Protein AF-A0A8B6EXG2-F1 (afdb_monomer_lite)

Foldseek 3Di:
DDDDDDDFWQEEEEALALLRLLLLLQCLPPPTQYEYEHQAPDHHFQFDWDADPQFNQFTDTFAFFKDQCVALVVLNVLCVVLVFDKDFPPQAPFFDQLAWEQEPLDIDGLVCQLHPSHPFPFDPLLSDRLLVNLQCLDVVFKDLPDDPDPPLQSLQCIAGNVNHGQQQDFLVRSCVVPHDPRSLCSNQFRGLARVQRQFRRSLSVLDHPDPDSRTMMGTSVGPSVSSVSSNVSSVVSDVSYYYHRQWQWAEWDQDPVQKIKTWTFGWDADPQFIGGDPPPHTDIGIYNFYEYLAALLSVLNHHYPPQFDPCLNVCSPAFKAFWKKKWKKFKAQAPLLVPFPSDDQKYAGNDLQGIKGWSAARPVNPPIGMITLHIYTDPVSLVVVVVQQPVVDPPDDQRHFKGWRDPVNQLVSLVVSCSSRVHPSVSDDRTPTMMMGIQPGPPRNHSWMHGHRPDQLVVQLLCQQRRDPPHSYGYQYLRRASDRPSRHPSVSSVSSLSNVVVVVDHRPPPVVVVVCPDPDPDDFPEEQEALALVSLLVLLVCLPPPTRYYYDYPDPDHHVQWDWAADPPGRQDIDTPGDFWAFCVVPVVLNVLCVVLVFAKDWRPPDQDQQCWDQFPNAIDGLVCALVPPVRPPFPADPVLSHRLQQSLLCLLVVFWPLDDDPDDLVVCLQPIDGPVRHRQQPDFLVNSCVVRGDPRSVVSNQRPDPDNPCRGPGGRSVVNPSDGPDPPDDSTIMAGSNGPSVSSVSSNLSSLVSNPDPSVPVVPPPPPDRDHDDDDDDDDDDDDPDDPPQPDLQQQDARPPFFAAEDALLVLLPQDAAQAEEEAFAALWGPVSNQVSNQVVLVVVVHFAHEYEYEHHDDCNVCLDPVNQRSYEYEYQWYPYPSQLVCVVVVSYHYDADELLCPLVCQVVVVDQHAEYEAEWEDQDPQQKIFSAFAQRSSSSCLSGYPAYEYEYENLRARFAASRIGGNSSHHYYYYDHDHGDADAADDADPFLLLLLLQCQVPPDAAQEAEEEDDHRNVLSVLVSLLVHAQYHYLYAEEEDSVVSSVVSRNHQQCQFPPPRRAHEYQGYHHGSNVSVCRHPPPNYHHYYSNQSLALVRLLATPQYEYEYEAQAAELLGFTFRQAQAQRGDIHLYSLLSSLSSQCNNPVNNRHREYEDAQWDDDPNDIGGRYYNDGHHRTDRNQDSQSFAWYTTSLHIDGSPPPDSLQSLVRSLSRHDPVCSVVSQVSSCVVVVDGRDD

pLDDT: mean 85.14, std 15.52, range [23.75, 98.62]

InterPro domains:
  IPR002937 Amine oxidase [PF01593] (24-494)
  IPR003702 Acetyl-CoA hydrolase/transferase, N-terminal [PF02550] (808-981)
  IPR026888 Acetyl-CoA hydrolase/transferase, C-terminal domain [PF13336] (1072-1229)
  IPR036188 FAD/NAD(P)-binding domain superfamily [G3DSA:3.50.50.60] (5-500)
  IPR036188 FAD/NAD(P)-binding domain superfamily [G3DSA:3.50.50.60] (520-757)
  IPR036188 FAD/NAD(P)-binding domain superfamily [SSF51905] (10-486)
  IPR036188 FAD/NAD(P)-binding domain superfamily [SSF51905] (525-685)
  IPR037171 NagB/RpiA transferase-like [SSF100950] (808-1023)
  IPR037171 NagB/RpiA transferase-like [SSF100950] (990-1237)
  IPR038460 Acetyl-CoA hydrolase/transferase, C-terminal domain superfamily [G3DSA:3.40.1080.20] (1091-1238)
  IPR046433 Acetyl-CoA hydrolase/transferase [PTHR21432] (787-1238)

Structure (mmCIF, N/CA/C/O backbone):
data_AF-A0A8B6EXG2-F1
#
_entry.id   AF-A0A8B6EXG2-F1
#
loop_
_atom_site.group_PDB
_atom_site.id
_atom_site.type_symbol
_atom_site.label_atom_id
_atom_site.label_alt_id
_atom_site.label_comp_id
_atom_site.label_asym_id
_atom_site.label_entity_id
_atom_site.label_seq_id
_atom_site.pdbx_PDB_ins_code
_atom_site.Cartn_x
_atom_site.Cartn_y
_atom_site.Cartn_z
_atom_site.occupancy
_atom_site.B_iso_or_equiv
_atom_site.auth_seq_id
_atom_site.auth_comp_id
_atom_site.auth_asym_id
_atom_site.auth_atom_id
_atom_site.pdbx_PDB_model_num
ATOM 1 N N . MET A 1 1 ? -58.573 -18.791 16.787 1.00 32.94 1 MET A N 1
ATOM 2 C CA . MET A 1 1 ? -58.055 -19.972 17.520 1.00 32.94 1 MET A CA 1
ATOM 3 C C . MET A 1 1 ? -56.729 -19.610 18.177 1.00 32.94 1 MET A C 1
ATOM 5 O O . MET A 1 1 ? -55.894 -19.025 17.500 1.00 32.94 1 MET A O 1
ATOM 9 N N . PHE A 1 2 ? -56.511 -19.954 19.450 1.00 31.03 2 PHE A N 1
ATOM 10 C CA . PHE A 1 2 ? -55.203 -19.779 20.097 1.00 31.03 2 PHE A CA 1
ATOM 11 C C . PHE A 1 2 ? -54.240 -20.884 19.640 1.00 31.03 2 PHE A C 1
ATOM 13 O O . PHE A 1 2 ? -54.438 -22.055 19.965 1.00 31.03 2 PHE A O 1
ATOM 20 N N . SER A 1 3 ? -53.201 -20.538 18.877 1.00 32.88 3 SER A N 1
ATOM 21 C CA . SER A 1 3 ? -52.169 -21.509 18.504 1.00 32.88 3 SER A CA 1
ATOM 22 C C . SER A 1 3 ? -51.237 -21.772 19.694 1.00 32.88 3 SER A C 1
ATOM 24 O O . SER A 1 3 ? -50.770 -20.848 20.359 1.00 32.88 3 SER A O 1
ATOM 26 N N . LYS A 1 4 ? -50.981 -23.054 19.994 1.00 37.41 4 LYS A N 1
ATOM 27 C CA . LYS A 1 4 ? -50.095 -23.464 21.099 1.00 37.41 4 LYS A CA 1
ATOM 28 C C . LYS A 1 4 ? -48.721 -22.806 20.936 1.00 37.41 4 LYS A C 1
ATOM 30 O O . LYS A 1 4 ? -48.090 -22.962 19.888 1.00 37.41 4 LYS A O 1
ATOM 35 N N . ALA A 1 5 ? -48.248 -22.117 21.977 1.00 41.88 5 ALA A N 1
ATOM 36 C CA . ALA A 1 5 ? -46.954 -21.440 21.969 1.00 41.88 5 ALA A CA 1
ATOM 37 C C . ALA A 1 5 ? -45.828 -22.419 21.586 1.00 41.88 5 ALA A C 1
ATOM 39 O O . ALA A 1 5 ? -45.572 -23.404 22.284 1.00 41.88 5 ALA A O 1
ATOM 40 N N . LYS A 1 6 ? -45.164 -22.170 20.449 1.00 57.34 6 LYS A N 1
ATOM 41 C CA . LYS A 1 6 ? -44.094 -23.039 19.941 1.00 57.34 6 LYS A CA 1
ATOM 42 C C . LYS A 1 6 ? -42.889 -22.959 20.881 1.00 57.34 6 LYS A C 1
ATOM 44 O O . LYS A 1 6 ? -42.194 -21.949 20.920 1.00 57.34 6 LYS A O 1
ATOM 49 N N . ARG A 1 7 ? -42.657 -24.036 21.639 1.00 79.56 7 ARG A N 1
ATOM 50 C CA . ARG A 1 7 ? -41.569 -24.163 22.622 1.00 79.56 7 ARG A CA 1
ATOM 51 C C . ARG A 1 7 ? -40.211 -23.884 21.963 1.00 79.56 7 ARG A C 1
ATOM 53 O O . ARG A 1 7 ? -39.810 -24.606 21.043 1.00 79.56 7 ARG A O 1
ATOM 60 N N . CYS A 1 8 ? -39.527 -22.848 22.450 1.00 88.94 8 CYS A N 1
ATOM 61 C CA . CYS A 1 8 ? -38.200 -22.440 21.989 1.00 88.94 8 CYS A CA 1
ATOM 62 C C . CYS A 1 8 ? -37.192 -23.597 22.034 1.00 88.94 8 CYS A C 1
ATOM 64 O O . CYS A 1 8 ? -37.386 -24.584 22.747 1.00 88.94 8 CYS A O 1
ATOM 66 N N . ASP A 1 9 ? -36.130 -23.487 21.246 1.00 94.56 9 ASP A N 1
ATOM 67 C CA . ASP A 1 9 ? -34.954 -24.341 21.387 1.00 94.56 9 ASP A CA 1
ATOM 68 C C . ASP A 1 9 ? -34.236 -24.034 22.710 1.00 94.56 9 ASP A C 1
ATOM 70 O O . ASP A 1 9 ? -34.218 -22.896 23.184 1.00 94.56 9 ASP A O 1
ATOM 74 N N . ASP A 1 10 ? -33.646 -25.050 23.330 1.00 96.31 10 ASP A N 1
ATOM 75 C CA . ASP A 1 10 ? -32.711 -24.839 24.433 1.00 96.31 10 ASP A CA 1
ATOM 76 C C . ASP A 1 10 ? -31.359 -24.369 23.867 1.00 96.31 10 ASP A C 1
ATOM 78 O O . ASP A 1 10 ? -30.777 -23.418 24.386 1.00 96.31 10 ASP A O 1
ATOM 82 N N . VAL A 1 11 ? -30.924 -24.943 22.737 1.00 97.69 11 VAL A N 1
ATOM 83 C CA . VAL A 1 11 ? -29.767 -24.473 21.957 1.00 97.69 11 VAL A CA 1
ATOM 84 C C . VAL A 1 11 ? -30.120 -24.423 20.469 1.00 97.69 11 VAL A C 1
ATOM 86 O O . VAL A 1 11 ? -30.561 -25.420 19.896 1.00 97.69 11 VAL A O 1
ATOM 89 N N . ALA A 1 12 ? -29.893 -23.279 19.825 1.00 98.19 12 ALA A N 1
ATOM 90 C CA . ALA A 1 12 ? -29.899 -23.166 18.367 1.00 98.19 12 ALA A CA 1
ATOM 91 C C . ALA A 1 12 ? -28.462 -23.084 17.843 1.00 98.19 12 ALA A C 1
ATOM 93 O O . ALA A 1 12 ? -27.667 -22.291 18.342 1.00 98.19 12 ALA A O 1
ATOM 94 N N . ILE A 1 13 ? -28.138 -23.887 16.833 1.00 98.38 13 ILE A N 1
ATOM 95 C CA . ILE A 1 13 ? -26.824 -23.931 16.182 1.00 98.38 13 ILE A CA 1
ATOM 96 C C . ILE A 1 13 ? -27.006 -23.443 14.745 1.00 98.38 13 ILE A C 1
ATOM 98 O O . ILE A 1 13 ? -27.916 -23.900 14.058 1.00 98.38 13 ILE A O 1
ATOM 102 N N . ILE A 1 14 ? -26.181 -22.501 14.299 1.00 97.38 14 ILE A N 1
ATOM 103 C CA . ILE A 1 14 ? -26.324 -21.825 13.004 1.00 97.38 14 ILE A CA 1
ATOM 104 C C . ILE A 1 14 ? -25.152 -22.215 12.100 1.00 97.38 14 ILE A C 1
ATOM 106 O O . ILE A 1 14 ? -24.005 -21.941 12.444 1.00 97.38 14 ILE A O 1
ATOM 110 N N . GLY A 1 15 ? -25.454 -22.829 10.957 1.00 95.19 15 GLY A N 1
ATOM 111 C CA . GLY A 1 15 ? -24.518 -23.473 10.037 1.00 95.19 15 GLY A CA 1
ATOM 112 C C . GLY A 1 15 ? -24.372 -24.977 10.310 1.00 95.19 15 GLY A C 1
ATOM 113 O O . GLY A 1 15 ? -24.078 -25.386 11.431 1.00 95.19 15 GLY A O 1
ATOM 114 N N . ALA A 1 16 ? -24.514 -25.806 9.272 1.00 94.81 16 ALA A N 1
ATOM 115 C CA . ALA A 1 16 ? -24.235 -27.248 9.279 1.00 94.81 16 ALA A CA 1
ATOM 116 C C . ALA A 1 16 ? -22.901 -27.589 8.578 1.00 94.81 16 ALA A C 1
ATOM 118 O O . ALA A 1 16 ? -22.734 -28.653 7.976 1.00 94.81 16 ALA A O 1
ATOM 119 N N . GLY A 1 17 ? -21.925 -26.680 8.668 1.00 93.44 17 GLY A N 1
ATOM 120 C CA . GLY A 1 17 ? -20.513 -27.009 8.466 1.00 93.44 17 GLY A CA 1
ATOM 121 C C . GLY A 1 17 ? -19.959 -27.852 9.621 1.00 93.44 17 GLY A C 1
ATOM 122 O O . GLY A 1 17 ? -20.641 -28.072 10.624 1.00 93.44 17 GLY A O 1
ATOM 123 N N . ILE A 1 18 ? -18.695 -28.280 9.517 1.00 92.81 18 ILE A N 1
ATOM 124 C CA . ILE A 1 18 ? -18.104 -29.213 10.491 1.00 92.81 18 ILE A CA 1
ATOM 125 C C . ILE A 1 18 ? -18.173 -28.717 11.947 1.00 92.81 18 ILE A C 1
ATOM 127 O O . ILE A 1 18 ? -18.482 -29.510 12.829 1.00 92.81 18 ILE A O 1
ATOM 131 N N . ALA A 1 19 ? -17.984 -27.417 12.211 1.00 93.94 19 ALA A N 1
ATOM 132 C CA . ALA A 1 19 ? -18.102 -26.853 13.559 1.00 93.94 19 ALA A CA 1
ATOM 133 C C . ALA A 1 19 ? -19.532 -26.969 14.127 1.00 93.94 19 ALA A C 1
ATOM 135 O O . ALA A 1 19 ? -19.711 -27.291 15.301 1.00 93.94 19 ALA A O 1
ATOM 136 N N . GLY A 1 20 ? -20.562 -26.779 13.299 1.00 96.25 20 GLY A N 1
ATOM 137 C CA . GLY A 1 20 ? -21.964 -26.849 13.717 1.00 96.25 20 GLY A CA 1
ATOM 138 C C . GLY A 1 20 ? -22.438 -28.283 13.925 1.00 96.25 20 GLY A C 1
ATOM 139 O O . GLY A 1 20 ? -23.032 -28.601 14.956 1.00 96.25 20 GLY A O 1
ATOM 140 N N . THR A 1 21 ? -22.086 -29.189 13.009 1.00 97.50 21 THR A N 1
ATOM 141 C CA . THR A 1 21 ? -22.360 -30.625 13.168 1.00 97.50 21 THR A CA 1
ATOM 142 C C . THR A 1 21 ? -21.573 -31.226 14.335 1.00 97.50 21 THR A C 1
ATOM 144 O O . THR A 1 21 ? -22.111 -32.053 15.068 1.00 97.50 21 THR A O 1
ATOM 147 N N . TYR A 1 22 ? -20.335 -30.773 14.577 1.00 97.25 22 TYR A N 1
ATOM 148 C CA . TYR A 1 22 ? -19.552 -31.175 15.748 1.00 97.25 22 TYR A CA 1
ATOM 149 C C . TYR A 1 22 ? -20.137 -30.620 17.050 1.00 97.25 22 TYR A C 1
ATOM 151 O O . TYR A 1 22 ? -20.248 -31.367 18.016 1.00 97.25 22 TYR A O 1
ATOM 159 N N . SER A 1 23 ? -20.596 -29.364 17.068 1.00 97.38 23 SER A N 1
ATOM 160 C CA . SER A 1 23 ? -21.331 -28.777 18.202 1.00 97.38 23 SER A CA 1
ATOM 161 C C . SER A 1 23 ? -22.587 -29.582 18.533 1.00 97.38 23 SER A C 1
ATOM 163 O O . SER A 1 23 ? -22.790 -29.964 19.684 1.00 97.38 23 SER A O 1
ATOM 165 N N . GLY A 1 24 ? -23.393 -29.922 17.521 1.00 97.00 24 GLY A N 1
ATOM 166 C CA . GLY A 1 24 ? -24.556 -30.793 17.685 1.00 97.00 24 GLY A CA 1
ATOM 167 C C . GLY A 1 24 ? -24.161 -32.148 18.269 1.00 97.00 24 GLY A C 1
ATOM 168 O O . GLY A 1 24 ? -24.662 -32.540 19.320 1.00 97.00 24 GLY A O 1
ATOM 169 N N . TRP A 1 25 ? -23.193 -32.835 17.658 1.00 96.62 25 TRP A N 1
ATOM 170 C CA . TRP A 1 25 ? -22.709 -34.134 18.131 1.00 96.62 25 TRP A CA 1
ATOM 171 C C . TRP A 1 25 ? -22.103 -34.101 19.545 1.00 96.62 25 TRP A C 1
ATOM 173 O O . TRP A 1 25 ? -22.240 -35.066 20.302 1.00 96.62 25 TRP A O 1
ATOM 183 N N . ARG A 1 26 ? -21.457 -32.997 19.932 1.00 96.19 26 ARG A N 1
ATOM 184 C CA . ARG A 1 26 ? -20.935 -32.776 21.285 1.00 96.19 26 ARG A CA 1
ATOM 185 C C . ARG A 1 26 ? -22.048 -32.620 22.317 1.00 96.19 26 ARG A C 1
ATOM 187 O O . ARG A 1 26 ? -21.918 -33.174 23.405 1.00 96.19 26 ARG A O 1
ATOM 194 N N . LEU A 1 27 ? -23.117 -31.904 21.974 1.00 96.06 27 LEU A N 1
ATOM 195 C CA . LEU A 1 27 ? -24.243 -31.600 22.862 1.00 96.06 27 LEU A CA 1
ATOM 196 C C . LEU A 1 27 ? -25.360 -32.663 22.835 1.00 96.06 27 LEU A C 1
ATOM 198 O O . LEU A 1 27 ? -26.246 -32.627 23.682 1.00 96.06 27 LEU A O 1
ATOM 202 N N . ARG A 1 28 ? -25.327 -33.621 21.896 1.00 93.88 28 ARG A N 1
ATOM 203 C CA . ARG A 1 28 ? -26.428 -34.565 21.599 1.00 93.88 28 ARG A CA 1
ATOM 204 C C . ARG A 1 28 ? -26.961 -35.378 22.789 1.00 93.88 28 ARG A C 1
ATOM 206 O O . ARG A 1 28 ? -28.128 -35.753 22.768 1.00 93.88 28 ARG A O 1
ATOM 213 N N . ASN A 1 29 ? -26.118 -35.640 23.795 1.00 88.62 29 ASN A N 1
ATOM 214 C CA . ASN A 1 29 ? -26.453 -36.389 25.015 1.00 88.62 29 ASN A CA 1
ATOM 215 C C . ASN A 1 29 ? -27.137 -35.526 26.096 1.00 88.62 29 ASN A C 1
ATOM 217 O O . ASN A 1 29 ? -27.610 -36.064 27.095 1.00 88.62 29 ASN A O 1
ATOM 221 N N . LEU A 1 30 ? -27.193 -34.200 25.932 1.00 88.75 30 LEU A N 1
ATOM 222 C CA . LEU A 1 30 ? -27.937 -33.324 26.834 1.00 88.75 30 LEU A CA 1
ATOM 223 C C . LEU A 1 30 ? -29.444 -33.506 26.596 1.00 88.75 30 LEU A C 1
ATOM 225 O O . LEU A 1 30 ? -29.904 -33.549 25.457 1.00 88.75 30 LEU A O 1
ATOM 229 N N . ASN A 1 31 ? -30.246 -33.547 27.666 1.00 87.94 31 ASN A N 1
ATOM 230 C CA . ASN A 1 31 ? -31.709 -33.717 27.601 1.00 87.94 31 ASN A CA 1
ATOM 231 C C . ASN A 1 31 ? -32.442 -32.418 27.176 1.00 87.94 31 ASN A C 1
ATOM 233 O O . ASN A 1 31 ? -33.422 -31.985 27.787 1.00 87.94 31 ASN A O 1
ATOM 237 N N . GLN A 1 32 ? -31.930 -31.770 26.135 1.00 92.12 32 GLN A N 1
ATOM 238 C CA . GLN A 1 32 ? -32.291 -30.444 25.640 1.00 92.12 32 GLN A CA 1
ATOM 239 C C . GLN A 1 32 ? -32.963 -30.543 24.261 1.00 92.12 32 GLN A C 1
ATOM 241 O O . GLN A 1 32 ? -32.884 -31.565 23.582 1.00 92.12 32 GLN A O 1
ATOM 246 N N . LYS A 1 33 ? -33.667 -29.489 23.843 1.00 95.06 33 LYS A N 1
ATOM 247 C CA . LYS A 1 33 ? -34.147 -29.313 22.467 1.00 95.06 33 LYS A CA 1
ATOM 248 C C . LYS A 1 33 ? -33.096 -28.545 21.669 1.00 95.06 33 LYS A C 1
ATOM 250 O O . LYS A 1 33 ? -32.943 -27.341 21.870 1.00 95.06 33 LYS A O 1
ATOM 255 N N . ILE A 1 34 ? -32.377 -29.247 20.798 1.00 97.50 34 ILE A N 1
ATOM 256 C CA . ILE A 1 34 ? -31.254 -28.697 20.032 1.00 97.50 34 ILE A CA 1
ATOM 257 C C . ILE A 1 34 ? -31.621 -28.696 18.548 1.00 97.50 34 ILE A C 1
ATOM 259 O O . ILE A 1 34 ? -31.947 -29.745 17.993 1.00 97.50 34 ILE A O 1
ATOM 263 N N . THR A 1 35 ? -31.540 -27.537 17.894 1.00 98.12 35 THR A N 1
ATOM 264 C CA . THR A 1 35 ? -31.826 -27.416 16.455 1.00 98.12 35 THR A CA 1
ATOM 265 C C . THR A 1 35 ? -30.634 -26.820 15.711 1.00 98.12 35 THR A C 1
ATOM 267 O O . THR A 1 35 ? -30.196 -25.715 16.030 1.00 98.12 35 THR A O 1
ATOM 270 N N . ILE A 1 36 ? -30.133 -27.538 14.702 1.00 98.31 36 ILE A N 1
ATOM 271 C CA . ILE A 1 36 ? -29.169 -27.037 13.716 1.00 98.31 36 ILE A CA 1
ATOM 272 C C . ILE A 1 36 ? -29.949 -26.403 12.559 1.00 98.31 36 ILE A C 1
ATOM 274 O O . ILE A 1 36 ? -30.822 -27.045 11.973 1.00 98.31 36 ILE A O 1
ATOM 278 N N . TYR A 1 37 ? -29.617 -25.162 12.222 1.00 97.44 37 TYR A N 1
ATOM 279 C CA . TYR A 1 37 ? -30.146 -24.405 11.091 1.00 97.44 37 TYR A CA 1
ATOM 280 C C . TYR A 1 37 ? -29.061 -24.252 10.024 1.00 97.44 37 TYR A C 1
ATOM 282 O O . TYR A 1 37 ? -27.941 -23.877 10.354 1.00 97.44 37 TYR A O 1
ATOM 290 N N . GLU A 1 38 ? -29.379 -24.521 8.762 1.00 94.56 38 GLU A N 1
ATOM 291 C CA . GLU A 1 38 ? -28.442 -24.469 7.631 1.00 94.56 38 GLU A CA 1
ATOM 292 C C . GLU A 1 38 ? -28.993 -23.559 6.529 1.00 94.56 38 GLU A C 1
ATOM 294 O O . GLU A 1 38 ? -30.198 -23.536 6.293 1.00 94.56 38 GLU A O 1
ATOM 299 N N . TYR A 1 39 ? -28.117 -22.791 5.879 1.00 90.19 39 TYR A N 1
ATOM 300 C CA . TYR A 1 39 ? -28.461 -21.831 4.827 1.00 90.19 39 TYR A CA 1
ATOM 301 C C . TYR A 1 39 ? -28.957 -22.520 3.542 1.00 90.19 39 TYR A C 1
ATOM 303 O O . TYR A 1 39 ? -29.882 -22.019 2.906 1.00 90.19 39 TYR A O 1
ATOM 311 N N . SER A 1 40 ? -28.373 -23.666 3.194 1.00 88.88 40 SER A N 1
ATOM 312 C CA . SER A 1 40 ? -28.668 -24.456 1.988 1.00 88.88 40 SER A CA 1
ATOM 313 C C . SER A 1 40 ? -29.528 -25.697 2.279 1.00 88.88 40 SER A C 1
ATOM 315 O O . SER A 1 40 ? -29.970 -25.921 3.412 1.00 88.88 40 SER A O 1
ATOM 317 N N . ASP A 1 41 ? -29.759 -26.536 1.267 1.00 89.12 41 ASP A N 1
ATOM 318 C CA . ASP A 1 41 ? -30.254 -27.908 1.441 1.00 89.12 41 ASP A CA 1
ATOM 319 C C . ASP A 1 41 ? -29.164 -28.913 1.880 1.00 89.12 41 ASP A C 1
ATOM 321 O O . ASP A 1 41 ? -29.480 -30.049 2.242 1.00 89.12 41 ASP A O 1
ATOM 325 N N . ARG A 1 42 ? -27.886 -28.504 1.902 1.00 89.12 42 ARG A N 1
ATOM 326 C CA . ARG A 1 42 ? -26.738 -29.410 2.004 1.00 89.12 42 ARG A CA 1
ATOM 327 C C . ARG A 1 42 ? -25.941 -29.234 3.294 1.00 89.12 42 ARG A C 1
ATOM 329 O O . ARG A 1 42 ? -25.551 -28.146 3.705 1.00 89.12 42 ARG A O 1
ATOM 336 N N . VAL A 1 43 ? -25.585 -30.365 3.894 1.00 91.69 43 VAL A N 1
ATOM 337 C CA . VAL A 1 43 ? -24.715 -30.440 5.075 1.00 91.69 43 VAL A CA 1
ATOM 338 C C . VAL A 1 43 ? -23.253 -30.579 4.642 1.00 91.69 43 VAL A C 1
ATOM 340 O O . VAL A 1 43 ? -22.927 -31.383 3.766 1.00 91.69 43 VAL A O 1
ATOM 343 N N . GLY A 1 44 ? -22.367 -29.805 5.277 1.00 88.88 44 GLY A N 1
ATOM 344 C CA . GLY A 1 44 ? -20.915 -29.864 5.080 1.00 88.88 44 GLY A CA 1
ATOM 345 C C . GLY A 1 44 ? -20.209 -28.506 5.016 1.00 88.88 44 GLY A C 1
ATOM 346 O O . GLY A 1 44 ? -19.032 -28.410 5.376 1.00 88.88 44 GLY A O 1
ATOM 347 N N . GLY A 1 45 ? -20.903 -27.434 4.618 1.00 88.75 45 GLY A N 1
ATOM 348 C CA . GLY A 1 45 ? -20.286 -26.116 4.414 1.00 88.75 45 GLY A CA 1
ATOM 349 C C . GLY A 1 45 ? -19.135 -26.192 3.400 1.00 88.75 45 GLY A C 1
ATOM 350 O O . GLY A 1 45 ? -19.312 -26.748 2.318 1.00 88.75 45 GLY A O 1
ATOM 351 N N . ARG A 1 46 ? -17.936 -25.714 3.769 1.00 87.75 46 ARG A N 1
ATOM 352 C CA . ARG A 1 46 ? -16.714 -25.817 2.935 1.00 87.75 46 ARG A CA 1
ATOM 353 C C . ARG A 1 46 ? -16.174 -27.251 2.750 1.00 87.75 46 ARG A C 1
ATOM 355 O O . ARG A 1 46 ? -15.168 -27.429 2.078 1.00 87.75 46 ARG A O 1
ATOM 362 N N . CYS A 1 47 ? -16.796 -28.280 3.333 1.00 90.56 47 CYS A N 1
ATOM 363 C CA . CYS A 1 47 ? -16.548 -29.677 2.952 1.00 90.56 47 CYS A CA 1
ATOM 364 C C . CYS A 1 47 ? -17.568 -30.075 1.877 1.00 90.56 47 CYS A C 1
ATOM 366 O O . CYS A 1 47 ? -18.773 -30.103 2.153 1.00 90.56 47 CYS A O 1
ATOM 368 N N . TYR A 1 48 ? -17.095 -30.354 0.663 1.00 90.31 48 TYR A N 1
ATOM 369 C CA . TYR A 1 48 ? -17.918 -30.795 -0.461 1.00 90.31 48 TYR A CA 1
ATOM 370 C C . TYR A 1 48 ? -17.109 -31.764 -1.324 1.00 90.31 48 TYR A C 1
ATOM 372 O O . TYR A 1 48 ? -16.041 -31.393 -1.819 1.00 90.31 48 TYR A O 1
ATOM 380 N N . THR A 1 49 ? -17.618 -32.988 -1.450 1.00 93.00 49 THR A N 1
ATOM 381 C CA . THR A 1 49 ? -16.984 -34.086 -2.184 1.00 93.00 49 THR A CA 1
ATOM 382 C C . THR A 1 49 ? -17.881 -34.481 -3.353 1.00 93.00 49 THR A C 1
ATOM 384 O O . THR A 1 49 ? -19.087 -34.645 -3.175 1.00 93.00 49 THR A O 1
ATOM 387 N N . LEU A 1 50 ? -17.293 -34.653 -4.534 1.00 91.94 50 LEU A N 1
ATOM 388 C CA . LEU A 1 50 ? -17.947 -35.163 -5.738 1.00 91.94 50 LEU A CA 1
ATOM 389 C C . LEU A 1 50 ? -17.238 -36.425 -6.243 1.00 91.94 50 LEU A C 1
ATOM 391 O O . LEU A 1 50 ? -16.136 -36.750 -5.806 1.00 91.94 50 LEU A O 1
ATOM 395 N N . GLN A 1 51 ? -17.875 -37.126 -7.174 1.00 92.31 51 GLN A N 1
ATOM 396 C CA . GLN A 1 51 ? -17.315 -38.250 -7.924 1.00 92.31 51 GLN A CA 1
ATOM 397 C C . GLN A 1 51 ? -17.834 -38.129 -9.363 1.00 92.31 51 GLN A C 1
ATOM 399 O O . GLN A 1 51 ? -19.009 -37.803 -9.553 1.00 92.31 51 GLN A O 1
ATOM 404 N N . PHE A 1 52 ? -16.988 -38.353 -10.370 1.00 94.88 52 PHE A N 1
ATOM 405 C CA . PHE A 1 52 ? -17.443 -38.392 -11.764 1.00 94.88 52 PHE A CA 1
ATOM 406 C C . PHE A 1 52 ? -18.021 -39.783 -12.097 1.00 94.88 52 PHE A C 1
ATOM 408 O O . PHE A 1 52 ? -17.491 -40.774 -11.585 1.00 94.88 52 PHE A O 1
ATOM 415 N N . PRO A 1 53 ? -19.067 -39.900 -12.943 1.00 93.19 53 PRO A N 1
ATOM 416 C CA . PRO A 1 53 ? -19.693 -41.187 -13.283 1.00 93.19 53 PRO A CA 1
ATOM 417 C C . PRO A 1 53 ? -18.714 -42.261 -13.784 1.00 93.19 53 PRO A C 1
ATOM 419 O O . PRO A 1 53 ? -18.856 -43.443 -13.476 1.00 93.19 53 PRO A O 1
ATOM 422 N N . GLU A 1 54 ? -17.707 -41.839 -14.541 1.00 93.56 54 GLU A N 1
ATOM 423 C CA . GLU A 1 54 ? -16.665 -42.663 -15.144 1.00 93.56 54 GLU A CA 1
ATOM 424 C C . GLU A 1 54 ? -15.519 -43.016 -14.183 1.00 93.56 54 GLU A C 1
ATOM 426 O O . GLU A 1 54 ? -14.800 -43.977 -14.453 1.00 93.56 54 GLU A O 1
ATOM 431 N N . THR A 1 55 ? -15.381 -42.318 -13.047 1.00 94.50 55 THR A N 1
ATOM 432 C CA . THR A 1 55 ? -14.415 -42.612 -11.967 1.00 94.50 55 THR A CA 1
ATOM 433 C C . THR A 1 55 ? -15.102 -42.606 -10.584 1.00 94.50 55 THR A C 1
ATOM 435 O O . THR A 1 55 ? -14.778 -41.771 -9.731 1.00 94.50 55 THR A O 1
ATOM 438 N N . PRO A 1 56 ? -16.073 -43.508 -10.332 1.00 93.12 56 PRO A N 1
ATOM 439 C CA . PRO A 1 56 ? -16.957 -43.465 -9.157 1.00 93.12 56 PRO A CA 1
ATOM 440 C C . PRO A 1 56 ? -16.263 -43.841 -7.834 1.00 93.12 56 PRO A C 1
ATOM 442 O O . PRO A 1 56 ? -16.869 -43.796 -6.766 1.00 93.12 56 PRO A O 1
ATOM 445 N N . ASP A 1 57 ? -14.995 -44.238 -7.892 1.00 92.50 57 ASP A N 1
ATOM 446 C CA . ASP A 1 57 ? -14.125 -44.552 -6.761 1.00 92.50 57 ASP A CA 1
ATOM 447 C C . ASP A 1 57 ? -13.111 -43.436 -6.436 1.00 92.50 57 ASP A C 1
ATOM 449 O O . ASP A 1 57 ? -12.421 -43.527 -5.420 1.00 92.50 57 ASP A O 1
ATOM 453 N N . ILE A 1 58 ? -13.038 -42.369 -7.245 1.00 92.88 58 ILE A N 1
ATOM 454 C CA . ILE A 1 58 ? -12.152 -41.217 -7.017 1.00 92.88 58 ILE A CA 1
ATOM 455 C C . ILE A 1 58 ? -12.947 -40.051 -6.415 1.00 92.88 58 ILE A C 1
ATOM 457 O O . ILE A 1 58 ? -13.854 -39.498 -7.036 1.00 92.88 58 ILE A O 1
ATOM 461 N N . ASN A 1 59 ? -12.568 -39.647 -5.200 1.00 93.38 59 ASN A N 1
ATOM 462 C CA . ASN A 1 59 ? -13.183 -38.532 -4.477 1.00 93.38 59 ASN A CA 1
ATOM 463 C C . ASN A 1 59 ? -12.595 -37.183 -4.936 1.00 93.38 59 ASN A C 1
ATOM 465 O O . ASN A 1 59 ? -11.467 -36.828 -4.592 1.00 93.38 59 ASN A O 1
ATOM 469 N N . VAL A 1 60 ? -13.384 -36.406 -5.677 1.00 92.81 60 VAL A N 1
ATOM 470 C CA . VAL A 1 60 ? -13.081 -35.032 -6.099 1.00 92.81 60 VAL A CA 1
ATOM 471 C C . VAL A 1 60 ? -13.423 -34.066 -4.964 1.00 92.81 60 VAL A C 1
ATOM 473 O O . VAL A 1 60 ? -14.583 -33.738 -4.714 1.00 92.81 60 VAL A O 1
ATOM 476 N N . GLU A 1 61 ? -12.399 -33.609 -4.247 1.00 92.81 61 GLU A N 1
ATOM 477 C CA . GLU A 1 61 ? -12.557 -32.778 -3.051 1.00 92.81 61 GLU A CA 1
ATOM 478 C C . GLU A 1 61 ? -12.479 -31.289 -3.387 1.00 92.81 61 GLU A C 1
ATOM 480 O O . GLU A 1 61 ? -11.408 -30.684 -3.360 1.00 92.81 61 GLU A O 1
ATOM 485 N N . LEU A 1 62 ? -13.617 -30.643 -3.635 1.00 91.06 62 LEU A N 1
ATOM 486 C CA . LEU A 1 62 ? -13.653 -29.203 -3.928 1.00 91.06 62 LEU A CA 1
ATOM 487 C C . LEU A 1 62 ? -13.244 -28.334 -2.722 1.00 91.06 62 LEU A C 1
ATOM 489 O O . LEU A 1 62 ? -12.834 -27.186 -2.889 1.00 91.06 62 LEU A O 1
ATOM 493 N N . GLY A 1 63 ? -13.299 -28.891 -1.508 1.00 89.12 63 GLY A N 1
ATOM 494 C CA . GLY A 1 63 ? -12.977 -28.219 -0.247 1.00 89.12 63 GLY A CA 1
ATOM 495 C C . GLY A 1 63 ? -11.758 -28.786 0.493 1.00 89.12 63 GLY A C 1
ATOM 496 O O . GLY A 1 63 ? -10.667 -28.929 -0.066 1.00 89.12 63 GLY A O 1
ATOM 497 N N . ALA A 1 64 ? -11.934 -29.093 1.782 1.00 88.81 64 ALA A N 1
ATOM 498 C CA . ALA A 1 64 ? -10.946 -29.832 2.575 1.00 88.81 64 ALA A CA 1
ATOM 499 C C . ALA A 1 64 ? -10.722 -31.245 1.998 1.00 88.81 64 ALA A C 1
ATOM 501 O O . ALA A 1 64 ? -11.691 -31.879 1.601 1.00 88.81 64 ALA A O 1
ATOM 502 N N . LEU A 1 65 ? -9.466 -31.715 1.946 1.00 88.81 65 LEU A N 1
ATOM 503 C CA . LEU A 1 65 ? -9.094 -32.921 1.175 1.00 88.81 65 LEU A CA 1
ATOM 504 C C . LEU A 1 65 ? -8.112 -33.898 1.863 1.00 88.81 65 LEU A C 1
ATOM 506 O O . LEU A 1 65 ? -8.002 -35.047 1.445 1.00 88.81 65 LEU A O 1
ATOM 510 N N . ARG A 1 66 ? -7.370 -33.453 2.891 1.00 90.12 66 ARG A N 1
ATOM 511 C CA . ARG A 1 66 ? -6.320 -34.229 3.588 1.00 90.12 66 ARG A CA 1
ATOM 512 C C . ARG A 1 66 ? -6.062 -33.706 5.005 1.00 90.12 66 ARG A C 1
ATOM 514 O O . ARG A 1 66 ? -6.424 -32.570 5.314 1.00 90.12 66 ARG A O 1
ATOM 521 N N . PHE A 1 67 ? -5.429 -34.498 5.873 1.00 88.31 67 PHE A N 1
ATOM 522 C CA . PHE A 1 67 ? -5.012 -34.090 7.224 1.00 88.31 67 PHE A CA 1
ATOM 523 C C . PHE A 1 67 ? -3.715 -34.793 7.683 1.00 88.31 67 PHE A C 1
ATOM 525 O O . PHE A 1 67 ? -3.493 -35.951 7.346 1.00 88.31 67 PHE A O 1
ATOM 532 N N . LYS A 1 68 ? -2.875 -34.119 8.491 1.00 86.62 68 LYS A N 1
ATOM 533 C CA . LYS A 1 68 ? -1.737 -34.748 9.197 1.00 86.62 68 LYS A CA 1
ATOM 534 C C . LYS A 1 68 ? -2.219 -35.355 10.529 1.00 86.62 68 LYS A C 1
ATOM 536 O O . LYS A 1 68 ? -2.683 -34.580 11.370 1.00 86.62 68 LYS A O 1
ATOM 541 N N . PRO A 1 69 ? -2.107 -36.673 10.792 1.00 86.06 69 PRO A N 1
ATOM 542 C CA . PRO A 1 69 ? -2.636 -37.292 12.017 1.00 86.06 69 PRO A CA 1
ATOM 543 C C . PRO A 1 69 ? -1.980 -36.809 13.315 1.00 86.06 69 PRO A C 1
ATOM 545 O O . PRO A 1 69 ? -2.675 -36.674 14.324 1.00 86.06 69 PRO A O 1
ATOM 548 N N . LYS A 1 70 ? -0.666 -36.521 13.288 1.00 81.75 70 LYS A N 1
ATOM 549 C CA . LYS A 1 70 ? 0.084 -35.964 14.432 1.00 81.75 70 LYS A CA 1
ATOM 550 C C . LYS A 1 70 ? -0.440 -34.562 14.806 1.00 81.75 70 LYS A C 1
ATOM 552 O O . LYS A 1 70 ? -0.774 -34.323 15.964 1.00 81.75 70 LYS A O 1
ATOM 557 N N . SER A 1 71 ? -0.551 -33.659 13.825 1.00 77.38 71 SER A N 1
ATOM 558 C CA . SER A 1 71 ? -0.940 -32.249 14.026 1.00 77.38 71 SER A CA 1
ATOM 559 C C . SER A 1 71 ? -2.443 -32.062 14.260 1.00 77.38 71 SER A C 1
ATOM 561 O O . SER A 1 71 ? -2.853 -31.272 15.103 1.00 77.38 71 SER A O 1
ATOM 563 N N . HIS A 1 72 ? -3.290 -32.802 13.540 1.00 85.25 72 HIS A N 1
ATOM 564 C CA . HIS A 1 72 ? -4.751 -32.674 13.590 1.00 85.25 72 HIS A CA 1
ATOM 565 C C . HIS A 1 72 ? -5.385 -33.733 14.502 1.00 85.25 72 HIS A C 1
ATOM 567 O O . HIS A 1 72 ? -6.351 -34.407 14.136 1.00 85.25 72 HIS A O 1
ATOM 573 N N . LYS A 1 73 ? -4.821 -33.902 15.704 1.00 84.94 73 LYS A N 1
ATOM 574 C CA . LYS A 1 73 ? -5.193 -34.970 16.644 1.00 84.94 73 LYS A CA 1
ATOM 575 C C . LYS A 1 73 ? -6.680 -34.967 17.014 1.00 84.94 73 LYS A C 1
ATOM 577 O O . LYS A 1 73 ? -7.287 -36.032 17.067 1.00 84.94 73 LYS A O 1
ATOM 582 N N . LEU A 1 74 ? -7.288 -33.798 17.231 1.00 88.38 74 LEU A N 1
ATOM 583 C CA . LEU A 1 74 ? -8.708 -33.687 17.597 1.00 88.38 74 LEU A CA 1
ATOM 584 C C . LEU A 1 74 ? -9.635 -34.115 16.445 1.00 88.38 74 LEU A C 1
ATOM 586 O O . LEU A 1 74 ? -10.638 -34.799 16.674 1.00 88.38 74 LEU A O 1
ATOM 590 N N . LEU A 1 75 ? -9.277 -33.7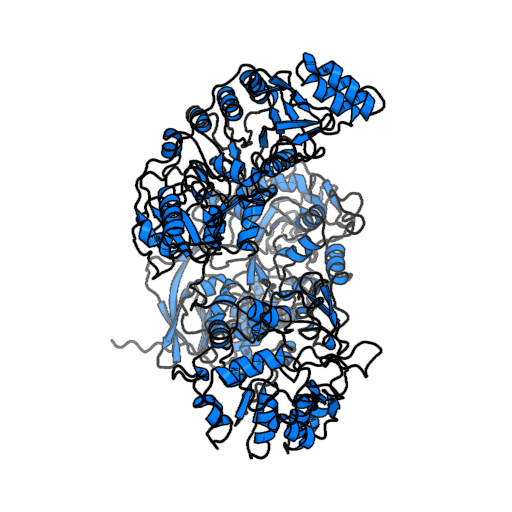61 15.207 1.00 91.19 75 LEU A N 1
ATOM 591 C CA . LEU A 1 75 ? -9.951 -34.233 13.998 1.00 91.19 75 LEU A CA 1
ATOM 592 C C . LEU A 1 75 ? -9.777 -35.746 13.817 1.00 91.19 75 LEU A C 1
ATOM 594 O O . LEU A 1 75 ? -10.769 -36.449 13.640 1.00 91.19 75 LEU A O 1
ATOM 598 N N . HIS A 1 76 ? -8.554 -36.263 13.941 1.00 92.06 76 HIS A N 1
ATOM 599 C CA . HIS A 1 76 ? -8.265 -37.692 13.812 1.00 92.06 76 HIS A CA 1
ATOM 600 C C . HIS A 1 76 ? -9.011 -38.531 14.867 1.00 92.06 76 HIS A C 1
ATOM 602 O O . HIS A 1 76 ? -9.686 -39.505 14.534 1.00 92.06 76 HIS A O 1
ATOM 608 N N . ASP A 1 77 ? -8.976 -38.118 16.136 1.00 91.94 77 ASP A N 1
ATOM 609 C CA . ASP A 1 77 ? -9.724 -38.752 17.226 1.00 91.94 77 ASP A CA 1
ATOM 610 C C . ASP A 1 77 ? -11.239 -38.705 17.000 1.00 91.94 77 ASP A C 1
ATOM 612 O O . ASP A 1 77 ? -11.954 -39.601 17.449 1.00 91.94 77 ASP A O 1
ATOM 616 N N . THR A 1 78 ? -11.740 -37.680 16.307 1.00 94.06 78 THR A N 1
ATOM 617 C CA . THR A 1 78 ? -13.153 -37.564 15.929 1.00 94.06 78 THR A CA 1
ATOM 618 C C . THR A 1 78 ? -13.502 -38.520 14.789 1.00 94.06 78 THR A C 1
ATOM 620 O O . THR A 1 78 ? -14.445 -39.291 14.935 1.00 94.06 78 THR A O 1
ATOM 623 N N . ILE A 1 79 ? -12.717 -38.549 13.707 1.00 95.12 79 ILE A N 1
ATOM 624 C CA . ILE A 1 79 ? -12.885 -39.474 12.569 1.00 95.12 79 ILE A CA 1
ATOM 625 C C . ILE A 1 79 ? -12.929 -40.931 13.063 1.00 95.12 79 ILE A C 1
ATOM 627 O O . ILE A 1 79 ? -13.878 -41.659 12.760 1.00 95.12 79 ILE A O 1
ATOM 631 N N . ARG A 1 80 ? -11.981 -41.322 13.930 1.00 94.19 80 ARG A N 1
ATOM 632 C CA . ARG A 1 80 ? -11.954 -42.657 14.555 1.00 94.19 80 ARG A CA 1
ATOM 633 C C . ARG A 1 80 ? -13.208 -42.945 15.392 1.00 94.19 80 ARG A C 1
ATOM 635 O O . ARG A 1 80 ? -13.769 -44.031 15.284 1.00 94.19 80 ARG A O 1
ATOM 642 N N . LYS A 1 81 ? -13.702 -41.976 16.176 1.00 94.06 81 LYS A N 1
ATOM 643 C CA . LYS A 1 81 ? -14.933 -42.112 16.990 1.00 94.06 81 LYS A CA 1
ATOM 644 C C . LYS A 1 81 ? -16.227 -42.174 16.169 1.00 94.06 81 LYS A C 1
ATOM 646 O O . LYS A 1 81 ? -17.238 -42.639 16.688 1.00 94.06 81 LYS A O 1
ATOM 651 N N . LEU A 1 82 ? -16.218 -41.728 14.912 1.00 95.06 82 LEU A N 1
ATOM 652 C CA . LEU A 1 82 ? -17.362 -41.859 14.000 1.00 95.06 82 LEU A CA 1
ATOM 653 C C . LEU A 1 82 ? -17.431 -43.245 13.338 1.00 95.06 82 LEU A C 1
ATOM 655 O O . LEU A 1 82 ? -18.517 -43.656 12.920 1.00 95.06 82 LEU A O 1
ATOM 659 N N . GLY A 1 83 ? -16.304 -43.967 13.287 1.00 94.50 83 GLY A N 1
ATOM 660 C CA . GLY A 1 83 ? -16.141 -45.218 12.538 1.00 94.50 83 GLY A CA 1
ATOM 661 C C . GLY A 1 83 ? -15.780 -45.009 11.062 1.00 94.50 83 GLY A C 1
ATOM 662 O O . GLY A 1 83 ? -15.961 -45.916 10.253 1.00 94.50 83 GLY A O 1
ATOM 663 N N . LEU A 1 84 ? -15.303 -43.815 10.693 1.00 96.00 84 LEU A N 1
ATOM 664 C CA . LEU A 1 84 ? -14.891 -43.501 9.325 1.00 96.00 84 LEU A CA 1
ATOM 665 C C . LEU A 1 84 ? -13.490 -44.065 9.051 1.00 96.00 84 LEU A C 1
ATOM 667 O O . LEU A 1 84 ? -12.567 -43.861 9.842 1.00 96.00 84 LEU A O 1
ATOM 671 N N . ARG A 1 85 ? -13.332 -44.771 7.924 1.00 95.19 85 ARG A N 1
ATOM 672 C CA . ARG A 1 85 ? -12.031 -45.286 7.475 1.00 95.19 85 ARG A CA 1
ATOM 673 C C . ARG A 1 85 ? -11.195 -44.169 6.856 1.00 95.19 85 ARG A C 1
ATOM 675 O O . ARG A 1 85 ? -11.728 -43.270 6.205 1.00 95.19 85 ARG A O 1
ATOM 682 N N . VAL A 1 86 ? -9.886 -44.277 7.037 1.00 94.25 86 VAL A N 1
ATOM 683 C CA . VAL A 1 86 ? -8.873 -43.375 6.485 1.00 94.25 86 VAL A CA 1
ATOM 684 C C . VAL A 1 86 ? -7.844 -44.171 5.696 1.00 94.25 86 VAL A C 1
ATOM 686 O O . VAL A 1 86 ? -7.642 -45.354 5.966 1.00 94.25 86 VAL A O 1
ATOM 689 N N . GLU A 1 87 ? -7.206 -43.515 4.736 1.00 92.25 87 GLU A N 1
ATOM 690 C CA . GLU A 1 87 ? -6.146 -44.077 3.894 1.00 92.25 87 GLU A CA 1
ATOM 691 C C . GLU A 1 87 ? -5.045 -43.038 3.658 1.00 92.25 87 GLU A C 1
ATOM 693 O O . GLU A 1 87 ? -5.266 -41.840 3.876 1.00 92.25 87 GLU A O 1
ATOM 698 N N . LYS A 1 88 ? -3.854 -43.488 3.244 1.00 89.31 88 LYS A N 1
ATOM 699 C CA . LYS A 1 88 ? -2.739 -42.592 2.920 1.00 89.31 88 LYS A CA 1
ATOM 700 C C . LYS A 1 88 ? -3.121 -41.723 1.723 1.00 89.31 88 LYS A C 1
ATOM 702 O O . LYS A 1 88 ? -3.566 -42.216 0.693 1.00 89.31 88 LYS A O 1
ATOM 707 N N . PHE A 1 89 ? -2.936 -40.416 1.866 1.00 87.06 89 PHE A N 1
ATOM 708 C CA . PHE A 1 89 ? -3.048 -39.484 0.755 1.00 87.06 89 PHE A CA 1
ATOM 709 C C . PHE A 1 89 ? -1.678 -39.409 0.075 1.00 87.06 89 PHE A C 1
ATOM 711 O O . PHE A 1 89 ? -0.812 -38.651 0.510 1.00 87.06 89 PHE A O 1
ATOM 718 N N . GLU A 1 90 ? -1.466 -40.250 -0.941 1.00 76.00 90 GLU A N 1
ATOM 719 C CA . GLU A 1 90 ? -0.148 -40.486 -1.562 1.00 76.00 90 GLU A CA 1
ATOM 720 C C . GLU A 1 90 ? 0.543 -39.198 -2.043 1.00 76.00 90 GLU A C 1
ATOM 722 O O . GLU A 1 90 ? 1.752 -39.056 -1.905 1.00 76.00 90 GLU A O 1
ATOM 727 N N . LEU A 1 91 ? -0.241 -38.209 -2.482 1.00 72.88 91 LEU A N 1
ATOM 728 C CA . LEU A 1 91 ? 0.199 -36.892 -2.965 1.00 72.88 91 LEU A CA 1
ATOM 729 C C . LEU A 1 91 ? 0.670 -35.931 -1.847 1.00 72.88 91 LEU A C 1
ATOM 731 O O . LEU A 1 91 ? 0.792 -34.723 -2.066 1.00 72.88 91 LEU A O 1
ATOM 735 N N . GLY A 1 92 ? 0.850 -36.431 -0.620 1.00 72.94 92 GLY A N 1
ATOM 736 C CA . GLY A 1 92 ? 1.477 -35.724 0.498 1.00 72.94 92 GLY A CA 1
ATOM 737 C C . GLY A 1 92 ? 0.859 -34.361 0.836 1.00 72.94 92 GLY A C 1
ATOM 738 O O . GLY A 1 92 ? -0.351 -34.145 0.710 1.00 72.94 92 GLY A O 1
ATOM 739 N N . ILE A 1 93 ? 1.698 -33.432 1.307 1.00 65.94 93 ILE A N 1
ATOM 740 C CA . ILE A 1 93 ? 1.388 -32.007 1.510 1.00 65.94 93 ILE A CA 1
ATOM 741 C C . ILE A 1 93 ? 2.572 -31.191 0.985 1.00 65.94 93 ILE A C 1
ATOM 743 O O . ILE A 1 93 ? 3.616 -31.157 1.629 1.00 65.94 93 ILE A O 1
ATOM 747 N N . GLY A 1 94 ? 2.370 -30.489 -0.132 1.00 69.62 94 GLY A N 1
ATOM 748 C CA . GLY A 1 94 ? 3.397 -29.647 -0.747 1.00 69.62 94 GLY A CA 1
ATOM 749 C C . GLY A 1 94 ? 4.324 -30.412 -1.704 1.00 69.62 94 GLY A C 1
ATOM 750 O O . GLY A 1 94 ? 4.017 -31.547 -2.067 1.00 69.62 94 GLY A O 1
ATOM 751 N N . PRO A 1 95 ? 5.414 -29.770 -2.157 1.00 74.12 95 PRO A N 1
ATOM 752 C CA . PRO A 1 95 ? 6.325 -30.335 -3.145 1.00 74.12 95 PRO A CA 1
ATOM 753 C C . PRO A 1 95 ? 7.206 -31.462 -2.592 1.00 74.12 95 PRO A C 1
ATOM 755 O O . PRO A 1 95 ? 7.766 -31.365 -1.504 1.00 74.12 95 PRO A O 1
ATOM 758 N N . SER A 1 96 ? 7.376 -32.499 -3.407 1.00 80.88 96 SER A N 1
ATOM 759 C CA . SER A 1 96 ? 8.487 -33.455 -3.356 1.00 80.88 96 SER A CA 1
ATOM 760 C C . SER A 1 96 ? 9.661 -32.957 -4.212 1.00 80.88 96 SER A C 1
ATOM 762 O O . SER A 1 96 ? 9.474 -32.086 -5.063 1.00 80.88 96 SER A O 1
ATOM 764 N N . ASN A 1 97 ? 10.855 -33.545 -4.074 1.00 83.19 97 ASN A N 1
ATOM 765 C CA . ASN A 1 97 ? 12.017 -33.206 -4.915 1.00 83.19 97 ASN A CA 1
ATOM 766 C C . ASN A 1 97 ? 11.717 -33.286 -6.423 1.00 83.19 97 ASN A C 1
ATOM 768 O O . ASN A 1 97 ? 12.168 -32.422 -7.177 1.00 83.19 97 ASN A O 1
ATOM 772 N N . ASP A 1 98 ? 10.914 -34.270 -6.840 1.00 86.75 98 ASP A N 1
ATOM 773 C CA . ASP A 1 98 ? 10.522 -34.520 -8.233 1.00 86.75 98 ASP A CA 1
ATOM 774 C C . ASP A 1 98 ? 9.326 -33.682 -8.718 1.00 86.75 98 ASP A C 1
ATOM 776 O O . ASP A 1 98 ? 8.892 -33.817 -9.864 1.00 86.75 98 ASP A O 1
ATOM 780 N N . THR A 1 99 ? 8.768 -32.802 -7.886 1.00 90.25 99 THR A N 1
ATOM 781 C CA . THR A 1 99 ? 7.685 -31.888 -8.290 1.00 90.25 99 THR A CA 1
ATOM 782 C C . THR A 1 99 ? 8.130 -30.993 -9.446 1.00 90.25 99 THR A C 1
ATOM 784 O O . THR A 1 99 ? 9.218 -30.416 -9.398 1.00 90.25 99 THR A O 1
ATOM 787 N N . ILE A 1 100 ? 7.292 -30.866 -10.481 1.00 92.50 100 ILE A N 1
ATOM 788 C CA . ILE A 1 100 ? 7.549 -29.957 -11.611 1.00 92.50 100 ILE A CA 1
ATOM 789 C C . ILE A 1 100 ? 7.402 -28.514 -11.121 1.00 92.50 100 ILE A C 1
ATOM 791 O O . ILE A 1 100 ? 6.415 -28.183 -10.467 1.00 92.50 100 ILE A O 1
ATOM 795 N N . VAL A 1 101 ? 8.332 -27.636 -11.486 1.00 93.56 101 VAL A N 1
ATOM 796 C CA . VAL A 1 101 ? 8.208 -26.189 -11.280 1.00 93.56 101 VAL A CA 1
ATOM 797 C C . VAL A 1 101 ? 8.365 -25.495 -12.631 1.00 93.56 101 VAL A C 1
ATOM 799 O O . VAL A 1 101 ? 9.474 -25.385 -13.150 1.00 93.56 101 VAL A O 1
ATOM 802 N N . ALA A 1 102 ? 7.242 -25.078 -13.218 1.00 94.19 102 ALA A N 1
ATOM 803 C CA . ALA A 1 102 ? 7.160 -24.452 -14.539 1.00 94.19 102 ALA A CA 1
ATOM 804 C C . ALA A 1 102 ? 6.959 -22.935 -14.389 1.00 94.19 102 ALA A C 1
ATOM 806 O O . ALA A 1 102 ? 5.835 -22.469 -14.192 1.00 94.19 102 ALA A O 1
ATOM 807 N N . VAL A 1 103 ? 8.050 -22.167 -14.433 1.00 93.50 103 VAL A N 1
ATOM 808 C CA . VAL A 1 103 ? 8.060 -20.717 -14.175 1.00 93.50 103 VAL A CA 1
ATOM 809 C C . VAL A 1 103 ? 8.988 -19.983 -15.140 1.00 93.50 103 VAL A C 1
ATOM 811 O O . VAL A 1 103 ? 10.074 -20.466 -15.455 1.00 93.50 103 VAL A O 1
ATOM 814 N N . ARG A 1 104 ? 8.585 -18.795 -15.604 1.00 91.88 104 ARG A N 1
ATOM 815 C CA . ARG A 1 104 ? 9.367 -17.926 -16.505 1.00 91.88 104 ARG A CA 1
ATOM 816 C C . ARG A 1 104 ? 9.868 -18.654 -17.762 1.00 91.88 104 ARG A C 1
ATOM 818 O O . ARG A 1 104 ? 11.029 -18.531 -18.146 1.00 91.88 104 ARG A O 1
ATOM 825 N N . GLY A 1 105 ? 9.008 -19.476 -18.368 1.00 90.94 105 GLY A N 1
ATOM 826 C CA . GLY A 1 105 ? 9.347 -20.286 -19.544 1.00 90.94 105 GLY A CA 1
ATOM 827 C C . GLY A 1 105 ? 10.324 -21.441 -19.276 1.00 90.94 105 GLY A C 1
ATOM 828 O O . GLY A 1 105 ? 10.742 -22.102 -20.220 1.00 90.94 105 GLY A O 1
ATOM 829 N N . THR A 1 106 ? 10.695 -21.680 -18.015 1.00 92.25 106 THR A N 1
ATOM 830 C CA . THR A 1 106 ? 11.681 -22.681 -17.591 1.00 92.25 106 THR A CA 1
ATOM 831 C C . THR A 1 106 ? 11.001 -23.779 -16.777 1.00 92.25 106 THR A C 1
ATOM 833 O O . THR A 1 106 ? 10.172 -23.494 -15.911 1.00 92.25 106 THR A O 1
ATOM 836 N N . HIS A 1 107 ? 11.398 -25.032 -16.998 1.00 93.38 107 HIS A N 1
ATOM 837 C CA . HIS A 1 107 ? 10.897 -26.185 -16.250 1.00 93.38 107 HIS A CA 1
ATOM 838 C C . HIS A 1 107 ? 12.010 -26.800 -15.415 1.00 93.38 107 HIS A C 1
ATOM 840 O O . HIS A 1 107 ? 13.060 -27.175 -15.935 1.00 93.38 107 HIS A O 1
ATOM 846 N N . LEU A 1 108 ? 11.761 -26.901 -14.115 1.00 91.94 108 LEU A N 1
ATOM 847 C CA . LEU A 1 108 ? 12.691 -27.404 -13.111 1.00 91.94 108 LEU A CA 1
ATOM 848 C C . LEU A 1 108 ? 12.061 -28.552 -12.318 1.00 91.94 108 LEU A C 1
ATOM 850 O O . LEU A 1 108 ? 10.838 -28.702 -12.292 1.00 91.94 108 LEU A O 1
ATOM 854 N N . ARG A 1 109 ? 12.889 -29.326 -11.612 1.00 91.25 109 ARG A N 1
ATOM 855 C CA . ARG A 1 109 ? 12.431 -30.106 -10.455 1.00 91.25 109 ARG A CA 1
ATOM 856 C C . ARG A 1 109 ? 12.530 -29.236 -9.198 1.00 91.25 109 ARG A C 1
ATOM 858 O O . ARG A 1 109 ? 13.360 -28.331 -9.144 1.00 91.25 109 ARG A O 1
ATOM 865 N N . HIS A 1 110 ? 11.729 -29.491 -8.166 1.00 88.62 110 HIS A N 1
ATOM 866 C CA . HIS A 1 110 ? 11.768 -28.693 -6.930 1.00 88.62 110 HIS A CA 1
ATOM 867 C C . HIS A 1 110 ? 13.162 -28.678 -6.271 1.00 88.62 110 HIS A C 1
ATOM 869 O O . HIS A 1 110 ? 13.591 -27.650 -5.755 1.00 88.62 110 HIS A O 1
ATOM 875 N N . GLN A 1 111 ? 13.915 -29.777 -6.383 1.00 88.31 111 GLN A N 1
ATOM 876 C CA . GLN A 1 111 ? 15.310 -29.867 -5.926 1.00 88.31 111 GLN A CA 1
ATOM 877 C C . GLN A 1 111 ? 16.312 -28.961 -6.678 1.00 88.31 111 GLN A C 1
ATOM 879 O O . GLN A 1 111 ? 17.424 -28.762 -6.197 1.00 88.31 111 GLN A O 1
ATOM 884 N N . ASP A 1 112 ? 15.950 -28.391 -7.835 1.00 90.12 112 ASP A N 1
ATOM 885 C CA . ASP A 1 112 ? 16.784 -27.417 -8.559 1.00 90.12 112 ASP A CA 1
ATOM 886 C C . ASP A 1 112 ? 16.636 -25.975 -8.019 1.00 90.12 112 ASP A C 1
ATOM 888 O O . ASP A 1 112 ? 17.401 -25.082 -8.412 1.00 90.12 112 ASP A O 1
ATOM 892 N N . LEU A 1 113 ? 15.646 -25.720 -7.151 1.00 90.12 113 LEU A N 1
ATOM 893 C CA . LEU A 1 113 ? 15.312 -24.379 -6.668 1.00 90.12 113 LEU A CA 1
ATOM 894 C C . LEU A 1 113 ? 16.376 -23.805 -5.719 1.00 90.12 113 LEU A C 1
ATOM 896 O O . LEU A 1 113 ? 16.879 -24.463 -4.811 1.00 90.12 113 LEU A O 1
ATOM 900 N N . GLY A 1 114 ? 16.735 -22.543 -5.956 1.00 86.25 114 GLY A N 1
ATOM 901 C CA . GLY A 1 114 ? 17.879 -21.864 -5.344 1.00 86.25 114 GLY A CA 1
ATOM 902 C C . GLY A 1 114 ? 19.203 -22.121 -6.077 1.00 86.25 114 GLY A C 1
ATOM 903 O O . GLY A 1 114 ? 20.109 -21.290 -6.006 1.00 86.25 114 GLY A O 1
ATOM 904 N N . GLY A 1 115 ? 19.309 -23.220 -6.832 1.00 86.06 115 GLY A N 1
ATOM 905 C CA . GLY A 1 115 ? 20.481 -23.562 -7.639 1.00 86.06 115 GLY A CA 1
ATOM 906 C C . GLY A 1 115 ? 20.663 -22.678 -8.880 1.00 86.06 115 GLY A C 1
ATOM 907 O O . GLY A 1 115 ? 19.842 -21.819 -9.202 1.00 86.06 115 GLY A O 1
ATOM 908 N N . PHE A 1 116 ? 21.744 -22.901 -9.635 1.00 84.69 116 PHE A N 1
ATOM 909 C CA . PHE A 1 116 ? 22.072 -22.092 -10.821 1.00 84.69 116 PHE A CA 1
ATOM 910 C C . PHE A 1 116 ? 21.033 -22.156 -11.954 1.00 84.69 116 PHE A C 1
ATOM 912 O O . PHE A 1 116 ? 20.967 -21.221 -12.745 1.00 84.69 116 PHE A O 1
ATOM 919 N N . LYS A 1 117 ? 20.191 -23.199 -12.006 1.00 85.94 117 LYS A N 1
ATOM 920 C CA . LYS A 1 117 ? 19.079 -23.313 -12.969 1.00 85.94 117 LYS A CA 1
ATOM 921 C C . LYS A 1 117 ? 17.871 -22.416 -12.639 1.00 85.94 117 LYS A C 1
ATOM 923 O O . LYS A 1 117 ? 16.974 -22.284 -13.461 1.00 85.94 117 LYS A O 1
ATOM 928 N N . THR A 1 118 ? 17.807 -21.845 -11.434 1.00 91.31 118 THR A N 1
ATOM 929 C CA . THR A 1 118 ? 16.666 -21.039 -10.969 1.00 91.31 118 THR A CA 1
ATOM 930 C C . THR A 1 118 ? 16.585 -19.720 -11.763 1.00 91.31 118 THR A C 1
ATOM 932 O O . THR A 1 118 ? 17.531 -18.935 -11.673 1.00 91.31 118 THR A O 1
ATOM 935 N N . PRO A 1 119 ? 15.493 -19.427 -12.510 1.00 93.00 119 PRO A N 1
ATOM 936 C CA . PRO A 1 119 ? 15.403 -18.300 -13.458 1.00 93.00 119 PRO A CA 1
ATOM 937 C C . PRO A 1 119 ? 15.134 -16.939 -12.778 1.00 93.00 119 PRO A C 1
ATOM 939 O O . PRO A 1 119 ? 14.342 -16.119 -13.248 1.00 93.00 119 PRO A O 1
ATOM 942 N N . TYR A 1 120 ? 15.786 -16.700 -11.640 1.00 93.12 120 TYR A N 1
ATOM 943 C CA . TYR A 1 120 ? 15.635 -15.522 -10.788 1.00 93.12 120 TYR A CA 1
ATOM 944 C C . TYR A 1 120 ? 17.015 -14.972 -10.427 1.00 93.12 120 TYR A C 1
ATOM 946 O O . TYR A 1 120 ? 17.957 -15.730 -10.176 1.00 93.12 120 TYR A O 1
ATOM 954 N N . ILE A 1 121 ? 17.144 -13.645 -10.374 1.00 89.88 121 ILE A N 1
ATOM 955 C CA . ILE A 1 121 ? 18.421 -12.982 -10.070 1.00 89.88 121 ILE A CA 1
ATOM 956 C C . ILE A 1 121 ? 18.620 -12.956 -8.547 1.00 89.88 121 ILE A C 1
ATOM 958 O O . ILE A 1 121 ? 18.426 -11.939 -7.892 1.00 89.88 121 ILE A O 1
ATOM 962 N N . LEU A 1 122 ? 18.961 -14.119 -7.987 1.00 91.25 122 LEU A N 1
ATOM 963 C CA . LEU A 1 122 ? 19.183 -14.322 -6.553 1.00 91.25 122 LEU A CA 1
ATOM 964 C C . LEU A 1 122 ? 20.629 -14.003 -6.151 1.00 91.25 122 LEU A C 1
ATOM 966 O O . LEU A 1 122 ? 21.578 -14.490 -6.786 1.00 91.25 122 LEU A O 1
ATOM 970 N N . HIS A 1 123 ? 20.796 -13.256 -5.057 1.00 89.69 123 HIS A N 1
ATOM 971 C CA . HIS A 1 123 ? 22.092 -13.060 -4.403 1.00 89.69 123 HIS A CA 1
ATOM 972 C C . HIS A 1 123 ? 22.612 -14.366 -3.768 1.00 89.69 123 HIS A C 1
ATOM 974 O O . HIS A 1 123 ? 21.865 -15.318 -3.542 1.00 89.69 123 HIS A O 1
ATOM 980 N N . SER A 1 124 ? 23.909 -14.437 -3.454 1.00 86.44 124 SER A N 1
ATOM 981 C CA . SER A 1 124 ? 24.551 -15.654 -2.919 1.00 86.44 124 SER A CA 1
ATOM 982 C C . SER A 1 124 ? 23.955 -16.146 -1.592 1.00 86.44 124 SER A C 1
ATOM 984 O O . SER A 1 124 ? 23.904 -17.349 -1.354 1.00 86.44 124 SER A O 1
ATOM 986 N N . ASN A 1 125 ? 23.449 -15.242 -0.751 1.00 85.94 125 ASN A N 1
ATOM 987 C CA . ASN A 1 125 ? 22.732 -15.564 0.485 1.00 85.94 125 ASN A CA 1
ATOM 988 C C . ASN A 1 125 ? 21.277 -16.026 0.257 1.00 85.94 125 ASN A C 1
ATOM 990 O O . ASN A 1 125 ? 20.717 -16.685 1.137 1.00 85.94 125 ASN A O 1
ATOM 994 N N . GLU A 1 126 ? 20.690 -15.710 -0.902 1.00 91.12 126 GLU A N 1
ATOM 995 C CA . GLU A 1 126 ? 19.300 -16.007 -1.291 1.00 91.12 126 GLU A CA 1
ATOM 996 C C . GLU A 1 126 ? 19.161 -17.305 -2.111 1.00 91.12 126 GLU A C 1
ATOM 998 O O . GLU A 1 126 ? 18.059 -17.829 -2.264 1.00 91.12 126 GLU A O 1
ATOM 1003 N N . ARG A 1 127 ? 20.272 -17.844 -2.630 1.00 90.44 127 ARG A N 1
ATOM 1004 C CA . ARG A 1 127 ? 20.348 -19.068 -3.454 1.00 90.44 127 ARG A CA 1
ATOM 1005 C C . ARG A 1 127 ? 20.127 -20.351 -2.646 1.00 90.44 127 ARG A C 1
ATOM 1007 O O . ARG A 1 127 ? 21.048 -21.130 -2.416 1.00 90.44 127 ARG A O 1
ATOM 1014 N N . LYS A 1 128 ? 18.890 -20.539 -2.181 1.00 88.69 128 LYS A N 1
ATOM 1015 C CA . LYS A 1 128 ? 18.423 -21.653 -1.336 1.00 88.69 128 LYS A CA 1
ATOM 1016 C C . LYS A 1 128 ? 16.997 -22.067 -1.727 1.00 88.69 128 LYS A C 1
ATOM 1018 O O . LYS A 1 128 ? 16.272 -21.224 -2.265 1.00 88.69 128 LYS A O 1
ATOM 1023 N N . PRO A 1 129 ? 16.552 -23.300 -1.422 1.00 86.88 129 PRO A N 1
ATOM 1024 C CA . PRO A 1 129 ? 15.141 -23.682 -1.503 1.00 86.88 129 PRO A CA 1
ATOM 1025 C C . PRO A 1 129 ? 14.245 -22.710 -0.720 1.00 86.88 129 PRO A C 1
ATOM 1027 O O . PRO A 1 129 ? 14.654 -22.197 0.324 1.00 86.88 129 PRO A O 1
ATOM 1030 N N . VAL A 1 130 ? 13.025 -22.457 -1.208 1.00 83.38 130 VAL A N 1
ATOM 1031 C CA . VAL A 1 130 ? 12.123 -21.415 -0.670 1.00 83.38 130 VAL A CA 1
ATOM 1032 C C . VAL A 1 130 ? 11.915 -21.524 0.841 1.00 83.38 130 VAL A C 1
ATOM 1034 O O . VAL A 1 130 ? 12.065 -20.524 1.540 1.00 83.38 130 VAL A O 1
ATOM 1037 N N . ASP A 1 131 ? 11.620 -22.713 1.365 1.00 78.62 131 ASP A N 1
ATOM 1038 C CA . ASP A 1 131 ? 11.310 -22.872 2.791 1.00 78.62 131 ASP A CA 1
ATOM 1039 C C . ASP A 1 131 ? 12.547 -22.677 3.682 1.00 78.62 131 ASP A C 1
ATOM 1041 O O . ASP A 1 131 ? 12.453 -22.078 4.756 1.00 78.62 131 ASP A O 1
ATOM 1045 N N . GLN A 1 132 ? 13.735 -23.068 3.202 1.00 82.75 132 GLN A N 1
ATOM 1046 C CA . GLN A 1 132 ? 15.001 -22.747 3.865 1.00 82.75 132 GLN A CA 1
ATOM 1047 C C . GLN A 1 132 ? 15.271 -21.236 3.839 1.00 82.75 132 GLN A C 1
ATOM 1049 O O . GLN A 1 132 ? 15.669 -20.675 4.859 1.00 82.75 132 GLN A O 1
ATOM 1054 N N . LEU A 1 133 ? 15.019 -20.560 2.711 1.00 85.88 133 LEU A N 1
ATOM 1055 C CA . LEU A 1 133 ? 15.170 -19.109 2.598 1.00 85.88 133 LEU A CA 1
ATOM 1056 C C . LEU A 1 133 ? 14.227 -18.373 3.563 1.00 85.88 133 LEU A C 1
ATOM 1058 O O . LEU A 1 133 ? 14.683 -17.504 4.304 1.00 85.88 133 LEU A O 1
ATOM 1062 N N . LYS A 1 134 ? 12.942 -18.757 3.618 1.00 83.25 134 LYS A N 1
ATOM 1063 C CA . LYS A 1 134 ? 11.955 -18.201 4.564 1.00 83.25 134 LYS A CA 1
ATOM 1064 C C . LYS A 1 134 ? 12.379 -18.412 6.024 1.00 83.25 134 LYS A C 1
ATOM 1066 O O . LYS A 1 134 ? 12.258 -17.492 6.833 1.00 83.25 134 LYS A O 1
ATOM 1071 N N . TRP A 1 135 ? 12.895 -19.595 6.356 1.00 78.62 135 TRP A N 1
ATOM 1072 C CA . TRP A 1 135 ? 13.308 -19.942 7.717 1.00 78.62 135 TRP A CA 1
ATOM 1073 C C . TRP A 1 135 ? 14.596 -19.252 8.166 1.00 78.62 135 TRP A C 1
ATOM 1075 O O . TRP A 1 135 ? 14.654 -18.727 9.277 1.00 78.62 135 TRP A O 1
ATOM 1085 N N . GLU A 1 136 ? 15.622 -19.206 7.315 1.00 82.19 136 GLU A N 1
ATOM 1086 C CA . GLU A 1 136 ? 16.859 -18.481 7.617 1.00 82.19 136 GLU A CA 1
ATOM 1087 C C . GLU A 1 136 ? 16.624 -16.973 7.726 1.00 82.19 136 GLU A C 1
ATOM 1089 O O . GLU A 1 136 ? 17.226 -16.333 8.588 1.00 82.19 136 GLU A O 1
ATOM 1094 N N . LEU A 1 137 ? 15.712 -16.411 6.922 1.00 82.19 137 LEU A N 1
ATOM 1095 C CA . LEU A 1 137 ? 15.316 -15.007 7.038 1.00 82.19 137 LEU A CA 1
ATOM 1096 C C . LEU A 1 137 ? 14.793 -14.686 8.439 1.00 82.19 137 LEU A C 1
ATOM 1098 O O . LEU A 1 137 ? 15.200 -13.694 9.036 1.00 82.19 137 LEU A O 1
ATOM 1102 N N . PHE A 1 138 ? 13.921 -15.546 8.968 1.00 79.50 138 PHE A N 1
ATOM 1103 C CA . PHE A 1 138 ? 13.404 -15.432 10.325 1.00 79.50 138 PHE A CA 1
ATOM 1104 C C . PHE A 1 138 ? 14.513 -15.654 11.366 1.00 79.50 138 PHE A C 1
ATOM 1106 O O . PHE A 1 138 ? 14.792 -14.763 12.169 1.00 79.50 138 PHE A O 1
ATOM 1113 N N . ARG A 1 139 ? 15.191 -16.809 11.325 1.00 78.31 139 ARG A N 1
ATOM 1114 C CA . ARG A 1 139 ? 16.197 -17.226 12.317 1.00 78.31 139 ARG A CA 1
ATOM 1115 C C . ARG A 1 139 ? 17.340 -16.223 12.475 1.00 78.31 139 ARG A C 1
ATOM 1117 O O . ARG A 1 139 ? 17.803 -16.018 13.592 1.00 78.31 139 ARG A O 1
ATOM 1124 N N . ASN A 1 140 ? 17.826 -15.648 11.377 1.00 82.38 140 ASN A N 1
ATOM 1125 C CA . ASN A 1 140 ? 19.022 -14.805 11.396 1.00 82.38 140 ASN A CA 1
ATOM 1126 C C . ASN A 1 140 ? 18.723 -13.343 11.770 1.00 82.38 140 ASN A C 1
ATOM 1128 O O . ASN A 1 140 ? 19.657 -12.599 12.051 1.00 82.38 140 ASN A O 1
ATOM 1132 N N . ASN A 1 141 ? 17.448 -12.933 11.780 1.00 81.94 141 ASN A N 1
ATOM 1133 C CA . ASN A 1 141 ? 17.035 -11.544 12.000 1.00 81.94 141 ASN A CA 1
ATOM 1134 C C . ASN A 1 141 ? 16.073 -11.368 13.193 1.00 81.94 141 ASN A C 1
ATOM 1136 O O . ASN A 1 141 ? 15.390 -10.347 13.255 1.00 81.94 141 ASN A O 1
ATOM 1140 N N . THR A 1 142 ? 15.984 -12.337 14.117 1.00 77.50 142 THR A N 1
ATOM 1141 C CA . THR A 1 142 ? 15.069 -12.277 15.277 1.00 77.50 142 THR A CA 1
ATOM 1142 C C . THR A 1 142 ? 15.677 -12.789 16.594 1.00 77.50 142 THR A C 1
ATOM 1144 O O . THR A 1 142 ? 16.632 -13.563 16.603 1.00 77.50 142 THR A O 1
ATOM 1147 N N . ASP A 1 143 ? 15.123 -12.357 17.733 1.00 72.12 143 ASP A N 1
ATOM 1148 C CA . ASP A 1 143 ? 15.680 -12.527 19.094 1.00 72.12 143 ASP A CA 1
ATOM 1149 C C . ASP A 1 143 ? 15.311 -13.843 19.829 1.00 72.12 143 ASP A C 1
ATOM 1151 O O . ASP A 1 143 ? 15.480 -13.956 21.050 1.00 72.12 143 ASP A O 1
ATOM 1155 N N . VAL A 1 144 ? 14.861 -14.857 19.075 1.00 62.31 144 VAL A N 1
ATOM 1156 C CA . VAL A 1 144 ? 14.227 -16.134 19.500 1.00 62.31 144 VAL A CA 1
ATOM 1157 C C . VAL A 1 144 ? 14.862 -16.832 20.717 1.00 62.31 144 VAL A C 1
ATOM 1159 O O . VAL A 1 144 ? 14.183 -17.529 21.470 1.00 62.31 144 VAL A O 1
ATOM 1162 N N . LEU A 1 145 ? 16.175 -16.682 20.904 1.00 50.38 145 LEU A N 1
ATOM 1163 C CA . LEU A 1 145 ? 16.982 -17.421 21.880 1.00 50.38 145 LEU A CA 1
ATOM 1164 C C . LEU A 1 145 ? 16.945 -16.858 23.317 1.00 50.38 145 LEU A C 1
ATOM 1166 O O . LEU A 1 145 ? 17.631 -17.398 24.182 1.00 50.38 145 LEU A O 1
ATOM 1170 N N . THR A 1 146 ? 16.202 -15.777 23.588 1.00 46.62 146 THR A N 1
ATOM 1171 C CA . THR A 1 146 ? 16.405 -14.958 24.807 1.00 46.62 146 THR A CA 1
ATOM 1172 C C . THR A 1 146 ? 15.261 -14.942 25.834 1.00 46.62 146 THR A C 1
ATOM 1174 O O . THR A 1 146 ? 15.457 -14.447 26.944 1.00 46.62 146 THR A O 1
ATOM 1177 N N . THR A 1 147 ? 14.072 -15.469 25.519 1.00 43.94 147 THR A N 1
ATOM 1178 C CA . THR A 1 147 ? 12.844 -15.214 26.302 1.00 43.94 147 THR A CA 1
ATOM 1179 C C . THR A 1 147 ? 12.355 -16.398 27.153 1.00 43.94 147 THR A C 1
ATOM 1181 O O . THR A 1 147 ? 11.937 -17.436 26.640 1.00 43.94 147 THR A O 1
ATOM 1184 N N . ASN A 1 148 ? 12.307 -16.203 28.479 1.00 42.88 148 ASN A N 1
ATOM 1185 C CA . ASN A 1 148 ? 11.672 -17.114 29.448 1.00 42.88 148 ASN A CA 1
ATOM 1186 C C . ASN A 1 148 ? 10.150 -16.868 29.528 1.00 42.88 148 ASN A C 1
ATOM 1188 O O . ASN A 1 148 ? 9.643 -16.322 30.507 1.00 42.88 148 ASN A O 1
ATOM 1192 N N . VAL A 1 149 ? 9.422 -17.247 28.477 1.00 48.75 149 VAL A N 1
ATOM 1193 C CA . VAL A 1 149 ? 7.957 -17.108 28.351 1.00 48.75 149 VAL A CA 1
ATOM 1194 C C . VAL A 1 149 ? 7.370 -18.466 27.933 1.00 48.75 149 VAL A C 1
ATOM 1196 O O . VAL A 1 149 ? 8.043 -19.170 27.181 1.00 48.75 149 VAL A O 1
ATOM 1199 N N . PRO A 1 150 ? 6.153 -18.864 28.374 1.00 50.50 150 PRO A N 1
ATOM 1200 C CA . PRO A 1 150 ? 5.496 -20.085 27.897 1.00 50.50 150 PRO A CA 1
ATOM 1201 C C . PRO A 1 150 ? 5.490 -20.187 26.366 1.00 50.50 150 PRO A C 1
ATOM 1203 O O . PRO A 1 150 ? 5.177 -19.217 25.676 1.00 50.50 150 PRO A O 1
ATOM 1206 N N . GLU A 1 151 ? 5.878 -21.352 25.843 1.00 55.66 151 GLU A N 1
ATOM 1207 C CA . GLU A 1 151 ? 6.319 -21.516 24.448 1.00 55.66 151 GLU A CA 1
ATOM 1208 C C . GLU A 1 151 ? 5.215 -21.216 23.407 1.00 55.66 151 GLU A C 1
ATOM 1210 O O . GLU A 1 151 ? 5.506 -20.815 22.282 1.00 55.66 151 GLU A O 1
ATOM 1215 N N . ASP A 1 152 ? 3.943 -21.340 23.795 1.00 55.72 152 ASP A N 1
ATOM 1216 C CA . ASP A 1 152 ? 2.762 -20.998 22.995 1.00 55.72 152 ASP A CA 1
ATOM 1217 C C . ASP A 1 152 ? 2.520 -19.481 22.867 1.00 55.72 152 ASP A C 1
ATOM 1219 O O . ASP A 1 152 ? 2.007 -19.018 21.842 1.00 55.72 152 ASP A O 1
ATOM 1223 N N . VAL A 1 153 ? 2.933 -18.702 23.873 1.00 63.12 153 VAL A N 1
ATOM 1224 C CA . VAL A 1 153 ? 2.832 -17.232 23.895 1.00 63.12 153 VAL A CA 1
ATOM 1225 C C . VAL A 1 153 ? 4.129 -16.563 23.425 1.00 63.12 153 VAL A C 1
ATOM 1227 O O . VAL A 1 153 ? 4.090 -15.523 22.770 1.00 63.12 153 VAL A O 1
ATOM 1230 N N . LYS A 1 154 ? 5.283 -17.182 23.697 1.00 66.00 154 LYS A N 1
ATOM 1231 C CA . LYS A 1 154 ? 6.638 -16.701 23.381 1.00 66.00 154 LYS A CA 1
ATOM 1232 C C . LYS A 1 154 ? 6.780 -16.166 21.955 1.00 66.00 154 LYS A C 1
ATOM 1234 O O . LYS A 1 154 ? 7.343 -15.090 21.771 1.00 66.00 154 LYS A O 1
ATOM 1239 N N . LYS A 1 155 ? 6.186 -16.851 20.966 1.00 69.06 155 LYS A N 1
ATOM 1240 C CA . LYS A 1 155 ? 6.188 -16.444 19.547 1.00 69.06 155 LYS A CA 1
ATOM 1241 C C . LYS A 1 155 ? 5.688 -15.010 19.305 1.00 69.06 155 LYS A C 1
ATOM 1243 O O . LYS A 1 155 ? 6.207 -14.336 18.422 1.00 69.06 155 LYS A O 1
ATOM 1248 N N . PHE A 1 156 ? 4.731 -14.518 20.099 1.00 73.75 156 PHE A N 1
ATOM 1249 C CA . PHE A 1 156 ? 4.190 -13.159 19.964 1.00 73.75 156 PHE A CA 1
ATOM 1250 C C . PHE A 1 156 ? 5.144 -12.071 20.482 1.00 73.75 156 PHE A C 1
ATOM 1252 O O . PHE A 1 156 ? 5.010 -10.922 20.076 1.00 73.75 156 PHE A O 1
ATOM 1259 N N . TYR A 1 157 ? 6.115 -12.410 21.334 1.00 75.19 157 TYR A N 1
ATOM 1260 C CA . TYR A 1 157 ? 7.085 -11.451 21.876 1.00 75.19 157 TYR A CA 1
ATOM 1261 C C . TYR A 1 157 ? 8.448 -11.486 21.181 1.00 75.19 157 TYR A C 1
ATOM 1263 O O . TYR A 1 157 ? 9.301 -10.671 21.520 1.00 75.19 157 TYR A O 1
ATOM 1271 N N . ILE A 1 158 ? 8.637 -12.377 20.201 1.00 79.44 158 ILE A N 1
ATOM 1272 C CA . ILE A 1 158 ? 9.819 -12.374 19.332 1.00 79.44 158 ILE A CA 1
ATOM 1273 C C . ILE A 1 158 ? 9.860 -11.055 18.556 1.00 79.44 158 ILE A C 1
ATOM 1275 O O . ILE A 1 158 ? 8.841 -10.623 18.007 1.00 79.44 158 ILE A O 1
ATOM 1279 N N . LYS A 1 159 ? 11.034 -10.434 18.488 1.00 85.38 159 LYS A N 1
ATOM 1280 C CA . LYS A 1 159 ? 11.309 -9.176 17.785 1.00 85.38 159 LYS A CA 1
ATOM 1281 C C . LYS A 1 159 ? 12.267 -9.386 16.627 1.00 85.38 159 LYS A C 1
ATOM 1283 O O . LYS A 1 159 ? 13.051 -10.331 16.636 1.00 85.38 159 LYS A O 1
ATOM 1288 N N . ASP A 1 160 ? 12.211 -8.488 15.647 1.00 84.94 160 ASP A N 1
ATOM 1289 C CA . ASP A 1 160 ? 13.267 -8.362 14.642 1.00 84.94 160 ASP A CA 1
ATOM 1290 C C . ASP A 1 160 ? 14.463 -7.527 15.137 1.00 84.94 160 ASP A C 1
ATOM 1292 O O . ASP A 1 160 ? 14.470 -7.023 16.263 1.00 84.94 160 ASP A O 1
ATOM 1296 N N . VAL A 1 161 ? 15.473 -7.352 14.278 1.00 81.31 161 VAL A N 1
ATOM 1297 C CA . VAL A 1 161 ? 16.679 -6.552 14.573 1.00 81.31 161 VAL A CA 1
ATOM 1298 C C . VAL A 1 161 ? 16.426 -5.062 14.869 1.00 81.31 161 VAL A C 1
ATOM 1300 O O . VAL A 1 161 ? 17.318 -4.422 15.420 1.00 81.31 161 VAL A O 1
ATOM 1303 N N . ASP A 1 162 ? 15.238 -4.512 14.576 1.00 78.50 162 ASP A N 1
ATOM 1304 C CA . ASP A 1 162 ? 14.870 -3.130 14.947 1.00 78.50 162 ASP A CA 1
ATOM 1305 C C . ASP A 1 162 ? 14.094 -3.094 16.280 1.00 78.50 162 ASP A C 1
ATOM 1307 O O . ASP A 1 162 ? 13.715 -2.028 16.766 1.00 78.50 162 ASP A O 1
ATOM 1311 N N . GLY A 1 163 ? 13.831 -4.259 16.884 1.00 84.06 163 GLY A N 1
ATOM 1312 C CA . GLY A 1 163 ? 13.059 -4.403 18.115 1.00 84.06 163 GLY A CA 1
ATOM 1313 C C . GLY A 1 163 ? 11.538 -4.466 17.917 1.00 84.06 163 GLY A C 1
ATOM 1314 O O . GLY A 1 163 ? 10.809 -4.373 18.915 1.00 84.06 163 GLY A O 1
ATOM 1315 N N . ILE A 1 164 ? 11.058 -4.628 16.675 1.00 85.94 164 ILE A N 1
ATOM 1316 C CA . ILE A 1 164 ? 9.630 -4.674 16.323 1.00 85.94 164 ILE A CA 1
ATOM 1317 C C . ILE A 1 164 ? 9.100 -6.102 16.488 1.00 85.94 164 ILE A C 1
ATOM 1319 O O . ILE A 1 164 ? 9.565 -7.032 15.828 1.00 85.94 164 ILE A O 1
ATOM 1323 N N . GLU A 1 165 ? 8.085 -6.279 17.335 1.00 86.56 165 GLU A N 1
ATOM 1324 C CA . GLU A 1 165 ? 7.478 -7.583 17.610 1.00 86.56 165 GLU A CA 1
ATOM 1325 C C . GLU A 1 165 ? 6.831 -8.201 16.357 1.00 86.56 165 GLU A C 1
ATOM 1327 O O . GLU A 1 165 ? 6.061 -7.554 15.642 1.00 86.56 165 GLU A O 1
ATOM 1332 N N . MET A 1 166 ? 7.079 -9.492 16.128 1.00 84.19 166 MET A N 1
ATOM 1333 C CA . MET A 1 166 ? 6.658 -10.253 14.943 1.00 84.19 166 MET A CA 1
ATOM 1334 C C . MET A 1 166 ? 5.146 -10.245 14.686 1.00 84.19 166 MET A C 1
ATOM 1336 O O . MET A 1 166 ? 4.712 -10.395 13.546 1.00 84.19 166 MET A O 1
ATOM 1340 N N . TYR A 1 167 ? 4.315 -10.066 15.714 1.00 86.94 167 TYR A N 1
ATOM 1341 C CA . TYR A 1 167 ? 2.865 -9.974 15.527 1.00 86.94 167 TYR A CA 1
ATOM 1342 C C . TYR A 1 167 ? 2.399 -8.597 15.025 1.00 86.94 167 TYR A C 1
ATOM 1344 O O . TYR A 1 167 ? 1.285 -8.498 14.524 1.00 86.94 167 TYR A O 1
ATOM 1352 N N . LYS A 1 168 ? 3.219 -7.539 15.136 1.00 90.50 168 LYS A N 1
ATOM 1353 C CA . LYS A 1 168 ? 2.877 -6.161 14.724 1.00 90.50 168 LYS A CA 1
ATOM 1354 C C . LYS A 1 168 ? 3.180 -5.862 13.252 1.00 90.50 168 LYS A C 1
ATOM 1356 O O . LYS A 1 168 ? 2.691 -4.863 12.735 1.00 90.50 168 LYS A O 1
ATOM 1361 N N . GLN A 1 169 ? 3.955 -6.712 12.577 1.00 89.88 169 GLN A N 1
ATOM 1362 C CA . GLN A 1 169 ? 4.342 -6.555 11.169 1.00 89.88 169 GLN A CA 1
ATOM 1363 C C . GLN A 1 169 ? 3.961 -7.779 10.319 1.00 89.88 169 GLN A C 1
ATOM 1365 O O . GLN A 1 169 ? 3.644 -8.837 10.860 1.00 89.88 169 GLN A O 1
ATOM 1370 N N . SER A 1 170 ? 3.946 -7.635 8.988 1.00 90.75 170 SER A N 1
ATOM 1371 C CA . SER A 1 170 ? 3.574 -8.720 8.063 1.00 90.75 170 SER A CA 1
ATOM 1372 C C . SER A 1 170 ? 4.786 -9.509 7.558 1.00 90.75 170 SER A C 1
ATOM 1374 O O . SER A 1 170 ? 5.914 -9.018 7.589 1.00 90.75 170 SER A O 1
ATOM 1376 N N . ILE A 1 171 ? 4.558 -10.707 7.018 1.00 86.62 171 ILE A N 1
ATOM 1377 C CA . ILE A 1 171 ? 5.599 -11.486 6.327 1.00 86.62 171 ILE A CA 1
ATOM 1378 C C . ILE A 1 171 ? 6.176 -10.680 5.143 1.00 86.62 171 ILE A C 1
ATOM 1380 O O . ILE A 1 171 ? 7.393 -10.573 5.000 1.00 86.62 171 ILE A O 1
ATOM 1384 N N . THR A 1 172 ? 5.320 -10.011 4.363 1.00 87.88 172 THR A N 1
ATOM 1385 C CA . THR A 1 172 ? 5.724 -9.073 3.298 1.00 87.88 172 THR A CA 1
ATOM 1386 C C . THR A 1 172 ? 6.586 -7.920 3.822 1.00 87.88 172 THR A C 1
ATOM 1388 O O . THR A 1 172 ? 7.512 -7.496 3.135 1.00 87.88 172 THR A O 1
ATOM 1391 N N . SER A 1 173 ? 6.345 -7.433 5.044 1.00 88.56 173 SER A N 1
ATOM 1392 C CA . SER A 1 173 ? 7.175 -6.394 5.672 1.00 88.56 173 SER A CA 1
ATOM 1393 C C . SER A 1 173 ? 8.613 -6.881 5.881 1.00 88.56 173 SER A C 1
ATOM 1395 O O . SER A 1 173 ? 9.547 -6.173 5.512 1.00 88.56 173 SER A O 1
ATOM 1397 N N . LEU A 1 174 ? 8.797 -8.114 6.373 1.00 86.31 174 LEU A N 1
ATOM 1398 C CA . LEU A 1 174 ? 10.126 -8.728 6.493 1.00 86.31 174 LEU A CA 1
ATOM 1399 C C . LEU A 1 174 ? 10.773 -8.964 5.124 1.00 86.31 174 LEU A C 1
ATOM 1401 O O . LEU A 1 174 ? 11.964 -8.714 4.951 1.00 86.31 174 LEU A O 1
ATOM 1405 N N . TYR A 1 175 ? 10.001 -9.409 4.132 1.00 88.62 175 TYR A N 1
ATOM 1406 C CA . TYR A 1 175 ? 10.520 -9.646 2.782 1.00 88.62 175 TYR A CA 1
ATOM 1407 C C . TYR A 1 175 ? 10.974 -8.345 2.105 1.00 88.62 175 TYR A C 1
ATOM 1409 O O . TYR A 1 175 ? 12.001 -8.338 1.435 1.00 88.62 175 TYR A O 1
ATOM 1417 N N . ASN A 1 176 ? 10.270 -7.232 2.322 1.00 87.75 176 ASN A N 1
ATOM 1418 C CA . ASN A 1 176 ? 10.680 -5.906 1.845 1.00 87.75 176 ASN A CA 1
ATOM 1419 C C . ASN A 1 176 ? 11.918 -5.357 2.569 1.00 87.75 176 ASN A C 1
ATOM 1421 O O . ASN A 1 176 ? 12.637 -4.539 2.003 1.00 87.75 176 ASN A O 1
ATOM 1425 N N . LYS A 1 177 ? 12.163 -5.794 3.808 1.00 87.69 177 LYS A N 1
ATOM 1426 C CA . LYS A 1 177 ? 13.293 -5.357 4.635 1.00 87.69 177 LYS A CA 1
ATOM 1427 C C . LYS A 1 177 ? 14.585 -6.138 4.365 1.00 87.69 177 LYS A C 1
ATOM 1429 O O . LYS A 1 177 ? 15.666 -5.571 4.486 1.00 87.69 177 LYS A O 1
ATOM 1434 N N . PHE A 1 178 ? 14.479 -7.424 4.019 1.00 87.44 178 PHE A N 1
ATOM 1435 C CA . PHE A 1 178 ? 15.618 -8.352 4.033 1.00 87.44 178 PHE A CA 1
ATOM 1436 C C . PHE A 1 178 ? 15.853 -9.157 2.738 1.00 87.44 178 PHE A C 1
ATOM 1438 O O . PHE A 1 178 ? 16.863 -9.856 2.664 1.00 87.44 178 PHE A O 1
ATOM 1445 N N . LEU A 1 179 ? 14.962 -9.101 1.738 1.00 89.94 179 LEU A N 1
ATOM 1446 C CA . LEU A 1 179 ? 15.093 -9.844 0.472 1.00 89.94 179 LEU A CA 1
ATOM 1447 C C . LEU A 1 179 ? 15.036 -8.922 -0.750 1.00 89.94 179 LEU A C 1
ATOM 1449 O O . LEU A 1 179 ? 14.281 -7.948 -0.781 1.00 89.94 179 LEU A O 1
ATOM 1453 N N . THR A 1 180 ? 15.779 -9.273 -1.800 1.00 90.00 180 THR A N 1
ATOM 1454 C CA . THR A 1 180 ? 15.694 -8.599 -3.099 1.00 90.00 180 THR A CA 1
ATOM 1455 C C . THR A 1 180 ? 14.307 -8.783 -3.733 1.00 90.00 180 THR A C 1
ATOM 1457 O O . THR A 1 180 ? 13.670 -9.825 -3.546 1.00 90.00 180 THR A O 1
ATOM 1460 N N . PRO A 1 181 ? 13.823 -7.832 -4.560 1.00 90.31 181 PRO A N 1
ATOM 1461 C CA . PRO A 1 181 ? 12.553 -7.986 -5.275 1.00 90.31 181 PRO A CA 1
ATOM 1462 C C . PRO A 1 181 ? 12.466 -9.262 -6.130 1.00 90.31 181 PRO A C 1
ATOM 1464 O O . PRO A 1 181 ? 11.380 -9.820 -6.287 1.00 90.31 181 PRO A O 1
ATOM 1467 N N . GLU A 1 182 ? 13.597 -9.761 -6.643 1.00 92.81 182 GLU A N 1
ATOM 1468 C CA . GLU A 1 182 ? 13.668 -11.031 -7.375 1.00 92.81 182 GLU A CA 1
ATOM 1469 C C . GLU A 1 182 ? 13.576 -12.253 -6.452 1.00 92.81 182 GLU A C 1
ATOM 1471 O O . GLU A 1 182 ? 12.837 -13.180 -6.781 1.00 92.81 182 GLU A O 1
ATOM 1476 N N . ALA A 1 183 ? 14.202 -12.245 -5.270 1.00 91.19 183 ALA A N 1
ATOM 1477 C CA . ALA A 1 183 ? 13.988 -13.285 -4.261 1.00 91.19 183 ALA A CA 1
ATOM 1478 C C . ALA A 1 183 ? 12.538 -13.322 -3.751 1.00 91.19 183 ALA A C 1
ATOM 1480 O O . ALA A 1 183 ? 11.983 -14.397 -3.525 1.00 91.19 183 ALA A O 1
ATOM 1481 N N . GLN A 1 184 ? 11.867 -12.171 -3.655 1.00 90.38 184 GLN A N 1
ATOM 1482 C CA . GLN A 1 184 ? 10.436 -12.145 -3.348 1.00 90.38 184 GLN A CA 1
ATOM 1483 C C . GLN A 1 184 ? 9.563 -12.725 -4.473 1.00 90.38 184 GLN A C 1
ATOM 1485 O O . GLN A 1 184 ? 8.567 -13.396 -4.200 1.00 90.38 184 GLN A O 1
ATOM 1490 N N . LYS A 1 185 ? 9.892 -12.447 -5.742 1.00 89.62 185 LYS A N 1
ATOM 1491 C CA . LYS A 1 185 ? 9.209 -13.056 -6.895 1.00 89.62 185 LYS A CA 1
ATOM 1492 C C . LYS A 1 185 ? 9.420 -14.567 -6.907 1.00 89.62 185 LYS A C 1
ATOM 1494 O O . LYS A 1 185 ? 8.436 -15.292 -6.951 1.00 89.62 185 LYS A O 1
ATOM 1499 N N . TYR A 1 186 ? 10.663 -15.025 -6.747 1.00 91.75 186 TYR A N 1
ATOM 1500 C CA . TYR A 1 186 ? 11.032 -16.436 -6.588 1.00 91.75 186 TYR A CA 1
ATOM 1501 C C . TYR A 1 186 ? 10.163 -17.134 -5.538 1.00 91.75 186 TYR A C 1
ATOM 1503 O O . TYR A 1 186 ? 9.521 -18.137 -5.848 1.00 91.75 186 TYR A O 1
ATOM 1511 N N . ILE A 1 187 ? 10.048 -16.547 -4.342 1.00 88.12 187 ILE A N 1
ATOM 1512 C CA . ILE A 1 187 ? 9.173 -17.042 -3.276 1.00 88.12 187 ILE A CA 1
ATOM 1513 C C . ILE A 1 187 ? 7.709 -17.162 -3.734 1.00 88.12 187 ILE A C 1
ATOM 1515 O O . ILE A 1 187 ? 7.121 -18.225 -3.566 1.00 88.12 187 ILE A O 1
ATOM 1519 N N . ARG A 1 188 ? 7.109 -16.111 -4.310 1.00 86.19 188 ARG A N 1
ATOM 1520 C CA . ARG A 1 188 ? 5.667 -16.079 -4.655 1.00 86.19 188 ARG A CA 1
ATOM 1521 C C . ARG A 1 188 ? 5.303 -16.897 -5.900 1.00 86.19 188 ARG A C 1
ATOM 1523 O O . ARG A 1 188 ? 4.183 -17.397 -6.024 1.00 86.19 188 ARG A O 1
ATOM 1530 N N . GLU A 1 189 ? 6.220 -17.005 -6.852 1.00 87.81 189 GLU A N 1
ATOM 1531 C CA . GLU A 1 189 ? 6.021 -17.722 -8.114 1.00 87.81 189 GLU A CA 1
ATOM 1532 C C . GLU A 1 189 ? 6.270 -19.228 -7.935 1.00 87.81 189 GLU A C 1
ATOM 1534 O O . GLU A 1 189 ? 5.491 -20.017 -8.466 1.00 87.81 189 GLU A O 1
ATOM 1539 N N . THR A 1 190 ? 7.235 -19.638 -7.097 1.00 87.94 190 THR A N 1
ATOM 1540 C CA . THR A 1 190 ? 7.536 -21.064 -6.833 1.00 87.94 190 THR A CA 1
ATOM 1541 C C . THR A 1 190 ? 6.905 -21.646 -5.555 1.00 87.94 190 THR A C 1
ATOM 1543 O O . THR A 1 190 ? 6.955 -22.859 -5.357 1.00 87.94 190 THR A O 1
ATOM 1546 N N . SER A 1 191 ? 6.237 -20.844 -4.714 1.00 78.12 191 SER A N 1
ATOM 1547 C CA . SER A 1 191 ? 5.330 -21.362 -3.674 1.00 78.12 191 SER A CA 1
ATOM 1548 C C . SER A 1 191 ? 4.035 -21.931 -4.273 1.00 78.12 191 SER A C 1
ATOM 1550 O O . SER A 1 191 ? 3.621 -21.557 -5.370 1.00 78.12 191 SER A O 1
ATOM 1552 N N . GLY A 1 192 ? 3.327 -22.786 -3.526 1.00 71.69 192 GLY A N 1
ATOM 1553 C CA . GLY A 1 192 ? 1.971 -23.218 -3.901 1.00 71.69 192 GLY A CA 1
ATOM 1554 C C . GLY A 1 192 ? 0.892 -22.140 -3.700 1.00 71.69 192 GLY A C 1
ATOM 1555 O O . GLY A 1 192 ? -0.091 -22.119 -4.435 1.00 71.69 192 GLY A O 1
ATOM 1556 N N . PHE A 1 193 ? 1.080 -21.229 -2.739 1.00 75.25 193 PHE A N 1
ATOM 1557 C CA . PHE A 1 193 ? 0.123 -20.174 -2.369 1.00 75.25 193 PHE A CA 1
ATOM 1558 C C . PHE A 1 193 ? 0.826 -18.817 -2.249 1.00 75.25 193 PHE A C 1
ATOM 1560 O O . PHE A 1 193 ? 1.965 -18.754 -1.777 1.00 75.25 193 PHE A O 1
ATOM 1567 N N . ALA A 1 194 ? 0.159 -17.745 -2.676 1.00 70.88 194 ALA A N 1
ATOM 1568 C CA . ALA A 1 194 ? 0.741 -16.414 -2.846 1.00 70.88 194 ALA A CA 1
ATOM 1569 C C . ALA A 1 194 ? 0.118 -15.312 -1.963 1.00 70.88 194 ALA A C 1
ATOM 1571 O O . ALA A 1 194 ? 0.767 -14.287 -1.770 1.00 70.88 194 ALA A O 1
ATOM 1572 N N . GLU A 1 195 ? -1.083 -15.486 -1.391 1.00 75.50 195 GLU A N 1
ATOM 1573 C CA . GLU A 1 195 ? -1.640 -14.515 -0.424 1.00 75.50 195 GLU A CA 1
ATOM 1574 C C . GLU A 1 195 ? -1.215 -14.781 1.028 1.00 75.50 195 GLU A C 1
ATOM 1576 O O . GLU A 1 195 ? -1.436 -13.933 1.887 1.00 75.50 195 GLU A O 1
ATOM 1581 N N . TYR A 1 196 ? -0.558 -15.909 1.321 1.00 78.00 196 TYR A N 1
ATOM 1582 C CA . TYR A 1 196 ? -0.058 -16.235 2.666 1.00 78.00 196 TYR A CA 1
ATOM 1583 C C . TYR A 1 196 ? 0.838 -15.135 3.259 1.00 78.00 196 TYR A C 1
ATOM 1585 O O . TYR A 1 196 ? 0.757 -14.820 4.447 1.00 78.00 196 TYR A O 1
ATOM 1593 N N . ASP A 1 197 ? 1.662 -14.509 2.416 1.00 82.81 197 ASP A N 1
ATOM 1594 C CA . ASP A 1 197 ? 2.702 -13.573 2.842 1.00 82.81 197 ASP A CA 1
ATOM 1595 C C . ASP A 1 197 ? 2.157 -12.193 3.288 1.00 82.81 197 ASP A C 1
ATOM 1597 O O . ASP A 1 197 ? 2.935 -11.325 3.686 1.00 82.81 197 ASP A O 1
ATOM 1601 N N . ILE A 1 198 ? 0.836 -11.968 3.290 1.00 85.19 198 ILE A N 1
ATOM 1602 C CA . ILE A 1 198 ? 0.210 -10.776 3.907 1.00 85.19 198 ILE A CA 1
ATOM 1603 C C . ILE A 1 198 ? -0.073 -10.957 5.409 1.00 85.19 198 ILE A C 1
ATOM 1605 O O . ILE A 1 198 ? -0.412 -9.988 6.090 1.00 85.19 198 ILE A O 1
ATOM 1609 N N . SER A 1 199 ? 0.045 -12.189 5.921 1.00 87.75 199 SER A N 1
ATOM 1610 C CA . SER A 1 199 ? -0.208 -12.530 7.326 1.00 87.75 199 SER A CA 1
ATOM 1611 C C . SER A 1 199 ? 0.815 -11.899 8.280 1.00 87.75 199 SER A C 1
ATOM 1613 O O . SER A 1 199 ? 1.896 -11.470 7.866 1.00 87.75 199 SER A O 1
ATOM 1615 N N . ALA A 1 200 ? 0.495 -11.866 9.575 1.00 87.88 200 ALA A N 1
ATOM 1616 C CA . ALA A 1 200 ? 1.411 -11.451 10.636 1.00 87.88 200 ALA A CA 1
ATOM 1617 C C . ALA A 1 200 ? 2.688 -12.317 10.659 1.00 87.88 200 ALA A C 1
ATOM 1619 O O . ALA A 1 200 ? 2.622 -13.547 10.595 1.00 87.88 200 ALA A O 1
ATOM 1620 N N . ALA A 1 201 ? 3.859 -11.688 10.794 1.00 85.75 201 ALA A N 1
ATOM 1621 C CA . ALA A 1 201 ? 5.158 -12.354 10.657 1.00 85.75 201 ALA A CA 1
ATOM 1622 C C . ALA A 1 201 ? 5.402 -13.473 11.688 1.00 85.75 201 ALA A C 1
ATOM 1624 O O . ALA A 1 201 ? 6.106 -14.441 11.400 1.00 85.75 201 ALA A O 1
ATOM 1625 N N . VAL A 1 202 ? 4.734 -13.408 12.844 1.00 79.62 202 VAL A N 1
ATOM 1626 C CA . VAL A 1 202 ? 4.699 -14.481 13.858 1.00 79.62 202 VAL A CA 1
ATOM 1627 C C . VAL A 1 202 ? 4.236 -15.842 13.303 1.00 79.62 202 VAL A C 1
ATOM 1629 O O . VAL A 1 202 ? 4.550 -16.880 13.882 1.00 79.62 202 VAL A O 1
ATOM 1632 N N . GLN A 1 203 ? 3.549 -15.883 12.155 1.00 76.81 203 GLN A N 1
ATOM 1633 C CA . GLN A 1 203 ? 3.144 -17.138 11.519 1.00 76.81 203 GLN A CA 1
ATOM 1634 C C . GLN A 1 203 ? 4.302 -17.889 10.823 1.00 76.81 203 GLN A C 1
ATOM 1636 O O . GLN A 1 203 ? 4.183 -19.091 10.587 1.00 76.81 203 GLN A O 1
ATOM 1641 N N . VAL A 1 204 ? 5.445 -17.245 10.535 1.00 70.56 204 VAL A N 1
ATOM 1642 C CA . VAL A 1 204 ? 6.640 -17.942 9.998 1.00 70.56 204 VAL A CA 1
ATOM 1643 C C . VAL A 1 204 ? 7.198 -18.939 11.021 1.00 70.56 204 VAL A C 1
ATOM 1645 O O . VAL A 1 204 ? 7.656 -20.018 10.657 1.00 70.56 204 VAL A O 1
ATOM 1648 N N . VAL A 1 205 ? 7.072 -18.619 12.313 1.00 63.47 205 VAL A N 1
ATOM 1649 C CA . VAL A 1 205 ? 7.537 -19.448 13.438 1.00 63.47 205 VAL A CA 1
ATOM 1650 C C . VAL A 1 205 ? 6.814 -20.802 13.503 1.00 63.47 205 VAL A C 1
ATOM 1652 O O . VAL A 1 205 ? 7.353 -21.766 14.038 1.00 63.47 205 VAL A O 1
ATOM 1655 N N . GLU A 1 206 ? 5.600 -20.901 12.949 1.00 61.06 206 GLU A N 1
ATOM 1656 C CA . GLU A 1 206 ? 4.787 -22.127 12.995 1.00 61.06 206 GLU A CA 1
ATOM 1657 C C . GLU A 1 206 ? 5.172 -23.172 11.935 1.00 61.06 206 GLU A C 1
ATOM 1659 O O . GLU A 1 206 ? 4.707 -24.310 12.010 1.00 61.06 206 GLU A O 1
ATOM 1664 N N . TYR A 1 207 ? 6.007 -22.800 10.958 1.00 60.06 207 TYR A N 1
ATOM 1665 C CA . TYR A 1 207 ? 6.404 -23.648 9.830 1.00 60.06 207 TYR A CA 1
ATOM 1666 C C . TYR A 1 207 ? 7.937 -23.706 9.685 1.00 60.06 207 TYR A C 1
ATOM 1668 O O . TYR A 1 207 ? 8.481 -23.224 8.690 1.00 60.06 207 TYR A O 1
ATOM 1676 N N . PRO A 1 208 ? 8.663 -24.297 10.657 1.00 60.06 208 PRO A N 1
ATOM 1677 C CA . PRO A 1 208 ? 10.057 -24.667 10.444 1.00 60.06 208 PRO A CA 1
ATOM 1678 C C . PRO A 1 208 ? 10.166 -25.706 9.308 1.00 60.06 208 PRO A C 1
ATOM 1680 O O . PRO A 1 208 ? 9.274 -26.551 9.172 1.00 60.06 208 PRO A O 1
ATOM 1683 N N . PRO A 1 209 ? 11.253 -25.697 8.514 1.00 59.25 209 PRO A N 1
ATOM 1684 C CA . PRO A 1 209 ? 11.462 -26.657 7.437 1.00 59.25 209 PRO A CA 1
ATOM 1685 C C . PRO A 1 209 ? 11.613 -28.058 8.037 1.00 59.25 209 PRO A C 1
ATOM 1687 O O . PRO A 1 209 ? 12.552 -28.339 8.784 1.00 59.25 209 PRO A O 1
ATOM 1690 N N . SER A 1 210 ? 10.641 -28.928 7.761 1.00 53.03 210 SER A N 1
ATOM 1691 C CA . SER A 1 210 ? 10.557 -30.256 8.365 1.00 53.03 210 SER A CA 1
ATOM 1692 C C . SER A 1 210 ? 11.194 -31.316 7.471 1.00 53.03 210 SER A C 1
ATOM 1694 O O . SER A 1 210 ? 10.610 -31.692 6.459 1.00 53.03 210 SER A O 1
ATOM 1696 N N . ASN A 1 211 ? 12.323 -31.878 7.904 1.00 44.97 211 ASN A N 1
ATOM 1697 C CA . ASN A 1 211 ? 12.985 -33.002 7.227 1.00 44.97 211 ASN A CA 1
ATOM 1698 C C . ASN A 1 211 ? 12.258 -34.361 7.419 1.00 44.97 211 ASN A C 1
ATOM 1700 O O . ASN A 1 211 ? 12.771 -35.388 6.988 1.00 44.97 211 ASN A O 1
ATOM 1704 N N . GLU A 1 212 ? 11.095 -34.395 8.087 1.00 48.19 212 GLU A N 1
ATOM 1705 C CA . GLU A 1 212 ? 10.239 -35.588 8.191 1.00 48.19 212 GLU A CA 1
ATOM 1706 C C . GLU A 1 212 ? 9.143 -35.578 7.115 1.00 48.19 212 GLU A C 1
ATOM 1708 O O . GLU A 1 212 ? 8.336 -34.643 7.058 1.00 48.19 212 GLU A O 1
ATOM 1713 N N . GLU A 1 213 ? 9.002 -36.686 6.379 1.00 54.59 213 GLU A N 1
ATOM 1714 C CA . GLU A 1 213 ? 7.766 -37.029 5.665 1.00 54.59 213 GLU A CA 1
ATOM 1715 C C . GLU A 1 213 ? 6.634 -37.306 6.671 1.00 54.59 213 GLU A C 1
ATOM 1717 O O . GLU A 1 213 ? 6.322 -38.438 7.044 1.00 54.59 213 GLU A O 1
ATOM 1722 N N . ALA A 1 214 ? 6.020 -36.236 7.173 1.00 62.69 214 ALA A N 1
ATOM 1723 C CA . ALA A 1 214 ? 4.914 -36.338 8.111 1.00 62.69 214 ALA A CA 1
ATOM 1724 C C . ALA A 1 214 ? 3.672 -36.921 7.418 1.00 62.69 214 ALA A C 1
ATOM 1726 O O . ALA A 1 214 ? 3.046 -36.227 6.616 1.00 62.69 214 ALA A O 1
ATOM 1727 N N . GLU A 1 215 ? 3.314 -38.158 7.787 1.00 81.38 215 GLU A N 1
ATOM 1728 C CA . GLU A 1 215 ? 2.138 -38.912 7.325 1.00 81.38 215 GLU A CA 1
ATOM 1729 C C . GLU A 1 215 ? 0.917 -38.017 7.049 1.00 81.38 215 GLU A C 1
ATOM 1731 O O . GLU A 1 215 ? 0.512 -37.190 7.876 1.00 81.38 215 GLU A O 1
ATOM 1736 N N . VAL A 1 216 ? 0.310 -38.217 5.879 1.00 87.19 216 VAL A N 1
ATOM 1737 C CA . VAL A 1 216 ? -0.865 -37.483 5.411 1.00 87.19 216 VAL A CA 1
ATOM 1738 C C . VAL A 1 216 ? -1.958 -38.483 5.072 1.00 87.19 216 VAL A C 1
ATOM 1740 O O . VAL A 1 216 ? -1.740 -39.387 4.268 1.00 87.19 216 VAL A O 1
ATOM 1743 N N . LEU A 1 217 ? -3.139 -38.308 5.661 1.00 91.44 217 LEU A N 1
ATOM 1744 C CA . LEU A 1 217 ? -4.292 -39.175 5.434 1.00 91.44 217 LEU A CA 1
ATOM 1745 C C . LEU A 1 217 ? -5.464 -38.410 4.809 1.00 91.44 217 LEU A C 1
ATOM 1747 O O . LEU A 1 217 ? -5.614 -37.197 4.991 1.00 91.44 217 LEU A O 1
ATOM 1751 N N . THR A 1 218 ? -6.336 -39.145 4.126 1.00 92.44 218 THR A N 1
ATOM 1752 C CA . THR A 1 218 ? -7.682 -38.701 3.741 1.00 92.44 218 THR A CA 1
ATOM 1753 C C . THR A 1 218 ? -8.748 -39.681 4.247 1.00 92.44 218 THR A C 1
ATOM 1755 O O . THR A 1 218 ? -8.424 -40.683 4.885 1.00 92.44 218 THR A O 1
ATOM 1758 N N . VAL A 1 219 ? -10.028 -39.370 4.038 1.00 94.38 219 VAL A N 1
ATOM 1759 C CA . VAL A 1 219 ? -11.169 -40.207 4.445 1.00 94.38 219 VAL A CA 1
ATOM 1760 C C . VAL A 1 219 ? -11.709 -40.943 3.222 1.00 94.38 219 VAL A C 1
ATOM 1762 O O . VAL A 1 219 ? -12.072 -40.306 2.239 1.00 94.38 219 VAL A O 1
ATOM 1765 N N . THR A 1 220 ? -11.853 -42.271 3.294 1.00 92.19 220 THR A N 1
ATOM 1766 C CA . THR A 1 220 ? -12.172 -43.107 2.110 1.00 92.19 220 THR A CA 1
ATOM 1767 C C . THR A 1 220 ? -13.554 -42.831 1.497 1.00 92.19 220 THR A C 1
ATOM 1769 O O . THR A 1 220 ? -13.867 -43.308 0.412 1.00 92.19 220 THR A O 1
ATOM 1772 N N . LYS A 1 221 ? -14.433 -42.128 2.224 1.00 92.00 221 LYS A N 1
ATOM 1773 C CA . LYS A 1 221 ? -15.769 -41.681 1.781 1.00 92.00 221 LYS A CA 1
ATOM 1774 C C . LYS A 1 221 ? -15.831 -40.164 1.524 1.00 92.00 221 LYS A C 1
ATOM 1776 O O . LYS A 1 221 ? -16.906 -39.572 1.591 1.00 92.00 221 LYS A O 1
ATOM 1781 N N . GLY A 1 222 ? -14.678 -39.530 1.327 1.00 93.50 222 GLY A N 1
ATOM 1782 C CA . GLY A 1 222 ? -14.549 -38.084 1.218 1.00 93.50 222 GLY A CA 1
ATOM 1783 C C . GLY A 1 222 ? -14.686 -37.335 2.544 1.00 93.50 222 GLY A C 1
ATOM 1784 O O . GLY A 1 222 ? -15.283 -37.812 3.516 1.00 93.50 222 GLY A O 1
ATOM 1785 N N . PHE A 1 223 ? -14.168 -36.115 2.587 1.00 93.69 223 PHE A N 1
ATOM 1786 C CA . PHE A 1 223 ? -14.204 -35.215 3.734 1.00 93.69 223 PHE A CA 1
ATOM 1787 C C . PHE A 1 223 ? -15.617 -34.772 4.105 1.00 93.69 223 PHE A C 1
ATOM 1789 O O . PHE A 1 223 ? -15.877 -34.516 5.283 1.00 93.69 223 PHE A O 1
ATOM 1796 N N . GLN A 1 224 ? -16.553 -34.721 3.150 1.00 94.50 224 GLN A N 1
ATOM 1797 C CA . GLN A 1 224 ? -17.953 -34.418 3.456 1.00 94.50 224 GLN A CA 1
ATOM 1798 C C . GLN A 1 224 ? -18.620 -35.501 4.327 1.00 94.50 224 GLN A C 1
ATOM 1800 O O . GLN A 1 224 ? -19.547 -35.177 5.069 1.00 94.50 224 GLN A O 1
ATOM 1805 N N . SER A 1 225 ? -18.108 -36.740 4.344 1.00 95.88 225 SER A N 1
ATOM 1806 C CA . SER A 1 225 ? -18.626 -37.789 5.239 1.00 95.88 225 SER A CA 1
ATOM 1807 C C . SER A 1 225 ? -18.452 -37.465 6.732 1.00 95.88 225 SER A C 1
ATOM 1809 O O . SER A 1 225 ? -19.220 -37.945 7.564 1.00 95.88 225 SER A O 1
ATOM 1811 N N . ILE A 1 226 ? -17.493 -36.604 7.100 1.00 96.06 226 ILE A N 1
ATOM 1812 C CA . ILE A 1 226 ? -17.261 -36.223 8.500 1.00 96.06 226 ILE A CA 1
ATOM 1813 C C . ILE A 1 226 ? -18.448 -35.411 9.070 1.00 96.06 226 ILE A C 1
ATOM 1815 O O . ILE A 1 226 ? -19.038 -35.858 10.059 1.00 96.06 226 ILE A O 1
ATOM 1819 N N . PRO A 1 227 ? -18.856 -34.255 8.497 1.00 96.25 227 PRO A N 1
ATOM 1820 C CA . PRO A 1 227 ? -20.028 -33.516 8.969 1.00 96.25 227 PRO A CA 1
ATOM 1821 C C . PRO A 1 227 ? -21.354 -34.274 8.798 1.00 96.25 227 PRO A C 1
ATOM 1823 O O . PRO A 1 227 ? -22.216 -34.139 9.668 1.00 96.25 227 PRO A O 1
ATOM 1826 N N . THR A 1 228 ? -21.537 -35.098 7.756 1.00 96.44 228 THR A N 1
ATOM 1827 C CA . THR A 1 228 ? -22.784 -35.875 7.612 1.00 96.44 228 THR A CA 1
ATOM 1828 C C . THR A 1 228 ? -22.899 -36.961 8.680 1.00 96.44 228 THR A C 1
ATOM 1830 O O . THR A 1 228 ? -23.916 -37.008 9.368 1.00 96.44 228 THR A O 1
ATOM 1833 N N . THR A 1 229 ? -21.852 -37.752 8.943 1.00 97.44 229 THR A N 1
ATOM 1834 C CA . THR A 1 229 ? -21.901 -38.754 10.021 1.00 97.44 229 THR A CA 1
ATOM 1835 C C . THR A 1 229 ? -21.962 -38.107 11.412 1.00 97.44 229 THR A C 1
ATOM 1837 O O . THR A 1 229 ? -22.627 -38.640 12.299 1.00 97.44 229 THR A O 1
ATOM 1840 N N . LEU A 1 230 ? -21.370 -36.923 11.631 1.00 97.56 230 LEU A N 1
ATOM 1841 C CA . LEU A 1 230 ? -21.597 -36.148 12.867 1.00 97.56 230 LEU A CA 1
ATOM 1842 C C . LEU A 1 230 ? -23.081 -35.789 13.055 1.00 97.56 230 LEU A C 1
ATOM 1844 O O . LEU A 1 230 ? -23.620 -35.944 14.155 1.00 97.56 230 LEU A O 1
ATOM 1848 N N . LEU A 1 231 ? -23.746 -35.346 11.985 1.00 97.50 231 LEU A N 1
ATOM 1849 C CA . LEU A 1 231 ? -25.169 -35.013 11.988 1.00 97.50 231 LEU A CA 1
ATOM 1850 C C . LEU A 1 231 ? -26.061 -36.247 12.198 1.00 97.50 231 LEU A C 1
ATOM 1852 O O . LEU A 1 231 ? -26.962 -36.197 13.032 1.00 97.50 231 LEU A O 1
ATOM 1856 N N . GLU A 1 232 ? -25.807 -37.353 11.497 1.00 96.75 232 GLU A N 1
ATOM 1857 C CA . GLU A 1 232 ? -26.528 -38.625 11.669 1.00 96.75 232 GLU A CA 1
ATOM 1858 C C . GLU A 1 232 ? -26.485 -39.084 13.132 1.00 96.75 232 GLU A C 1
ATOM 1860 O O . GLU A 1 232 ? -27.515 -39.380 13.738 1.00 96.75 232 GLU A O 1
ATOM 1865 N N . ARG A 1 233 ? -25.289 -39.076 13.737 1.00 96.12 233 ARG A N 1
ATOM 1866 C CA . ARG A 1 233 ? -25.090 -39.439 15.147 1.00 96.12 233 ARG A CA 1
ATOM 1867 C C . ARG A 1 233 ? -25.794 -38.462 16.100 1.00 96.12 233 ARG A C 1
ATOM 1869 O O . ARG A 1 233 ? -26.256 -38.892 17.149 1.00 96.12 233 ARG A O 1
ATOM 1876 N N . PHE A 1 234 ? -25.902 -37.175 15.758 1.00 96.81 234 PHE A N 1
ATOM 1877 C CA . PHE A 1 234 ? -26.674 -36.185 16.525 1.00 96.81 234 PHE A CA 1
ATOM 1878 C C . PHE A 1 234 ? -28.188 -36.432 16.452 1.00 96.81 234 PHE A C 1
ATOM 1880 O O . PHE A 1 234 ? -28.847 -36.454 17.492 1.00 96.81 234 PHE A O 1
ATOM 1887 N N . LEU A 1 235 ? -28.743 -36.641 15.255 1.00 96.50 235 LEU A N 1
ATOM 1888 C CA . LEU A 1 235 ? -30.183 -36.840 15.056 1.00 96.50 235 LEU A CA 1
ATOM 1889 C C . LEU A 1 235 ? -30.668 -38.178 15.640 1.00 96.50 235 LEU A C 1
ATOM 1891 O O . LEU A 1 235 ? -31.733 -38.226 16.254 1.00 96.50 235 LEU A O 1
ATOM 1895 N N . ASN A 1 236 ? -29.870 -39.241 15.515 1.00 95.44 236 ASN A N 1
ATOM 1896 C CA . ASN A 1 236 ? -30.235 -40.575 16.001 1.00 95.44 236 ASN A CA 1
ATOM 1897 C C . ASN A 1 236 ? -30.206 -40.710 17.536 1.00 95.44 236 ASN A C 1
ATOM 1899 O O . ASN A 1 236 ? -30.874 -41.590 18.070 1.00 95.44 236 ASN A O 1
ATOM 1903 N N . GLU A 1 237 ? -29.478 -39.851 18.262 1.00 95.44 237 GLU A N 1
ATOM 1904 C CA . GLU A 1 237 ? -29.400 -39.916 19.733 1.00 95.44 237 GLU A CA 1
ATOM 1905 C C . GLU A 1 237 ? -30.714 -39.467 20.415 1.00 95.44 237 GLU A C 1
ATOM 1907 O O . GLU A 1 237 ? -31.035 -39.929 21.508 1.00 95.44 237 GLU A O 1
ATOM 1912 N N . SER A 1 238 ? -31.501 -38.566 19.805 1.00 92.75 238 SER A N 1
ATOM 1913 C CA . SER A 1 238 ? -32.721 -38.039 20.437 1.00 92.75 238 SER A CA 1
ATOM 1914 C C . SER A 1 238 ? -33.700 -37.402 19.454 1.00 92.75 238 SER A C 1
ATOM 1916 O O . SER A 1 238 ? -33.349 -36.496 18.706 1.00 92.75 238 SER A O 1
ATOM 1918 N N . ARG A 1 239 ? -34.996 -37.730 19.582 1.00 89.69 239 ARG A N 1
ATOM 1919 C CA . ARG A 1 239 ? -36.100 -37.063 18.852 1.00 89.69 239 ARG A CA 1
ATOM 1920 C C . ARG A 1 239 ? -36.264 -35.564 19.182 1.00 89.69 239 ARG A C 1
ATOM 1922 O O . ARG A 1 239 ? -37.108 -34.897 18.586 1.00 89.69 239 ARG A O 1
ATOM 1929 N N . ARG A 1 240 ? -35.508 -35.025 20.151 1.00 92.12 240 ARG A N 1
ATOM 1930 C CA . ARG A 1 240 ? -35.433 -33.578 20.433 1.00 92.12 240 ARG A CA 1
ATOM 1931 C C . ARG A 1 240 ? -34.390 -32.849 19.581 1.00 92.12 240 ARG A C 1
ATOM 1933 O O . ARG A 1 240 ? -34.468 -31.624 19.493 1.00 92.12 240 ARG A O 1
ATOM 1940 N N . ASN A 1 241 ? -33.463 -33.585 18.971 1.00 95.38 241 ASN A N 1
ATOM 1941 C CA . ASN A 1 241 ? -32.424 -33.065 18.092 1.00 95.38 241 ASN A CA 1
ATOM 1942 C C . ASN A 1 241 ? -33.008 -32.886 16.684 1.00 95.38 241 ASN A C 1
ATOM 1944 O O . ASN A 1 241 ? -33.712 -33.764 16.184 1.00 95.38 241 ASN A O 1
ATOM 1948 N N . GLN A 1 242 ? -32.781 -31.733 16.054 1.00 96.00 242 GLN A N 1
ATOM 1949 C CA . GLN A 1 242 ? -33.389 -31.403 14.761 1.00 96.00 242 GLN A CA 1
ATOM 1950 C C . GLN A 1 242 ? -32.415 -30.730 13.795 1.00 96.00 242 GLN A C 1
ATOM 1952 O O . GLN A 1 242 ? -31.559 -29.947 14.196 1.00 96.00 242 GLN A O 1
ATOM 1957 N N . LEU A 1 243 ? -32.637 -30.968 12.502 1.00 97.00 243 LEU A N 1
ATOM 1958 C CA . LEU A 1 243 ? -32.096 -30.175 11.400 1.00 97.00 243 LEU A CA 1
ATOM 1959 C C . LEU A 1 243 ? -33.200 -29.281 10.810 1.00 97.00 243 LEU A C 1
ATOM 1961 O O . LEU A 1 243 ? -34.378 -29.666 10.784 1.00 97.00 243 LEU A O 1
ATOM 1965 N N . LYS A 1 244 ? -32.822 -28.095 10.334 1.00 96.06 244 LYS A N 1
ATOM 1966 C CA . LYS A 1 244 ? -33.645 -27.168 9.550 1.00 96.06 244 LYS A CA 1
ATOM 1967 C C . LYS A 1 244 ? -32.797 -26.584 8.419 1.00 96.06 244 LYS A C 1
ATOM 1969 O O . LYS A 1 244 ? -32.099 -25.592 8.603 1.00 96.06 244 LYS A O 1
ATOM 1974 N N . LEU A 1 245 ? -32.861 -27.252 7.272 1.00 93.81 245 LEU A N 1
ATOM 1975 C CA . LEU A 1 245 ? -32.292 -26.801 6.003 1.00 93.81 245 LEU A CA 1
ATOM 1976 C C . LEU A 1 245 ? -33.015 -25.549 5.484 1.00 93.81 245 LEU A C 1
ATOM 1978 O O . LEU A 1 245 ? -34.140 -25.259 5.906 1.00 93.81 245 LEU A O 1
ATOM 1982 N N . ASN A 1 246 ? -32.388 -24.855 4.538 1.00 91.25 246 ASN A N 1
ATOM 1983 C CA . ASN A 1 246 ? -32.915 -23.679 3.851 1.00 91.25 246 ASN A CA 1
ATOM 1984 C C . ASN A 1 246 ? -33.406 -22.551 4.799 1.00 91.25 246 ASN A C 1
ATOM 1986 O O . ASN A 1 246 ? -34.538 -22.068 4.715 1.00 91.25 246 ASN A O 1
ATOM 1990 N N . HIS A 1 247 ? -32.575 -22.186 5.780 1.00 92.25 247 HIS A N 1
ATOM 1991 C CA . HIS A 1 247 ? -32.828 -21.182 6.820 1.00 92.25 247 HIS A CA 1
ATOM 1992 C C . HIS A 1 247 ? -31.628 -20.212 6.943 1.00 92.25 247 HIS A C 1
ATOM 1994 O O . HIS A 1 247 ? -30.734 -20.394 7.772 1.00 92.25 247 HIS A O 1
ATOM 2000 N N . HIS A 1 248 ? -31.625 -19.127 6.162 1.00 91.81 248 HIS A N 1
ATOM 2001 C CA . HIS A 1 248 ? -30.610 -18.062 6.208 1.00 91.81 248 HIS A CA 1
ATOM 2002 C C . HIS A 1 248 ? -30.856 -17.126 7.404 1.00 91.81 248 HIS A C 1
ATOM 2004 O O . HIS A 1 248 ? -31.803 -16.342 7.398 1.00 91.81 248 HIS A O 1
ATOM 2010 N N . LEU A 1 249 ? -30.018 -17.170 8.447 1.00 94.56 249 LEU A N 1
ATOM 2011 C CA . LEU A 1 249 ? -30.161 -16.267 9.599 1.00 94.56 249 LEU A CA 1
ATOM 2012 C C . LEU A 1 249 ? -29.838 -14.813 9.209 1.00 94.56 249 LEU A C 1
ATOM 2014 O O . LEU A 1 249 ? -28.700 -14.502 8.872 1.00 94.56 249 LEU A O 1
ATOM 2018 N N . LYS A 1 250 ? -30.825 -13.916 9.317 1.00 93.31 250 LYS A N 1
ATOM 2019 C CA . LYS A 1 250 ? -30.668 -12.474 9.069 1.00 93.31 250 LYS A CA 1
ATOM 2020 C C . LYS A 1 250 ? -30.424 -11.663 10.333 1.00 93.31 250 LYS A C 1
ATOM 2022 O O . LYS A 1 250 ? -29.633 -10.726 10.284 1.00 93.31 250 LYS A O 1
ATOM 2027 N N . ALA A 1 251 ? -31.086 -12.000 11.444 1.00 95.00 251 ALA A N 1
ATOM 2028 C CA . ALA A 1 251 ? -30.972 -11.222 12.678 1.00 95.00 251 ALA A CA 1
ATOM 2029 C C . ALA A 1 251 ? -31.151 -12.035 13.971 1.00 95.00 251 ALA A C 1
ATOM 2031 O O . ALA A 1 251 ? -31.888 -13.025 14.006 1.00 95.00 251 ALA A O 1
ATOM 2032 N N . ILE A 1 252 ? -30.542 -11.544 15.056 1.00 95.81 252 ILE A N 1
ATOM 2033 C CA . ILE A 1 252 ? -30.728 -12.005 16.440 1.00 95.81 252 ILE A CA 1
ATOM 2034 C C . ILE A 1 252 ? -31.193 -10.827 17.309 1.00 95.81 252 ILE A C 1
ATOM 2036 O O . ILE A 1 252 ? -30.665 -9.719 17.201 1.00 95.81 252 ILE A O 1
ATOM 2040 N N . ARG A 1 253 ? -32.171 -11.054 18.199 1.00 93.62 253 ARG A N 1
ATOM 2041 C CA . ARG A 1 253 ? -32.622 -10.078 19.216 1.00 93.62 253 ARG A CA 1
ATOM 2042 C C . ARG A 1 253 ? -32.949 -10.747 20.556 1.00 93.62 253 ARG A C 1
ATOM 2044 O O . ARG A 1 253 ? -33.865 -11.569 20.621 1.00 93.62 253 ARG A O 1
ATOM 2051 N N . LYS A 1 254 ? -32.262 -10.367 21.636 1.00 93.06 254 LYS A N 1
ATOM 2052 C CA . LYS A 1 254 ? -32.584 -10.780 23.018 1.00 93.06 254 LYS A CA 1
ATOM 2053 C C . LYS A 1 254 ? -33.913 -10.150 23.461 1.00 93.06 254 LYS A C 1
ATOM 2055 O O . LYS A 1 254 ? -34.155 -8.972 23.209 1.00 93.06 254 LYS A O 1
ATOM 2060 N N . SER A 1 255 ? -34.801 -10.922 24.085 1.00 89.12 255 SER A N 1
ATOM 2061 C CA . SER A 1 255 ? -36.026 -10.405 24.709 1.00 89.12 255 SER A CA 1
ATOM 2062 C C . SER A 1 255 ? -35.750 -9.861 26.117 1.00 89.12 255 SER A C 1
ATOM 2064 O O . SER A 1 255 ? -34.753 -10.214 26.745 1.00 89.12 255 SER A O 1
ATOM 2066 N N . LYS A 1 256 ? -36.709 -9.111 26.684 1.00 86.06 256 LYS A N 1
ATOM 2067 C CA . LYS A 1 256 ? -36.715 -8.759 28.120 1.00 86.06 256 LYS A CA 1
ATOM 2068 C C . LYS A 1 256 ? -36.686 -9.982 29.059 1.00 86.06 256 LYS A C 1
ATOM 2070 O O . LYS A 1 256 ? -36.366 -9.832 30.227 1.00 86.06 256 LYS A O 1
ATOM 2075 N N . SER A 1 257 ? -37.010 -11.178 28.558 1.00 82.94 257 SER A N 1
ATOM 2076 C CA . SER A 1 257 ? -36.967 -12.451 29.294 1.00 82.94 257 SER A CA 1
ATOM 2077 C C . SER A 1 257 ? -35.700 -13.279 29.020 1.00 82.94 257 SER A C 1
ATOM 2079 O O . SER A 1 257 ? -35.699 -14.481 29.274 1.00 82.94 257 SER A O 1
ATOM 2081 N N . GLY A 1 258 ? -34.656 -12.682 28.430 1.00 85.00 258 GLY A N 1
ATOM 2082 C CA . GLY A 1 258 ? -33.381 -13.347 28.131 1.00 85.00 258 GLY A CA 1
ATOM 2083 C C . GLY A 1 258 ? -33.413 -14.358 26.975 1.00 85.00 258 GLY A C 1
ATOM 2084 O O . GLY A 1 258 ? -32.417 -15.030 26.736 1.00 85.00 258 GLY A O 1
ATOM 2085 N N . ILE A 1 259 ? -34.527 -14.475 26.244 1.00 93.00 259 ILE A N 1
ATOM 2086 C CA . ILE A 1 259 ? -34.683 -15.426 25.132 1.00 93.00 259 ILE A CA 1
ATOM 2087 C C . ILE A 1 259 ? -34.233 -14.764 23.826 1.00 93.00 259 ILE A C 1
ATOM 2089 O O . ILE A 1 259 ? -34.706 -13.680 23.475 1.00 93.00 259 ILE A O 1
ATOM 2093 N N . TYR A 1 260 ? -33.369 -15.432 23.065 1.00 95.75 260 TYR A N 1
ATOM 2094 C CA . TYR A 1 260 ? -32.895 -14.945 21.771 1.00 95.75 260 TYR A CA 1
ATOM 2095 C C . TYR A 1 260 ? -33.918 -15.275 20.686 1.00 95.75 260 TYR A C 1
ATOM 2097 O O . TYR A 1 260 ? -34.272 -16.430 20.460 1.00 95.75 260 TYR A O 1
ATOM 2105 N N . ASN A 1 261 ? -34.409 -14.241 20.013 1.00 94.69 261 ASN A N 1
ATOM 2106 C CA . ASN A 1 261 ? -35.278 -14.337 18.850 1.00 94.69 261 ASN A CA 1
ATOM 2107 C C . ASN A 1 261 ? -34.389 -14.399 17.610 1.00 94.69 261 ASN A C 1
ATOM 2109 O O . ASN A 1 261 ? -33.540 -13.526 17.433 1.00 94.69 261 ASN A O 1
ATOM 2113 N N . LEU A 1 262 ? -34.600 -15.406 16.769 1.00 96.00 262 LEU A N 1
ATOM 2114 C CA . LEU A 1 262 ? -33.833 -15.649 15.550 1.00 96.00 262 LEU A CA 1
ATOM 2115 C C . LEU A 1 262 ? -34.741 -15.396 14.348 1.00 96.00 262 LEU A C 1
ATOM 2117 O O . LEU A 1 262 ? -35.833 -15.963 14.286 1.00 96.00 262 LEU A O 1
ATOM 2121 N N . TYR A 1 263 ? -34.306 -14.558 13.414 1.00 95.00 263 TYR A N 1
ATOM 2122 C CA . TYR A 1 263 ? -35.071 -14.212 12.217 1.00 95.00 263 TYR A CA 1
ATOM 2123 C C . TYR A 1 263 ? -34.382 -14.803 10.993 1.00 95.00 263 TYR A C 1
ATOM 2125 O O . TYR A 1 263 ? -33.287 -14.373 10.628 1.00 95.00 263 TYR A O 1
ATOM 2133 N N . PHE A 1 264 ? -35.016 -15.803 10.384 1.00 94.19 264 PHE A N 1
ATOM 2134 C CA . PHE A 1 264 ? -34.496 -16.505 9.215 1.00 94.19 264 PHE A CA 1
ATOM 2135 C C . PHE A 1 264 ? -35.230 -16.070 7.949 1.00 94.19 264 PHE A C 1
ATOM 2137 O O . PHE A 1 264 ? -36.457 -16.079 7.915 1.00 94.19 264 PHE A O 1
ATOM 2144 N N . GLN A 1 265 ? -34.489 -15.742 6.900 1.00 91.81 265 GLN A N 1
ATOM 2145 C CA . GLN A 1 265 ? -35.022 -15.653 5.548 1.00 91.81 265 GLN A CA 1
ATOM 2146 C C . GLN A 1 265 ? -35.080 -17.074 4.958 1.00 91.81 265 GLN A C 1
ATOM 2148 O O . GLN A 1 265 ? -34.102 -17.817 5.111 1.00 91.81 265 GLN A O 1
ATOM 2153 N N . PRO A 1 266 ? -36.194 -17.497 4.334 1.00 91.38 266 PRO A N 1
ATOM 2154 C CA . PRO A 1 266 ? -36.239 -18.780 3.649 1.00 91.38 266 PRO A CA 1
ATOM 2155 C C . PRO A 1 266 ? -35.336 -18.758 2.412 1.00 91.38 266 PRO A C 1
ATOM 2157 O O . PRO A 1 266 ? -35.163 -17.724 1.758 1.00 91.38 266 PRO A O 1
ATOM 2160 N N . THR A 1 267 ? -34.783 -19.915 2.080 1.00 89.25 267 THR A N 1
ATOM 2161 C CA . THR A 1 267 ? -34.034 -20.153 0.843 1.00 89.25 267 THR A CA 1
ATOM 2162 C C . THR A 1 267 ? -34.646 -21.328 0.075 1.00 89.25 267 THR A C 1
ATOM 2164 O O . THR A 1 267 ? -35.479 -22.071 0.598 1.00 89.25 267 THR A O 1
ATOM 2167 N N . VAL A 1 268 ? -34.268 -21.477 -1.189 1.00 87.06 268 VAL A N 1
ATOM 2168 C CA . VAL A 1 268 ? -34.595 -22.622 -2.043 1.00 87.06 268 VAL A CA 1
ATOM 2169 C C . VAL A 1 268 ? -33.306 -23.038 -2.736 1.00 87.06 268 VAL A C 1
ATOM 2171 O O . VAL A 1 268 ? -32.574 -22.178 -3.225 1.00 87.06 268 VAL A O 1
ATOM 2174 N N . THR A 1 269 ? -33.024 -24.338 -2.775 1.00 81.75 269 THR A N 1
ATOM 2175 C CA . THR A 1 269 ? -31.864 -24.877 -3.492 1.00 81.75 269 THR A CA 1
ATOM 2176 C C . THR A 1 269 ? -32.340 -25.689 -4.693 1.00 81.75 269 THR A C 1
ATOM 2178 O O . THR A 1 269 ? -33.202 -26.554 -4.545 1.00 81.75 269 THR A O 1
ATOM 2181 N N . THR A 1 270 ? -31.786 -25.407 -5.873 1.00 76.81 270 THR A N 1
ATOM 2182 C CA . THR A 1 270 ? -32.121 -26.078 -7.141 1.00 76.81 270 THR A CA 1
ATOM 2183 C C . THR A 1 270 ? -30.826 -26.385 -7.883 1.00 76.81 270 THR A C 1
ATOM 2185 O O . THR A 1 270 ? -30.004 -25.493 -8.064 1.00 76.81 270 THR A O 1
ATOM 2188 N N . ASN A 1 271 ? -30.614 -27.635 -8.309 1.00 70.06 271 ASN A N 1
ATOM 2189 C CA . ASN A 1 271 ? -29.387 -28.078 -8.995 1.00 70.06 271 ASN A CA 1
ATOM 2190 C C . ASN A 1 271 ? -28.085 -27.679 -8.255 1.00 70.06 271 ASN A C 1
ATOM 2192 O O . ASN A 1 271 ? -27.104 -27.273 -8.872 1.00 70.06 271 ASN A O 1
ATOM 2196 N N . GLY A 1 272 ? -28.093 -27.744 -6.916 1.00 68.00 272 GLY A N 1
ATOM 2197 C CA . GLY A 1 272 ? -26.966 -27.350 -6.058 1.00 68.00 272 GLY A CA 1
ATOM 2198 C C . GLY A 1 272 ? -26.769 -25.838 -5.871 1.00 68.00 272 GLY A C 1
ATOM 2199 O O . GLY A 1 272 ? -25.853 -25.438 -5.152 1.00 68.00 272 GLY A O 1
ATOM 2200 N N . ARG A 1 273 ? -27.618 -25.000 -6.480 1.00 73.25 273 ARG A N 1
ATOM 2201 C CA . ARG A 1 273 ? -27.574 -23.534 -6.391 1.00 73.25 273 ARG A CA 1
ATOM 2202 C C . ARG A 1 273 ? -28.576 -23.013 -5.370 1.00 73.25 273 ARG A C 1
ATOM 2204 O O . ARG A 1 273 ? -29.771 -23.284 -5.499 1.00 73.25 273 ARG A O 1
ATOM 2211 N N . THR A 1 274 ? -28.108 -22.296 -4.347 1.00 82.31 274 THR A N 1
ATOM 2212 C CA . THR A 1 274 ? -28.954 -21.836 -3.225 1.00 82.31 274 THR A CA 1
ATOM 2213 C C . THR A 1 274 ? -29.368 -20.384 -3.427 1.00 82.31 274 THR A C 1
ATOM 2215 O O . THR A 1 274 ? -28.524 -19.518 -3.632 1.00 82.31 274 THR A O 1
ATOM 2218 N N . ARG A 1 275 ? -30.668 -20.091 -3.331 1.00 82.00 275 ARG A N 1
ATOM 2219 C CA . ARG A 1 275 ? -31.231 -18.750 -3.551 1.00 82.00 275 ARG A CA 1
ATOM 2220 C C . ARG A 1 275 ? -32.152 -18.327 -2.424 1.00 82.00 275 ARG A C 1
ATOM 2222 O O . ARG A 1 275 ? -32.760 -19.158 -1.758 1.00 82.00 275 ARG A O 1
ATOM 2229 N N . ILE A 1 276 ? -32.281 -17.019 -2.224 1.00 83.81 276 ILE A N 1
ATOM 2230 C CA . ILE A 1 276 ? -33.301 -16.438 -1.343 1.00 83.81 276 ILE A CA 1
ATOM 2231 C C . ILE A 1 276 ? -34.689 -16.693 -1.942 1.00 83.81 276 ILE A C 1
ATOM 2233 O O . ILE A 1 276 ? -34.901 -16.483 -3.134 1.00 83.81 276 ILE A O 1
ATOM 2237 N N . SER A 1 277 ? -35.631 -17.125 -1.104 1.00 79.50 277 SER A N 1
ATOM 2238 C CA . SER A 1 277 ? -37.031 -17.293 -1.495 1.00 79.50 277 SER A CA 1
ATOM 2239 C C . SER A 1 277 ? -37.723 -15.931 -1.648 1.00 79.50 277 SER A C 1
ATOM 2241 O O . SER A 1 277 ? -37.513 -15.015 -0.846 1.00 79.50 277 SER A O 1
ATOM 2243 N N . SER A 1 278 ? -38.544 -15.784 -2.689 1.00 64.88 278 SER A N 1
ATOM 2244 C CA . SER A 1 278 ? -39.158 -14.511 -3.102 1.00 64.88 278 SER A CA 1
ATOM 2245 C C . SER A 1 278 ? -40.359 -14.073 -2.253 1.00 64.88 278 SER A C 1
ATOM 2247 O O . SER A 1 278 ? -40.888 -12.986 -2.456 1.00 64.88 278 SER A O 1
ATOM 2249 N N . ASP A 1 279 ? -40.796 -14.897 -1.300 1.00 65.12 279 ASP A N 1
ATOM 2250 C CA . ASP A 1 279 ? -41.949 -14.661 -0.420 1.00 65.12 279 ASP A CA 1
ATOM 2251 C C . ASP A 1 279 ? -41.668 -13.678 0.735 1.00 65.12 279 ASP A C 1
ATOM 2253 O O . ASP A 1 279 ? -42.597 -13.252 1.419 1.00 65.12 279 ASP A O 1
ATOM 2257 N N . GLY A 1 280 ? -40.406 -13.281 0.947 1.00 59.69 280 GLY A N 1
ATOM 2258 C CA . GLY A 1 280 ? -39.991 -12.114 1.749 1.00 59.69 280 GLY A CA 1
ATOM 2259 C C . GLY A 1 280 ? -40.219 -12.181 3.271 1.00 59.69 280 GLY A C 1
ATOM 2260 O O . GLY A 1 280 ? -39.618 -11.409 4.020 1.00 59.69 280 GLY A O 1
ATOM 2261 N N . LEU A 1 281 ? -41.053 -13.101 3.756 1.00 76.75 281 LEU A N 1
ATOM 2262 C CA . LEU A 1 281 ? -41.458 -13.205 5.156 1.00 76.75 281 LEU A CA 1
ATOM 2263 C C . LEU A 1 281 ? -40.380 -13.875 6.024 1.00 76.75 281 LEU A C 1
ATOM 2265 O O . LEU A 1 281 ? -40.084 -15.062 5.896 1.00 76.75 281 LEU A O 1
ATOM 2269 N N . LEU A 1 282 ? -39.831 -13.124 6.986 1.00 87.94 282 LEU A N 1
ATOM 2270 C CA . LEU A 1 282 ? -38.844 -13.650 7.932 1.00 87.94 282 LEU A CA 1
ATOM 2271 C C . LEU A 1 282 ? -39.475 -14.642 8.926 1.00 87.94 282 LEU A C 1
ATOM 2273 O O . LEU A 1 282 ? -40.281 -14.286 9.790 1.00 87.94 282 LEU A O 1
ATOM 2277 N N . ILE A 1 283 ? -39.028 -15.894 8.869 1.00 91.19 283 ILE A N 1
ATOM 2278 C CA . ILE A 1 283 ? -39.403 -16.961 9.791 1.00 91.19 283 ILE A CA 1
ATOM 2279 C C . ILE A 1 283 ? -38.750 -16.709 11.155 1.00 91.19 283 ILE A C 1
ATOM 2281 O O . ILE A 1 283 ? -37.562 -16.962 11.368 1.00 91.19 283 ILE A O 1
ATOM 2285 N N . LYS A 1 284 ? -39.560 -16.279 12.123 1.00 92.88 284 LYS A N 1
ATOM 2286 C CA . LYS A 1 284 ? -39.142 -16.125 13.519 1.00 92.88 284 LYS A CA 1
ATOM 2287 C C . LYS A 1 284 ? -39.054 -17.477 14.249 1.00 92.88 284 LYS A C 1
ATOM 2289 O O . LYS A 1 284 ? -40.015 -18.249 14.268 1.00 92.88 284 LYS A O 1
ATOM 2294 N N . LYS A 1 285 ? -37.925 -17.739 14.911 1.00 94.94 285 LYS A N 1
ATOM 2295 C CA . LYS A 1 285 ? -37.721 -18.803 15.917 1.00 94.94 285 LYS A CA 1
ATOM 2296 C C . LYS A 1 285 ? -37.257 -18.182 17.245 1.00 94.94 285 LYS A C 1
ATOM 2298 O O . LYS A 1 285 ? -37.034 -16.973 17.328 1.00 94.94 285 LYS A O 1
ATOM 2303 N N . CYS A 1 286 ? -37.097 -19.000 18.284 1.00 94.50 286 CYS A N 1
ATOM 2304 C CA . CYS A 1 286 ? -36.541 -18.567 19.565 1.00 94.50 286 CYS A CA 1
ATOM 2305 C C . CYS A 1 286 ? -35.679 -19.657 20.213 1.00 94.50 286 CYS A C 1
ATOM 2307 O O . CYS A 1 286 ? -36.009 -20.839 20.107 1.00 94.50 286 CYS A O 1
ATOM 2309 N N . ALA A 1 287 ? -34.614 -19.250 20.906 1.00 96.62 287 ALA A N 1
ATOM 2310 C CA . ALA A 1 287 ? -33.655 -20.127 21.576 1.00 96.62 287 ALA A CA 1
ATOM 2311 C C . ALA A 1 287 ? -33.200 -19.556 22.934 1.00 96.62 287 ALA A C 1
ATOM 2313 O O . ALA A 1 287 ? -33.212 -18.337 23.124 1.00 96.62 287 ALA A O 1
ATOM 2314 N N . LYS A 1 288 ? -32.783 -20.416 23.875 1.00 95.62 288 LYS A N 1
ATOM 2315 C CA . LYS A 1 288 ? -32.165 -19.978 25.146 1.00 95.62 288 LYS A CA 1
ATOM 2316 C C . LYS A 1 288 ? -30.667 -19.708 25.015 1.00 95.62 288 LYS A C 1
ATOM 2318 O O . LYS A 1 288 ? -30.202 -18.721 25.564 1.00 95.62 288 LYS A O 1
ATOM 2323 N N . LYS A 1 289 ? -29.933 -20.552 24.284 1.00 96.44 289 LYS A N 1
ATOM 2324 C CA . LYS A 1 289 ? -28.532 -20.328 23.893 1.00 96.44 289 LYS A CA 1
ATOM 2325 C C . LYS A 1 289 ? -28.386 -20.383 22.371 1.00 96.44 289 LYS A C 1
ATOM 2327 O O . LYS A 1 289 ? -29.141 -21.099 21.707 1.00 96.44 289 LYS A O 1
ATOM 2332 N N . VAL A 1 290 ? -27.418 -19.655 21.819 1.00 97.62 290 VAL A N 1
ATOM 2333 C CA . VAL A 1 290 ? -27.131 -19.620 20.376 1.00 97.62 290 VAL A CA 1
ATOM 2334 C C . VAL A 1 290 ? -25.659 -19.941 20.127 1.00 97.62 290 VAL A C 1
ATOM 2336 O O . VAL A 1 290 ? -24.782 -19.343 20.742 1.00 97.62 290 VAL A O 1
ATOM 2339 N N . ILE A 1 291 ? -25.390 -20.859 19.202 1.00 97.94 291 ILE A N 1
ATOM 2340 C CA . ILE A 1 291 ? -24.051 -21.172 18.697 1.00 97.94 291 ILE A CA 1
ATOM 2341 C C . ILE A 1 291 ? -23.974 -20.728 17.236 1.00 97.94 291 ILE A C 1
ATOM 2343 O O . ILE A 1 291 ? -24.704 -21.234 16.383 1.00 97.94 291 ILE A O 1
ATOM 2347 N N . LEU A 1 292 ? -23.072 -19.799 16.938 1.00 96.31 292 LEU A N 1
ATOM 2348 C CA . LEU A 1 292 ? -22.759 -19.348 15.588 1.00 96.31 292 LEU A CA 1
ATOM 2349 C C . LEU A 1 292 ? -21.588 -20.174 15.044 1.00 96.31 292 LEU A C 1
ATOM 2351 O O . LEU A 1 292 ? -20.438 -19.956 15.414 1.00 96.31 292 LEU A O 1
ATOM 2355 N N . ALA A 1 293 ? -21.878 -21.130 14.163 1.00 95.12 293 ALA A N 1
ATOM 2356 C CA . ALA A 1 293 ? -20.900 -22.003 13.510 1.00 95.12 293 ALA A CA 1
ATOM 2357 C C . ALA A 1 293 ? -20.671 -21.597 12.038 1.00 95.12 293 ALA A C 1
ATOM 2359 O O . ALA A 1 293 ? -20.575 -22.439 11.142 1.00 95.12 293 ALA A O 1
ATOM 2360 N N . VAL A 1 294 ? -20.611 -20.283 11.796 1.00 91.00 294 VAL A N 1
ATOM 2361 C CA . VAL A 1 294 ? -20.469 -19.655 10.471 1.00 91.00 294 VAL A CA 1
ATOM 2362 C C . VAL A 1 294 ? -19.121 -18.931 10.320 1.00 91.00 294 VAL A C 1
ATOM 2364 O O . VAL A 1 294 ? -18.388 -18.725 11.290 1.00 91.00 294 VAL A O 1
ATOM 2367 N N . ASN A 1 295 ? -18.761 -18.574 9.087 1.00 87.75 295 ASN A N 1
ATOM 2368 C CA . ASN A 1 295 ? -17.531 -17.837 8.757 1.00 87.75 295 ASN A CA 1
ATOM 2369 C C . ASN A 1 295 ? -17.634 -16.327 9.061 1.00 87.75 295 ASN A C 1
ATOM 2371 O O . ASN A 1 295 ? -18.712 -15.808 9.352 1.00 87.75 295 ASN A O 1
ATOM 2375 N N . ARG A 1 296 ? -16.502 -15.623 8.940 1.00 88.44 296 ARG A N 1
ATOM 2376 C CA . ARG A 1 296 ? -16.353 -14.187 9.211 1.00 88.44 296 ARG A CA 1
ATOM 2377 C C . ARG A 1 296 ? -17.352 -13.315 8.432 1.00 88.44 296 ARG A C 1
ATOM 2379 O O . ARG A 1 296 ? -18.101 -12.566 9.054 1.00 88.44 296 ARG A O 1
ATOM 2386 N N . LEU A 1 297 ? -17.431 -13.467 7.106 1.00 87.38 297 LEU A N 1
ATOM 2387 C CA . LEU A 1 297 ? -18.339 -12.692 6.245 1.00 87.38 297 LEU A CA 1
ATOM 2388 C C . LEU A 1 297 ? -19.823 -12.864 6.633 1.00 87.38 297 LEU A C 1
ATOM 2390 O O . LEU A 1 297 ? -20.606 -11.913 6.587 1.00 87.38 297 LEU A O 1
ATOM 2394 N N . SER A 1 298 ? -20.215 -14.064 7.066 1.00 88.56 298 SER A N 1
ATOM 2395 C CA . SER A 1 298 ? -21.571 -14.340 7.556 1.00 88.56 298 SER A CA 1
ATOM 2396 C C . SER A 1 298 ? -21.893 -13.642 8.882 1.00 88.56 298 SER A C 1
ATOM 2398 O O . SER A 1 298 ? -23.040 -13.261 9.092 1.00 88.56 298 SER A O 1
ATOM 2400 N N . LEU A 1 299 ? -20.905 -13.439 9.761 1.00 89.88 299 LEU A N 1
ATOM 2401 C CA . LEU A 1 299 ? -21.057 -12.697 11.025 1.00 89.88 299 LEU A CA 1
ATOM 2402 C C . LEU A 1 299 ? -21.098 -11.181 10.810 1.00 89.88 299 LEU A C 1
ATOM 2404 O O . LEU A 1 299 ? -21.747 -10.468 11.573 1.00 89.88 299 LEU A O 1
ATOM 2408 N N . GLU A 1 300 ? -20.393 -10.704 9.783 1.00 87.88 300 GLU A N 1
ATOM 2409 C CA . GLU A 1 300 ? -20.345 -9.300 9.377 1.00 87.88 300 GLU A CA 1
ATOM 2410 C C . GLU A 1 300 ? -21.670 -8.848 8.739 1.00 87.88 300 GLU A C 1
ATOM 2412 O O . GLU A 1 300 ? -22.165 -7.766 9.045 1.00 87.88 300 GLU A O 1
ATOM 2417 N N . ARG A 1 301 ? -22.294 -9.709 7.916 1.00 88.56 301 ARG A N 1
ATOM 2418 C CA . ARG A 1 301 ? -23.630 -9.486 7.324 1.00 88.56 301 ARG A CA 1
ATOM 2419 C C . ARG A 1 301 ? -24.809 -9.847 8.256 1.00 88.56 301 ARG A C 1
ATOM 2421 O O . ARG A 1 301 ? -25.962 -9.690 7.849 1.00 88.56 301 ARG A O 1
ATOM 2428 N N . LEU A 1 302 ? -24.555 -10.344 9.471 1.00 90.94 302 LEU A N 1
ATOM 2429 C CA . LEU A 1 302 ? -25.587 -10.682 10.463 1.00 90.94 302 LEU A CA 1
ATOM 2430 C C . LEU A 1 302 ? -26.019 -9.434 11.247 1.00 90.94 302 LEU A C 1
ATOM 2432 O O . LEU A 1 302 ? -25.185 -8.671 11.729 1.00 90.94 302 LEU A O 1
ATOM 2436 N N . ASP A 1 303 ? -27.322 -9.258 11.470 1.00 92.62 303 ASP A N 1
ATOM 2437 C CA . ASP A 1 303 ? -27.833 -8.212 12.357 1.00 92.62 303 ASP A CA 1
ATOM 2438 C C . ASP A 1 303 ? -28.013 -8.733 13.798 1.00 92.62 303 ASP A C 1
ATOM 2440 O O . ASP A 1 303 ? -29.049 -9.274 14.188 1.00 92.62 303 ASP A O 1
ATOM 2444 N N . TRP A 1 304 ? -26.977 -8.552 14.614 1.00 89.75 304 TRP A N 1
ATOM 2445 C CA . TRP A 1 304 ? -26.917 -8.955 16.026 1.00 89.75 304 TRP A CA 1
ATOM 2446 C C . TRP A 1 304 ? -26.373 -7.838 16.932 1.00 89.75 304 TRP A C 1
ATOM 2448 O O . TRP A 1 304 ? -25.738 -8.091 17.956 1.00 89.75 304 TRP A O 1
ATOM 2458 N N . GLN A 1 305 ? -26.620 -6.581 16.543 1.00 74.12 305 GLN A N 1
ATOM 2459 C CA . GLN A 1 305 ? -26.169 -5.406 17.291 1.00 74.12 305 GLN A CA 1
ATOM 2460 C C . GLN A 1 305 ? -26.702 -5.419 18.735 1.00 74.12 305 GLN A C 1
ATOM 2462 O O . GLN A 1 305 ? -27.866 -5.737 18.981 1.00 74.12 305 GLN A O 1
ATOM 2467 N N . GLY A 1 306 ? -25.832 -5.076 19.689 1.00 80.38 306 GLY A N 1
ATOM 2468 C CA . GLY A 1 306 ? -26.141 -5.091 21.123 1.00 80.38 306 GLY A CA 1
ATOM 2469 C C . GLY A 1 306 ? -25.979 -6.448 21.824 1.00 80.38 306 GLY A C 1
ATOM 2470 O O . GLY A 1 306 ? -26.263 -6.521 23.013 1.00 80.38 306 GLY A O 1
ATOM 2471 N N . LEU A 1 307 ? -25.519 -7.500 21.129 1.00 86.19 307 LEU A N 1
ATOM 2472 C CA . LEU A 1 307 ? -25.229 -8.830 21.709 1.00 86.19 307 LEU A CA 1
ATOM 2473 C C . LEU A 1 307 ? -23.720 -9.148 21.787 1.00 86.19 307 LEU A C 1
ATOM 2475 O O . LEU A 1 307 ? -23.325 -10.286 22.034 1.00 86.19 307 LEU A O 1
ATOM 2479 N N . TYR A 1 308 ? -22.871 -8.149 21.537 1.00 86.12 308 TYR A N 1
ATOM 2480 C CA . TYR A 1 308 ? -21.413 -8.237 21.592 1.00 86.12 308 TYR A CA 1
ATOM 2481 C C . TYR A 1 308 ? -20.800 -6.897 22.024 1.00 86.12 308 TYR A C 1
ATOM 2483 O O . TYR A 1 308 ? -21.391 -5.835 21.815 1.00 86.12 308 TYR A O 1
ATOM 2491 N N . GLN A 1 309 ? -19.605 -6.934 22.617 1.00 84.38 309 GLN A N 1
ATOM 2492 C CA . GLN A 1 309 ? -18.873 -5.729 23.033 1.00 84.38 309 GLN A CA 1
ATOM 2493 C C . GLN A 1 309 ? -18.340 -4.945 21.815 1.00 84.38 309 GLN A C 1
ATOM 2495 O O . GLN A 1 309 ? -17.911 -5.576 20.850 1.00 84.38 309 GLN A O 1
ATOM 2500 N N . PRO A 1 310 ? -18.280 -3.596 21.829 1.00 82.31 310 PRO A N 1
ATOM 2501 C CA . PRO A 1 310 ? -17.958 -2.801 20.634 1.00 82.31 310 PRO A CA 1
ATOM 2502 C C . PRO A 1 310 ? -16.667 -3.189 19.888 1.00 82.31 310 PRO A C 1
ATOM 2504 O O . PRO A 1 310 ? -16.654 -3.168 18.659 1.00 82.31 310 PRO A O 1
ATOM 2507 N N . HIS A 1 311 ? -15.613 -3.605 20.602 1.00 82.75 311 HIS A N 1
ATOM 2508 C CA . HIS A 1 311 ? -14.341 -4.041 20.003 1.00 82.75 311 HIS A CA 1
ATOM 2509 C C . HIS A 1 311 ? -14.464 -5.323 19.156 1.00 82.75 311 HIS A C 1
ATOM 2511 O O . HIS A 1 311 ? -13.675 -5.526 18.237 1.00 82.75 311 HIS A O 1
ATOM 2517 N N . ILE A 1 312 ? -15.471 -6.173 19.401 1.00 88.00 312 ILE A N 1
ATOM 2518 C CA . ILE A 1 312 ? -15.693 -7.413 18.638 1.00 88.00 312 ILE A CA 1
ATOM 2519 C C . ILE A 1 312 ? -15.930 -7.101 17.157 1.00 88.00 312 ILE A C 1
ATOM 2521 O O . ILE A 1 312 ? -15.495 -7.857 16.291 1.00 88.00 312 ILE A O 1
ATOM 2525 N N . ARG A 1 313 ? -16.559 -5.959 16.841 1.00 86.31 313 ARG A N 1
ATOM 2526 C CA . ARG A 1 313 ? -16.738 -5.521 15.450 1.00 86.31 313 ARG A CA 1
ATOM 2527 C C . ARG A 1 313 ? -15.404 -5.232 14.761 1.00 86.31 313 ARG A C 1
ATOM 2529 O O . ARG A 1 313 ? -15.289 -5.472 13.562 1.00 86.31 313 ARG A O 1
ATOM 2536 N N . GLU A 1 314 ? -14.399 -4.763 15.498 1.00 88.12 314 GLU A N 1
ATOM 2537 C CA . GLU A 1 314 ? -13.053 -4.595 14.955 1.00 88.12 314 GLU A CA 1
ATOM 2538 C C . GLU A 1 314 ? -12.412 -5.956 14.673 1.00 88.12 314 GLU A C 1
ATOM 2540 O O . GLU A 1 314 ? -11.959 -6.192 13.558 1.00 88.12 314 GLU A O 1
ATOM 2545 N N . TYR A 1 315 ? -12.453 -6.894 15.623 1.00 90.56 315 TYR A N 1
ATOM 2546 C CA . TYR A 1 315 ? -11.904 -8.235 15.399 1.00 90.56 315 TYR A CA 1
ATOM 2547 C C . TYR A 1 315 ? -12.584 -8.950 14.215 1.00 90.56 315 TYR A C 1
ATOM 2549 O O . TYR A 1 315 ? -11.896 -9.529 13.378 1.00 90.56 315 TYR A O 1
ATOM 2557 N N . LEU A 1 316 ? -13.910 -8.823 14.074 1.00 87.50 316 LEU A N 1
ATOM 2558 C CA . LEU A 1 316 ? -14.683 -9.346 12.938 1.00 87.50 316 LEU A CA 1
ATOM 2559 C C . LEU A 1 316 ? -14.280 -8.769 11.568 1.00 87.50 316 LEU A C 1
ATOM 2561 O O . LEU A 1 316 ? -14.487 -9.435 10.555 1.00 87.50 316 LEU A O 1
ATOM 2565 N N . THR A 1 317 ? -13.741 -7.547 11.519 1.00 85.44 317 THR A N 1
ATOM 2566 C CA . THR A 1 317 ? -13.455 -6.819 10.263 1.00 85.44 317 THR A CA 1
ATOM 2567 C C . THR A 1 317 ? -11.968 -6.634 9.963 1.00 85.44 317 THR A C 1
ATOM 2569 O O . THR A 1 317 ? -11.621 -6.417 8.806 1.00 85.44 317 THR A O 1
ATOM 2572 N N . LYS A 1 318 ? -11.086 -6.729 10.968 1.00 90.19 318 LYS A N 1
ATOM 2573 C CA . LYS A 1 318 ? -9.649 -6.432 10.841 1.00 90.19 318 LYS A CA 1
ATOM 2574 C C . LYS A 1 318 ? -8.706 -7.522 11.341 1.00 90.19 318 LYS A C 1
ATOM 2576 O O . LYS A 1 318 ? -7.610 -7.620 10.804 1.00 90.19 318 LYS A O 1
ATOM 2581 N N . ALA A 1 319 ? -9.074 -8.319 12.351 1.00 90.25 319 ALA A N 1
ATOM 2582 C CA . ALA A 1 319 ? -8.104 -9.227 12.981 1.00 90.25 319 ALA A CA 1
ATOM 2583 C C . ALA A 1 319 ? -7.688 -10.395 12.076 1.00 90.25 319 ALA A C 1
ATOM 2585 O O . ALA A 1 319 ? -6.558 -10.873 12.174 1.00 90.25 319 ALA A O 1
ATOM 2586 N N . VAL A 1 320 ? -8.579 -10.834 11.181 1.00 89.19 320 VAL A N 1
ATOM 2587 C CA . VAL A 1 320 ? -8.315 -11.905 10.213 1.00 89.19 320 VAL A CA 1
ATOM 2588 C C . VAL A 1 320 ? -8.927 -11.576 8.852 1.00 89.19 320 VAL A C 1
ATOM 2590 O O . VAL A 1 320 ? -10.039 -11.050 8.783 1.00 89.19 320 VAL A O 1
ATOM 2593 N N . LYS A 1 321 ? -8.215 -11.910 7.771 1.00 88.12 321 LYS A N 1
ATOM 2594 C CA . LYS A 1 321 ? -8.683 -11.771 6.383 1.00 88.12 321 LYS A CA 1
ATOM 2595 C C . LYS A 1 321 ? -9.066 -13.144 5.827 1.00 88.12 321 LYS A C 1
ATOM 2597 O O . LYS A 1 321 ? -8.335 -14.116 6.012 1.00 88.12 321 LYS A O 1
ATOM 2602 N N . ASP A 1 322 ? -10.193 -13.218 5.119 1.00 87.31 322 ASP A N 1
ATOM 2603 C CA . ASP A 1 322 ? -10.560 -14.391 4.318 1.00 87.31 322 ASP A CA 1
ATOM 2604 C C . ASP A 1 322 ? -9.707 -14.448 3.039 1.00 87.31 322 ASP A C 1
ATOM 2606 O O . ASP A 1 322 ? -9.594 -13.454 2.318 1.00 87.31 322 ASP A O 1
ATOM 2610 N N . ILE A 1 323 ? -9.120 -15.610 2.738 1.00 87.94 323 ILE A N 1
ATOM 2611 C CA . ILE A 1 323 ? -8.388 -15.836 1.486 1.00 87.94 323 ILE A CA 1
ATOM 2612 C C . ILE A 1 323 ? -9.299 -16.552 0.494 1.00 87.94 323 ILE A C 1
ATOM 2614 O O . ILE A 1 323 ? -9.795 -17.653 0.761 1.00 87.94 323 ILE A O 1
ATOM 2618 N N . SER A 1 324 ? -9.492 -15.933 -0.669 1.00 89.94 324 SER A N 1
ATOM 2619 C CA . SER A 1 324 ? -10.173 -16.562 -1.799 1.00 89.94 324 SER A CA 1
ATOM 2620 C C . SER A 1 324 ? -9.257 -17.599 -2.447 1.00 89.94 324 SER A C 1
ATOM 2622 O O . SER A 1 324 ? -8.103 -17.301 -2.749 1.00 89.94 324 SER A O 1
ATOM 2624 N N . ALA A 1 325 ? -9.762 -18.815 -2.658 1.00 90.31 325 ALA A N 1
ATOM 2625 C CA . ALA A 1 325 ? -9.028 -19.863 -3.363 1.00 90.31 325 ALA A CA 1
ATOM 2626 C C . ALA A 1 325 ? -9.971 -20.741 -4.192 1.00 90.31 325 ALA A C 1
ATOM 2628 O O . ALA A 1 325 ? -11.138 -20.933 -3.836 1.00 90.31 325 ALA A O 1
ATOM 2629 N N . GLY A 1 326 ? -9.443 -21.282 -5.285 1.00 91.62 326 GLY A N 1
ATOM 2630 C CA . GLY A 1 326 ? -10.182 -22.057 -6.270 1.00 91.62 326 GLY A CA 1
ATOM 2631 C C . GLY A 1 326 ? -9.544 -23.410 -6.558 1.00 91.62 326 GLY A C 1
ATOM 2632 O O . GLY A 1 326 ? -8.332 -23.588 -6.407 1.00 91.62 326 GLY A O 1
ATOM 2633 N N . LYS A 1 327 ? -10.372 -24.357 -7.002 1.00 94.25 327 LYS A N 1
ATOM 2634 C CA . LYS A 1 327 ? -9.938 -25.644 -7.554 1.00 94.25 327 LYS A CA 1
ATOM 2635 C C . LYS A 1 327 ? -10.712 -25.987 -8.814 1.00 94.25 327 LYS A C 1
ATOM 2637 O O . LYS A 1 327 ? -11.900 -25.684 -8.895 1.00 94.25 327 LYS A O 1
ATOM 2642 N N . SER A 1 328 ? -10.071 -26.707 -9.724 1.00 96.50 328 SER A N 1
ATOM 2643 C CA . SER A 1 328 ? -10.739 -27.391 -10.830 1.00 96.50 328 SER A CA 1
ATOM 2644 C C . SER A 1 328 ? -10.213 -28.810 -11.000 1.00 96.50 328 SER A C 1
ATOM 2646 O O . SER A 1 328 ? -9.065 -29.103 -10.661 1.00 96.50 328 SER A O 1
ATOM 2648 N N . TYR A 1 329 ? -11.071 -29.681 -11.518 1.00 97.50 329 TYR A N 1
ATOM 2649 C CA . TYR A 1 329 ? -10.798 -31.088 -11.780 1.00 97.50 329 TYR A CA 1
ATOM 2650 C C . TYR A 1 329 ? -11.349 -31.451 -13.156 1.00 97.50 329 TYR A C 1
ATOM 2652 O O . TYR A 1 329 ? -12.501 -31.126 -13.449 1.00 97.50 329 TYR A O 1
ATOM 2660 N N . LEU A 1 330 ? -10.546 -32.142 -13.965 1.00 97.44 330 LEU A N 1
ATOM 2661 C CA . LEU A 1 330 ? -10.947 -32.711 -15.252 1.00 97.44 330 LEU A CA 1
ATOM 2662 C C . LEU A 1 330 ? -10.729 -34.230 -15.227 1.00 97.44 330 LEU A C 1
ATOM 2664 O O . LEU A 1 330 ? -9.702 -34.705 -14.732 1.00 97.44 330 LEU A O 1
ATOM 2668 N N . SER A 1 331 ? -11.686 -34.987 -15.757 1.00 97.25 331 SER A N 1
ATOM 2669 C CA . SER A 1 331 ? -11.565 -36.429 -15.986 1.00 97.25 331 SER A CA 1
ATOM 2670 C C . SER A 1 331 ? -11.223 -36.723 -17.445 1.00 97.25 331 SER A C 1
ATOM 2672 O O . SER A 1 331 ? -11.637 -36.009 -18.360 1.00 97.25 331 SER A O 1
ATOM 2674 N N . TYR A 1 332 ? -10.480 -37.799 -17.679 1.00 96.31 332 TYR A N 1
ATOM 2675 C CA . TYR A 1 332 ? -10.050 -38.221 -19.008 1.00 96.31 332 TYR A CA 1
ATOM 2676 C C . TYR A 1 332 ? -10.088 -39.748 -19.117 1.00 96.31 332 TYR A C 1
ATOM 2678 O O . TYR A 1 332 ? -9.778 -40.448 -18.154 1.00 96.31 332 TYR A O 1
ATOM 2686 N N . ASN A 1 333 ? -10.377 -40.272 -20.311 1.00 95.75 333 ASN A N 1
ATOM 2687 C CA . ASN A 1 333 ? -10.402 -41.721 -20.576 1.00 95.75 333 ASN A CA 1
ATOM 2688 C C . ASN A 1 333 ? -9.015 -42.398 -20.472 1.00 95.75 333 ASN A C 1
ATOM 2690 O O . ASN A 1 333 ? -8.915 -43.621 -20.503 1.00 95.75 333 ASN A O 1
ATOM 2694 N N . SER A 1 334 ? -7.934 -41.619 -20.361 1.00 94.12 334 SER A N 1
ATOM 2695 C CA . SER A 1 334 ? -6.579 -42.099 -20.077 1.00 94.12 334 SER A CA 1
ATOM 2696 C C . SER A 1 334 ? -5.731 -41.007 -19.396 1.00 94.12 334 SER A C 1
ATOM 2698 O O . SER A 1 334 ? -5.962 -39.815 -19.631 1.00 94.12 334 SER A O 1
ATOM 2700 N N . PRO A 1 335 ? -4.733 -41.370 -18.563 1.00 94.69 335 PRO A N 1
ATOM 2701 C CA . PRO A 1 335 ? -3.879 -40.416 -17.854 1.00 94.69 335 PRO A CA 1
ATOM 2702 C C . PRO A 1 335 ? -2.751 -39.886 -18.758 1.00 94.69 335 PRO A C 1
ATOM 2704 O O . PRO A 1 335 ? -1.570 -40.165 -18.549 1.00 94.69 335 PRO A O 1
ATOM 2707 N N . TRP A 1 336 ? -3.118 -39.139 -19.802 1.00 94.31 336 TRP A N 1
ATOM 2708 C CA . TRP A 1 336 ? -2.217 -38.672 -20.868 1.00 94.31 336 TRP A CA 1
ATOM 2709 C C . TRP A 1 336 ? -0.982 -37.905 -20.357 1.00 94.31 336 TRP A C 1
ATOM 2711 O O . TRP A 1 336 ? 0.089 -38.003 -20.953 1.00 94.31 336 TRP A O 1
ATOM 2721 N N . TRP A 1 337 ? -1.081 -37.204 -19.223 1.00 93.56 337 TRP A N 1
ATOM 2722 C CA . TRP A 1 337 ? 0.023 -36.454 -18.606 1.00 93.56 337 TRP A CA 1
ATOM 2723 C C . TRP A 1 337 ? 1.188 -37.345 -18.149 1.00 93.56 337 TRP A C 1
ATOM 2725 O O . TRP A 1 337 ? 2.322 -36.872 -18.083 1.00 93.56 337 TRP A O 1
ATOM 2735 N N . LYS A 1 338 ? 0.950 -38.646 -17.916 1.00 92.88 338 LYS A N 1
ATOM 2736 C CA . LYS A 1 338 ? 2.001 -39.635 -17.613 1.00 92.88 338 LYS A CA 1
ATOM 2737 C C . LYS A 1 338 ? 2.912 -39.931 -18.816 1.00 92.88 338 LYS A C 1
ATOM 2739 O O . LYS A 1 338 ? 3.947 -40.560 -18.639 1.00 92.88 338 LYS A O 1
ATOM 2744 N N . SER A 1 339 ? 2.560 -39.463 -20.021 1.00 91.25 339 SER A N 1
ATOM 2745 C CA . SER A 1 339 ? 3.450 -39.491 -21.196 1.00 91.25 339 SER A CA 1
ATOM 2746 C C . SER A 1 339 ? 4.448 -38.323 -21.245 1.00 91.25 339 SER A C 1
ATOM 2748 O O . SER A 1 339 ? 5.341 -38.319 -22.091 1.00 91.25 339 SER A O 1
ATOM 2750 N N . SER A 1 340 ? 4.328 -37.337 -20.346 1.00 91.25 340 SER A N 1
ATOM 2751 C CA . SER A 1 340 ? 5.287 -36.234 -20.251 1.00 91.25 340 SER A CA 1
ATOM 2752 C C . SER A 1 340 ? 6.670 -36.748 -19.826 1.00 91.25 340 SER A C 1
ATOM 2754 O O . SER A 1 340 ? 6.763 -37.436 -18.805 1.00 91.25 340 SER A O 1
ATOM 2756 N N . PRO A 1 341 ? 7.768 -36.347 -20.499 1.00 84.88 341 PRO A N 1
ATOM 2757 C CA . PRO A 1 341 ? 9.127 -36.649 -20.036 1.00 84.88 341 PRO A CA 1
ATOM 2758 C C . PRO A 1 341 ? 9.455 -35.969 -18.693 1.00 84.88 341 PRO A C 1
ATOM 2760 O O . PRO A 1 341 ? 10.430 -36.326 -18.036 1.00 84.88 341 PRO A O 1
ATOM 2763 N N . LEU A 1 342 ? 8.635 -34.999 -18.273 1.00 86.75 342 LEU A N 1
ATOM 2764 C CA . LEU A 1 342 ? 8.726 -34.312 -16.990 1.00 86.75 342 LEU A CA 1
ATOM 2765 C C . LEU A 1 342 ? 7.680 -34.790 -15.975 1.00 86.75 342 LEU A C 1
ATOM 2767 O O . LEU A 1 342 ? 7.573 -34.166 -14.924 1.00 86.75 342 LEU A O 1
ATOM 2771 N N . TYR A 1 343 ? 6.932 -35.872 -16.232 1.00 89.62 343 TYR A N 1
ATOM 2772 C CA . TYR A 1 343 ? 5.855 -36.341 -15.348 1.00 89.62 343 TYR A CA 1
ATOM 2773 C C . TYR A 1 343 ? 6.244 -36.339 -13.854 1.00 89.62 343 TYR A C 1
ATOM 2775 O O . TYR A 1 343 ? 7.384 -36.618 -13.466 1.00 89.62 343 TYR A O 1
ATOM 2783 N N . SER A 1 344 ? 5.269 -35.939 -13.041 1.00 89.00 344 SER A N 1
ATOM 2784 C CA . SER A 1 344 ? 5.254 -35.938 -11.584 1.00 89.00 344 SER A CA 1
ATOM 2785 C C . SER A 1 344 ? 3.795 -35.890 -11.135 1.00 89.00 344 SER A C 1
ATOM 2787 O O . SER A 1 344 ? 2.950 -35.332 -11.844 1.00 89.00 344 SER A O 1
ATOM 2789 N N . ASP A 1 345 ? 3.498 -36.425 -9.954 1.00 89.50 345 ASP A N 1
ATOM 2790 C CA . ASP A 1 345 ? 2.143 -36.421 -9.390 1.00 89.50 345 ASP A CA 1
ATOM 2791 C C . ASP A 1 345 ? 1.688 -35.033 -8.905 1.00 89.50 345 ASP A C 1
ATOM 2793 O O . ASP A 1 345 ? 0.510 -34.828 -8.612 1.00 89.50 345 ASP A O 1
ATOM 2797 N N . TYR A 1 346 ? 2.610 -34.067 -8.834 1.00 90.94 346 TYR A N 1
ATOM 2798 C CA . TYR A 1 346 ? 2.352 -32.683 -8.443 1.00 90.94 346 TYR A CA 1
ATOM 2799 C C . TYR A 1 346 ? 3.214 -31.705 -9.261 1.00 90.94 346 TYR A C 1
ATOM 2801 O O . TYR A 1 346 ? 4.381 -31.976 -9.567 1.00 90.94 346 TYR A O 1
ATOM 2809 N N . ALA A 1 347 ? 2.640 -30.550 -9.603 1.00 92.19 347 ALA A N 1
ATOM 2810 C CA . ALA A 1 347 ? 3.340 -29.448 -10.260 1.00 92.19 347 ALA A CA 1
ATOM 2811 C C . ALA A 1 347 ? 2.978 -28.091 -9.644 1.00 92.19 347 ALA A C 1
ATOM 2813 O O . ALA A 1 347 ? 1.864 -27.894 -9.158 1.00 92.19 347 ALA A O 1
ATOM 2814 N N . ILE A 1 348 ? 3.906 -27.138 -9.738 1.00 92.88 348 ILE A N 1
ATOM 2815 C CA . ILE A 1 348 ? 3.743 -25.719 -9.401 1.00 92.88 348 ILE A CA 1
ATOM 2816 C C . ILE A 1 348 ? 4.043 -24.881 -10.652 1.00 92.88 348 ILE A C 1
ATOM 2818 O O . ILE A 1 348 ? 4.946 -25.210 -11.423 1.00 92.88 348 ILE A O 1
ATOM 2822 N N . SER A 1 349 ? 3.315 -23.782 -10.857 1.00 92.75 349 SER A N 1
ATOM 2823 C CA . SER A 1 349 ? 3.599 -22.827 -11.937 1.00 92.75 349 SER A CA 1
ATOM 2824 C C . SER A 1 349 ? 3.272 -21.372 -11.583 1.00 92.75 349 SER A C 1
ATOM 2826 O O . SER A 1 349 ? 2.630 -21.080 -10.574 1.00 92.75 349 SER A O 1
ATOM 2828 N N . ASP A 1 350 ? 3.700 -20.451 -12.444 1.00 90.50 350 ASP A N 1
ATOM 2829 C CA . ASP A 1 350 ? 3.331 -19.028 -12.436 1.00 90.50 350 ASP A CA 1
ATOM 2830 C C . ASP A 1 350 ? 1.987 -18.733 -13.142 1.00 90.50 350 ASP A C 1
ATOM 2832 O O . ASP A 1 350 ? 1.456 -17.618 -13.049 1.00 90.50 350 ASP A O 1
ATOM 2836 N N . THR A 1 351 ? 1.407 -19.741 -13.804 1.00 91.88 351 THR A N 1
ATOM 2837 C CA . THR A 1 351 ? 0.115 -19.665 -14.505 1.00 91.88 351 THR A CA 1
ATOM 2838 C C . THR A 1 351 ? -1.081 -19.502 -13.548 1.00 91.88 351 THR A C 1
ATOM 2840 O O . THR A 1 351 ? -0.985 -19.862 -12.371 1.00 91.88 351 THR A O 1
ATOM 2843 N N . PRO A 1 352 ? -2.263 -19.073 -14.042 1.00 91.81 352 PRO A N 1
ATOM 2844 C CA . PRO A 1 352 ? -3.499 -19.039 -13.254 1.00 91.81 352 PRO A CA 1
ATOM 2845 C C . PRO A 1 352 ? -3.982 -20.394 -12.706 1.00 91.81 352 PRO A C 1
ATOM 2847 O O . PRO A 1 352 ? -4.866 -20.392 -11.853 1.00 91.81 352 PRO A O 1
ATOM 2850 N N . LEU A 1 353 ? -3.439 -21.535 -13.160 1.00 92.94 353 LEU A N 1
ATOM 2851 C CA . LEU A 1 353 ? -3.715 -22.848 -12.554 1.00 92.94 353 LEU A CA 1
ATOM 2852 C C . LEU A 1 353 ? -2.963 -23.038 -11.222 1.00 92.94 353 LEU A C 1
ATOM 2854 O O . LEU A 1 353 ? -3.480 -23.692 -10.314 1.00 92.94 353 LEU A O 1
ATOM 2858 N N . LYS A 1 354 ? -1.768 -22.435 -11.109 1.00 91.44 354 LYS A N 1
ATOM 2859 C CA . LYS A 1 354 ? -0.828 -22.400 -9.969 1.00 91.44 354 LYS A CA 1
ATOM 2860 C C . LYS A 1 354 ? -0.307 -23.748 -9.451 1.00 91.44 354 LYS A C 1
ATOM 2862 O O . LYS A 1 354 ? 0.900 -23.881 -9.263 1.00 91.44 354 LYS A O 1
ATOM 2867 N N . GLN A 1 355 ? -1.167 -24.744 -9.269 1.00 92.62 355 GLN A N 1
ATOM 2868 C CA . GLN A 1 355 ? -0.842 -26.113 -8.864 1.00 92.62 355 GLN A CA 1
ATOM 2869 C C . GLN A 1 355 ? -1.660 -27.126 -9.680 1.00 92.62 355 GLN A C 1
ATOM 2871 O O . GLN A 1 355 ? -2.850 -26.901 -9.905 1.00 92.62 355 GLN A O 1
ATOM 2876 N N . THR A 1 356 ? -1.072 -28.275 -10.017 1.00 93.38 356 THR A N 1
ATOM 2877 C CA . THR A 1 356 ? -1.804 -29.450 -10.534 1.00 93.38 356 THR A CA 1
ATOM 2878 C C . THR A 1 356 ? -1.472 -30.693 -9.712 1.00 93.38 356 THR A C 1
ATOM 2880 O O . THR A 1 356 ? -0.359 -30.804 -9.202 1.00 93.38 356 THR A O 1
ATOM 2883 N N . TYR A 1 357 ? -2.421 -31.623 -9.573 1.00 92.88 357 TYR A N 1
ATOM 2884 C CA . TYR A 1 357 ? -2.224 -32.900 -8.872 1.00 92.88 357 TYR A CA 1
ATOM 2885 C C . TYR A 1 357 ? -2.835 -34.060 -9.666 1.00 92.88 357 TYR A C 1
ATOM 2887 O O . TYR A 1 357 ? -4.002 -33.986 -10.054 1.00 92.88 357 TYR A O 1
ATOM 2895 N N . ASP A 1 358 ? -2.097 -35.152 -9.839 1.00 93.00 358 ASP A N 1
ATOM 2896 C CA . ASP A 1 358 ? -2.626 -36.414 -10.367 1.00 93.00 358 ASP A CA 1
ATOM 2897 C C . ASP A 1 358 ? -3.524 -37.082 -9.312 1.00 93.00 358 ASP A C 1
ATOM 2899 O O . ASP A 1 358 ? -3.041 -37.529 -8.279 1.00 93.00 358 ASP A O 1
ATOM 2903 N N . PHE A 1 359 ? -4.839 -37.140 -9.540 1.00 91.25 359 PHE A N 1
ATOM 2904 C CA . PHE A 1 359 ? -5.787 -37.788 -8.620 1.00 91.25 359 PHE A CA 1
ATOM 2905 C C . PHE A 1 359 ? -5.965 -39.293 -8.901 1.00 91.25 359 PHE A C 1
ATOM 2907 O O . PHE A 1 359 ? -6.765 -39.958 -8.240 1.00 91.25 359 PHE A O 1
ATOM 2914 N N . GLY A 1 360 ? -5.178 -39.844 -9.827 1.00 90.62 360 GLY A N 1
ATOM 2915 C CA . GLY A 1 360 ? -5.060 -41.266 -10.101 1.00 90.62 360 GLY A CA 1
ATOM 2916 C C . GLY A 1 360 ? -6.006 -41.796 -11.178 1.00 90.62 360 GLY A C 1
ATOM 2917 O O . GLY A 1 360 ? -6.829 -41.088 -11.763 1.00 90.62 360 GLY A O 1
ATOM 2918 N N . THR A 1 361 ? -5.861 -43.096 -11.424 1.00 94.19 361 THR A N 1
ATOM 2919 C CA . THR A 1 361 ? -6.692 -43.894 -12.332 1.00 94.19 361 THR A CA 1
ATOM 2920 C C . THR A 1 361 ? -7.720 -44.690 -11.534 1.00 94.19 361 THR A C 1
ATOM 2922 O O . THR A 1 361 ? -7.391 -45.274 -10.499 1.00 94.19 361 THR A O 1
ATOM 2925 N N . SER A 1 362 ? -8.958 -44.726 -12.024 1.00 94.38 362 SER A N 1
ATOM 2926 C CA . SER A 1 362 ? -10.056 -45.489 -11.436 1.00 94.38 362 SER A CA 1
ATOM 2927 C C . SER A 1 362 ? -9.720 -46.979 -11.412 1.00 94.38 362 SER A C 1
ATOM 2929 O O . SER A 1 362 ? -9.325 -47.565 -12.420 1.00 94.38 362 SER A O 1
ATOM 2931 N N . LYS A 1 363 ? -9.900 -47.600 -10.247 1.00 93.12 363 LYS A N 1
ATOM 2932 C CA . LYS A 1 363 ? -9.809 -49.051 -10.044 1.00 93.12 363 LYS A CA 1
ATOM 2933 C C . LYS A 1 363 ? -11.123 -49.733 -10.426 1.00 93.12 363 LYS A C 1
ATOM 2935 O O . LYS A 1 363 ? -11.111 -50.915 -10.753 1.00 93.12 363 LYS A O 1
ATOM 2940 N N . ALA A 1 364 ? -12.236 -48.996 -10.391 1.00 93.00 364 ALA A N 1
ATOM 2941 C CA . ALA A 1 364 ? -13.532 -49.450 -10.889 1.00 93.00 364 ALA A CA 1
ATOM 2942 C C . ALA A 1 364 ? -13.571 -49.504 -12.429 1.00 93.00 364 ALA A C 1
ATOM 2944 O O . ALA A 1 364 ? -13.980 -50.517 -12.989 1.00 93.00 364 ALA A O 1
ATOM 2945 N N . ASN A 1 365 ? -13.108 -48.442 -13.098 1.00 94.12 365 ASN A N 1
ATOM 2946 C CA . ASN A 1 365 ? -13.208 -48.250 -14.549 1.00 94.12 365 ASN A CA 1
ATOM 2947 C C . ASN A 1 365 ? -11.858 -47.814 -15.180 1.00 94.12 365 ASN A C 1
ATOM 2949 O O . ASN A 1 365 ? -11.755 -46.704 -15.714 1.00 94.12 365 ASN A O 1
ATOM 2953 N N . PRO A 1 366 ? -10.787 -48.625 -15.131 1.00 92.19 366 PRO A N 1
ATOM 2954 C CA . PRO A 1 366 ? -9.535 -48.281 -15.806 1.00 92.19 366 PRO A CA 1
ATOM 2955 C C . PRO A 1 366 ? -9.730 -48.224 -17.339 1.00 92.19 366 PRO A C 1
ATOM 2957 O O . PRO A 1 366 ? -10.471 -49.049 -17.876 1.00 92.19 366 PRO A O 1
ATOM 2960 N N . PRO A 1 367 ? -9.069 -47.299 -18.070 1.00 94.31 367 PRO A N 1
ATOM 2961 C CA . PRO A 1 367 ? -8.013 -46.384 -17.632 1.00 94.31 367 PRO A CA 1
ATOM 2962 C C . PRO A 1 367 ? -8.503 -44.958 -17.299 1.00 94.31 367 PRO A C 1
ATOM 2964 O O . PRO A 1 367 ? -7.687 -44.031 -17.241 1.00 94.31 367 PRO A O 1
ATOM 2967 N N . ASN A 1 368 ? -9.803 -44.763 -17.047 1.00 96.81 368 ASN A N 1
ATOM 2968 C CA . ASN A 1 368 ? -10.373 -43.451 -16.729 1.00 96.81 368 ASN A CA 1
ATOM 2969 C C . ASN A 1 368 ? -9.670 -42.845 -15.506 1.00 96.81 368 ASN A C 1
ATOM 2971 O O . ASN A 1 368 ? -9.506 -43.507 -14.481 1.00 96.81 368 ASN A O 1
ATOM 2975 N N . SER A 1 369 ? -9.218 -41.600 -15.618 1.00 96.19 369 SER A N 1
ATOM 2976 C CA . SER A 1 369 ? -8.315 -40.963 -14.655 1.00 96.19 369 SER A CA 1
ATOM 2977 C C . SER A 1 369 ? -8.696 -39.505 -14.407 1.00 96.19 369 SER A C 1
ATOM 2979 O O . SER A 1 369 ? -9.254 -38.852 -15.289 1.00 96.19 369 SER A O 1
ATOM 2981 N N . VAL A 1 370 ? -8.374 -38.980 -13.223 1.00 96.88 370 VAL A N 1
ATOM 2982 C CA . VAL A 1 370 ? -8.701 -37.600 -12.825 1.00 96.88 370 VAL A CA 1
ATOM 2983 C C . VAL A 1 370 ? -7.431 -36.790 -12.597 1.00 96.88 370 VAL A C 1
ATOM 2985 O O . VAL A 1 370 ? -6.529 -37.217 -11.882 1.00 96.88 370 VAL A O 1
ATOM 2988 N N . LEU A 1 371 ? -7.397 -35.579 -13.148 1.00 95.69 371 LEU A N 1
ATOM 2989 C CA . LEU A 1 371 ? -6.371 -34.578 -12.882 1.00 95.69 371 LEU A CA 1
ATOM 2990 C C . LEU A 1 371 ? -7.018 -33.410 -12.128 1.00 95.69 371 LEU A C 1
ATOM 2992 O O . LEU A 1 371 ? -7.980 -32.811 -12.616 1.00 95.69 371 LEU A O 1
ATOM 2996 N N . GLN A 1 372 ? -6.496 -33.047 -10.953 1.00 96.06 372 GLN A N 1
ATOM 2997 C CA . GLN A 1 372 ? -6.778 -31.731 -10.386 1.00 96.06 372 GLN A CA 1
ATOM 2998 C C . GLN A 1 372 ? -5.993 -30.711 -11.209 1.00 96.06 372 GLN A C 1
ATOM 3000 O O . GLN A 1 372 ? -4.768 -30.628 -11.114 1.00 96.06 372 GLN A O 1
ATOM 3005 N N . THR A 1 373 ? -6.702 -29.950 -12.033 1.00 95.75 373 THR A N 1
ATOM 3006 C CA . THR A 1 373 ? -6.111 -29.033 -13.008 1.00 95.75 373 THR A CA 1
ATOM 3007 C C . THR A 1 373 ? -5.806 -27.655 -12.439 1.00 95.75 373 THR A C 1
ATOM 3009 O O . THR A 1 373 ? -5.018 -26.936 -13.036 1.00 95.75 373 THR A O 1
ATOM 3012 N N . MET A 1 374 ? -6.368 -27.293 -11.283 1.00 94.31 374 MET A N 1
ATOM 3013 C CA . MET A 1 374 ? -6.041 -26.054 -10.569 1.00 94.31 374 MET A CA 1
ATOM 3014 C C . MET A 1 374 ? -6.074 -26.262 -9.055 1.00 94.31 374 MET A C 1
ATOM 3016 O O . MET A 1 374 ? -7.015 -26.858 -8.518 1.00 94.31 374 MET A O 1
ATOM 3020 N N . TYR A 1 375 ? -5.122 -25.651 -8.351 1.00 92.88 375 TYR A N 1
ATOM 3021 C CA . TYR A 1 375 ? -5.299 -25.198 -6.970 1.00 92.88 375 TYR A CA 1
ATOM 3022 C C . TYR A 1 375 ? -4.594 -23.847 -6.811 1.00 92.88 375 TYR A C 1
ATOM 3024 O O . TYR A 1 375 ? -3.370 -23.783 -6.726 1.00 92.88 375 TYR A O 1
ATOM 3032 N N . THR A 1 376 ? -5.369 -22.764 -6.787 1.00 90.94 376 THR A N 1
ATOM 3033 C CA . THR A 1 376 ? -4.833 -21.396 -6.777 1.00 90.94 376 THR A CA 1
ATOM 3034 C C . THR A 1 376 ? -5.469 -20.551 -5.677 1.00 90.94 376 THR A C 1
ATOM 3036 O O . THR A 1 376 ? -6.630 -20.759 -5.318 1.00 90.94 376 THR A O 1
ATOM 3039 N N . ASP A 1 377 ? -4.708 -19.606 -5.134 1.00 86.19 377 ASP A N 1
ATOM 3040 C CA . ASP A 1 377 ? -5.208 -18.430 -4.416 1.00 86.19 377 ASP A CA 1
ATOM 3041 C C . ASP A 1 377 ? -4.930 -17.173 -5.270 1.00 86.19 377 ASP A C 1
ATOM 3043 O O . ASP A 1 377 ? -4.918 -17.269 -6.496 1.00 86.19 377 ASP A O 1
ATOM 3047 N N . LYS A 1 378 ? -4.694 -16.007 -4.652 1.00 78.00 378 LYS A N 1
ATOM 3048 C CA . LYS A 1 378 ? -4.346 -14.730 -5.309 1.00 78.00 378 LYS A CA 1
ATOM 3049 C C . LYS A 1 378 ? -5.497 -14.107 -6.109 1.00 78.00 378 LYS A C 1
ATOM 3051 O O . LYS A 1 378 ? -5.901 -14.582 -7.167 1.00 78.00 378 LYS A O 1
ATOM 3056 N N . THR A 1 379 ? -5.962 -12.960 -5.621 1.00 73.69 379 THR A N 1
ATOM 3057 C CA . THR A 1 379 ? -7.131 -12.218 -6.118 1.00 73.69 379 THR A CA 1
ATOM 3058 C C . THR A 1 379 ? -7.189 -12.097 -7.658 1.00 73.69 379 THR A C 1
ATOM 3060 O O . THR A 1 379 ? -8.186 -12.549 -8.213 1.00 73.69 379 THR A O 1
ATOM 3063 N N . PRO A 1 380 ? -6.144 -11.638 -8.388 1.00 80.25 380 PRO A N 1
ATOM 3064 C CA . PRO A 1 380 ? -6.105 -11.681 -9.857 1.00 80.25 380 PRO A CA 1
ATOM 3065 C C . PRO A 1 380 ? -6.442 -13.027 -10.523 1.00 80.25 380 PRO A C 1
ATOM 3067 O O . PRO A 1 380 ? -7.179 -13.040 -11.505 1.00 80.25 380 PRO A O 1
ATOM 3070 N N . TYR A 1 381 ? -5.936 -14.159 -10.016 1.00 87.44 381 TYR A N 1
ATOM 3071 C CA . TYR A 1 381 ? -6.233 -15.470 -10.608 1.00 87.44 381 TYR A CA 1
ATOM 3072 C C . TYR A 1 381 ? -7.667 -15.910 -10.289 1.00 87.44 381 TYR A C 1
ATOM 3074 O O . TYR A 1 381 ? -8.341 -16.467 -11.151 1.00 87.44 381 TYR A O 1
ATOM 3082 N N . ILE A 1 382 ? -8.166 -15.627 -9.080 1.00 90.25 382 ILE A N 1
ATOM 3083 C CA . ILE A 1 382 ? -9.552 -15.953 -8.715 1.00 90.25 382 ILE A CA 1
ATOM 3084 C C . ILE A 1 382 ? -10.559 -15.097 -9.489 1.00 90.25 382 ILE A C 1
ATOM 3086 O O . ILE A 1 382 ? -11.549 -15.650 -9.957 1.00 90.25 382 ILE A O 1
ATOM 3090 N N . SER A 1 383 ? -10.307 -13.798 -9.683 1.00 88.25 383 SER A N 1
ATOM 3091 C CA . SER A 1 383 ? -11.155 -12.943 -10.529 1.00 88.25 383 SER A CA 1
ATOM 3092 C C . SER A 1 383 ? -11.191 -13.441 -11.974 1.00 88.25 383 SER A C 1
ATOM 3094 O O . SER A 1 383 ? -12.273 -13.600 -12.528 1.00 88.25 383 SER A O 1
ATOM 3096 N N . TYR A 1 384 ? -10.034 -13.799 -12.544 1.00 90.25 384 TYR A N 1
ATOM 3097 C CA . TYR A 1 384 ? -9.946 -14.377 -13.888 1.00 90.25 384 TYR A CA 1
ATOM 3098 C C . TYR A 1 384 ? -10.815 -15.637 -14.045 1.00 90.25 384 TYR A C 1
ATOM 3100 O O . TYR A 1 384 ? -11.648 -15.714 -14.946 1.00 90.25 384 TYR A O 1
ATOM 3108 N N . TRP A 1 385 ? -10.694 -16.609 -13.133 1.00 92.38 385 TRP A N 1
ATOM 3109 C CA . TRP A 1 385 ? -11.537 -17.811 -13.177 1.00 92.38 385 TRP A CA 1
ATOM 3110 C C . TRP A 1 385 ? -13.010 -17.531 -12.848 1.00 92.38 385 TRP A C 1
ATOM 3112 O O . TRP A 1 385 ? -13.882 -18.229 -13.362 1.00 92.38 385 TRP A O 1
ATOM 3122 N N . LYS A 1 386 ? -13.311 -16.511 -12.034 1.00 90.62 386 LYS A N 1
ATOM 3123 C CA . LYS A 1 386 ? -14.685 -16.079 -11.739 1.00 90.62 386 LYS A CA 1
ATOM 3124 C C . LYS A 1 386 ? -15.380 -15.549 -12.991 1.00 90.62 386 LYS A C 1
ATOM 3126 O O . LYS A 1 386 ? -16.492 -15.979 -13.272 1.00 90.62 386 LYS A O 1
ATOM 3131 N N . GLU A 1 387 ? -14.721 -14.682 -13.755 1.00 91.25 387 GLU A N 1
ATOM 3132 C CA . GLU A 1 387 ? -15.260 -14.122 -15.002 1.00 91.25 387 GLU A CA 1
ATOM 3133 C C . GLU A 1 387 ? -15.539 -15.213 -16.049 1.00 91.25 387 GLU A C 1
ATOM 3135 O O . GLU A 1 387 ? -16.557 -15.159 -16.739 1.00 91.25 387 GLU A O 1
ATOM 3140 N N . LEU A 1 388 ? -14.688 -16.245 -16.131 1.00 92.50 388 LEU A N 1
ATOM 3141 C CA . LEU A 1 388 ? -14.931 -17.417 -16.982 1.00 92.50 388 LEU A CA 1
ATOM 3142 C C . LEU A 1 388 ? -16.133 -18.248 -16.498 1.00 92.50 388 LEU A C 1
ATOM 3144 O O . LEU A 1 388 ? -16.986 -18.627 -17.302 1.00 92.50 388 LEU A O 1
ATOM 3148 N N . VAL A 1 389 ? -16.244 -18.490 -15.187 1.00 92.44 389 VAL A N 1
ATOM 3149 C CA . VAL A 1 389 ? -17.394 -19.191 -14.589 1.00 92.44 389 VAL A CA 1
ATOM 3150 C C . VAL A 1 389 ? -18.699 -18.438 -14.847 1.00 92.44 389 VAL A C 1
ATOM 3152 O O . VAL A 1 389 ? -19.661 -19.057 -15.295 1.00 92.44 389 VAL A O 1
ATOM 3155 N N . GLU A 1 390 ? -18.730 -17.123 -14.618 1.00 90.50 390 GLU A N 1
ATOM 3156 C CA . GLU A 1 390 ? -19.902 -16.262 -14.838 1.00 90.50 390 GLU A CA 1
ATOM 3157 C C . GLU A 1 390 ? -20.258 -16.087 -16.324 1.00 90.50 390 GLU A C 1
ATOM 3159 O O . GLU A 1 390 ? -21.413 -15.802 -16.633 1.00 90.50 390 GLU A O 1
ATOM 3164 N N . ARG A 1 391 ? -19.306 -16.295 -17.248 1.00 91.06 391 ARG A N 1
ATOM 3165 C CA . ARG A 1 391 ? -19.559 -16.288 -18.698 1.00 91.06 391 ARG A CA 1
ATOM 3166 C C . ARG A 1 391 ? -20.125 -17.611 -19.218 1.00 91.06 391 ARG A C 1
ATOM 3168 O O . ARG A 1 391 ? -21.062 -17.586 -20.011 1.00 91.06 391 ARG A O 1
ATOM 3175 N N . GLU A 1 392 ? -19.577 -18.756 -18.806 1.00 92.62 392 GLU A N 1
ATOM 3176 C CA . GLU A 1 392 ? -20.029 -20.066 -19.311 1.00 92.62 392 GLU A CA 1
ATOM 3177 C C . GLU A 1 392 ? -21.243 -20.642 -18.559 1.00 92.62 392 GLU A C 1
ATOM 3179 O O . GLU A 1 392 ? -21.898 -21.555 -19.059 1.00 92.62 392 GLU A O 1
ATOM 3184 N N . ASN A 1 393 ? -21.575 -20.123 -17.371 1.00 86.88 393 ASN A N 1
ATOM 3185 C CA . ASN A 1 393 ? -22.729 -20.565 -16.588 1.00 86.88 393 ASN A CA 1
ATOM 3186 C C . ASN A 1 393 ? -23.785 -19.457 -16.509 1.00 86.88 393 ASN A C 1
ATOM 3188 O O . ASN A 1 393 ? -23.554 -18.431 -15.874 1.00 86.88 393 ASN A O 1
ATOM 3192 N N . SER A 1 394 ? -24.986 -19.694 -17.051 1.00 77.88 394 SER A N 1
ATOM 3193 C CA . SER A 1 394 ? -26.118 -18.794 -16.792 1.00 77.88 394 SER A CA 1
ATOM 3194 C C . SER A 1 394 ? -26.420 -18.744 -15.293 1.00 77.88 394 SER A C 1
ATOM 3196 O O . SER A 1 394 ? -26.232 -19.739 -14.590 1.00 77.88 394 SER A O 1
ATOM 3198 N N . ASP A 1 395 ? -26.917 -17.607 -14.803 1.00 71.56 395 ASP A N 1
ATOM 3199 C CA . ASP A 1 395 ? -27.469 -17.448 -13.454 1.00 71.56 395 ASP A CA 1
ATOM 3200 C C . ASP A 1 395 ? -26.538 -17.919 -12.311 1.00 71.56 395 ASP A C 1
ATOM 3202 O O . ASP A 1 395 ? -26.955 -18.694 -11.446 1.00 71.56 395 ASP A O 1
ATOM 3206 N N . VAL A 1 396 ? -25.275 -17.490 -12.288 1.00 77.81 396 VAL A N 1
ATOM 3207 C CA . VAL A 1 396 ? -24.403 -17.674 -11.110 1.00 77.81 396 VAL A CA 1
ATOM 3208 C C . VAL A 1 396 ? -24.890 -16.779 -9.962 1.00 77.81 396 VAL A C 1
ATOM 3210 O O . VAL A 1 396 ? -25.210 -15.609 -10.169 1.00 77.81 396 VAL A O 1
ATOM 3213 N N . THR A 1 397 ? -24.982 -17.328 -8.749 1.00 71.44 397 THR A N 1
ATOM 3214 C CA . THR A 1 397 ? -25.578 -16.660 -7.582 1.00 71.44 397 THR A CA 1
ATOM 3215 C C . THR A 1 397 ? -24.762 -16.795 -6.287 1.00 71.44 397 THR A C 1
ATOM 3217 O O . THR A 1 397 ? -24.016 -17.752 -6.087 1.00 71.44 397 THR A O 1
ATOM 3220 N N . ASP A 1 398 ? -24.930 -15.808 -5.392 1.00 69.75 398 ASP A N 1
ATOM 3221 C CA . ASP A 1 398 ? -24.326 -15.691 -4.048 1.00 69.75 398 ASP A CA 1
ATOM 3222 C C . ASP A 1 398 ? -24.821 -16.856 -3.145 1.00 69.75 398 ASP A C 1
ATOM 3224 O O . ASP A 1 398 ? -25.781 -16.720 -2.381 1.00 69.75 398 ASP A O 1
ATOM 3228 N N . GLY A 1 399 ? -24.198 -18.029 -3.302 1.00 70.06 399 GLY A N 1
ATOM 3229 C CA . GLY A 1 399 ? -24.548 -19.301 -2.655 1.00 70.06 399 GLY A CA 1
ATOM 3230 C C . GLY A 1 399 ? -23.975 -20.537 -3.365 1.00 70.06 399 GLY A C 1
ATOM 3231 O O . GLY A 1 399 ? -23.853 -21.599 -2.752 1.00 70.06 399 GLY A O 1
ATOM 3232 N N . ASP A 1 400 ? -23.604 -20.397 -4.638 1.00 79.44 400 ASP A N 1
ATOM 3233 C CA . ASP A 1 400 ? -23.254 -21.508 -5.522 1.00 79.44 400 ASP A CA 1
ATOM 3234 C C . ASP A 1 400 ? -21.811 -21.999 -5.303 1.00 79.44 400 ASP A C 1
ATOM 3236 O O . ASP A 1 400 ? -20.882 -21.212 -5.118 1.00 79.44 400 ASP A O 1
ATOM 3240 N N . ILE A 1 401 ? -21.623 -23.324 -5.293 1.00 79.81 401 ILE A N 1
ATOM 3241 C CA . ILE A 1 401 ? -20.373 -23.954 -4.823 1.00 79.81 401 ILE A CA 1
ATOM 3242 C C . ILE A 1 401 ? -19.516 -24.494 -5.968 1.00 79.81 401 ILE A C 1
ATOM 3244 O O . ILE A 1 401 ? -18.288 -24.417 -5.912 1.00 79.81 401 ILE A O 1
ATOM 3248 N N . ALA A 1 402 ? -20.151 -25.102 -6.966 1.00 88.56 402 ALA A N 1
ATOM 3249 C CA . ALA A 1 402 ? -19.488 -25.859 -8.016 1.00 88.56 402 ALA A CA 1
ATOM 3250 C C . ALA A 1 402 ? -20.195 -25.649 -9.350 1.00 88.56 402 ALA A C 1
ATOM 3252 O O . ALA A 1 402 ? -21.425 -25.611 -9.408 1.00 88.56 402 ALA A O 1
ATOM 3253 N N . PHE A 1 403 ? -19.399 -25.553 -10.406 1.00 90.56 403 PHE A N 1
ATOM 3254 C CA . PHE A 1 403 ? -19.845 -25.221 -11.749 1.00 90.56 403 PHE A CA 1
ATOM 3255 C C . PHE A 1 403 ? -19.226 -26.219 -12.734 1.00 90.56 403 PHE A C 1
ATOM 3257 O O . PHE A 1 403 ? -18.052 -26.568 -12.561 1.00 90.56 403 PHE A O 1
ATOM 3264 N N . PRO A 1 404 ? -19.964 -26.699 -13.750 1.00 92.38 404 PRO A N 1
ATOM 3265 C CA . PRO A 1 404 ? -19.346 -27.393 -14.870 1.00 92.38 404 PRO A CA 1
ATOM 3266 C C . PRO A 1 404 ? -18.327 -26.475 -15.557 1.00 92.38 404 PRO A C 1
ATOM 3268 O O . PRO A 1 404 ? -18.537 -25.264 -15.671 1.00 92.38 404 PRO A O 1
ATOM 3271 N N . MET A 1 405 ? -17.225 -27.059 -16.022 1.00 94.94 405 MET A N 1
ATOM 3272 C CA . MET A 1 405 ? -16.297 -26.365 -16.914 1.00 94.94 405 MET A CA 1
ATOM 3273 C C . MET A 1 405 ? -16.822 -26.481 -18.343 1.00 94.94 405 MET A C 1
ATOM 3275 O O . MET A 1 405 ? -17.005 -27.592 -18.841 1.00 94.94 405 MET A O 1
ATOM 3279 N N . GLY A 1 406 ? -17.095 -25.343 -18.979 1.00 93.88 406 GLY A N 1
ATOM 3280 C CA . GLY A 1 406 ? -17.476 -25.297 -20.381 1.00 93.88 406 GLY A CA 1
ATOM 3281 C C . GLY A 1 406 ? -16.257 -25.383 -21.297 1.00 93.88 406 GLY A C 1
ATOM 3282 O O . GLY A 1 406 ? -15.122 -25.612 -20.863 1.00 93.88 406 GLY A O 1
ATOM 3283 N N . LYS A 1 407 ? -16.504 -25.234 -22.599 1.00 93.56 407 LYS A N 1
ATOM 3284 C CA . LYS A 1 407 ? -15.475 -25.408 -23.625 1.00 93.56 407 LYS A CA 1
ATOM 3285 C C . LYS A 1 407 ? -14.351 -24.380 -23.476 1.00 93.56 407 LYS A C 1
ATOM 3287 O O . LYS A 1 407 ? -13.190 -24.732 -23.647 1.00 93.56 407 LYS A O 1
ATOM 3292 N N . GLU A 1 408 ? -14.672 -23.128 -23.159 1.00 94.69 408 GLU A N 1
ATOM 3293 C CA . GLU A 1 408 ? -13.674 -22.066 -23.056 1.00 94.69 408 GLU A CA 1
ATOM 3294 C C . GLU A 1 408 ? -12.768 -22.273 -21.836 1.00 94.69 408 GLU A C 1
ATOM 3296 O O . GLU A 1 408 ? -11.545 -22.221 -21.976 1.00 94.69 408 GLU A O 1
ATOM 3301 N N . MET A 1 409 ? -13.331 -22.607 -20.665 1.00 96.69 409 MET A N 1
ATOM 3302 C CA . MET A 1 409 ? -12.524 -22.986 -19.502 1.00 96.69 409 MET A CA 1
ATOM 3303 C C . MET A 1 409 ? -11.643 -24.206 -19.792 1.00 96.69 409 MET A C 1
ATOM 3305 O O . MET A 1 409 ? -10.472 -24.201 -19.420 1.00 96.69 409 MET A O 1
ATOM 3309 N N . VAL A 1 410 ? -12.162 -25.227 -20.482 1.00 96.56 410 VAL A N 1
ATOM 3310 C CA . VAL A 1 410 ? -11.390 -26.423 -20.858 1.00 96.56 410 VAL A CA 1
ATOM 3311 C C . VAL A 1 410 ? -10.258 -26.101 -21.839 1.00 96.56 410 VAL A C 1
ATOM 3313 O O . VAL A 1 410 ? -9.123 -26.509 -21.594 1.00 96.56 410 VAL A O 1
ATOM 3316 N N . ASP A 1 411 ? -10.517 -25.346 -22.910 1.00 94.44 411 ASP A N 1
ATOM 3317 C CA . ASP A 1 411 ? -9.503 -24.975 -23.908 1.00 94.44 411 ASP A CA 1
ATOM 3318 C C . ASP A 1 411 ? -8.393 -24.098 -23.268 1.00 94.44 411 ASP A C 1
ATOM 3320 O O . ASP A 1 411 ? -7.202 -24.297 -23.536 1.00 94.44 411 ASP A O 1
ATOM 3324 N N . ILE A 1 412 ? -8.751 -23.190 -22.346 1.00 95.25 412 ILE A N 1
ATOM 3325 C CA . ILE A 1 412 ? -7.806 -22.386 -21.543 1.00 95.25 412 ILE A CA 1
ATOM 3326 C C . ILE A 1 412 ? -6.989 -23.268 -20.586 1.00 95.25 412 ILE A C 1
ATOM 3328 O O . ILE A 1 412 ? -5.761 -23.152 -20.534 1.00 95.25 412 ILE A O 1
ATOM 3332 N N . THR A 1 413 ? -7.635 -24.170 -19.840 1.00 96.38 413 THR A N 1
ATOM 3333 C CA . THR A 1 413 ? -6.949 -25.112 -18.945 1.00 96.38 413 THR A CA 1
ATOM 3334 C C . THR A 1 413 ? -5.975 -25.992 -19.729 1.00 96.38 413 THR A C 1
ATOM 3336 O O . THR A 1 413 ? -4.806 -26.072 -19.355 1.00 96.38 413 THR A O 1
ATOM 3339 N N . ASN A 1 414 ? -6.395 -26.576 -20.853 1.00 95.00 414 ASN A N 1
ATOM 3340 C CA . ASN A 1 414 ? -5.544 -27.414 -21.700 1.00 95.00 414 ASN A CA 1
ATOM 3341 C C . ASN A 1 414 ? -4.335 -26.638 -22.259 1.00 95.00 414 ASN A C 1
ATOM 3343 O O . ASN A 1 414 ? -3.233 -27.185 -22.301 1.00 95.00 414 ASN A O 1
ATOM 3347 N N . LYS A 1 415 ? -4.481 -25.347 -22.598 1.00 94.38 415 LYS A N 1
ATOM 3348 C CA . LYS A 1 415 ? -3.353 -24.479 -22.992 1.00 94.38 415 LYS A CA 1
ATOM 3349 C C . LYS A 1 415 ? -2.311 -24.322 -21.875 1.00 94.38 415 LYS A C 1
ATOM 3351 O O . LYS A 1 415 ? -1.114 -24.409 -22.145 1.00 94.38 415 LYS A O 1
ATOM 3356 N N . TYR A 1 416 ? -2.734 -24.111 -20.628 1.00 95.75 416 TYR A N 1
ATOM 3357 C CA . TYR A 1 416 ? -1.801 -24.019 -19.498 1.00 95.75 416 TYR A CA 1
ATOM 3358 C C . TYR A 1 416 ? -1.205 -25.381 -19.112 1.00 95.75 416 TYR A C 1
ATOM 3360 O O . TYR A 1 416 ? -0.021 -25.453 -18.792 1.00 95.75 416 TYR A O 1
ATOM 3368 N N . LEU A 1 417 ? -1.974 -26.469 -19.202 1.00 95.38 417 LEU A N 1
ATOM 3369 C CA . LEU A 1 417 ? -1.474 -27.829 -18.982 1.00 95.38 417 LEU A CA 1
ATOM 3370 C C . LEU A 1 417 ? -0.430 -28.244 -20.033 1.00 95.38 417 LEU A C 1
ATOM 3372 O O . LEU A 1 417 ? 0.573 -28.859 -19.675 1.00 95.38 417 LEU A O 1
ATOM 3376 N N . SER A 1 418 ? -0.626 -27.859 -21.299 1.00 94.38 418 SER A N 1
ATOM 3377 C CA . SER A 1 418 ? 0.345 -28.046 -22.388 1.00 94.38 418 SER A CA 1
ATOM 3378 C C . SER A 1 418 ? 1.700 -27.420 -22.050 1.00 94.38 418 SER A C 1
ATOM 3380 O O . SER A 1 418 ? 2.732 -28.081 -22.179 1.00 94.38 418 SER A O 1
ATOM 3382 N N . TYR A 1 419 ? 1.693 -26.189 -21.522 1.00 95.00 419 TYR A N 1
ATOM 3383 C CA . TYR A 1 419 ? 2.895 -25.551 -20.988 1.00 95.00 419 TYR A CA 1
ATOM 3384 C C . TYR A 1 419 ? 3.467 -26.325 -19.792 1.00 95.00 419 TYR A C 1
ATOM 3386 O O . TYR A 1 419 ? 4.625 -26.725 -19.849 1.00 95.00 419 TYR A O 1
ATOM 3394 N N . ILE A 1 420 ? 2.685 -26.579 -18.735 1.00 94.75 420 ILE A N 1
ATOM 3395 C CA . ILE A 1 420 ? 3.175 -27.190 -17.480 1.00 94.75 420 ILE A CA 1
ATOM 3396 C C . ILE A 1 420 ? 3.835 -28.558 -17.716 1.00 94.75 420 ILE A C 1
ATOM 3398 O O . ILE A 1 420 ? 4.915 -28.810 -17.185 1.00 94.75 420 ILE A O 1
ATOM 3402 N N . TYR A 1 421 ? 3.222 -29.419 -18.533 1.00 94.00 421 TYR A N 1
ATOM 3403 C CA . TYR A 1 421 ? 3.701 -30.781 -18.792 1.00 94.00 421 TYR A CA 1
ATOM 3404 C C . TYR A 1 421 ? 4.607 -30.907 -20.034 1.00 94.00 421 TYR A C 1
ATOM 3406 O O . TYR A 1 421 ? 5.008 -32.023 -20.363 1.00 94.00 421 TYR A O 1
ATOM 3414 N N . GLN A 1 422 ? 4.941 -29.808 -20.725 1.00 93.06 422 GLN A N 1
ATOM 3415 C CA . GLN A 1 422 ? 5.683 -29.803 -22.002 1.00 93.06 422 GLN A CA 1
ATOM 3416 C C . GLN A 1 422 ? 5.119 -30.786 -23.053 1.00 93.06 422 GLN A C 1
ATOM 3418 O O . GLN A 1 422 ? 5.862 -31.490 -23.737 1.00 93.06 422 GLN A O 1
ATOM 3423 N N . LEU A 1 423 ? 3.792 -30.841 -23.190 1.00 92.19 423 LEU A N 1
ATOM 3424 C CA . LEU A 1 423 ? 3.109 -31.685 -24.176 1.00 92.19 423 LEU A CA 1
ATOM 3425 C C . LEU A 1 423 ? 2.367 -30.805 -25.195 1.00 92.19 423 LEU A C 1
ATOM 3427 O O . LEU A 1 423 ? 1.662 -29.886 -24.774 1.00 92.19 423 LEU A O 1
ATOM 3431 N N . PRO A 1 424 ? 2.481 -31.049 -26.517 1.00 89.50 424 PRO A N 1
ATOM 3432 C CA . PRO A 1 424 ? 1.755 -30.282 -27.531 1.00 89.50 424 PRO A CA 1
ATOM 3433 C C . PRO A 1 424 ? 0.240 -30.246 -27.281 1.00 89.50 424 PRO A C 1
ATOM 3435 O O . PRO A 1 424 ? -0.366 -31.271 -26.978 1.00 89.50 424 PRO A O 1
ATOM 3438 N N . SER A 1 425 ? -0.408 -29.090 -27.453 1.00 85.50 425 SER A N 1
ATOM 3439 C CA . SER A 1 425 ? -1.844 -28.935 -27.152 1.00 85.50 425 SER A CA 1
ATOM 3440 C C . SER A 1 425 ? -2.751 -29.911 -27.914 1.00 85.50 425 SER A C 1
ATOM 3442 O O . SER A 1 425 ? -3.838 -30.223 -27.446 1.00 85.50 425 SER A O 1
ATOM 3444 N N . ASN A 1 426 ? -2.309 -30.414 -29.071 1.00 83.94 426 ASN A N 1
ATOM 3445 C CA . ASN A 1 426 ? -3.035 -31.387 -29.889 1.00 83.94 426 ASN A CA 1
ATOM 3446 C C . ASN A 1 426 ? -2.887 -32.853 -29.430 1.00 83.94 426 ASN A C 1
ATOM 3448 O O . ASN A 1 426 ? -3.546 -33.712 -30.011 1.00 83.94 426 ASN A O 1
ATOM 3452 N N . VAL A 1 427 ? -2.040 -33.156 -28.434 1.00 87.06 427 VAL A N 1
ATOM 3453 C CA . VAL A 1 427 ? -1.991 -34.488 -27.788 1.00 87.06 427 VAL A CA 1
ATOM 3454 C C . VAL A 1 427 ? -2.723 -34.528 -26.443 1.00 87.06 427 VAL A C 1
ATOM 3456 O O . VAL A 1 427 ? -2.833 -35.595 -25.843 1.00 87.06 427 VAL A O 1
ATOM 3459 N N . ILE A 1 428 ? -3.257 -33.392 -25.980 1.00 92.94 428 ILE A N 1
ATOM 3460 C CA . ILE A 1 428 ? -4.157 -33.339 -24.826 1.00 92.94 428 ILE A CA 1
ATOM 3461 C C . ILE A 1 428 ? -5.577 -33.661 -25.324 1.00 92.94 428 ILE A C 1
ATOM 3463 O O . ILE A 1 428 ? -6.132 -32.887 -26.108 1.00 92.94 428 ILE A O 1
ATOM 3467 N N . PRO A 1 429 ? -6.184 -34.792 -24.918 1.00 93.00 429 PRO A N 1
ATOM 3468 C CA . PRO A 1 429 ? -7.551 -35.122 -25.299 1.00 93.00 429 PRO A CA 1
ATOM 3469 C C . PRO A 1 429 ? -8.550 -34.164 -24.638 1.00 93.00 429 PRO A C 1
ATOM 3471 O O . PRO A 1 429 ? -8.287 -33.601 -23.576 1.00 93.00 429 PRO A O 1
ATOM 3474 N N . GLN A 1 430 ? -9.736 -34.021 -25.230 1.00 93.12 430 GLN A N 1
ATOM 3475 C CA . GLN A 1 430 ? -10.849 -33.355 -24.550 1.00 93.12 430 GLN A CA 1
ATOM 3476 C C . GLN A 1 430 ? -11.276 -34.183 -23.313 1.00 93.12 430 GLN A C 1
ATOM 3478 O O . GLN A 1 430 ? -11.282 -35.419 -23.383 1.00 93.12 430 GLN A O 1
ATOM 3483 N N . PRO A 1 431 ? -11.588 -33.538 -22.174 1.00 96.31 431 PRO A N 1
ATOM 3484 C CA . PRO A 1 431 ? -12.012 -34.220 -20.957 1.00 96.31 431 PRO A CA 1
ATOM 3485 C C . PRO A 1 431 ? -13.417 -34.816 -21.107 1.00 96.31 431 PRO A C 1
ATOM 3487 O O . PRO A 1 431 ? -14.200 -34.408 -21.962 1.00 96.31 431 PRO A O 1
ATOM 3490 N N . THR A 1 432 ? -13.738 -35.791 -20.259 1.00 94.56 432 THR A N 1
ATOM 3491 C CA . THR A 1 432 ? -15.052 -36.461 -20.238 1.00 94.56 432 THR A CA 1
ATOM 3492 C C . THR A 1 432 ? -16.046 -35.714 -19.348 1.00 94.56 432 THR A C 1
ATOM 3494 O O . THR A 1 432 ? -17.193 -35.517 -19.738 1.00 94.56 432 THR A O 1
ATOM 3497 N N . ASN A 1 433 ? -15.582 -35.208 -18.204 1.00 95.88 433 ASN A N 1
ATOM 3498 C CA . ASN A 1 433 ? -16.278 -34.259 -17.344 1.00 95.88 433 ASN A CA 1
ATOM 3499 C C . ASN A 1 433 ? -15.290 -33.225 -16.779 1.00 95.88 433 ASN A C 1
ATOM 3501 O O . ASN A 1 433 ? -14.075 -33.437 -16.735 1.00 95.88 433 ASN A O 1
ATOM 3505 N N . GLY A 1 434 ? -15.826 -32.099 -16.305 1.00 95.69 434 GLY A N 1
ATOM 3506 C CA . GLY A 1 434 ? -15.039 -31.049 -15.668 1.00 95.69 434 GLY A CA 1
ATOM 3507 C C . GLY A 1 434 ? -15.838 -30.246 -14.652 1.00 95.69 434 GLY A C 1
ATOM 3508 O O . GLY A 1 434 ? -16.994 -29.907 -14.898 1.00 95.69 434 GLY A O 1
ATOM 3509 N N . VAL A 1 435 ? -15.223 -29.931 -13.510 1.00 95.44 435 VAL A N 1
ATOM 3510 C CA . VAL A 1 435 ? -15.846 -29.137 -12.441 1.00 95.44 435 VAL A CA 1
ATOM 3511 C C . VAL A 1 435 ? -14.860 -28.140 -11.838 1.00 95.44 435 VAL A C 1
ATOM 3513 O O . VAL A 1 435 ? -13.701 -28.470 -11.583 1.00 95.44 435 VAL A O 1
ATOM 3516 N N . ILE A 1 436 ? -15.336 -26.924 -11.573 1.00 94.38 436 ILE A N 1
ATOM 3517 C CA . ILE A 1 436 ? -14.596 -25.830 -10.936 1.00 94.38 436 ILE A CA 1
ATOM 3518 C C . ILE A 1 436 ? -15.365 -25.299 -9.717 1.00 94.38 436 ILE A C 1
ATOM 3520 O O . ILE A 1 436 ? -16.595 -25.299 -9.684 1.00 94.38 436 ILE A O 1
ATOM 3524 N N . SER A 1 437 ? -14.639 -24.866 -8.686 1.00 92.25 437 SER A N 1
ATOM 3525 C CA . SER A 1 437 ? -15.180 -24.304 -7.443 1.00 92.25 437 SER A CA 1
ATOM 3526 C C . SER A 1 437 ? -14.310 -23.142 -6.973 1.00 92.25 437 SER A C 1
ATOM 3528 O O . SER A 1 437 ? -13.086 -23.272 -6.917 1.00 92.25 437 SER A O 1
ATOM 3530 N N . LEU A 1 438 ? -14.935 -22.006 -6.643 1.00 91.06 438 LEU A N 1
ATOM 3531 C CA . LEU A 1 438 ? -14.263 -20.747 -6.302 1.00 91.06 438 LEU A CA 1
ATOM 3532 C C . LEU A 1 438 ? -14.787 -20.219 -4.960 1.00 91.06 438 LEU A C 1
ATOM 3534 O O . LEU A 1 438 ? -15.812 -19.538 -4.903 1.00 91.06 438 LEU A O 1
ATOM 3538 N N . TRP A 1 439 ? -14.084 -20.501 -3.865 1.00 88.12 439 TRP A N 1
ATOM 3539 C CA . TRP A 1 439 ? -14.506 -20.096 -2.522 1.00 88.12 439 TRP A CA 1
ATOM 3540 C C . TRP A 1 439 ? -14.208 -18.612 -2.279 1.00 88.12 439 TRP A C 1
ATOM 3542 O O . TRP A 1 439 ? -13.152 -18.266 -1.749 1.00 88.12 439 TRP A O 1
ATOM 3552 N N . HIS A 1 440 ? -15.143 -17.749 -2.678 1.00 83.06 440 HIS A N 1
ATOM 3553 C CA . HIS A 1 440 ? -15.054 -16.288 -2.550 1.00 83.06 440 HIS A CA 1
ATOM 3554 C C . HIS A 1 440 ? -16.427 -15.639 -2.269 1.00 83.06 440 HIS A C 1
ATOM 3556 O O . HIS A 1 440 ? -16.534 -14.754 -1.424 1.00 83.06 440 HIS A O 1
ATOM 3562 N N . ALA A 1 441 ? -17.488 -16.116 -2.932 1.00 79.62 441 ALA A N 1
ATOM 3563 C CA . ALA A 1 441 ? -18.853 -15.606 -2.805 1.00 79.62 441 ALA A CA 1
ATOM 3564 C C . ALA A 1 441 ? -19.457 -15.815 -1.401 1.00 79.62 441 ALA A C 1
ATOM 3566 O O . ALA A 1 441 ? -18.998 -16.647 -0.607 1.00 79.62 441 ALA A O 1
ATOM 3567 N N . TYR A 1 442 ? -20.527 -15.080 -1.090 1.00 80.25 442 TYR A N 1
ATOM 3568 C CA . TYR A 1 442 ? -21.353 -15.358 0.086 1.00 80.25 442 TYR A CA 1
ATOM 3569 C C . TYR A 1 442 ? -22.091 -16.704 -0.107 1.00 80.25 442 TYR A C 1
ATOM 3571 O O . TYR A 1 442 ? -22.363 -17.078 -1.241 1.00 80.25 442 TYR A O 1
ATOM 3579 N N . PRO A 1 443 ? -22.416 -17.466 0.956 1.00 78.81 443 PRO A N 1
ATOM 3580 C CA . PRO A 1 443 ? -22.110 -17.219 2.361 1.00 78.81 443 PRO A CA 1
ATOM 3581 C C . PRO A 1 443 ? -20.649 -17.462 2.743 1.00 78.81 443 PRO A C 1
ATOM 3583 O O . PRO A 1 443 ? -20.284 -17.129 3.863 1.00 78.81 443 PRO A O 1
ATOM 3586 N N . TYR A 1 444 ? -19.817 -18.052 1.881 1.00 82.12 444 TYR A N 1
ATOM 3587 C CA . TYR A 1 444 ? -18.534 -18.651 2.269 1.00 82.12 444 TYR A CA 1
ATOM 3588 C C . TYR A 1 444 ? -17.392 -17.653 2.517 1.00 82.12 444 TYR A C 1
ATOM 3590 O O . TYR A 1 444 ? -16.624 -17.864 3.457 1.00 82.12 444 TYR A O 1
ATOM 3598 N N . GLY A 1 445 ? -17.275 -16.597 1.705 1.00 80.62 445 GLY A N 1
ATOM 3599 C CA . GLY A 1 445 ? -16.311 -15.490 1.841 1.00 80.62 445 GLY A CA 1
ATOM 3600 C C . GLY A 1 445 ? -14.838 -15.810 1.543 1.00 80.62 445 GLY A C 1
ATOM 3601 O O . GLY A 1 445 ? -14.085 -14.926 1.152 1.00 80.62 445 GLY A O 1
ATOM 3602 N N . GLY A 1 446 ? -14.415 -17.064 1.707 1.00 87.50 446 GLY A N 1
ATOM 3603 C CA . GLY A 1 446 ? -13.055 -17.522 1.423 1.00 87.50 446 GLY A CA 1
ATOM 3604 C C . GLY A 1 446 ? -12.900 -19.030 1.616 1.00 87.50 446 GLY A C 1
ATOM 3605 O O . GLY A 1 446 ? -13.713 -19.669 2.291 1.00 87.50 446 GLY A O 1
ATOM 3606 N N . ALA A 1 447 ? -11.833 -19.614 1.075 1.00 85.69 447 ALA A N 1
ATOM 3607 C CA . ALA A 1 447 ? -11.461 -21.011 1.317 1.00 85.69 447 ALA A CA 1
ATOM 3608 C C . ALA A 1 447 ? -10.823 -21.204 2.702 1.00 85.69 447 ALA A C 1
ATOM 3610 O O . ALA A 1 447 ? -11.131 -22.165 3.406 1.00 85.69 447 ALA A O 1
ATOM 3611 N N . TRP A 1 448 ? -9.955 -20.270 3.095 1.00 82.75 448 TRP A N 1
ATOM 3612 C CA . TRP A 1 448 ? -9.196 -20.268 4.349 1.00 82.75 448 TRP A CA 1
ATOM 3613 C C . TRP A 1 448 ? -9.030 -18.826 4.862 1.00 82.75 448 TRP A C 1
ATOM 3615 O O . TRP A 1 448 ? -9.718 -17.921 4.389 1.00 82.75 448 TRP A O 1
ATOM 3625 N N . GLN A 1 449 ? -8.203 -18.615 5.884 1.00 84.88 449 GLN A N 1
ATOM 3626 C CA . GLN A 1 449 ? -8.044 -17.334 6.578 1.00 84.88 449 GLN A CA 1
ATOM 3627 C C . GLN A 1 449 ? -6.564 -17.068 6.913 1.00 84.88 449 GLN A C 1
ATOM 3629 O O . GLN A 1 449 ? -5.803 -18.019 7.063 1.00 84.88 449 GLN A O 1
ATOM 3634 N N . VAL A 1 450 ? -6.178 -15.801 7.085 1.00 86.25 450 VAL A N 1
ATOM 3635 C CA . VAL A 1 450 ? -4.882 -15.370 7.657 1.00 86.25 450 VAL A CA 1
ATOM 3636 C C . VAL A 1 450 ? -5.103 -14.390 8.809 1.00 86.25 450 VAL A C 1
ATOM 3638 O O . VAL A 1 450 ? -6.072 -13.629 8.783 1.00 86.25 450 VAL A O 1
ATOM 3641 N N . TRP A 1 451 ? -4.209 -14.378 9.802 1.00 88.00 451 TRP A N 1
ATOM 3642 C CA . TRP A 1 451 ? -4.226 -13.375 10.872 1.00 88.00 451 TRP A CA 1
ATOM 3643 C C . TRP A 1 451 ? -3.498 -12.104 10.437 1.00 88.00 451 TRP A C 1
ATOM 3645 O O . TRP A 1 451 ? -2.350 -12.149 10.000 1.00 88.00 451 TRP A O 1
ATOM 3655 N N . MET A 1 452 ? -4.147 -10.954 10.588 1.00 92.19 452 MET A N 1
ATOM 3656 C CA . MET A 1 452 ? -3.543 -9.672 10.233 1.00 92.19 452 MET A CA 1
ATOM 3657 C C . MET A 1 452 ? -2.567 -9.193 11.323 1.00 92.19 452 MET A C 1
ATOM 3659 O O . MET A 1 452 ? -2.741 -9.532 12.500 1.00 92.19 452 MET A O 1
ATOM 3663 N N . PRO A 1 453 ? -1.551 -8.383 10.969 1.00 90.88 453 PRO A N 1
ATOM 3664 C CA . PRO A 1 453 ? -0.669 -7.762 11.950 1.00 90.88 453 PRO A CA 1
ATOM 3665 C C . PRO A 1 453 ? -1.421 -6.883 12.963 1.00 90.88 453 PRO A C 1
ATOM 3667 O O . PRO A 1 453 ? -2.442 -6.276 12.646 1.00 90.88 453 PRO A O 1
ATOM 3670 N N . GLY A 1 454 ? -0.883 -6.793 14.179 1.00 91.62 454 GLY A N 1
ATOM 3671 C CA . GLY A 1 454 ? -1.391 -5.986 15.292 1.00 91.62 454 GLY A CA 1
ATOM 3672 C C . GLY A 1 454 ? -2.157 -6.769 16.365 1.00 91.62 454 GLY A C 1
ATOM 3673 O O . GLY A 1 454 ? -2.332 -6.255 17.468 1.00 91.62 454 GLY A O 1
ATOM 3674 N N . TYR A 1 455 ? -2.564 -8.014 16.094 1.00 89.12 455 TYR A N 1
ATOM 3675 C CA . TYR A 1 455 ? -3.470 -8.778 16.962 1.00 89.12 455 TYR A CA 1
ATOM 3676 C C . TYR A 1 455 ? -2.788 -9.956 17.674 1.00 89.12 455 TYR A C 1
ATOM 3678 O O . TYR A 1 455 ? -2.080 -10.749 17.053 1.00 89.12 455 TYR A O 1
ATOM 3686 N N . ILE A 1 456 ? -3.047 -10.111 18.978 1.00 85.62 456 ILE A N 1
ATOM 3687 C CA . ILE A 1 456 ? -2.589 -11.252 19.787 1.00 85.62 456 ILE A CA 1
ATOM 3688 C C . ILE A 1 456 ? -3.674 -12.337 19.750 1.00 85.62 456 ILE A C 1
ATOM 3690 O O . ILE A 1 456 ? -4.768 -12.179 20.294 1.00 85.62 456 ILE A O 1
ATOM 3694 N N . TRP A 1 457 ? -3.394 -13.452 19.069 1.00 85.12 457 TRP A N 1
ATOM 3695 C CA . TRP A 1 457 ? -4.451 -14.356 18.591 1.00 85.12 457 TRP A CA 1
ATOM 3696 C C . TRP A 1 457 ? -5.245 -15.040 19.710 1.00 85.12 457 TRP A C 1
ATOM 3698 O O . TRP A 1 457 ? -6.437 -15.283 19.548 1.00 85.12 457 TRP A O 1
ATOM 3708 N N . HIS A 1 458 ? -4.617 -15.343 20.851 1.00 79.06 458 HIS A N 1
ATOM 3709 C CA . HIS A 1 458 ? -5.283 -16.018 21.972 1.00 79.06 458 HIS A CA 1
ATOM 3710 C C . HIS A 1 458 ? -6.203 -15.076 22.776 1.00 79.06 458 HIS A C 1
ATOM 3712 O O . HIS A 1 458 ? -7.242 -15.506 23.278 1.00 79.06 458 HIS A O 1
ATOM 3718 N N . GLU A 1 459 ? -5.878 -13.780 22.843 1.00 83.38 459 GLU A N 1
ATOM 3719 C CA . GLU A 1 459 ? -6.746 -12.750 23.432 1.00 83.38 459 GLU A CA 1
ATOM 3720 C C . GLU A 1 459 ? -7.987 -12.514 22.566 1.00 83.38 459 GLU A C 1
ATOM 3722 O O . GLU A 1 459 ? -9.105 -12.395 23.080 1.00 83.38 459 GLU A O 1
ATOM 3727 N N . VAL A 1 460 ? -7.802 -12.493 21.241 1.00 88.81 460 VAL A N 1
ATOM 3728 C CA . VAL A 1 460 ? -8.905 -12.406 20.279 1.00 88.81 460 VAL A CA 1
ATOM 3729 C C . VAL A 1 460 ? -9.746 -13.682 20.324 1.00 88.81 460 VAL A C 1
ATOM 3731 O O . VAL A 1 460 ? -10.953 -13.578 20.492 1.00 88.81 460 VAL A O 1
ATOM 3734 N N . GLU A 1 461 ? -9.154 -14.879 20.276 1.00 86.69 461 GLU A N 1
ATOM 3735 C CA . GLU A 1 461 ? -9.869 -16.164 20.382 1.00 86.69 461 GLU A CA 1
ATOM 3736 C C . GLU A 1 461 ? -10.795 -16.218 21.610 1.00 86.69 461 GLU A C 1
ATOM 3738 O O . GLU A 1 461 ? -11.975 -16.565 21.496 1.00 86.69 461 GLU A O 1
ATOM 3743 N N . LYS A 1 462 ? -10.282 -15.827 22.784 1.00 81.81 462 LYS A N 1
ATOM 3744 C CA . LYS A 1 462 ? -11.024 -15.826 24.053 1.00 81.81 462 LYS A CA 1
ATOM 3745 C C . LYS A 1 462 ? -12.228 -14.880 24.022 1.00 81.81 462 LYS A C 1
ATOM 3747 O O . LYS A 1 462 ? -13.312 -15.258 24.464 1.00 81.81 462 LYS A O 1
ATOM 3752 N N . GLN A 1 463 ? -12.056 -13.674 23.480 1.00 88.25 463 GLN A N 1
ATOM 3753 C CA . GLN A 1 463 ? -13.124 -12.672 23.376 1.00 88.25 463 GLN A CA 1
ATOM 3754 C C . GLN A 1 463 ? -14.117 -12.996 22.252 1.00 88.25 463 GLN A C 1
ATOM 3756 O O . GLN A 1 463 ? -15.318 -12.809 22.417 1.00 88.25 463 GLN A O 1
ATOM 3761 N N . MET A 1 464 ? -13.645 -13.553 21.137 1.00 89.88 464 MET A N 1
ATOM 3762 C CA . MET A 1 464 ? -14.486 -13.969 20.017 1.00 89.88 464 MET A CA 1
ATOM 3763 C C . MET A 1 464 ? -15.346 -15.185 20.365 1.00 89.88 464 MET A C 1
ATOM 3765 O O . MET A 1 464 ? -16.509 -15.204 19.982 1.00 89.88 464 MET A O 1
ATOM 3769 N N . THR A 1 465 ? -14.833 -16.156 21.133 1.00 90.31 465 THR A N 1
ATOM 3770 C CA . THR A 1 465 ? -15.600 -17.343 21.572 1.00 90.31 465 THR A CA 1
ATOM 3771 C C . THR A 1 465 ? -16.858 -16.953 22.360 1.00 90.31 465 THR A C 1
ATOM 3773 O O . THR A 1 465 ? -17.923 -17.543 22.154 1.00 90.31 465 THR A O 1
ATOM 3776 N N . LYS A 1 466 ? -16.761 -15.931 23.227 1.00 91.06 466 LYS A N 1
ATOM 3777 C CA . LYS A 1 466 ? -17.895 -15.347 23.961 1.00 91.06 466 LYS A CA 1
ATOM 3778 C C . LYS A 1 466 ? -17.919 -13.804 23.809 1.00 91.06 466 LYS A C 1
ATOM 3780 O O . LYS A 1 466 ? -17.419 -13.098 24.688 1.00 91.06 466 LYS A O 1
ATOM 3785 N N . PRO A 1 467 ? -18.535 -13.271 22.730 1.00 90.44 467 PRO A N 1
ATOM 3786 C CA . PRO A 1 467 ? -18.504 -11.843 22.363 1.00 90.44 467 PRO A CA 1
ATOM 3787 C C . PRO A 1 467 ? -19.056 -10.848 23.397 1.00 90.44 467 PRO A C 1
ATOM 3789 O O . PRO A 1 467 ? -18.680 -9.672 23.413 1.00 90.44 467 PRO A O 1
ATOM 3792 N N . SER A 1 468 ? -19.965 -11.300 24.257 1.00 88.88 468 SER A N 1
ATOM 3793 C CA . SER A 1 468 ? -20.545 -10.537 25.364 1.00 88.88 468 SER A CA 1
ATOM 3794 C C . SER A 1 468 ? -20.514 -11.396 26.621 1.00 88.88 468 SER A C 1
ATOM 3796 O O . SER A 1 468 ? -20.860 -12.576 26.576 1.00 88.88 468 SER A O 1
ATOM 3798 N N . LYS A 1 469 ? -20.113 -10.814 27.757 1.00 84.81 469 LYS A N 1
ATOM 3799 C CA . LYS A 1 469 ? -20.075 -11.515 29.053 1.00 84.81 469 LYS A CA 1
ATOM 3800 C C . LYS A 1 469 ? -21.479 -11.936 29.510 1.00 84.81 469 LYS A C 1
ATOM 3802 O O . LYS A 1 469 ? -21.629 -13.010 30.096 1.00 84.81 469 LYS A O 1
ATOM 3807 N N . ASP A 1 470 ? -22.487 -11.151 29.139 1.00 87.94 470 ASP A N 1
ATOM 3808 C CA . ASP A 1 470 ? -23.857 -11.200 29.663 1.00 87.94 470 ASP A CA 1
ATOM 3809 C C . ASP A 1 470 ? -24.850 -11.890 28.706 1.00 87.94 470 ASP A C 1
ATOM 3811 O O . ASP A 1 470 ? -26.059 -11.944 28.964 1.00 87.94 470 ASP A O 1
ATOM 3815 N N . ASP A 1 471 ? -24.351 -12.427 27.589 1.00 91.31 471 ASP A N 1
ATOM 3816 C CA . ASP A 1 471 ? -25.120 -13.171 26.594 1.00 91.31 471 ASP A CA 1
ATOM 3817 C C . ASP A 1 471 ? -24.694 -14.642 26.507 1.00 91.31 471 ASP A C 1
ATOM 3819 O O . ASP A 1 471 ? -23.537 -15.009 26.704 1.00 91.31 471 ASP A O 1
ATOM 3823 N N . ASP A 1 472 ? -25.660 -15.489 26.158 1.00 93.94 472 ASP A N 1
ATOM 3824 C CA . ASP A 1 472 ? -25.479 -16.907 25.833 1.00 93.94 472 ASP A CA 1
ATOM 3825 C C . ASP A 1 472 ? -25.413 -17.089 24.299 1.00 93.94 472 ASP A C 1
ATOM 3827 O O . ASP A 1 472 ? -26.046 -17.972 23.712 1.00 93.94 472 ASP A O 1
ATOM 3831 N N . VAL A 1 473 ? -24.658 -16.204 23.640 1.00 94.75 473 VAL A N 1
ATOM 3832 C CA . VAL A 1 473 ? -24.328 -16.273 22.211 1.00 94.75 473 VAL A CA 1
ATOM 3833 C C . VAL A 1 473 ? -22.839 -16.585 22.089 1.00 94.75 473 VAL A C 1
ATOM 3835 O O . VAL A 1 473 ? -21.999 -15.818 22.554 1.00 94.75 473 VAL A O 1
ATOM 3838 N N . PHE A 1 474 ? -22.522 -17.719 21.471 1.00 95.00 474 PHE A N 1
ATOM 3839 C CA . PHE A 1 474 ? -21.172 -18.274 21.379 1.00 95.00 474 PHE A CA 1
ATOM 3840 C C . PHE A 1 474 ? -20.742 -18.386 19.922 1.00 95.00 474 PHE A C 1
ATOM 3842 O O . PHE A 1 474 ? -21.545 -18.783 19.074 1.00 95.00 474 PHE A O 1
ATOM 3849 N N . LEU A 1 475 ? -19.479 -18.086 19.629 1.00 93.81 475 LEU A N 1
ATOM 3850 C CA . LEU A 1 475 ? -18.917 -18.234 18.290 1.00 93.81 475 LEU A CA 1
ATOM 3851 C C . LEU A 1 475 ? -18.001 -19.455 18.223 1.00 93.81 475 LEU A C 1
ATOM 3853 O O . LEU A 1 475 ? -17.073 -19.580 19.014 1.00 93.81 475 LEU A O 1
ATOM 3857 N N . VAL A 1 476 ? -18.224 -20.322 17.234 1.00 91.38 476 VAL A N 1
ATOM 3858 C CA . VAL A 1 476 ? -17.399 -21.513 16.979 1.00 91.38 476 VAL A CA 1
ATOM 3859 C C . VAL A 1 476 ? -16.914 -21.508 15.526 1.00 91.38 476 VAL A C 1
ATOM 3861 O O . VAL A 1 476 ? -17.301 -22.322 14.692 1.00 91.38 476 VAL A O 1
ATOM 3864 N N . SER A 1 477 ? -16.077 -20.521 15.203 1.00 85.62 477 SER A N 1
ATOM 3865 C CA . SER A 1 477 ? -15.535 -20.308 13.857 1.00 85.62 477 SER A CA 1
ATOM 3866 C C . SER A 1 477 ? -14.034 -20.588 13.820 1.00 85.62 477 SER A C 1
ATOM 3868 O O . SER A 1 477 ? -13.298 -20.114 14.683 1.00 85.62 477 SER A O 1
ATOM 3870 N N . ASN A 1 478 ? -13.555 -21.306 12.797 1.00 83.38 478 ASN A N 1
ATOM 3871 C CA . ASN A 1 478 ? -12.117 -21.562 12.624 1.00 83.38 478 ASN A CA 1
ATOM 3872 C C . ASN A 1 478 ? -11.319 -20.269 12.371 1.00 83.38 478 ASN A C 1
ATOM 3874 O O . ASN A 1 478 ? -10.115 -20.244 12.602 1.00 83.38 478 ASN A O 1
ATOM 3878 N N . ALA A 1 479 ? -11.993 -19.212 11.901 1.00 82.81 479 ALA A N 1
ATOM 3879 C CA . ALA A 1 479 ? -11.386 -17.931 11.564 1.00 82.81 479 ALA A CA 1
ATOM 3880 C C . ALA A 1 479 ? -10.681 -17.261 12.755 1.00 82.81 479 ALA A C 1
ATOM 3882 O O . ALA A 1 479 ? -9.708 -16.559 12.538 1.00 82.81 479 ALA A O 1
ATOM 3883 N N . PHE A 1 480 ? -11.127 -17.498 13.994 1.00 84.69 480 PHE A N 1
ATOM 3884 C CA . PHE A 1 480 ? -10.588 -16.845 15.197 1.00 84.69 480 PHE A CA 1
ATOM 3885 C C . PHE A 1 480 ? -9.834 -17.807 16.124 1.00 84.69 480 PHE A C 1
ATOM 3887 O O . PHE A 1 480 ? -9.756 -17.557 17.324 1.00 84.69 480 PHE A O 1
ATOM 3894 N N . ASN A 1 481 ? -9.303 -18.919 15.598 1.00 81.06 481 ASN A N 1
ATOM 3895 C CA . ASN A 1 481 ? -8.558 -19.882 16.410 1.00 81.06 481 ASN A CA 1
ATOM 3896 C C . ASN A 1 481 ? -7.054 -19.538 16.491 1.00 81.06 481 ASN A C 1
ATOM 3898 O O . ASN A 1 481 ? -6.420 -19.214 15.486 1.00 81.06 481 ASN A O 1
ATOM 3902 N N . SER A 1 482 ? -6.491 -19.615 17.699 1.00 73.12 482 SER A N 1
ATOM 3903 C CA . SER A 1 482 ? -5.150 -19.123 18.055 1.00 73.12 482 SER A CA 1
ATOM 3904 C C . SER A 1 482 ? -4.009 -20.135 17.873 1.00 73.12 482 SER A C 1
ATOM 3906 O O . SER A 1 482 ? -2.832 -19.771 17.975 1.00 73.12 482 SER A O 1
ATOM 3908 N N . ARG A 1 483 ? -4.340 -21.412 17.638 1.00 71.56 483 ARG A N 1
ATOM 3909 C CA . ARG A 1 483 ? -3.373 -22.520 17.572 1.00 71.56 483 ARG A CA 1
ATOM 3910 C C . ARG A 1 483 ? -2.802 -22.686 16.168 1.00 71.56 483 ARG A C 1
ATOM 3912 O O . ARG A 1 483 ? -3.455 -22.381 15.175 1.00 71.56 483 ARG A O 1
ATOM 3919 N N . SER A 1 484 ? -1.598 -23.238 16.091 1.00 56.19 484 SER A N 1
ATOM 3920 C CA . SER A 1 484 ? -0.956 -23.575 14.822 1.00 56.19 484 SER A CA 1
ATOM 3921 C C . SER A 1 484 ? -1.821 -24.554 14.017 1.00 56.19 484 SER A C 1
ATOM 3923 O O . SER A 1 484 ? -2.458 -25.442 14.585 1.00 56.19 484 SER A O 1
ATOM 3925 N N . PHE A 1 485 ? -1.857 -24.382 12.693 1.00 58.44 485 PHE A N 1
ATOM 3926 C CA . PHE A 1 485 ? -2.760 -25.092 11.764 1.00 58.44 485 PHE A CA 1
ATOM 3927 C C . PHE A 1 485 ? -4.276 -24.806 11.947 1.00 58.44 485 PHE A C 1
ATOM 3929 O O . PHE A 1 485 ? -5.107 -25.496 11.354 1.00 58.44 485 PHE A O 1
ATOM 3936 N N . SER A 1 486 ? -4.660 -23.755 12.686 1.00 55.88 486 SER A N 1
ATOM 3937 C CA . SER A 1 486 ? -6.048 -23.277 12.897 1.00 55.88 486 SER A CA 1
ATOM 3938 C C . SER A 1 486 ? -6.908 -23.138 11.632 1.00 55.88 486 SER A C 1
ATOM 3940 O O . SER A 1 486 ? -8.117 -23.372 11.667 1.00 55.88 486 SER A O 1
ATOM 3942 N N . TYR A 1 487 ? -6.293 -22.774 10.508 1.00 62.69 487 TYR A N 1
ATOM 3943 C CA . TYR A 1 487 ? -6.955 -22.557 9.215 1.00 62.69 487 TYR A CA 1
ATOM 3944 C C . TYR A 1 487 ? -7.516 -23.847 8.593 1.00 62.69 487 TYR A C 1
ATOM 3946 O O . TYR A 1 487 ? -8.371 -23.788 7.710 1.00 62.69 487 TYR A O 1
ATOM 3954 N N . TRP A 1 488 ? -7.048 -25.013 9.051 1.00 74.25 488 TRP A N 1
ATOM 3955 C CA . TRP A 1 488 ? -7.503 -26.323 8.593 1.00 74.25 488 TRP A CA 1
ATOM 3956 C C . TRP A 1 488 ? -8.738 -26.794 9.375 1.00 74.25 488 TRP A C 1
ATOM 3958 O O . TRP A 1 488 ? -9.089 -26.286 10.441 1.00 74.25 488 TRP A O 1
ATOM 3968 N N . THR A 1 489 ? -9.364 -27.861 8.880 1.00 81.44 489 THR A N 1
ATOM 3969 C CA . THR A 1 489 ? -10.540 -28.535 9.455 1.00 81.44 489 THR A CA 1
ATOM 3970 C C . THR A 1 489 ? -10.436 -28.842 10.963 1.00 81.44 489 THR A C 1
ATOM 3972 O O . THR A 1 489 ? -11.460 -28.923 11.634 1.00 81.44 489 THR A O 1
ATOM 3975 N N . ASN A 1 490 ? -9.227 -28.965 11.528 1.00 86.56 490 ASN A N 1
ATOM 3976 C CA . ASN A 1 490 ? -9.009 -29.173 12.965 1.00 86.56 490 ASN A CA 1
ATOM 3977 C C . ASN A 1 490 ? -9.348 -27.939 13.828 1.00 86.56 490 ASN A C 1
ATOM 3979 O O . ASN A 1 490 ? -9.972 -28.094 14.878 1.00 86.56 490 ASN A O 1
ATOM 3983 N N . GLY A 1 491 ? -9.006 -26.723 13.384 1.00 84.88 491 GLY A N 1
ATOM 3984 C CA . GLY A 1 491 ? -9.275 -25.490 14.140 1.00 84.88 491 GLY A CA 1
ATOM 3985 C C . GLY A 1 491 ? -10.771 -25.202 14.300 1.00 84.88 491 GLY A C 1
ATOM 3986 O O . GLY A 1 491 ? -11.199 -24.645 15.309 1.00 84.88 491 GLY A O 1
ATOM 3987 N N . ALA A 1 492 ? -11.591 -25.684 13.361 1.00 88.25 492 ALA A N 1
ATOM 3988 C CA . ALA A 1 492 ? -13.049 -25.665 13.469 1.00 88.25 492 ALA A CA 1
ATOM 3989 C C . ALA A 1 492 ? -13.571 -26.504 14.651 1.00 88.25 492 ALA A C 1
ATOM 3991 O O . ALA A 1 492 ? -14.538 -26.105 15.292 1.00 88.25 492 ALA A O 1
ATOM 3992 N N . LEU A 1 493 ? -12.936 -27.639 14.971 1.00 91.00 493 LEU A N 1
ATOM 3993 C CA . LEU A 1 493 ? -13.283 -28.440 16.151 1.00 91.00 493 LEU A CA 1
ATOM 3994 C C . LEU A 1 493 ? -12.739 -27.789 17.430 1.00 91.00 493 LEU A C 1
ATOM 3996 O O . LEU A 1 493 ? -13.446 -27.746 18.431 1.00 91.00 493 LEU A O 1
ATOM 4000 N N . GLN A 1 494 ? -11.525 -27.231 17.401 1.00 87.81 494 GLN A N 1
ATOM 4001 C CA . GLN A 1 494 ? -10.931 -26.554 18.565 1.00 87.81 494 GLN A CA 1
ATOM 4002 C C . GLN A 1 494 ? -11.729 -25.307 18.984 1.00 87.81 494 GLN A C 1
ATOM 4004 O O . GLN A 1 494 ? -11.915 -25.075 20.176 1.00 87.81 494 GLN A O 1
ATOM 4009 N N . ALA A 1 495 ? -12.287 -24.559 18.024 1.00 89.12 495 ALA A N 1
ATOM 4010 C CA . ALA A 1 495 ? -13.229 -23.471 18.295 1.00 89.12 495 ALA A CA 1
ATOM 4011 C C . ALA A 1 495 ? -14.503 -23.953 19.022 1.00 89.12 495 ALA A C 1
ATOM 4013 O O . ALA A 1 495 ? -15.021 -23.252 19.887 1.00 89.12 495 ALA A O 1
ATOM 4014 N N . VAL A 1 496 ? -14.987 -25.166 18.726 1.00 92.88 496 VAL A N 1
ATOM 4015 C CA . VAL A 1 496 ? -16.113 -25.774 19.456 1.00 92.88 496 VAL A CA 1
ATOM 4016 C C . VAL A 1 496 ? -15.699 -26.184 20.868 1.00 92.88 496 VAL A C 1
ATOM 4018 O O . VAL A 1 496 ? -16.428 -25.896 21.812 1.00 92.88 496 VAL A O 1
ATOM 4021 N N . GLU A 1 497 ? -14.534 -26.818 21.035 1.00 91.00 497 GLU A N 1
ATOM 4022 C CA . GLU A 1 497 ? -14.021 -27.250 22.347 1.00 91.00 497 GLU A CA 1
ATOM 4023 C C . GLU A 1 497 ? -13.879 -26.090 23.347 1.00 91.00 497 GLU A C 1
ATOM 4025 O O . GLU A 1 497 ? -14.209 -26.259 24.519 1.00 91.00 497 GLU A O 1
ATOM 4030 N N . LEU A 1 498 ? -13.496 -24.895 22.880 1.00 87.31 498 LEU A N 1
ATOM 4031 C CA . LEU A 1 498 ? -13.461 -23.667 23.689 1.00 87.31 498 LEU A CA 1
ATOM 4032 C C . LEU A 1 498 ? -14.842 -23.230 24.204 1.00 87.31 498 LEU A C 1
ATOM 4034 O O . LEU A 1 498 ? -14.944 -22.661 25.290 1.00 87.31 498 LEU A O 1
ATOM 4038 N N . ALA A 1 499 ? -15.912 -23.502 23.452 1.00 90.94 499 ALA A N 1
ATOM 4039 C CA . ALA A 1 499 ? -17.275 -23.159 23.847 1.00 90.94 499 ALA A CA 1
ATOM 4040 C C . ALA A 1 499 ? -17.918 -24.203 24.784 1.00 90.94 499 ALA A C 1
ATOM 4042 O O . ALA A 1 499 ? -18.826 -23.862 25.542 1.00 90.94 499 ALA A O 1
ATOM 4043 N N . MET A 1 500 ? -17.464 -25.463 24.763 1.00 93.06 500 MET A N 1
ATOM 4044 C CA . MET A 1 500 ? -18.088 -26.580 25.498 1.00 93.06 500 MET A CA 1
ATOM 4045 C C . MET A 1 500 ? -18.253 -26.382 27.019 1.00 93.06 500 MET A C 1
ATOM 4047 O O . MET A 1 500 ? -19.322 -26.751 27.526 1.00 93.06 500 MET A O 1
ATOM 4051 N N . PRO A 1 501 ? -17.316 -25.745 27.754 1.00 89.62 501 PRO A N 1
ATOM 4052 C CA . PRO A 1 501 ? -17.494 -25.469 29.181 1.00 89.62 501 PRO A CA 1
ATOM 4053 C C . PRO A 1 501 ? -18.758 -24.657 29.505 1.00 89.62 501 PRO A C 1
ATOM 4055 O O . PRO A 1 501 ? -19.427 -24.933 30.500 1.00 89.62 501 PRO A O 1
ATOM 4058 N N . TYR A 1 502 ? -19.176 -23.730 28.631 1.00 90.25 502 TYR A N 1
ATOM 4059 C CA . TYR A 1 502 ? -20.395 -22.922 28.816 1.00 90.25 502 TYR A CA 1
ATOM 4060 C C . TYR A 1 502 ? -21.715 -23.705 28.635 1.00 90.25 502 TYR A C 1
ATOM 4062 O O . TYR A 1 502 ? -22.807 -23.158 28.843 1.00 90.25 502 TYR A O 1
ATOM 4070 N N . PHE A 1 503 ? -21.616 -24.987 28.270 1.00 92.00 503 PHE A N 1
ATOM 4071 C CA . PHE A 1 503 ? -22.711 -25.957 28.183 1.00 92.00 503 PHE A CA 1
ATOM 4072 C C . PHE A 1 503 ? -22.578 -27.090 29.218 1.00 92.00 503 PHE A C 1
ATOM 4074 O O . PHE A 1 503 ? -23.346 -28.049 29.169 1.00 92.00 503 PHE A O 1
ATOM 4081 N N . GLY A 1 504 ? -21.631 -26.986 30.161 1.00 88.19 504 GLY A N 1
ATOM 4082 C CA . GLY A 1 504 ? -21.402 -27.994 31.201 1.00 88.19 504 GLY A CA 1
ATOM 4083 C C . GLY A 1 504 ? -20.675 -29.248 30.708 1.00 88.19 504 GLY A C 1
ATOM 4084 O O . GLY A 1 504 ? -20.851 -30.315 31.289 1.00 88.19 504 GLY A O 1
ATOM 4085 N N . LEU A 1 505 ? -19.888 -29.143 29.631 1.00 88.62 505 LEU A N 1
ATOM 4086 C CA . LEU A 1 505 ? -19.092 -30.246 29.091 1.00 88.62 505 LEU A CA 1
ATOM 4087 C C . LEU A 1 505 ? -17.597 -29.909 29.108 1.00 88.62 505 LEU A C 1
ATOM 4089 O O . LEU A 1 505 ? -17.195 -28.824 28.695 1.00 88.62 505 LEU A O 1
ATOM 4093 N N . GLU A 1 506 ? -16.763 -30.870 29.501 1.00 85.25 506 GLU A N 1
ATOM 4094 C CA . GLU A 1 506 ? -15.303 -30.722 29.457 1.00 85.25 506 GLU A CA 1
ATOM 4095 C C . GLU A 1 506 ? -14.768 -30.551 28.022 1.00 85.25 506 GLU A C 1
ATOM 4097 O O . GLU A 1 506 ? -15.319 -31.099 27.054 1.00 85.25 506 GLU A O 1
ATOM 4102 N N . SER A 1 507 ? -13.644 -29.837 27.897 1.00 82.69 507 SER A N 1
ATOM 4103 C CA . SER A 1 507 ? -12.842 -29.830 26.670 1.00 82.69 507 SER A CA 1
ATOM 4104 C C . SER A 1 507 ? -12.176 -31.192 26.457 1.00 82.69 507 SER A C 1
ATOM 4106 O O . SER A 1 507 ? -11.559 -31.755 27.361 1.00 82.69 507 SER A O 1
ATOM 4108 N N . ARG A 1 508 ? -12.244 -31.704 25.228 1.00 82.38 508 ARG A N 1
ATOM 4109 C CA . ARG A 1 508 ? -11.496 -32.882 24.765 1.00 82.38 508 ARG A CA 1
ATOM 4110 C C . ARG A 1 508 ? -10.104 -32.528 24.259 1.00 82.38 508 ARG A C 1
ATOM 4112 O O . ARG A 1 508 ? -9.242 -33.406 24.225 1.00 82.38 508 ARG A O 1
ATOM 4119 N N . ASP A 1 509 ? -9.868 -31.270 23.895 1.00 72.44 509 ASP A N 1
ATOM 4120 C CA . ASP A 1 509 ? -8.520 -30.765 23.664 1.00 72.44 509 ASP A CA 1
ATOM 4121 C C . ASP A 1 509 ? -7.916 -30.337 25.009 1.00 72.44 509 ASP A C 1
ATOM 4123 O O . ASP A 1 509 ? -8.251 -29.291 25.574 1.00 72.44 509 ASP A O 1
ATOM 4127 N N . LYS A 1 510 ? -7.027 -31.182 25.542 1.00 62.69 510 LYS A N 1
ATOM 4128 C CA . LYS A 1 510 ? -6.382 -30.958 26.842 1.00 62.69 510 LYS A CA 1
ATOM 4129 C C . LYS A 1 510 ? -5.420 -29.763 26.852 1.00 62.69 510 LYS A C 1
ATOM 4131 O O . LYS A 1 510 ? -5.089 -29.304 27.939 1.00 62.69 510 LYS A O 1
ATOM 4136 N N . SER A 1 511 ? -5.006 -29.230 25.694 1.00 58.91 511 SER A N 1
ATOM 4137 C CA . SER A 1 511 ? -4.176 -28.012 25.641 1.00 58.91 511 SER A CA 1
ATOM 4138 C C . SER A 1 511 ? -4.926 -26.773 26.148 1.00 58.91 511 SER A C 1
ATOM 4140 O O . SER A 1 511 ? -4.328 -25.879 26.739 1.00 58.91 511 SER A O 1
ATOM 4142 N N . ILE A 1 512 ? -6.255 -26.748 25.991 1.00 56.59 512 ILE A N 1
ATOM 4143 C CA . ILE A 1 512 ? -7.115 -25.608 26.347 1.00 56.59 512 ILE A CA 1
ATOM 4144 C C . ILE A 1 512 ? -7.121 -25.329 27.862 1.00 56.59 512 ILE A C 1
ATOM 4146 O O . ILE A 1 512 ? -7.270 -24.179 28.278 1.00 56.59 512 ILE A O 1
ATOM 4150 N N . ILE A 1 513 ? -6.902 -26.363 28.682 1.00 48.62 513 ILE A N 1
ATOM 4151 C CA . ILE A 1 513 ? -6.959 -26.296 30.152 1.00 48.62 513 ILE A CA 1
ATOM 4152 C C . ILE A 1 513 ? -5.910 -25.316 30.717 1.00 48.62 513 ILE A C 1
ATOM 4154 O O . ILE A 1 513 ? -6.155 -24.661 31.726 1.00 48.62 513 ILE A O 1
ATOM 4158 N N . ILE A 1 514 ? -4.764 -25.155 30.045 1.00 42.91 514 ILE A N 1
ATOM 4159 C CA . ILE A 1 514 ? -3.656 -24.302 30.512 1.00 42.91 514 ILE A CA 1
ATOM 4160 C C . ILE A 1 514 ? -3.988 -22.803 30.369 1.00 42.91 514 ILE A C 1
ATOM 4162 O O . ILE A 1 514 ? -3.634 -22.005 31.233 1.00 42.91 514 ILE A O 1
ATOM 4166 N N . LEU A 1 515 ? -4.744 -22.414 29.335 1.00 40.66 515 LEU A N 1
ATOM 4167 C CA . LEU A 1 515 ? -5.180 -21.024 29.111 1.00 40.66 515 LEU A CA 1
ATOM 4168 C C . LEU A 1 515 ? -6.453 -20.646 29.897 1.00 40.66 515 LEU A C 1
ATOM 4170 O O . LEU A 1 515 ? -6.894 -19.494 29.858 1.00 40.66 515 LEU A O 1
ATOM 4174 N N . THR A 1 516 ? -7.032 -21.594 30.642 1.00 39.41 516 THR A N 1
ATOM 4175 C CA . THR A 1 516 ? -8.154 -21.366 31.572 1.00 39.41 516 THR A CA 1
ATOM 4176 C C . THR A 1 516 ? -7.687 -21.126 33.016 1.00 39.41 516 THR A C 1
ATOM 4178 O O . THR A 1 516 ? -8.395 -21.448 33.969 1.00 39.41 516 THR A O 1
ATOM 4181 N N . LEU A 1 517 ? -6.509 -20.507 33.185 1.00 32.22 517 LEU A N 1
ATOM 4182 C CA . LEU A 1 517 ? -6.051 -20.004 34.483 1.00 32.22 517 LEU A CA 1
ATOM 4183 C C . LEU A 1 517 ? -7.098 -19.083 35.129 1.00 32.22 517 LEU A C 1
ATOM 4185 O O . LEU A 1 517 ? -7.783 -18.303 34.462 1.00 32.22 517 LEU A O 1
ATOM 4189 N N . GLN A 1 518 ? -7.224 -19.250 36.444 1.00 35.56 518 GLN A N 1
ATOM 4190 C CA . GLN A 1 518 ? -8.370 -18.846 37.251 1.00 35.56 518 GLN A CA 1
ATOM 4191 C C . GLN A 1 518 ? -8.710 -17.355 37.107 1.00 35.56 518 GLN A C 1
ATOM 4193 O O . GLN A 1 518 ? -7.903 -16.486 37.427 1.00 35.56 518 GLN A O 1
ATOM 4198 N N . LEU A 1 519 ? -9.960 -17.067 36.731 1.00 34.16 519 LEU A N 1
ATOM 4199 C CA . LEU A 1 519 ? -10.626 -15.867 37.229 1.00 34.16 519 LEU A CA 1
ATOM 4200 C C . LEU A 1 519 ? -10.982 -16.148 38.689 1.00 34.16 519 LEU A C 1
ATOM 4202 O O . LEU A 1 519 ? -12.001 -16.782 38.960 1.00 34.16 519 LEU A O 1
ATOM 4206 N N . ASP A 1 520 ? -10.107 -15.737 39.605 1.00 34.91 520 ASP A N 1
ATOM 4207 C CA . ASP A 1 520 ? -10.435 -15.743 41.028 1.00 34.91 520 ASP A CA 1
ATOM 4208 C C . ASP A 1 520 ? -11.618 -14.790 41.267 1.00 34.91 520 ASP A C 1
ATOM 4210 O O . ASP A 1 520 ? -11.685 -13.702 40.691 1.00 34.91 520 ASP A O 1
ATOM 4214 N N . SER A 1 521 ? -12.592 -15.228 42.062 1.00 39.97 521 SER A N 1
ATOM 4215 C CA . SER A 1 521 ? -13.851 -14.508 42.278 1.00 39.97 521 SER A CA 1
ATOM 4216 C C . SER A 1 521 ? -13.813 -13.579 43.496 1.00 39.97 521 SER A C 1
ATOM 4218 O O . SER A 1 521 ? -14.858 -13.092 43.926 1.00 39.97 521 SER A O 1
ATOM 4220 N N . SER A 1 522 ? -12.633 -13.342 44.075 1.00 45.03 522 SER A N 1
ATOM 4221 C CA . SER A 1 522 ? -12.437 -12.357 45.139 1.00 45.03 522 SER A CA 1
ATOM 4222 C C . SER A 1 522 ? -12.601 -10.929 44.609 1.00 45.03 522 SER A C 1
ATOM 4224 O O . SER A 1 522 ? -11.856 -10.504 43.727 1.00 45.03 522 SER A O 1
ATOM 4226 N N . CYS A 1 523 ? -13.530 -10.166 45.183 1.00 47.75 523 CYS A N 1
ATOM 4227 C CA . CYS A 1 523 ? -13.570 -8.717 45.007 1.00 47.75 523 CYS A CA 1
ATOM 4228 C C . CYS A 1 523 ? -12.622 -8.068 46.025 1.00 47.75 523 CYS A C 1
ATOM 4230 O O . CYS A 1 523 ? -12.770 -8.318 47.220 1.00 47.75 523 CYS A O 1
ATOM 4232 N N . ASP A 1 524 ? -11.678 -7.239 45.577 1.00 64.31 524 ASP A N 1
ATOM 4233 C CA . ASP A 1 524 ? -10.853 -6.434 46.486 1.00 64.31 524 ASP A CA 1
ATOM 4234 C C . ASP A 1 524 ? -11.696 -5.364 47.200 1.00 64.31 524 ASP A C 1
ATOM 4236 O O . ASP A 1 524 ? -12.611 -4.789 46.605 1.00 64.31 524 ASP A O 1
ATOM 4240 N N . ASP A 1 525 ? -11.339 -5.027 48.444 1.00 76.56 525 ASP A N 1
ATOM 4241 C CA . ASP A 1 525 ? -11.902 -3.861 49.140 1.00 76.56 525 ASP A CA 1
ATOM 4242 C C . ASP A 1 525 ? -11.365 -2.542 48.559 1.00 76.56 525 ASP A C 1
ATOM 4244 O O . ASP A 1 525 ? -12.053 -1.518 48.582 1.00 76.56 525 ASP A O 1
ATOM 4248 N N . ILE A 1 526 ? -10.098 -2.539 48.116 1.00 80.56 526 ILE A N 1
ATOM 4249 C CA . ILE A 1 526 ? -9.395 -1.377 47.559 1.00 80.56 526 ILE A CA 1
ATOM 4250 C C . ILE A 1 526 ? -8.449 -1.829 46.435 1.00 80.56 526 ILE A C 1
ATOM 4252 O O . ILE A 1 526 ? -7.404 -2.427 46.691 1.00 80.56 526 ILE A O 1
ATOM 4256 N N . ALA A 1 527 ? -8.762 -1.450 45.195 1.00 83.56 527 ALA A N 1
ATOM 4257 C CA . ALA A 1 527 ? -7.841 -1.557 44.064 1.00 83.56 527 ALA A CA 1
ATOM 4258 C C . ALA A 1 527 ? -7.047 -0.248 43.881 1.00 83.56 527 ALA A C 1
ATOM 4260 O O . ALA A 1 527 ? -7.628 0.831 43.750 1.00 83.56 527 ALA A O 1
ATOM 4261 N N . ILE A 1 528 ? -5.717 -0.340 43.841 1.00 85.75 528 ILE A N 1
ATOM 4262 C CA . ILE A 1 528 ? -4.797 0.774 43.571 1.00 85.75 528 ILE A CA 1
ATOM 4263 C C . ILE A 1 528 ? -4.213 0.577 42.173 1.00 85.75 528 ILE A C 1
ATOM 4265 O O . ILE A 1 528 ? -3.514 -0.402 41.929 1.00 85.75 528 ILE A O 1
ATOM 4269 N N . ILE A 1 529 ? -4.480 1.504 41.252 1.00 86.81 529 ILE A N 1
ATOM 4270 C CA . ILE A 1 529 ? -3.992 1.414 39.869 1.00 86.81 529 ILE A CA 1
ATOM 4271 C C . ILE A 1 529 ? -2.705 2.242 39.716 1.00 86.81 529 ILE A C 1
ATOM 4273 O O . ILE A 1 529 ? -2.726 3.466 39.842 1.00 86.81 529 ILE A O 1
ATOM 4277 N N . GLY A 1 530 ? -1.595 1.561 39.429 1.00 82.44 530 GLY A N 1
ATOM 4278 C CA . GLY A 1 530 ? -0.253 2.105 39.214 1.00 82.44 530 GLY A CA 1
ATOM 4279 C C . GLY A 1 530 ? 0.681 1.963 40.425 1.00 82.44 530 GLY A C 1
ATOM 4280 O O . GLY A 1 530 ? 0.481 2.597 41.460 1.00 82.44 530 GLY A O 1
ATOM 4281 N N . ALA A 1 531 ? 1.782 1.226 40.268 1.00 88.50 531 ALA A N 1
ATOM 4282 C CA . ALA A 1 531 ? 2.863 1.070 41.250 1.00 88.50 531 ALA A CA 1
ATOM 4283 C C . ALA A 1 531 ? 3.944 2.168 41.126 1.00 88.50 531 ALA A C 1
ATOM 4285 O O . ALA A 1 531 ? 5.139 1.934 41.327 1.00 88.50 531 ALA A O 1
ATOM 4286 N N . GLY A 1 532 ? 3.535 3.394 40.787 1.00 90.56 532 GLY A N 1
ATOM 4287 C CA . GLY A 1 532 ? 4.372 4.586 40.937 1.00 90.56 532 GLY A CA 1
ATOM 4288 C C . GLY A 1 532 ? 4.455 5.045 42.396 1.00 90.56 532 GLY A C 1
ATOM 4289 O O . GLY A 1 532 ? 3.645 4.625 43.218 1.00 90.56 532 GLY A O 1
ATOM 4290 N N . ILE A 1 533 ? 5.376 5.968 42.705 1.00 90.50 533 ILE A N 1
ATOM 4291 C CA . ILE A 1 533 ? 5.627 6.470 44.075 1.00 90.50 533 ILE A CA 1
ATOM 4292 C C . ILE A 1 533 ? 4.357 6.830 44.869 1.00 90.50 533 ILE A C 1
ATOM 4294 O O . ILE A 1 533 ? 4.271 6.522 46.053 1.00 90.50 533 ILE A O 1
ATOM 4298 N N . ALA A 1 534 ? 3.347 7.423 44.224 1.00 91.12 534 ALA A N 1
ATOM 4299 C CA . ALA A 1 534 ? 2.076 7.760 44.865 1.00 91.12 534 ALA A CA 1
ATOM 4300 C C . ALA A 1 534 ? 1.223 6.522 45.205 1.00 91.12 534 ALA A C 1
ATOM 4302 O O . ALA A 1 534 ? 0.639 6.474 46.283 1.00 91.12 534 ALA A O 1
ATOM 4303 N N . GLY A 1 535 ? 1.176 5.514 44.328 1.00 91.12 535 GLY A N 1
ATOM 4304 C CA . GLY A 1 535 ? 0.432 4.271 44.551 1.00 91.12 535 GLY A CA 1
ATOM 4305 C C . GLY A 1 535 ? 1.111 3.355 45.567 1.00 91.12 535 GLY A C 1
ATOM 4306 O O . GLY A 1 535 ? 0.447 2.837 46.461 1.00 91.12 535 GLY A O 1
ATOM 4307 N N . THR A 1 536 ? 2.444 3.233 45.520 1.00 92.50 536 THR A N 1
ATOM 4308 C CA . THR A 1 536 ? 3.208 2.497 46.543 1.00 92.50 536 THR A CA 1
ATOM 4309 C C . THR A 1 536 ? 3.129 3.186 47.905 1.00 92.50 536 THR A C 1
ATOM 4311 O O . THR A 1 536 ? 2.985 2.507 48.916 1.00 92.50 536 THR A O 1
ATOM 4314 N N . TYR A 1 537 ? 3.154 4.526 47.952 1.00 92.75 537 TYR A N 1
ATOM 4315 C CA . TYR A 1 537 ? 2.939 5.276 49.193 1.00 92.75 537 TYR A CA 1
ATOM 4316 C C . TYR A 1 537 ? 1.499 5.146 49.704 1.00 92.75 537 TYR A C 1
ATOM 4318 O O . TYR A 1 537 ? 1.303 4.955 50.900 1.00 92.75 537 TYR A O 1
ATOM 4326 N N . ALA A 1 538 ? 0.490 5.191 48.828 1.00 91.31 538 ALA A N 1
ATOM 4327 C CA . ALA A 1 538 ? -0.906 4.986 49.210 1.00 91.31 538 ALA A CA 1
ATOM 4328 C C . ALA A 1 538 ? -1.132 3.581 49.787 1.00 91.31 538 ALA A C 1
ATOM 4330 O O . ALA A 1 538 ? -1.688 3.463 50.874 1.00 91.31 538 ALA A O 1
ATOM 4331 N N . ALA A 1 539 ? -0.633 2.532 49.125 1.00 88.31 539 ALA A N 1
ATOM 4332 C CA . ALA A 1 539 ? -0.689 1.164 49.635 1.00 88.31 539 ALA A CA 1
ATOM 4333 C C . ALA A 1 539 ? 0.014 1.039 50.994 1.00 88.31 539 ALA A C 1
ATOM 4335 O O . ALA A 1 539 ? -0.558 0.517 51.946 1.00 88.31 539 ALA A O 1
ATOM 4336 N N . TRP A 1 540 ? 1.218 1.603 51.122 1.00 89.31 540 TRP A N 1
ATOM 4337 C CA . TRP A 1 540 ? 1.964 1.624 52.377 1.00 89.31 540 TRP A CA 1
ATOM 4338 C C . TRP A 1 540 ? 1.229 2.387 53.493 1.00 89.31 540 TRP A C 1
ATOM 4340 O O . TRP A 1 540 ? 1.153 1.899 54.616 1.00 89.31 540 TRP A O 1
ATOM 4350 N N . ARG A 1 541 ? 0.597 3.534 53.220 1.00 88.94 541 ARG A N 1
ATOM 4351 C CA . ARG A 1 541 ? -0.229 4.247 54.215 1.00 88.94 541 ARG A CA 1
ATOM 4352 C C . ARG A 1 541 ? -1.537 3.523 54.544 1.00 88.94 541 ARG A C 1
ATOM 4354 O O . ARG A 1 541 ? -2.024 3.659 55.661 1.00 88.94 541 ARG A O 1
ATOM 4361 N N . LEU A 1 542 ? -2.081 2.740 53.614 1.00 85.31 542 LEU A N 1
ATOM 4362 C CA . LEU A 1 542 ? -3.271 1.913 53.822 1.00 85.31 542 LEU A CA 1
ATOM 4363 C C . LEU A 1 542 ? -2.960 0.544 54.458 1.00 85.31 542 LEU A C 1
ATOM 4365 O O . LEU A 1 542 ? -3.894 -0.113 54.901 1.00 85.31 542 LEU A O 1
ATOM 4369 N N . ARG A 1 543 ? -1.687 0.130 54.584 1.00 81.75 543 ARG A N 1
ATOM 4370 C CA . ARG A 1 543 ? -1.270 -1.179 55.150 1.00 81.75 543 ARG A CA 1
ATOM 4371 C C . ARG A 1 543 ? -1.732 -1.426 56.595 1.00 81.75 543 ARG A C 1
ATOM 4373 O O . ARG A 1 543 ? -1.762 -2.561 57.050 1.00 81.75 543 ARG A O 1
ATOM 4380 N N . GLU A 1 544 ? -2.079 -0.356 57.307 1.00 78.12 544 GLU A N 1
ATOM 4381 C CA . GLU A 1 544 ? -2.603 -0.363 58.681 1.00 78.12 544 GLU A CA 1
ATOM 4382 C C . GLU A 1 544 ? -4.144 -0.502 58.730 1.00 78.12 544 GLU A C 1
ATOM 4384 O O . GLU A 1 544 ? -4.729 -0.560 59.809 1.00 78.12 544 GLU A O 1
ATOM 4389 N N . GLN A 1 545 ? -4.823 -0.557 57.577 1.00 75.25 545 GLN A N 1
ATOM 4390 C CA . GLN A 1 545 ? -6.266 -0.787 57.464 1.00 75.25 545 GLN A CA 1
ATOM 4391 C C . GLN A 1 545 ? -6.567 -2.282 57.295 1.00 75.25 545 GLN A C 1
ATOM 4393 O O . GLN A 1 545 ? -5.965 -2.958 56.465 1.00 75.25 545 GLN A O 1
ATOM 4398 N N . ASN A 1 546 ? -7.559 -2.794 58.027 1.00 77.44 546 ASN A N 1
ATOM 4399 C CA . ASN A 1 546 ? -8.007 -4.186 57.921 1.00 77.44 546 ASN A CA 1
ATOM 4400 C C . ASN A 1 546 ? -8.896 -4.399 56.674 1.00 77.44 546 ASN A C 1
ATOM 4402 O O . ASN A 1 546 ? -10.116 -4.510 56.797 1.00 77.44 546 ASN A O 1
ATOM 4406 N N . LYS A 1 547 ? -8.285 -4.371 55.482 1.00 77.00 547 LYS A N 1
ATOM 4407 C CA . LYS A 1 547 ? -8.937 -4.468 54.162 1.00 77.00 547 LYS A CA 1
ATOM 4408 C C . LYS A 1 547 ? -8.063 -5.203 53.141 1.00 77.00 547 LYS A C 1
ATOM 4410 O O . LYS A 1 547 ? -6.838 -5.106 53.193 1.00 77.00 547 LYS A O 1
ATOM 4415 N N . GLN A 1 548 ? -8.682 -5.872 52.169 1.00 75.00 548 GLN A N 1
ATOM 4416 C CA . GLN A 1 548 ? -7.995 -6.427 51.001 1.00 75.00 548 GLN A CA 1
ATOM 4417 C C . GLN A 1 548 ? -7.592 -5.299 50.036 1.00 75.00 548 GLN A C 1
ATOM 4419 O O . GLN A 1 548 ? -8.424 -4.736 49.325 1.00 75.00 548 GLN A O 1
ATOM 4424 N N . ILE A 1 549 ? -6.300 -4.962 50.037 1.00 80.69 549 ILE A N 1
ATOM 4425 C CA . ILE A 1 549 ? -5.701 -3.919 49.196 1.00 80.69 549 ILE A CA 1
ATOM 4426 C C . ILE A 1 549 ? -4.834 -4.583 48.125 1.00 80.69 549 ILE A C 1
ATOM 4428 O O . ILE A 1 549 ? -3.852 -5.247 48.459 1.00 80.69 549 ILE A O 1
ATOM 4432 N N . THR A 1 550 ? -5.148 -4.349 46.851 1.00 81.44 550 THR A N 1
ATOM 4433 C CA . THR A 1 550 ? -4.415 -4.917 45.708 1.00 81.44 550 THR A CA 1
ATOM 4434 C C . THR A 1 550 ? -3.884 -3.800 44.814 1.00 81.44 550 THR A C 1
ATOM 4436 O O . THR A 1 550 ? -4.611 -2.871 44.462 1.00 81.44 550 THR A O 1
ATOM 4439 N N . ILE A 1 551 ? -2.599 -3.873 44.449 1.00 81.06 551 ILE A N 1
ATOM 4440 C CA . ILE A 1 551 ? -1.959 -2.926 43.526 1.00 81.06 551 ILE A CA 1
ATOM 4441 C C . ILE A 1 551 ? -1.877 -3.566 42.141 1.00 81.06 551 ILE A C 1
ATOM 4443 O O . ILE A 1 551 ? -1.241 -4.605 41.973 1.00 81.06 551 ILE A O 1
ATOM 4447 N N . TYR A 1 552 ? -2.466 -2.908 41.149 1.00 77.75 552 TYR A N 1
ATOM 4448 C CA . TYR A 1 552 ? -2.402 -3.285 39.743 1.00 77.75 552 TYR A CA 1
ATOM 4449 C C . TYR A 1 552 ? -1.440 -2.356 39.005 1.00 77.75 552 TYR A C 1
ATOM 4451 O O . TYR A 1 552 ? -1.690 -1.158 38.901 1.00 77.75 552 TYR A O 1
ATOM 4459 N N . GLU A 1 553 ? -0.354 -2.898 38.466 1.00 78.88 553 GLU A N 1
ATOM 4460 C CA . GLU A 1 553 ? 0.587 -2.179 37.602 1.00 78.88 553 GLU A CA 1
ATOM 4461 C C . GLU A 1 553 ? 0.492 -2.738 36.177 1.00 78.88 553 GLU A C 1
ATOM 4463 O O . GLU A 1 553 ? 0.318 -3.940 35.988 1.00 78.88 553 GLU A O 1
ATOM 4468 N N . PHE A 1 554 ? 0.553 -1.857 35.176 1.00 61.47 554 PHE A N 1
ATOM 4469 C CA . PHE A 1 554 ? 0.448 -2.229 33.762 1.00 61.47 554 PHE A CA 1
ATOM 4470 C C . PHE A 1 554 ? 1.793 -2.696 33.191 1.00 61.47 554 PHE A C 1
ATOM 4472 O O . PHE A 1 554 ? 1.842 -3.560 32.318 1.00 61.47 554 PHE A O 1
ATOM 4479 N N . SER A 1 555 ? 2.890 -2.110 33.669 1.00 63.44 555 SER A N 1
ATOM 4480 C CA . SER A 1 555 ? 4.245 -2.445 33.245 1.00 63.44 555 SER A CA 1
ATOM 4481 C C . SER A 1 555 ? 4.858 -3.583 34.069 1.00 63.44 555 SER A C 1
ATOM 4483 O O . SER A 1 555 ? 4.389 -3.953 35.141 1.00 63.44 555 SER A O 1
ATOM 4485 N N . ASN A 1 556 ? 5.976 -4.126 33.596 1.00 69.81 556 ASN A N 1
ATOM 4486 C CA . ASN A 1 556 ? 6.759 -5.130 34.318 1.00 69.81 556 ASN A CA 1
ATOM 4487 C C . ASN A 1 556 ? 7.678 -4.533 35.409 1.00 69.81 556 ASN A C 1
ATOM 4489 O O . ASN A 1 556 ? 8.605 -5.211 35.855 1.00 69.81 556 ASN A O 1
ATOM 4493 N N . ARG A 1 557 ? 7.476 -3.272 35.828 1.00 78.69 557 ARG A N 1
ATOM 4494 C CA . ARG A 1 557 ? 8.359 -2.578 36.780 1.00 78.69 557 ARG A CA 1
ATOM 4495 C C . ARG A 1 557 ? 7.618 -1.673 37.763 1.00 78.69 557 ARG A C 1
ATOM 4497 O O . ARG A 1 557 ? 6.633 -1.023 37.438 1.00 78.69 557 ARG A O 1
ATOM 4504 N N . VAL A 1 558 ? 8.184 -1.553 38.958 1.00 78.88 558 VAL A N 1
ATOM 4505 C CA . VAL A 1 558 ? 7.747 -0.610 39.998 1.00 78.88 558 VAL A CA 1
ATOM 4506 C C . VAL A 1 558 ? 8.444 0.743 39.794 1.00 78.88 558 VAL A C 1
ATOM 4508 O O . VAL A 1 558 ? 9.583 0.798 39.322 1.00 78.88 558 VAL A O 1
ATOM 4511 N N . GLY A 1 559 ? 7.756 1.835 40.146 1.00 83.44 559 GLY A N 1
ATOM 4512 C CA . GLY A 1 559 ? 8.318 3.188 40.254 1.00 83.44 559 GLY A CA 1
ATOM 4513 C C . GLY A 1 559 ? 7.680 4.261 39.371 1.00 83.44 559 GLY A C 1
ATOM 4514 O O . GLY A 1 559 ? 7.728 5.450 39.705 1.00 83.44 559 GLY A O 1
ATOM 4515 N N . GLY A 1 560 ? 7.006 3.882 38.281 1.00 85.31 560 GLY A N 1
ATOM 4516 C CA . GLY A 1 560 ? 6.353 4.831 37.372 1.00 85.31 560 GLY A CA 1
ATOM 4517 C C . GLY A 1 560 ? 7.355 5.816 36.754 1.00 85.31 560 GLY A C 1
ATOM 4518 O O . GLY A 1 560 ? 8.187 5.423 35.939 1.00 85.31 560 GLY A O 1
ATOM 4519 N N . ARG A 1 561 ? 7.305 7.099 37.146 1.00 85.19 561 ARG A N 1
ATOM 4520 C CA . ARG A 1 561 ? 8.266 8.137 36.698 1.00 85.19 561 ARG A CA 1
ATOM 4521 C C . ARG A 1 561 ? 9.616 8.116 37.434 1.00 85.19 561 ARG A C 1
ATOM 4523 O O . ARG A 1 561 ? 10.493 8.909 37.109 1.00 85.19 561 ARG A O 1
ATOM 4530 N N . MET A 1 562 ? 9.797 7.239 38.420 1.00 89.00 562 MET A N 1
ATOM 4531 C CA . MET A 1 562 ? 11.119 6.887 38.946 1.00 89.00 562 MET A CA 1
ATOM 4532 C C . MET A 1 562 ? 11.655 5.688 38.155 1.00 89.00 562 MET A C 1
ATOM 4534 O O . MET A 1 562 ? 10.905 4.751 37.867 1.00 89.00 562 MET A O 1
ATOM 4538 N N . TYR A 1 563 ? 12.924 5.759 37.747 1.00 87.44 563 TYR A N 1
ATOM 4539 C CA . TYR A 1 563 ? 13.627 4.675 37.065 1.00 87.44 563 TYR A CA 1
ATOM 4540 C C . TYR A 1 563 ? 15.141 4.898 37.153 1.00 87.44 563 TYR A C 1
ATOM 4542 O O . TYR A 1 563 ? 15.671 5.830 36.544 1.00 87.44 563 TYR A O 1
ATOM 4550 N N . THR A 1 564 ? 15.805 4.033 37.917 1.00 86.38 564 THR A N 1
ATOM 4551 C CA . THR A 1 564 ? 17.262 3.986 38.068 1.00 86.38 564 THR A CA 1
ATOM 4552 C C . THR A 1 564 ? 17.803 2.804 37.276 1.00 86.38 564 THR A C 1
ATOM 4554 O O . THR A 1 564 ? 17.155 1.759 37.203 1.00 86.38 564 THR A O 1
ATOM 4557 N N . LEU A 1 565 ? 18.990 2.967 36.703 1.00 81.19 565 LEU A N 1
ATOM 4558 C CA . LEU A 1 565 ? 19.705 1.952 35.945 1.00 81.19 565 LEU A CA 1
ATOM 4559 C C . LEU A 1 565 ? 21.174 1.879 36.358 1.00 81.19 565 LEU A C 1
ATOM 4561 O O . LEU A 1 565 ? 21.770 2.884 36.739 1.00 81.19 565 LEU A O 1
ATOM 4565 N N . HIS A 1 566 ? 21.759 0.692 36.206 1.00 76.25 566 HIS A N 1
ATOM 4566 C CA . HIS A 1 566 ? 23.172 0.420 36.471 1.00 76.25 566 HIS A CA 1
ATOM 4567 C C . HIS A 1 566 ? 23.858 0.003 35.164 1.00 76.25 566 HIS A C 1
ATOM 4569 O O . HIS A 1 566 ? 23.275 -0.727 34.352 1.00 76.25 566 HIS A O 1
ATOM 4575 N N . PHE A 1 567 ? 25.089 0.461 34.931 1.00 68.31 567 PHE A N 1
ATOM 4576 C CA . PHE A 1 567 ? 25.844 0.088 33.731 1.00 68.31 567 PHE A CA 1
ATOM 4577 C C . PHE A 1 567 ? 26.578 -1.260 33.895 1.00 68.31 567 PHE A C 1
ATOM 4579 O O . PHE A 1 567 ? 26.891 -1.678 35.013 1.00 68.31 567 PHE A O 1
ATOM 4586 N N . PRO A 1 568 ? 26.896 -1.958 32.784 1.00 57.25 568 PRO A N 1
ATOM 4587 C CA . PRO A 1 568 ? 27.824 -3.086 32.798 1.00 57.25 568 PRO A CA 1
ATOM 4588 C C . PRO A 1 568 ? 29.152 -2.729 33.487 1.00 57.25 568 PRO A C 1
ATOM 4590 O O . PRO A 1 568 ? 29.809 -1.775 33.089 1.00 57.25 568 PRO A O 1
ATOM 4593 N N . GLY A 1 569 ? 29.564 -3.511 34.488 1.00 69.62 569 GLY A N 1
ATOM 4594 C CA . GLY A 1 569 ? 30.902 -3.422 35.094 1.00 69.62 569 GLY A CA 1
ATOM 4595 C C . GLY A 1 569 ? 31.143 -2.272 36.081 1.00 69.62 569 GLY A C 1
ATOM 4596 O O . GLY A 1 569 ? 32.198 -2.252 36.701 1.00 69.62 569 GLY A O 1
ATOM 4597 N N . ILE A 1 570 ? 30.185 -1.359 36.268 1.00 76.62 570 ILE A N 1
ATOM 4598 C CA . ILE A 1 570 ? 30.258 -0.232 37.220 1.00 76.62 570 ILE A CA 1
ATOM 4599 C C . ILE A 1 570 ? 28.932 -0.113 38.001 1.00 76.62 570 ILE A C 1
ATOM 4601 O O . ILE A 1 570 ? 28.148 0.808 37.760 1.00 76.62 570 ILE A O 1
ATOM 4605 N N . PRO A 1 571 ? 28.624 -1.078 38.894 1.00 61.16 571 PRO A N 1
ATOM 4606 C CA . PRO A 1 571 ? 27.318 -1.174 39.553 1.00 61.16 571 PRO A CA 1
ATOM 4607 C C . PRO A 1 571 ? 27.033 -0.011 40.513 1.00 61.16 571 PRO A C 1
ATOM 4609 O O . PRO A 1 571 ? 25.874 0.374 40.668 1.00 61.16 571 PRO A O 1
ATOM 4612 N N . ASP A 1 572 ? 28.081 0.569 41.103 1.00 69.44 572 ASP A N 1
ATOM 4613 C CA . ASP A 1 572 ? 28.012 1.632 42.116 1.00 69.44 572 ASP A CA 1
ATOM 4614 C C . ASP A 1 572 ? 27.579 2.997 41.546 1.00 69.44 572 ASP A C 1
ATOM 4616 O O . ASP A 1 572 ? 27.316 3.939 42.294 1.00 69.44 572 ASP A O 1
ATOM 4620 N N . ILE A 1 573 ? 27.490 3.122 40.214 1.00 74.75 573 ILE A N 1
ATOM 4621 C CA . ILE A 1 573 ? 27.035 4.336 39.532 1.00 74.75 573 ILE A CA 1
ATOM 4622 C C . ILE A 1 573 ? 25.565 4.179 39.127 1.00 74.75 573 ILE A C 1
ATOM 4624 O O . ILE A 1 573 ? 25.236 3.615 38.081 1.00 74.75 573 ILE A O 1
ATOM 4628 N N . ASN A 1 574 ? 24.682 4.734 39.958 1.00 80.44 574 ASN A N 1
ATOM 4629 C CA . ASN A 1 574 ? 23.260 4.893 39.655 1.00 80.44 574 ASN A CA 1
ATOM 4630 C C . ASN A 1 574 ? 23.059 5.926 38.540 1.00 80.44 574 ASN A C 1
ATOM 4632 O O . ASN A 1 574 ? 23.541 7.057 38.640 1.00 80.44 574 ASN A O 1
ATOM 4636 N N . ILE A 1 575 ? 22.290 5.576 37.511 1.00 83.44 575 ILE A N 1
ATOM 4637 C CA . ILE A 1 575 ? 21.917 6.489 36.428 1.00 83.44 575 ILE A CA 1
ATOM 4638 C C . ILE A 1 575 ? 20.400 6.625 36.392 1.00 83.44 575 ILE A C 1
ATOM 4640 O O . ILE A 1 575 ? 19.662 5.681 36.114 1.00 83.44 575 ILE A O 1
ATOM 4644 N N . GLU A 1 576 ? 19.941 7.833 36.693 1.00 86.31 576 GLU A N 1
ATOM 4645 C CA . GLU A 1 576 ? 18.529 8.156 36.850 1.00 86.31 576 GLU A CA 1
ATOM 4646 C C . GLU A 1 576 ? 17.946 8.633 35.519 1.00 86.31 576 GLU A C 1
ATOM 4648 O O . GLU A 1 576 ? 18.254 9.730 35.054 1.00 86.31 576 GLU A O 1
ATOM 4653 N N . LEU A 1 577 ? 17.073 7.820 34.918 1.00 81.31 577 LEU A N 1
ATOM 4654 C CA . LEU A 1 577 ? 16.224 8.242 33.794 1.00 81.31 577 LEU A CA 1
ATOM 4655 C C . LEU A 1 577 ? 14.892 8.853 34.271 1.00 81.31 577 LEU A C 1
ATOM 4657 O O . LEU A 1 577 ? 14.084 9.296 33.457 1.00 81.31 577 LEU A O 1
ATOM 4661 N N . GLY A 1 578 ? 14.653 8.853 35.586 1.00 84.31 578 GLY A N 1
ATOM 4662 C CA . GLY A 1 578 ? 13.501 9.465 36.244 1.00 84.31 578 GLY A CA 1
ATOM 4663 C C . GLY A 1 578 ? 13.885 10.631 37.161 1.00 84.31 578 GLY A C 1
ATOM 4664 O O . GLY A 1 578 ? 14.756 11.441 36.852 1.00 84.31 578 GLY A O 1
ATOM 4665 N N . ALA A 1 579 ? 13.228 10.727 38.320 1.00 84.38 579 ALA A N 1
ATOM 4666 C CA . ALA A 1 579 ? 13.602 11.694 39.354 1.00 84.38 579 ALA A CA 1
ATOM 4667 C C . ALA A 1 579 ? 15.028 11.421 39.874 1.00 84.38 579 ALA A C 1
ATOM 4669 O O . ALA A 1 579 ? 15.282 10.342 40.393 1.00 84.38 579 ALA A O 1
ATOM 4670 N N . MET A 1 580 ? 15.933 12.401 39.762 1.00 84.81 580 MET A N 1
ATOM 4671 C CA . MET A 1 580 ? 17.377 12.205 40.003 1.00 84.81 580 MET A CA 1
ATOM 4672 C C . MET A 1 580 ? 17.900 12.681 41.371 1.00 84.81 580 MET A C 1
ATOM 4674 O O . MET A 1 580 ? 18.974 12.271 41.809 1.00 84.81 580 MET A O 1
ATOM 4678 N N . ARG A 1 581 ? 17.174 13.601 42.017 1.00 86.31 581 ARG A N 1
ATOM 4679 C CA . ARG A 1 581 ? 17.557 14.278 43.266 1.00 86.31 581 ARG A CA 1
ATOM 4680 C C . ARG A 1 581 ? 16.338 14.882 43.956 1.00 86.31 581 ARG A C 1
ATOM 4682 O O . ARG A 1 581 ? 15.318 15.110 43.306 1.00 86.31 581 ARG A O 1
ATOM 4689 N N . TYR A 1 582 ? 16.477 15.201 45.237 1.00 85.75 582 TYR A N 1
ATOM 4690 C CA . TYR A 1 582 ? 15.493 15.940 46.029 1.00 85.75 582 TYR A CA 1
ATOM 4691 C C . TYR A 1 582 ? 16.195 16.931 46.976 1.00 85.75 582 TYR A C 1
ATOM 4693 O O . TYR A 1 582 ? 17.418 16.898 47.123 1.00 85.75 582 TYR A O 1
ATOM 4701 N N . ARG A 1 583 ? 15.450 17.837 47.615 1.00 80.44 583 ARG A N 1
ATOM 4702 C CA . ARG A 1 583 ? 15.970 18.773 48.629 1.00 80.44 583 ARG A CA 1
ATOM 4703 C C . ARG A 1 583 ? 15.306 18.495 49.985 1.00 80.44 583 ARG A C 1
ATOM 4705 O O . ARG A 1 583 ? 14.095 18.683 50.077 1.00 80.44 583 ARG A O 1
ATOM 4712 N N . PRO A 1 584 ? 16.045 18.061 51.027 1.00 80.56 584 PRO A N 1
ATOM 4713 C CA . PRO A 1 584 ? 15.464 17.697 52.323 1.00 80.56 584 PRO A CA 1
ATOM 4714 C C . PRO A 1 584 ? 14.588 18.776 52.965 1.00 80.56 584 PRO A C 1
ATOM 4716 O O . PRO A 1 584 ? 13.488 18.477 53.422 1.00 80.56 584 PRO A O 1
ATOM 4719 N N . GLU A 1 585 ? 15.060 20.022 52.955 1.00 73.50 585 GLU A N 1
ATOM 4720 C CA . GLU A 1 585 ? 14.409 21.164 53.611 1.00 73.50 585 GLU A CA 1
ATOM 4721 C C . GLU A 1 585 ? 13.113 21.586 52.899 1.00 73.50 585 GLU A C 1
ATOM 4723 O O . GLU A 1 585 ? 12.102 21.844 53.548 1.00 73.50 585 GLU A O 1
ATOM 4728 N N . GLU A 1 586 ? 13.109 21.585 51.562 1.00 69.06 586 GLU A N 1
ATOM 4729 C CA . GLU A 1 586 ? 11.939 21.947 50.744 1.00 69.06 586 GLU A CA 1
ATOM 4730 C C . GLU A 1 586 ? 10.924 20.796 50.615 1.00 69.06 586 GLU A C 1
ATOM 4732 O O . GLU A 1 586 ? 9.728 21.026 50.446 1.00 69.06 586 GLU A O 1
ATOM 4737 N N . GLN A 1 587 ? 11.381 19.541 50.675 1.00 79.56 587 GLN A N 1
ATOM 4738 C CA . GLN A 1 587 ? 10.581 18.349 50.367 1.00 79.56 587 GLN A CA 1
ATOM 4739 C C . GLN A 1 587 ? 10.450 17.419 51.579 1.00 79.56 587 GLN A C 1
ATOM 4741 O O . GLN A 1 587 ? 10.535 16.195 51.447 1.00 79.56 587 GLN A O 1
ATOM 4746 N N . LYS A 1 588 ? 10.223 18.000 52.764 1.00 81.44 588 LYS A N 1
ATOM 4747 C CA . LYS A 1 588 ? 10.248 17.299 54.056 1.00 81.44 588 LYS A CA 1
ATOM 4748 C C . LYS A 1 588 ? 9.463 15.978 54.084 1.00 81.44 588 LYS A C 1
ATOM 4750 O O . LYS A 1 588 ? 10.009 14.975 54.518 1.00 81.44 588 LYS A O 1
ATOM 4755 N N . LEU A 1 589 ? 8.240 15.921 53.545 1.00 85.50 589 LEU A N 1
ATOM 4756 C CA . LEU A 1 589 ? 7.448 14.676 53.505 1.00 85.50 589 LEU A CA 1
ATOM 4757 C C . LEU A 1 589 ? 8.167 13.527 52.768 1.00 85.50 589 LEU A C 1
ATOM 4759 O O . LEU A 1 589 ? 8.090 12.376 53.196 1.00 85.50 589 LEU A O 1
ATOM 4763 N N . LEU A 1 590 ? 8.869 13.829 51.671 1.00 87.88 590 LEU A N 1
ATOM 4764 C CA . LEU A 1 590 ? 9.665 12.846 50.937 1.00 87.88 590 LEU A CA 1
ATOM 4765 C C . LEU A 1 590 ? 10.920 12.469 51.731 1.00 87.88 590 LEU A C 1
ATOM 4767 O O . LEU A 1 590 ? 11.225 11.288 51.842 1.00 87.88 590 LEU A O 1
ATOM 4771 N N . ASN A 1 591 ? 11.607 13.451 52.320 1.00 90.94 591 ASN A N 1
ATOM 4772 C CA . ASN A 1 591 ? 12.788 13.217 53.148 1.00 90.94 591 ASN A CA 1
ATOM 4773 C C . ASN A 1 591 ? 12.494 12.304 54.346 1.00 90.94 591 ASN A C 1
ATOM 4775 O O . ASN A 1 591 ? 13.168 11.297 54.540 1.00 90.94 591 ASN A O 1
ATOM 4779 N N . ASP A 1 592 ? 11.458 12.635 55.112 1.00 90.12 592 ASP A N 1
ATOM 4780 C CA . ASP A 1 592 ? 11.055 11.904 56.311 1.00 90.12 592 ASP A CA 1
ATOM 4781 C C . ASP A 1 592 ? 10.591 10.483 55.940 1.00 90.12 592 ASP A C 1
ATOM 4783 O O . ASP A 1 592 ? 10.899 9.530 56.650 1.00 90.12 592 ASP A O 1
ATOM 4787 N N . THR A 1 593 ? 9.959 10.309 54.769 1.00 90.88 593 THR A N 1
ATOM 4788 C CA . THR A 1 593 ? 9.635 8.983 54.212 1.00 90.88 593 THR A CA 1
ATOM 4789 C C . THR A 1 593 ? 10.897 8.188 53.843 1.00 90.88 593 THR A C 1
ATOM 4791 O O . THR A 1 593 ? 10.985 7.011 54.174 1.00 90.88 593 THR A O 1
ATOM 4794 N N . ILE A 1 594 ? 11.897 8.798 53.192 1.00 90.88 594 ILE A N 1
ATOM 4795 C CA . ILE A 1 594 ? 13.172 8.136 52.839 1.00 90.88 594 ILE A CA 1
ATOM 4796 C C . ILE A 1 594 ? 13.927 7.696 54.105 1.00 90.88 594 ILE A C 1
ATOM 4798 O O . ILE A 1 594 ? 14.408 6.564 54.165 1.00 90.88 594 ILE A O 1
ATOM 4802 N N . LEU A 1 595 ? 13.971 8.556 55.130 1.00 90.38 595 LEU A N 1
ATOM 4803 C CA . LEU A 1 595 ? 14.557 8.248 56.438 1.00 90.38 595 LEU A CA 1
ATOM 4804 C C . LEU A 1 595 ? 13.804 7.118 57.155 1.00 90.38 595 LEU A C 1
ATOM 4806 O O . LEU A 1 595 ? 14.436 6.198 57.669 1.00 90.38 595 LEU A O 1
ATOM 4810 N N . GLN A 1 596 ? 12.467 7.139 57.148 1.00 89.81 596 GLN A N 1
ATOM 4811 C CA . GLN A 1 596 ? 11.639 6.092 57.757 1.00 89.81 596 GLN A CA 1
ATOM 4812 C C . GLN A 1 596 ? 11.774 4.731 57.048 1.00 89.81 596 GLN A C 1
ATOM 4814 O O . GLN A 1 596 ? 11.605 3.693 57.682 1.00 89.81 596 GLN A O 1
ATOM 4819 N N . LEU A 1 597 ? 12.120 4.724 55.757 1.00 88.25 597 LEU A N 1
ATOM 4820 C CA . LEU A 1 597 ? 12.447 3.518 54.983 1.00 88.25 597 LEU A CA 1
ATOM 4821 C C . LEU A 1 597 ? 13.906 3.053 55.161 1.00 88.25 597 LEU A C 1
ATOM 4823 O O . LEU A 1 597 ? 14.302 2.062 54.550 1.00 88.25 597 LEU A O 1
ATOM 4827 N N . GLY A 1 598 ? 14.720 3.765 55.951 1.00 88.25 598 GLY A N 1
ATOM 4828 C CA . GLY A 1 598 ? 16.128 3.434 56.193 1.00 88.25 598 GLY A CA 1
ATOM 4829 C C . GLY A 1 598 ? 17.027 3.528 54.953 1.00 88.25 598 GLY A C 1
ATOM 4830 O O . GLY A 1 598 ? 18.091 2.911 54.922 1.00 88.25 598 GLY A O 1
ATOM 4831 N N . LEU A 1 599 ? 16.606 4.255 53.913 1.00 90.81 599 LEU A N 1
ATOM 4832 C CA . LEU A 1 599 ? 17.349 4.343 52.656 1.00 90.81 599 LEU A CA 1
ATOM 4833 C C . LEU A 1 599 ? 18.560 5.288 52.796 1.00 90.81 599 LEU A C 1
ATOM 4835 O O . LEU A 1 599 ? 18.407 6.396 53.313 1.00 90.81 599 LEU A O 1
ATOM 4839 N N . PRO A 1 600 ? 19.759 4.899 52.320 1.00 89.00 600 PRO A N 1
ATOM 4840 C CA . PRO A 1 600 ? 20.965 5.711 52.462 1.00 89.00 600 PRO A CA 1
ATOM 4841 C C . PRO A 1 600 ? 20.905 6.962 51.576 1.00 89.00 600 PRO A C 1
ATOM 4843 O O . PRO A 1 600 ? 20.644 6.875 50.375 1.00 89.00 600 PRO A O 1
ATOM 4846 N N . ILE A 1 601 ? 21.188 8.126 52.163 1.00 89.38 601 ILE A N 1
ATOM 4847 C CA . ILE A 1 601 ? 21.120 9.439 51.508 1.00 89.38 601 ILE A CA 1
ATOM 4848 C C . ILE A 1 601 ? 22.536 9.994 51.320 1.00 89.38 601 ILE A C 1
ATOM 4850 O O . ILE A 1 601 ? 23.310 10.052 52.274 1.00 89.38 601 ILE A O 1
ATOM 4854 N N . ILE A 1 602 ? 22.852 10.464 50.113 1.00 88.00 602 ILE A N 1
ATOM 4855 C CA . ILE A 1 602 ? 24.133 11.099 49.760 1.00 88.00 602 ILE A CA 1
ATOM 4856 C C . ILE A 1 602 ? 23.926 12.474 49.115 1.00 88.00 602 ILE A C 1
ATOM 4858 O O . ILE A 1 602 ? 22.831 12.806 48.652 1.00 88.00 602 ILE A O 1
ATOM 4862 N N . ASP A 1 603 ? 24.984 13.283 49.082 1.00 85.00 603 ASP A N 1
ATOM 4863 C CA . ASP A 1 603 ? 25.009 14.536 48.322 1.00 85.00 603 ASP A CA 1
ATOM 4864 C C . ASP A 1 603 ? 24.917 14.252 46.820 1.00 85.00 603 ASP A C 1
ATOM 4866 O O . ASP A 1 603 ? 25.563 13.342 46.302 1.00 85.00 603 ASP A O 1
ATOM 4870 N N . PHE A 1 604 ? 24.108 15.033 46.104 1.00 80.75 604 PHE A N 1
ATOM 4871 C CA . PHE A 1 604 ? 23.966 14.880 44.662 1.00 80.75 604 PHE A CA 1
ATOM 4872 C C . PHE A 1 604 ? 25.158 15.531 43.929 1.00 80.75 604 PHE A C 1
ATOM 4874 O O . PHE A 1 604 ? 25.296 16.757 43.988 1.00 80.75 604 PHE A O 1
ATOM 4881 N N . PRO A 1 605 ? 25.996 14.769 43.197 1.00 64.00 605 PRO A N 1
ATOM 4882 C CA . PRO A 1 605 ? 27.301 15.254 42.732 1.00 64.00 605 PRO A CA 1
ATOM 4883 C C . PRO A 1 605 ? 27.234 16.285 41.593 1.00 64.00 605 PRO A C 1
ATOM 4885 O O . PRO A 1 605 ? 28.200 17.007 41.367 1.00 64.00 605 PRO A O 1
ATOM 4888 N N . LEU A 1 606 ? 26.108 16.389 40.878 1.00 63.81 606 LEU A N 1
ATOM 4889 C CA . LEU A 1 606 ? 25.935 17.300 39.736 1.00 63.81 606 LEU A CA 1
ATOM 4890 C C . LEU A 1 606 ? 25.144 18.561 40.138 1.00 63.81 606 LEU A C 1
ATOM 4892 O O . LEU A 1 606 ? 24.035 18.833 39.661 1.00 63.81 606 LEU A O 1
ATOM 4896 N N . GLY A 1 607 ? 25.712 19.316 41.080 1.00 59.06 607 GLY A N 1
ATOM 4897 C CA . GLY A 1 607 ? 25.298 20.687 41.388 1.00 59.06 607 GLY A CA 1
ATOM 4898 C C . GLY A 1 607 ? 25.872 21.705 40.394 1.00 59.06 607 GLY A C 1
ATOM 4899 O O . GLY A 1 607 ? 26.797 21.399 39.645 1.00 59.06 607 GLY A O 1
ATOM 4900 N N . ILE A 1 608 ? 25.348 22.934 40.411 1.00 59.28 608 ILE A N 1
ATOM 4901 C CA . ILE A 1 608 ? 26.057 24.074 39.813 1.00 59.28 608 ILE A CA 1
ATOM 4902 C C . ILE A 1 608 ? 27.229 24.399 40.748 1.00 59.28 608 ILE A C 1
ATOM 4904 O O . ILE A 1 608 ? 27.026 24.586 41.949 1.00 59.28 608 ILE A O 1
ATOM 4908 N N . HIS A 1 609 ? 28.445 24.424 40.210 1.00 66.38 609 HIS A N 1
ATOM 4909 C CA . HIS A 1 609 ? 29.661 24.787 40.932 1.00 66.38 609 HIS A CA 1
ATOM 4910 C C . HIS A 1 609 ? 30.222 26.088 40.361 1.00 66.38 609 HIS A C 1
ATOM 4912 O O . HIS A 1 609 ? 29.938 26.428 39.216 1.00 66.38 609 HIS A O 1
ATOM 4918 N N . LYS A 1 610 ? 31.084 26.785 41.110 1.00 67.25 610 LYS A N 1
ATOM 4919 C CA . LYS A 1 610 ? 31.781 27.973 40.589 1.00 67.25 610 LYS A CA 1
ATOM 4920 C C . LYS A 1 610 ? 32.529 27.683 39.274 1.00 67.25 610 LYS A C 1
ATOM 4922 O O . LYS A 1 610 ? 32.535 28.507 38.371 1.00 67.25 610 LYS A O 1
ATOM 4927 N N . ASP A 1 611 ? 33.054 26.461 39.136 1.00 69.44 611 ASP A N 1
ATOM 4928 C CA . ASP A 1 611 ? 33.802 25.985 37.967 1.00 69.44 611 ASP A CA 1
ATOM 4929 C C . ASP A 1 611 ? 32.913 25.450 36.825 1.00 69.44 611 ASP A C 1
ATOM 4931 O O . ASP A 1 611 ? 33.436 24.977 35.811 1.00 69.44 611 ASP A O 1
ATOM 4935 N N . THR A 1 612 ? 31.580 25.504 36.958 1.00 74.62 612 THR A N 1
ATOM 4936 C CA . THR A 1 612 ? 30.646 25.118 35.891 1.00 74.62 612 THR A CA 1
ATOM 4937 C C . THR A 1 612 ? 30.884 26.008 34.673 1.00 74.62 612 THR A C 1
ATOM 4939 O O . THR A 1 612 ? 30.649 27.214 34.702 1.00 74.62 612 THR A O 1
ATOM 4942 N N . ARG A 1 613 ? 31.385 25.409 33.588 1.00 79.75 613 ARG A N 1
ATOM 4943 C CA . ARG A 1 613 ? 31.677 26.118 32.338 1.00 79.75 613 ARG A CA 1
ATOM 4944 C C . ARG A 1 613 ? 30.401 26.344 31.539 1.00 79.75 613 ARG A C 1
ATOM 4946 O O . ARG A 1 613 ? 29.589 25.436 31.374 1.00 79.75 613 ARG A O 1
ATOM 4953 N N . ARG A 1 614 ? 30.282 27.539 30.977 1.00 75.94 614 ARG A N 1
ATOM 4954 C CA . ARG A 1 614 ? 29.212 27.970 30.083 1.00 75.94 614 ARG A CA 1
ATOM 4955 C C . ARG A 1 614 ? 29.806 28.401 28.750 1.00 75.94 614 ARG A C 1
ATOM 4957 O O . ARG A 1 614 ? 30.913 28.934 28.695 1.00 75.94 614 ARG A O 1
ATOM 4964 N N . TYR A 1 615 ? 29.046 28.178 27.686 1.00 82.31 615 TYR A N 1
ATOM 4965 C CA . TYR A 1 615 ? 29.288 28.780 26.384 1.00 82.31 615 TYR A CA 1
ATOM 4966 C C . TYR A 1 615 ? 28.002 29.464 25.943 1.00 82.31 615 TYR A C 1
ATOM 4968 O O . TYR A 1 615 ? 26.985 28.802 25.742 1.00 82.31 615 TYR A O 1
ATOM 4976 N N . VAL A 1 616 ? 28.023 30.792 25.889 1.00 78.50 616 VAL A N 1
ATOM 4977 C CA . VAL A 1 616 ? 26.839 31.621 25.641 1.00 78.50 616 VAL A CA 1
ATOM 4978 C C . VAL A 1 616 ? 27.259 32.762 24.725 1.00 78.50 616 VAL A C 1
ATOM 4980 O O . VAL A 1 616 ? 28.279 33.396 24.974 1.00 78.50 616 VAL A O 1
ATOM 4983 N N . ARG A 1 617 ? 26.500 33.003 23.646 1.00 82.75 617 ARG A N 1
ATOM 4984 C CA . ARG A 1 617 ? 26.755 34.084 22.667 1.00 82.75 617 ARG A CA 1
ATOM 4985 C C . ARG A 1 617 ? 28.224 34.178 22.200 1.00 82.75 617 ARG A C 1
ATOM 4987 O O . ARG A 1 617 ? 28.782 35.262 22.088 1.00 82.75 617 ARG A O 1
ATOM 4994 N N . GLY A 1 618 ? 28.858 33.032 21.951 1.00 78.94 618 GLY A N 1
ATOM 4995 C CA . GLY A 1 618 ? 30.242 32.961 21.470 1.00 78.94 618 GLY A CA 1
ATOM 4996 C C . GLY A 1 618 ? 31.332 33.026 22.548 1.00 78.94 618 GLY A C 1
ATOM 4997 O O . GLY A 1 618 ? 32.489 32.764 22.227 1.00 78.94 618 GLY A O 1
ATOM 4998 N N . VAL A 1 619 ? 30.998 33.312 23.813 1.00 81.88 619 VAL A N 1
ATOM 4999 C CA . VAL A 1 619 ? 31.975 33.458 24.906 1.00 81.88 619 VAL A CA 1
ATOM 5000 C C . VAL A 1 619 ? 31.985 32.229 25.817 1.00 81.88 619 VAL A C 1
ATOM 5002 O O . VAL A 1 619 ? 30.934 31.739 26.240 1.00 81.88 619 VAL A O 1
ATOM 5005 N N . HIS A 1 620 ? 33.187 31.744 26.144 1.00 83.50 620 HIS A N 1
ATOM 5006 C CA . HIS A 1 620 ? 33.419 30.767 27.209 1.00 83.50 620 HIS A CA 1
ATOM 5007 C C . HIS A 1 620 ? 33.673 31.483 28.539 1.00 83.50 620 HIS A C 1
ATOM 5009 O O . HIS A 1 620 ? 34.582 32.306 28.629 1.00 83.50 620 HIS A O 1
ATOM 5015 N N . LEU A 1 621 ? 32.916 31.125 29.574 1.00 83.56 621 LEU A N 1
ATOM 5016 C CA . LEU A 1 621 ? 33.080 31.646 30.933 1.00 83.56 621 LEU A CA 1
ATOM 5017 C C . LEU A 1 621 ? 32.652 30.613 31.986 1.00 83.56 621 LEU A C 1
ATOM 5019 O O . LEU A 1 621 ? 31.990 29.625 31.662 1.00 83.56 621 LEU A O 1
ATOM 5023 N N . ARG A 1 622 ? 33.047 30.812 33.242 1.00 81.56 622 ARG A N 1
ATOM 5024 C CA . ARG A 1 622 ? 32.591 30.019 34.398 1.00 81.56 622 ARG A CA 1
ATOM 5025 C C . ARG A 1 622 ? 31.367 30.647 35.073 1.00 81.56 622 ARG A C 1
ATOM 5027 O O . ARG A 1 622 ? 31.038 31.805 34.822 1.00 81.56 622 ARG A O 1
ATOM 5034 N N . GLU A 1 623 ? 30.714 29.898 35.962 1.00 77.31 623 GLU A N 1
ATOM 5035 C CA . GLU A 1 623 ? 29.629 30.408 36.812 1.00 77.31 623 GLU A CA 1
ATOM 5036 C C . GLU A 1 623 ? 30.076 31.624 37.635 1.00 77.31 623 GLU A C 1
ATOM 5038 O O . GLU A 1 623 ? 29.335 32.594 37.737 1.00 77.31 623 GLU A O 1
ATOM 5043 N N . ASP A 1 624 ? 31.304 31.596 38.172 1.00 78.44 624 ASP A N 1
ATOM 5044 C CA . ASP A 1 624 ? 31.864 32.688 38.981 1.00 78.44 624 ASP A CA 1
ATOM 5045 C C . ASP A 1 624 ? 32.290 33.938 38.185 1.00 78.44 624 ASP A C 1
ATOM 5047 O O . ASP A 1 624 ? 32.640 34.955 38.778 1.00 78.44 624 ASP A O 1
ATOM 5051 N N . GLU A 1 625 ? 32.204 33.899 36.853 1.00 79.44 625 GLU A N 1
ATOM 5052 C CA . GLU A 1 625 ? 32.448 35.047 35.966 1.00 79.44 625 GLU A CA 1
ATOM 5053 C C . GLU A 1 625 ? 31.136 35.686 35.471 1.00 79.44 625 GLU A C 1
ATOM 5055 O O . GLU A 1 625 ? 31.123 36.848 35.058 1.00 79.44 625 GLU A O 1
ATOM 5060 N N . LEU A 1 626 ? 30.022 34.949 35.529 1.00 78.88 626 LEU A N 1
ATOM 5061 C CA . LEU A 1 626 ? 28.728 35.335 34.968 1.00 78.88 626 LEU A CA 1
ATOM 5062 C C . LEU A 1 626 ? 28.036 36.413 35.820 1.00 78.88 626 LEU A C 1
ATOM 5064 O O . LEU A 1 626 ? 27.611 36.153 36.943 1.00 78.88 626 LEU A O 1
ATOM 5068 N N . GLY A 1 627 ? 27.905 37.626 35.277 1.00 74.81 627 GLY A N 1
ATOM 5069 C CA . GLY A 1 627 ? 27.357 38.770 36.018 1.00 74.81 627 GLY A CA 1
ATOM 5070 C C . GLY A 1 627 ? 28.308 39.351 37.067 1.00 74.81 627 GLY A C 1
ATOM 5071 O O . GLY A 1 627 ? 27.879 40.166 37.876 1.00 74.81 627 GLY A O 1
ATOM 5072 N N . MET A 1 628 ? 29.579 38.933 37.048 1.00 79.75 628 MET A N 1
ATOM 5073 C CA . MET A 1 628 ? 30.667 39.485 37.865 1.00 79.75 628 MET A CA 1
ATOM 5074 C C . MET A 1 628 ? 31.731 40.152 36.982 1.00 79.75 628 MET A C 1
ATOM 5076 O O . MET A 1 628 ? 32.184 41.255 37.276 1.00 79.75 628 MET A O 1
ATOM 5080 N N . ASP A 1 629 ? 32.084 39.530 35.852 1.00 80.44 629 ASP A N 1
ATOM 5081 C CA . ASP A 1 629 ? 32.983 40.095 34.842 1.00 80.44 629 ASP A CA 1
ATOM 5082 C C . ASP A 1 629 ? 32.166 40.671 33.671 1.00 80.44 629 ASP A C 1
ATOM 5084 O O . ASP A 1 629 ? 31.516 39.939 32.914 1.00 80.44 629 ASP A O 1
ATOM 5088 N N . ARG A 1 630 ? 32.176 42.004 33.528 1.00 80.19 630 ARG A N 1
ATOM 5089 C CA . ARG A 1 630 ? 31.391 42.731 32.511 1.00 80.19 630 ARG A CA 1
ATOM 5090 C C . ARG A 1 630 ? 32.020 42.705 31.113 1.00 80.19 630 ARG A C 1
ATOM 5092 O O . ARG A 1 630 ? 31.349 43.069 30.156 1.00 80.19 630 ARG A O 1
ATOM 5099 N N . LEU A 1 631 ? 33.271 42.256 30.980 1.00 75.81 631 LEU A N 1
ATOM 5100 C CA . LEU A 1 631 ? 33.921 42.012 29.687 1.00 75.81 631 LEU A CA 1
ATOM 5101 C C . LEU A 1 631 ? 33.664 40.579 29.193 1.00 75.81 631 LEU A C 1
ATOM 5103 O O . LEU A 1 631 ? 33.605 40.352 27.987 1.00 75.81 631 LEU A O 1
ATOM 5107 N N . LYS A 1 632 ? 33.476 39.615 30.108 1.00 77.50 632 LYS A N 1
ATOM 5108 C CA . LYS A 1 632 ? 33.140 38.217 29.770 1.00 77.50 632 LYS A CA 1
ATOM 5109 C C . LYS A 1 632 ? 31.647 37.920 29.698 1.00 77.50 632 LYS A C 1
ATOM 5111 O O . LYS A 1 632 ? 31.270 36.958 29.037 1.00 77.50 632 LYS A O 1
ATOM 5116 N N . THR A 1 633 ? 30.794 38.687 30.374 1.00 84.88 633 THR A N 1
ATOM 5117 C CA . THR A 1 633 ? 29.334 38.499 30.328 1.00 84.88 633 THR A CA 1
ATOM 5118 C C . THR A 1 633 ? 28.784 39.088 29.021 1.00 84.88 633 THR A C 1
ATOM 5120 O O . THR A 1 633 ? 28.750 40.310 28.890 1.00 84.88 633 THR A O 1
ATOM 5123 N N . PRO A 1 634 ? 28.319 38.280 28.046 1.00 85.19 634 PRO A N 1
ATOM 5124 C CA . PRO A 1 634 ? 28.037 38.750 26.685 1.00 85.19 634 PRO A CA 1
ATOM 5125 C C . PRO A 1 634 ? 26.625 39.351 26.546 1.00 85.19 634 PRO A C 1
ATOM 5127 O O . PRO A 1 634 ? 25.897 39.053 25.597 1.00 85.19 634 PRO A O 1
ATOM 5130 N N . PHE A 1 635 ? 26.211 40.161 27.521 1.00 87.06 635 PHE A N 1
ATOM 5131 C CA . PHE A 1 635 ? 24.880 40.758 27.628 1.00 87.06 635 PHE A CA 1
ATOM 5132 C C . PHE A 1 635 ? 25.005 42.241 27.974 1.00 87.06 635 PHE A C 1
ATOM 5134 O O . PHE A 1 635 ? 25.695 42.602 28.928 1.00 87.06 635 PHE A O 1
ATOM 5141 N N . ASN A 1 636 ? 24.316 43.101 27.224 1.00 87.19 636 ASN A N 1
ATOM 5142 C CA . ASN A 1 636 ? 24.341 44.553 27.418 1.00 87.19 636 ASN A CA 1
ATOM 5143 C C . ASN A 1 636 ? 23.433 44.999 28.587 1.00 87.19 636 ASN A C 1
ATOM 5145 O O . ASN A 1 636 ? 22.432 45.686 28.395 1.00 87.19 636 ASN A O 1
ATOM 5149 N N . LEU A 1 637 ? 23.757 44.540 29.797 1.00 87.94 637 LEU A N 1
ATOM 5150 C CA . LEU A 1 637 ? 22.986 44.792 31.016 1.00 87.94 637 LEU A CA 1
ATOM 5151 C C . LEU A 1 637 ? 23.214 46.207 31.556 1.00 87.94 637 LEU A C 1
ATOM 5153 O O . LEU A 1 637 ? 24.341 46.722 31.520 1.00 87.94 637 LEU A O 1
ATOM 5157 N N . SER A 1 638 ? 22.164 46.809 32.126 1.00 86.88 638 SER A N 1
ATOM 5158 C CA . SER A 1 638 ? 22.280 48.058 32.888 1.00 86.88 638 SER A CA 1
ATOM 5159 C C . SER A 1 638 ? 23.155 47.874 34.141 1.00 86.88 638 SER A C 1
ATOM 5161 O O . SER A 1 638 ? 23.451 46.751 34.550 1.00 86.88 638 SER A O 1
ATOM 5163 N N . ALA A 1 639 ? 23.562 48.970 34.788 1.00 83.94 639 ALA A N 1
ATOM 5164 C CA . ALA A 1 639 ? 24.306 48.893 36.052 1.00 83.94 639 ALA A CA 1
ATOM 5165 C C . ALA A 1 639 ? 23.484 48.275 37.205 1.00 83.94 639 ALA A C 1
ATOM 5167 O O . ALA A 1 639 ? 24.061 47.733 38.142 1.00 83.94 639 ALA A O 1
ATOM 5168 N N . GLU A 1 640 ? 22.152 48.330 37.128 1.00 83.19 640 GLU A N 1
ATOM 5169 C CA . GLU A 1 640 ? 21.237 47.744 38.116 1.00 83.19 640 GLU A CA 1
ATOM 5170 C C . GLU A 1 640 ? 20.965 46.257 37.837 1.00 83.19 640 GLU A C 1
ATOM 5172 O O . GLU A 1 640 ? 20.710 45.483 38.758 1.00 83.19 640 GLU A O 1
ATOM 5177 N N . GLU A 1 641 ? 21.053 45.850 36.567 1.00 85.38 641 GLU A N 1
ATOM 5178 C CA . GLU A 1 641 ? 20.791 44.485 36.095 1.00 85.38 641 GLU A CA 1
ATOM 5179 C C . GLU A 1 641 ? 22.050 43.609 36.032 1.00 85.38 641 GLU A C 1
ATOM 5181 O O . GLU A 1 641 ? 21.955 42.381 36.003 1.00 85.38 641 GLU A O 1
ATOM 5186 N N . PHE A 1 642 ? 23.238 44.220 36.005 1.00 87.81 642 PHE A N 1
ATOM 5187 C CA . PHE A 1 642 ? 24.516 43.518 35.978 1.00 87.81 642 PHE A CA 1
ATOM 5188 C C . PHE A 1 642 ? 24.855 42.920 37.356 1.00 87.81 642 PHE A C 1
ATOM 5190 O O . PHE A 1 642 ? 25.540 43.536 38.170 1.00 87.81 642 PHE A O 1
ATOM 5197 N N . LYS A 1 643 ? 24.335 41.716 37.617 1.00 86.25 643 LYS A N 1
ATOM 5198 C CA . LYS A 1 643 ? 24.597 40.898 38.815 1.00 86.25 643 LYS A CA 1
ATOM 5199 C C . LYS A 1 643 ? 24.329 39.408 38.539 1.00 86.25 643 LYS A C 1
ATOM 5201 O O . LYS A 1 643 ? 23.793 39.082 37.473 1.00 86.25 643 LYS A O 1
ATOM 5206 N N . PRO A 1 644 ? 24.670 38.473 39.445 1.00 82.94 644 PRO A N 1
ATOM 5207 C CA . PRO A 1 644 ? 24.368 37.052 39.279 1.00 82.94 644 PRO A CA 1
ATOM 5208 C C . PRO A 1 644 ? 22.881 36.756 39.013 1.00 82.94 644 PRO A C 1
ATOM 5210 O O . PRO A 1 644 ? 21.979 37.356 39.598 1.00 82.94 644 PRO A O 1
ATOM 5213 N N . VAL A 1 645 ? 22.624 35.778 38.141 1.00 77.62 645 VAL A N 1
ATOM 5214 C CA . VAL A 1 645 ? 21.290 35.448 37.594 1.00 77.62 645 VAL A CA 1
ATOM 5215 C C . VAL A 1 645 ? 20.223 35.201 38.671 1.00 77.62 645 VAL A C 1
ATOM 5217 O O . VAL A 1 645 ? 19.092 35.671 38.542 1.00 77.62 645 VAL A O 1
ATOM 5220 N N . ASP A 1 646 ? 20.562 34.477 39.739 1.00 72.94 646 ASP A N 1
ATOM 5221 C CA . ASP A 1 646 ? 19.611 34.141 40.808 1.00 72.94 646 ASP A CA 1
ATOM 5222 C C . ASP A 1 646 ? 19.351 35.313 41.777 1.00 72.94 646 ASP A C 1
ATOM 5224 O O . ASP A 1 646 ? 18.277 35.384 42.377 1.00 72.94 646 ASP A O 1
ATOM 5228 N N . GLU A 1 647 ? 20.281 36.268 41.880 1.00 77.94 647 GLU A N 1
ATOM 5229 C CA . GLU A 1 647 ? 20.092 37.522 42.619 1.00 77.94 647 GLU A CA 1
ATOM 5230 C C . GLU A 1 647 ? 19.167 38.467 41.841 1.00 77.94 647 GLU A C 1
ATOM 5232 O O . GLU A 1 647 ? 18.182 38.961 42.390 1.00 77.94 647 GLU A O 1
ATOM 5237 N N . LEU A 1 648 ? 19.398 38.607 40.530 1.00 80.62 648 LEU A N 1
ATOM 5238 C CA . LEU A 1 648 ? 18.535 39.361 39.617 1.00 80.62 648 LEU A CA 1
ATOM 5239 C C . LEU A 1 648 ? 17.098 38.804 39.590 1.00 80.62 648 LEU A C 1
ATOM 5241 O O . LEU A 1 648 ? 16.131 39.564 39.664 1.00 80.62 648 LEU A O 1
ATOM 5245 N N . ARG A 1 649 ? 16.939 37.470 39.566 1.00 76.81 649 ARG A N 1
ATOM 5246 C CA . ARG A 1 649 ? 15.635 36.801 39.747 1.00 76.81 649 ARG A CA 1
ATOM 5247 C C . ARG A 1 649 ? 14.974 37.163 41.076 1.00 76.81 649 ARG A C 1
ATOM 5249 O O . ARG A 1 649 ? 13.769 37.414 41.108 1.00 76.81 649 ARG A O 1
ATOM 5256 N N . TRP A 1 650 ? 15.725 37.129 42.176 1.00 74.25 650 TRP A N 1
ATOM 5257 C CA . TRP A 1 650 ? 15.176 37.399 43.502 1.00 74.25 650 TRP A CA 1
ATOM 5258 C C . TRP A 1 650 ? 14.730 38.855 43.650 1.00 74.25 650 TRP A C 1
ATOM 5260 O O . TRP A 1 650 ? 13.611 39.106 44.103 1.00 74.25 650 TRP A O 1
ATOM 5270 N N . GLU A 1 651 ? 15.552 39.810 43.214 1.00 76.69 651 GLU A N 1
ATOM 5271 C CA . GLU A 1 651 ? 15.184 41.226 43.208 1.00 76.69 651 GLU A CA 1
ATOM 5272 C C . GLU A 1 651 ? 13.966 41.500 42.329 1.00 76.69 651 GLU A C 1
ATOM 5274 O O . GLU A 1 651 ? 13.059 42.201 42.771 1.00 76.69 651 GLU A O 1
ATOM 5279 N N . MET A 1 652 ? 13.892 40.908 41.132 1.00 79.88 652 MET A N 1
ATOM 5280 C CA . MET A 1 652 ? 12.723 41.015 40.258 1.00 79.88 652 MET A CA 1
ATOM 5281 C C . MET A 1 652 ? 11.437 40.605 40.994 1.00 79.88 652 MET A C 1
ATOM 5283 O O . MET A 1 652 ? 10.461 41.355 40.976 1.00 79.88 652 MET A O 1
ATOM 5287 N N . PHE A 1 653 ? 11.422 39.464 41.693 1.00 73.19 653 PHE A N 1
ATOM 5288 C CA . PHE A 1 653 ? 10.250 39.064 42.480 1.00 73.19 653 PHE A CA 1
ATOM 5289 C C . PHE A 1 653 ? 9.998 39.992 43.680 1.00 73.19 653 PHE A C 1
ATOM 5291 O O . PHE A 1 653 ? 8.861 40.424 43.878 1.00 73.19 653 PHE A O 1
ATOM 5298 N N . ARG A 1 654 ? 11.030 40.346 44.460 1.00 72.94 654 ARG A N 1
ATOM 5299 C CA . ARG A 1 654 ? 10.900 41.214 45.646 1.00 72.94 654 ARG A CA 1
ATOM 5300 C C . ARG A 1 654 ? 10.390 42.613 45.300 1.00 72.94 654 ARG A C 1
ATOM 5302 O O . ARG A 1 654 ? 9.531 43.145 45.996 1.00 72.94 654 ARG A O 1
ATOM 5309 N N . ASN A 1 655 ? 10.911 43.220 44.239 1.00 73.81 655 ASN A N 1
ATOM 5310 C CA . ASN A 1 655 ? 10.583 44.591 43.851 1.00 73.81 655 ASN A CA 1
ATOM 5311 C C . ASN A 1 655 ? 9.147 44.720 43.317 1.00 73.81 655 ASN A C 1
ATOM 5313 O O . ASN A 1 655 ? 8.608 45.824 43.288 1.00 73.81 655 ASN A O 1
ATOM 5317 N N . ASN A 1 656 ? 8.517 43.605 42.935 1.00 70.31 656 ASN A N 1
ATOM 5318 C CA . ASN A 1 656 ? 7.205 43.585 42.293 1.00 70.31 656 ASN A CA 1
ATOM 5319 C C . ASN A 1 656 ? 6.110 42.926 43.140 1.00 70.31 656 ASN A C 1
ATOM 5321 O O . ASN A 1 656 ? 4.972 42.878 42.682 1.00 70.31 656 ASN A O 1
ATOM 5325 N N . THR A 1 657 ? 6.412 42.462 44.359 1.00 67.56 657 THR A N 1
ATOM 5326 C CA . THR A 1 657 ? 5.455 41.788 45.259 1.00 67.56 657 THR A CA 1
ATOM 5327 C C . THR A 1 657 ? 5.453 42.368 46.675 1.00 67.56 657 THR A C 1
ATOM 5329 O O . THR A 1 657 ? 6.442 42.929 47.146 1.00 67.56 657 THR A O 1
ATOM 5332 N N . ASP A 1 658 ? 4.332 42.215 47.380 1.00 63.88 658 ASP A N 1
ATOM 5333 C CA . ASP A 1 658 ? 4.054 42.911 48.651 1.00 63.88 658 ASP A CA 1
ATOM 5334 C C . ASP A 1 658 ? 4.590 42.162 49.898 1.00 63.88 658 ASP A C 1
ATOM 5336 O O . ASP A 1 658 ? 4.030 42.228 50.990 1.00 63.88 658 ASP A O 1
ATOM 5340 N N . VAL A 1 659 ? 5.667 41.385 49.739 1.00 57.91 659 VAL A N 1
ATOM 5341 C CA . VAL A 1 659 ? 6.028 40.229 50.596 1.00 57.91 659 VAL A CA 1
ATOM 5342 C C . VAL A 1 659 ? 6.465 40.558 52.041 1.00 57.91 659 VAL A C 1
ATOM 5344 O O . VAL A 1 659 ? 6.584 39.653 52.863 1.00 57.91 659 VAL A O 1
ATOM 5347 N N . LEU A 1 660 ? 6.681 41.826 52.402 1.00 51.09 660 LEU A N 1
ATOM 5348 C CA . LEU A 1 660 ? 7.412 42.206 53.625 1.00 51.09 660 LEU A CA 1
ATOM 5349 C C . LEU A 1 660 ? 6.592 42.331 54.932 1.00 51.09 660 LEU A C 1
ATOM 5351 O O . LEU A 1 660 ? 7.175 42.701 55.947 1.00 51.09 660 LEU A O 1
ATOM 5355 N N . THR A 1 661 ? 5.281 42.046 54.957 1.00 49.44 661 THR A N 1
ATOM 5356 C CA . THR A 1 661 ? 4.416 42.442 56.102 1.00 49.44 661 THR A CA 1
ATOM 5357 C C . THR A 1 661 ? 3.531 41.365 56.750 1.00 49.44 661 THR A C 1
ATOM 5359 O O . THR A 1 661 ? 2.836 41.691 57.710 1.00 49.44 661 THR A O 1
ATOM 5362 N N . THR A 1 662 ? 3.511 40.098 56.300 1.00 48.00 662 THR A N 1
ATOM 5363 C CA . THR A 1 662 ? 2.512 39.109 56.791 1.00 48.00 662 THR A CA 1
ATOM 5364 C C . THR A 1 662 ? 3.073 37.789 57.350 1.00 48.00 662 THR A C 1
ATOM 5366 O O . THR A 1 662 ? 3.654 36.956 56.653 1.00 48.00 662 THR A O 1
ATOM 5369 N N . THR A 1 663 ? 2.800 37.551 58.637 1.00 50.41 663 THR A N 1
ATOM 5370 C CA . THR A 1 663 ? 3.167 36.369 59.447 1.00 50.41 663 THR A CA 1
ATOM 5371 C C . THR A 1 663 ? 2.234 35.164 59.223 1.00 50.41 663 THR A C 1
ATOM 5373 O O . THR A 1 663 ? 1.714 34.559 60.156 1.00 50.41 663 THR A O 1
ATOM 5376 N N . VAL A 1 664 ? 2.006 34.803 57.958 1.00 50.09 664 VAL A N 1
ATOM 5377 C CA . VAL A 1 664 ? 1.050 33.757 57.531 1.00 50.09 664 VAL A CA 1
ATOM 5378 C C . VAL A 1 664 ? 1.786 32.461 57.122 1.00 50.09 664 VAL A C 1
ATOM 5380 O O . VAL A 1 664 ? 2.877 32.562 56.558 1.00 50.09 664 VAL A O 1
ATOM 5383 N N . PRO A 1 665 ? 1.246 31.242 57.351 1.00 51.88 665 PRO A N 1
ATOM 5384 C CA . PRO A 1 665 ? 1.880 29.986 56.916 1.00 51.88 665 PRO A CA 1
ATOM 5385 C C . PRO A 1 665 ? 2.111 29.900 55.397 1.00 51.88 665 PRO A C 1
ATOM 5387 O O . PRO A 1 665 ? 1.282 30.352 54.606 1.00 51.88 665 PRO A O 1
ATOM 5390 N N . ASP A 1 666 ? 3.219 29.291 54.966 1.00 54.00 666 ASP A N 1
ATOM 5391 C CA . ASP A 1 666 ? 3.742 29.450 53.594 1.00 54.00 666 ASP A CA 1
ATOM 5392 C C . ASP A 1 666 ? 2.834 28.903 52.480 1.00 54.00 666 ASP A C 1
ATOM 5394 O O . ASP A 1 666 ? 2.729 29.515 51.416 1.00 54.00 666 ASP A O 1
ATOM 5398 N N . VAL A 1 667 ? 2.091 27.823 52.745 1.00 50.31 667 VAL A N 1
ATOM 5399 C CA . VAL A 1 667 ? 1.076 27.286 51.813 1.00 50.31 667 VAL A CA 1
ATOM 5400 C C . VAL A 1 667 ? -0.040 28.308 51.549 1.00 50.31 667 VAL A C 1
ATOM 5402 O O . VAL A 1 667 ? -0.575 28.383 50.446 1.00 50.31 667 VAL A O 1
ATOM 5405 N N . ILE A 1 668 ? -0.369 29.139 52.544 1.00 51.25 668 ILE A N 1
ATOM 5406 C CA . ILE A 1 668 ? -1.388 30.189 52.432 1.00 51.25 668 ILE A CA 1
ATOM 5407 C C . ILE A 1 668 ? -0.782 31.468 51.831 1.00 51.25 668 ILE A C 1
ATOM 5409 O O . ILE A 1 668 ? -1.468 32.133 51.048 1.00 51.25 668 ILE A O 1
ATOM 5413 N N . LYS A 1 669 ? 0.503 31.782 52.093 1.00 54.56 669 LYS A N 1
ATOM 5414 C CA . LYS A 1 669 ? 1.212 32.901 51.435 1.00 54.56 669 LYS A CA 1
ATOM 5415 C C . LYS A 1 669 ? 1.104 32.814 49.907 1.00 54.56 669 LYS A C 1
ATOM 5417 O O . LYS A 1 669 ? 0.725 33.796 49.277 1.00 54.56 669 LYS A O 1
ATOM 5422 N N . GLN A 1 670 ? 1.357 31.646 49.309 1.00 54.09 670 GLN A N 1
ATOM 5423 C CA . GLN A 1 670 ? 1.345 31.465 47.844 1.00 54.09 670 GLN A CA 1
ATOM 5424 C C . GLN A 1 670 ? 0.010 31.830 47.159 1.00 54.09 670 GLN A C 1
ATOM 5426 O O . GLN A 1 670 ? 0.006 32.180 45.977 1.00 54.09 670 GLN A O 1
ATOM 5431 N N . LEU A 1 671 ? -1.111 31.781 47.887 1.00 55.22 671 LEU A N 1
ATOM 5432 C CA . LEU A 1 671 ? -2.439 32.160 47.388 1.00 55.22 671 LEU A CA 1
ATOM 5433 C C . LEU A 1 671 ? -2.774 33.648 47.599 1.00 55.22 671 LEU A C 1
ATOM 5435 O O . LEU A 1 671 ? -3.642 34.174 46.904 1.00 55.22 671 LEU A O 1
ATOM 5439 N N . HIS A 1 672 ? -2.097 34.324 48.533 1.00 58.19 672 HIS A N 1
ATOM 5440 C CA . HIS A 1 672 ? -2.436 35.683 48.975 1.00 58.19 672 HIS A CA 1
ATOM 5441 C C . HIS A 1 672 ? -1.397 36.747 48.609 1.00 58.19 672 HIS A C 1
ATOM 5443 O O . HIS A 1 672 ? -1.756 37.922 48.549 1.00 58.19 672 HIS A O 1
ATOM 5449 N N . VAL A 1 673 ? -0.142 36.374 48.322 1.00 64.31 673 VAL A N 1
ATOM 5450 C CA . VAL A 1 673 ? 0.851 37.323 47.796 1.00 64.31 673 VAL A CA 1
ATOM 5451 C C . VAL A 1 673 ? 0.355 37.868 46.460 1.00 64.31 673 VAL A C 1
ATOM 5453 O O . VAL A 1 673 ? 0.085 37.124 45.510 1.00 64.31 673 VAL A O 1
ATOM 5456 N N . LYS A 1 674 ? 0.257 39.192 46.401 1.00 67.19 674 LYS A N 1
ATOM 5457 C CA . LYS A 1 674 ? -0.040 39.953 45.198 1.00 67.19 674 LYS A CA 1
ATOM 5458 C C . LYS A 1 674 ? 1.233 40.576 44.640 1.00 67.19 674 LYS A C 1
ATOM 5460 O O . LYS A 1 674 ? 2.221 40.772 45.355 1.00 67.19 674 LYS A O 1
ATOM 5465 N N . THR A 1 675 ? 1.197 40.860 43.347 1.00 68.12 675 THR A N 1
ATOM 5466 C CA . THR A 1 675 ? 2.059 41.874 42.750 1.00 68.12 675 THR A CA 1
ATOM 5467 C C . THR A 1 675 ? 1.520 43.269 43.066 1.00 68.12 675 THR A C 1
ATOM 5469 O O . THR A 1 675 ? 0.328 43.424 43.332 1.00 68.12 675 THR A O 1
ATOM 5472 N N . ARG A 1 676 ? 2.376 44.295 42.995 1.00 67.50 676 ARG A N 1
ATOM 5473 C CA . ARG A 1 676 ? 2.039 45.689 43.365 1.00 67.50 676 ARG A CA 1
ATOM 5474 C C . ARG A 1 676 ? 0.887 46.325 42.569 1.00 67.50 676 ARG A C 1
ATOM 5476 O O . ARG A 1 676 ? 0.333 47.330 42.996 1.00 67.50 676 ARG A O 1
ATOM 5483 N N . ASP A 1 677 ? 0.500 45.734 41.439 1.00 69.75 677 ASP A N 1
ATOM 5484 C CA . ASP A 1 677 ? -0.705 46.065 40.659 1.00 69.75 677 ASP A CA 1
ATOM 5485 C C . ASP A 1 677 ? -1.994 45.389 41.196 1.00 69.75 677 ASP A C 1
ATOM 5487 O O . ASP A 1 677 ? -3.046 45.426 40.561 1.00 69.75 677 ASP A O 1
ATOM 5491 N N . GLY A 1 678 ? -1.937 44.770 42.382 1.00 68.94 678 GLY A N 1
ATOM 5492 C CA . GLY A 1 678 ? -3.079 44.216 43.115 1.00 68.94 678 GLY A CA 1
ATOM 5493 C C . GLY A 1 678 ? -3.500 42.796 42.715 1.00 68.94 678 GLY A C 1
ATOM 5494 O O . GLY A 1 678 ? -4.453 42.259 43.302 1.00 68.94 678 GLY A O 1
ATOM 5495 N N . VAL A 1 679 ? -2.807 42.172 41.756 1.00 71.19 679 VAL A N 1
ATOM 5496 C CA . VAL A 1 679 ? -3.137 40.859 41.175 1.00 71.19 679 VAL A CA 1
ATOM 5497 C C . VAL A 1 679 ? -2.425 39.722 41.919 1.00 71.19 679 VAL A C 1
ATOM 5499 O O . VAL A 1 679 ? -1.236 39.794 42.204 1.00 71.19 679 VAL A O 1
ATOM 5502 N N . ALA A 1 680 ? -3.135 38.632 42.230 1.00 70.94 680 ALA A N 1
ATOM 5503 C CA . ALA A 1 680 ? -2.562 37.495 42.960 1.00 70.94 680 ALA A CA 1
ATOM 5504 C C . ALA A 1 680 ? -1.514 36.721 42.132 1.00 70.94 680 ALA A C 1
ATOM 5506 O O . ALA A 1 680 ? -1.765 36.381 40.975 1.00 70.94 680 ALA A O 1
ATOM 5507 N N . MET A 1 681 ? -0.379 36.369 42.747 1.00 68.75 681 MET A N 1
ATOM 5508 C CA . MET A 1 681 ? 0.771 35.720 42.091 1.00 68.75 681 MET A CA 1
ATOM 5509 C C . MET A 1 681 ? 0.436 34.404 41.377 1.00 68.75 681 MET A C 1
ATOM 5511 O O . MET A 1 681 ? 1.007 34.115 40.329 1.00 68.75 681 MET A O 1
ATOM 5515 N N . TYR A 1 682 ? -0.507 33.609 41.891 1.00 66.44 682 TYR A N 1
ATOM 5516 C CA . TYR A 1 682 ? -0.916 32.358 41.235 1.00 66.44 682 TYR A CA 1
ATOM 5517 C C . TYR A 1 682 ? -1.684 32.576 39.916 1.00 66.44 682 TYR A C 1
ATOM 5519 O O . TYR A 1 682 ? -1.830 31.637 39.137 1.00 66.44 682 TYR A O 1
ATOM 5527 N N . LYS A 1 683 ? -2.161 33.803 39.648 1.00 67.31 683 LYS A N 1
ATOM 5528 C CA . LYS A 1 683 ? -2.828 34.198 38.395 1.00 67.31 683 LYS A CA 1
ATOM 5529 C C . LYS A 1 683 ? -1.878 34.810 37.356 1.00 67.31 683 LYS A C 1
ATOM 5531 O O . LYS A 1 683 ? -2.338 35.185 36.284 1.00 67.31 683 LYS A O 1
ATOM 5536 N N . GLN A 1 684 ? -0.580 34.923 37.649 1.00 67.31 684 GLN A N 1
ATOM 5537 C CA . GLN A 1 684 ? 0.434 35.392 36.699 1.00 67.31 684 GLN A CA 1
ATOM 5538 C C . GLN A 1 684 ? 1.487 34.314 36.441 1.00 67.31 684 GLN A C 1
ATOM 5540 O O . GLN A 1 684 ? 1.846 33.549 37.336 1.00 67.31 684 GLN A O 1
ATOM 5545 N N . SER A 1 685 ? 2.008 34.264 35.215 1.00 69.94 685 SER A N 1
ATOM 5546 C CA . SER A 1 685 ? 3.216 33.498 34.903 1.00 69.94 685 SER A CA 1
ATOM 5547 C C . SER A 1 685 ? 4.458 34.230 35.413 1.00 69.94 685 SER A C 1
ATOM 5549 O O . SER A 1 685 ? 4.468 35.455 35.558 1.00 69.94 685 SER A O 1
ATOM 5551 N N . ILE A 1 686 ? 5.540 33.487 35.640 1.00 69.75 686 ILE A N 1
ATOM 5552 C CA . ILE A 1 686 ? 6.858 34.065 35.957 1.00 69.75 686 ILE A CA 1
ATOM 5553 C C . ILE A 1 686 ? 7.299 35.033 34.847 1.00 69.75 686 ILE A C 1
ATOM 5555 O O . ILE A 1 686 ? 7.804 36.119 35.129 1.00 69.75 686 ILE A O 1
ATOM 5559 N N . GLN A 1 687 ? 7.034 34.677 33.589 1.00 73.19 687 GLN A N 1
ATOM 5560 C CA . GLN A 1 687 ? 7.288 35.522 32.426 1.00 73.19 687 GLN A CA 1
ATOM 5561 C C . GLN A 1 687 ? 6.517 36.860 32.450 1.00 73.19 687 GLN A C 1
ATOM 5563 O O . GLN A 1 687 ? 7.094 37.888 32.108 1.00 73.19 687 GLN A O 1
ATOM 5568 N N . SER A 1 688 ? 5.262 36.887 32.920 1.00 75.69 688 SER A N 1
ATOM 5569 C CA . SER A 1 688 ? 4.491 38.134 33.101 1.00 75.69 688 SER A CA 1
ATOM 5570 C C . SER A 1 688 ? 5.161 39.090 34.094 1.00 75.69 688 SER A C 1
ATOM 5572 O O . SER A 1 688 ? 5.126 40.302 33.897 1.00 75.69 688 SER A O 1
ATOM 5574 N N . VAL A 1 689 ? 5.807 38.560 35.139 1.00 74.06 689 VAL A N 1
ATOM 5575 C CA . VAL A 1 689 ? 6.597 39.374 36.076 1.00 74.06 689 VAL A CA 1
ATOM 5576 C C . VAL A 1 689 ? 7.899 39.831 35.409 1.00 74.06 689 VAL A C 1
ATOM 5578 O O . VAL A 1 689 ? 8.169 41.025 35.392 1.00 74.06 689 VAL A O 1
ATOM 5581 N N . LYS A 1 690 ? 8.659 38.934 34.760 1.00 75.69 690 LYS A N 1
ATOM 5582 C CA . LYS A 1 690 ? 9.884 39.297 34.012 1.00 75.69 690 LYS A CA 1
ATOM 5583 C C . LYS A 1 690 ? 9.665 40.458 33.034 1.00 75.69 690 LYS A C 1
ATOM 5585 O O . LYS A 1 690 ? 10.420 41.426 33.061 1.00 75.69 690 LYS A O 1
ATOM 5590 N N . HIS A 1 691 ? 8.626 40.376 32.200 1.00 77.50 691 HIS A N 1
ATOM 5591 C CA . HIS A 1 691 ? 8.330 41.372 31.164 1.00 77.50 691 HIS A CA 1
ATOM 5592 C C . HIS A 1 691 ? 7.974 42.763 31.723 1.00 77.50 691 HIS A C 1
ATOM 5594 O O . HIS A 1 691 ? 8.162 43.755 31.025 1.00 77.50 691 HIS A O 1
ATOM 5600 N N . LYS A 1 692 ? 7.464 42.852 32.961 1.00 76.06 692 LYS A N 1
ATOM 5601 C CA . LYS A 1 692 ? 7.124 44.122 33.631 1.00 76.06 692 LYS A CA 1
ATOM 5602 C C . LYS A 1 692 ? 8.320 44.796 34.313 1.00 76.06 692 LYS A C 1
ATOM 5604 O O . LYS A 1 692 ? 8.208 45.955 34.700 1.00 76.06 692 LYS A O 1
ATOM 5609 N N . SER A 1 693 ? 9.414 44.065 34.534 1.00 74.25 693 SER A N 1
ATOM 5610 C CA . SER A 1 693 ? 10.324 44.355 35.654 1.00 74.25 693 SER A CA 1
ATOM 5611 C C . SER A 1 693 ? 11.816 44.252 35.335 1.00 74.25 693 SER A C 1
ATOM 5613 O O . SER A 1 693 ? 12.629 44.552 36.204 1.00 74.25 693 SER A O 1
ATOM 5615 N N . LEU A 1 694 ? 12.174 43.795 34.134 1.00 83.44 694 LEU A N 1
ATOM 5616 C CA . LEU A 1 694 ? 13.546 43.641 33.649 1.00 83.44 694 LEU A CA 1
ATOM 5617 C C . LEU A 1 694 ? 13.610 44.049 32.175 1.00 83.44 694 LEU A C 1
ATOM 5619 O O . LEU A 1 694 ? 12.653 43.825 31.431 1.00 83.44 694 LEU A O 1
ATOM 5623 N N . SER A 1 695 ? 14.742 44.583 31.726 1.00 86.44 695 SER A N 1
ATOM 5624 C CA . SER A 1 695 ? 15.009 44.851 30.315 1.00 86.44 695 SER A CA 1
ATOM 5625 C C . SER A 1 695 ? 14.987 43.562 29.488 1.00 86.44 695 SER A C 1
ATOM 5627 O O . SER A 1 695 ? 15.225 42.463 29.993 1.00 86.44 695 SER A O 1
ATOM 5629 N N . ILE A 1 696 ? 14.749 43.687 28.180 1.00 83.19 696 ILE A N 1
ATOM 5630 C CA . ILE A 1 696 ? 14.802 42.558 27.232 1.00 83.19 696 ILE A CA 1
ATOM 5631 C C . ILE A 1 696 ? 16.161 41.839 27.309 1.00 83.19 696 ILE A C 1
ATOM 5633 O O . ILE A 1 696 ? 16.240 40.623 27.133 1.00 83.19 696 ILE A O 1
ATOM 5637 N N . GLU A 1 697 ? 17.233 42.566 27.628 1.00 85.69 697 GLU A N 1
ATOM 5638 C CA . GLU A 1 697 ? 18.570 41.993 27.732 1.00 85.69 697 GLU A CA 1
ATOM 5639 C C . GLU A 1 697 ? 18.827 41.298 29.078 1.00 85.69 697 GLU A C 1
ATOM 5641 O O . GLU A 1 697 ? 19.458 40.243 29.104 1.00 85.69 697 GLU A O 1
ATOM 5646 N N . ALA A 1 698 ? 18.254 41.794 30.178 1.00 84.62 698 ALA A N 1
ATOM 5647 C CA . ALA A 1 698 ? 18.206 41.077 31.453 1.00 84.62 698 ALA A CA 1
ATOM 5648 C C . ALA A 1 698 ? 17.333 39.810 31.383 1.00 84.62 698 ALA A C 1
ATOM 5650 O O . ALA A 1 698 ? 17.695 38.768 31.934 1.00 84.62 698 ALA A O 1
ATOM 5651 N N . GLN A 1 699 ? 16.224 39.853 30.639 1.00 84.50 699 GLN A N 1
ATOM 5652 C CA . GLN A 1 699 ? 15.407 38.675 30.329 1.00 84.50 699 GLN A CA 1
ATOM 5653 C C . GLN A 1 699 ? 16.216 37.648 29.517 1.00 84.50 699 GLN A C 1
ATOM 5655 O O . GLN A 1 699 ? 16.311 36.487 29.923 1.00 84.50 699 GLN A O 1
ATOM 5660 N N . ASN A 1 700 ? 16.874 38.082 28.431 1.00 84.62 700 ASN A N 1
ATOM 5661 C CA . ASN A 1 700 ? 17.802 37.261 27.645 1.00 84.62 700 ASN A CA 1
ATOM 5662 C C . ASN A 1 700 ? 18.896 36.638 28.517 1.00 84.62 700 ASN A C 1
ATOM 5664 O O . ASN A 1 700 ? 19.175 35.450 28.385 1.00 84.62 700 ASN A O 1
ATOM 5668 N N . TYR A 1 701 ? 19.514 37.427 29.393 1.00 86.00 701 TYR A N 1
ATOM 5669 C CA . TYR A 1 701 ? 20.569 36.987 30.298 1.00 86.00 701 TYR A CA 1
ATOM 5670 C C . TYR A 1 701 ? 20.088 35.871 31.225 1.00 86.00 701 TYR A C 1
ATOM 5672 O O . TYR A 1 701 ? 20.711 34.810 31.256 1.00 86.00 701 TYR A O 1
ATOM 5680 N N . ILE A 1 702 ? 18.938 36.029 31.889 1.00 79.25 702 ILE A N 1
ATOM 5681 C CA . ILE A 1 702 ? 18.345 34.963 32.711 1.00 79.25 702 ILE A CA 1
ATOM 5682 C C . ILE A 1 702 ? 18.024 33.719 31.864 1.00 79.25 702 ILE A C 1
ATOM 5684 O O . ILE A 1 702 ? 18.324 32.597 32.270 1.00 79.25 702 ILE A O 1
ATOM 5688 N N . GLU A 1 703 ? 17.425 33.873 30.683 1.00 77.06 703 GLU A N 1
ATOM 5689 C CA . GLU A 1 703 ? 16.944 32.738 29.881 1.00 77.06 703 GLU A CA 1
ATOM 5690 C C . GLU A 1 703 ? 18.026 31.971 29.121 1.00 77.06 703 GLU A C 1
ATOM 5692 O O . GLU A 1 703 ? 17.905 30.759 28.951 1.00 77.06 703 GLU A O 1
ATOM 5697 N N . GLN A 1 704 ? 19.057 32.656 28.628 1.00 81.19 704 GLN A N 1
ATOM 5698 C CA . GLN A 1 704 ? 20.144 32.059 27.842 1.00 81.19 704 GLN A CA 1
ATOM 5699 C C . GLN A 1 704 ? 21.228 31.440 28.745 1.00 81.19 704 GLN A C 1
ATOM 5701 O O . GLN A 1 704 ? 22.070 30.679 28.274 1.00 81.19 704 GLN A O 1
ATOM 5706 N N . THR A 1 705 ? 21.180 31.718 30.052 1.00 74.69 705 THR A N 1
ATOM 5707 C CA . THR A 1 705 ? 22.038 31.108 31.084 1.00 74.69 705 THR A CA 1
ATOM 5708 C C . THR A 1 705 ? 21.321 30.025 31.900 1.00 74.69 705 THR A C 1
ATOM 5710 O O . THR A 1 705 ? 21.960 29.279 32.642 1.00 74.69 705 THR A O 1
ATOM 5713 N N . SER A 1 706 ? 20.003 29.864 31.776 1.00 67.75 706 SER A N 1
ATOM 5714 C CA . SER A 1 706 ? 19.256 28.915 32.611 1.00 67.75 706 SER A CA 1
ATOM 5715 C C . SER A 1 706 ? 19.142 27.523 31.997 1.00 67.75 706 SER A C 1
ATOM 5717 O O . SER A 1 706 ? 18.685 27.355 30.871 1.00 67.75 706 SER A O 1
ATOM 5719 N N . ALA A 1 707 ? 19.481 26.498 32.785 1.00 57.56 707 ALA A N 1
ATOM 5720 C CA . ALA A 1 707 ? 19.485 25.099 32.345 1.00 57.56 707 ALA A CA 1
ATOM 5721 C C . ALA A 1 707 ? 18.088 24.519 32.021 1.00 57.56 707 ALA A C 1
ATOM 5723 O O . ALA A 1 707 ? 17.999 23.482 31.371 1.00 57.56 707 ALA A O 1
ATOM 5724 N N . PHE A 1 708 ? 17.003 25.173 32.455 1.00 53.62 708 PHE A N 1
ATOM 5725 C CA . PHE A 1 708 ? 15.619 24.747 32.212 1.00 53.62 708 PHE A CA 1
ATOM 5726 C C . PHE A 1 708 ? 14.745 25.930 31.763 1.00 53.62 708 PHE A C 1
ATOM 5728 O O . PHE A 1 708 ? 14.096 26.586 32.574 1.00 53.62 708 PHE A O 1
ATOM 5735 N N . ARG A 1 709 ? 14.698 26.189 30.448 1.00 49.50 709 ARG A N 1
ATOM 5736 C CA . ARG A 1 709 ? 13.856 27.248 29.848 1.00 49.50 709 ARG A CA 1
ATOM 5737 C C . ARG A 1 709 ? 12.344 27.027 30.016 1.00 49.50 709 ARG A C 1
ATOM 5739 O O . ARG A 1 709 ? 11.594 27.989 30.131 1.00 49.50 709 ARG A O 1
ATOM 5746 N N . ALA A 1 710 ? 11.883 25.775 30.035 1.00 40.19 710 ALA A N 1
ATOM 5747 C CA . ALA A 1 710 ? 10.450 25.450 29.988 1.00 40.19 710 ALA A CA 1
ATOM 5748 C C . ALA A 1 710 ? 9.669 25.764 31.285 1.00 40.19 710 ALA A C 1
ATOM 5750 O O . ALA A 1 710 ? 8.449 25.885 31.250 1.00 40.19 710 ALA A O 1
ATOM 5751 N N . THR A 1 711 ? 10.345 25.905 32.428 1.00 47.09 711 THR A N 1
ATOM 5752 C CA . THR A 1 711 ? 9.716 26.100 33.752 1.00 47.09 711 THR A CA 1
ATOM 5753 C C . THR A 1 711 ? 9.405 27.558 34.114 1.00 47.09 711 THR A C 1
ATOM 5755 O O . THR A 1 711 ? 8.973 27.824 35.231 1.00 47.09 711 THR A O 1
ATOM 5758 N N . GLU A 1 712 ? 9.622 28.520 33.211 1.00 51.72 712 GLU A N 1
ATOM 5759 C CA . GLU A 1 712 ? 9.361 29.950 33.475 1.00 51.72 712 GLU A CA 1
ATOM 5760 C C . GLU A 1 712 ? 8.221 30.546 32.625 1.00 51.72 712 GLU A C 1
ATOM 5762 O O . GLU A 1 712 ? 7.715 31.622 32.945 1.00 51.72 712 GLU A O 1
ATOM 5767 N N . THR A 1 713 ? 7.767 29.842 31.583 1.00 47.78 713 THR A N 1
ATOM 5768 C CA . THR A 1 713 ? 6.671 30.277 30.698 1.00 47.78 713 THR A CA 1
ATOM 5769 C C . THR A 1 713 ? 5.298 29.805 31.191 1.00 47.78 713 THR A C 1
ATOM 5771 O O . THR A 1 713 ? 4.365 30.600 31.284 1.00 47.78 713 THR A O 1
ATOM 5774 N N . VAL A 1 714 ? 5.175 28.521 31.553 1.00 41.09 714 VAL A N 1
ATOM 5775 C CA . VAL A 1 714 ? 3.900 27.864 31.925 1.00 41.09 714 VAL A CA 1
ATOM 5776 C C . VAL A 1 714 ? 3.665 27.712 33.431 1.00 41.09 714 VAL A C 1
ATOM 5778 O O . VAL A 1 714 ? 2.572 27.333 33.847 1.00 41.09 714 VAL A O 1
ATOM 5781 N N . THR A 1 715 ? 4.660 27.998 34.270 1.00 46.97 715 THR A N 1
ATOM 5782 C CA . THR A 1 715 ? 4.538 27.869 35.729 1.00 46.97 715 THR A CA 1
ATOM 5783 C C . THR A 1 715 ? 4.073 29.187 36.355 1.00 46.97 715 THR A C 1
ATOM 5785 O O . THR A 1 715 ? 4.627 30.255 36.083 1.00 46.97 715 THR A O 1
ATOM 5788 N N . SER A 1 716 ? 3.049 29.118 37.211 1.00 51.03 716 SER A N 1
ATOM 5789 C CA . SER A 1 716 ? 2.530 30.269 37.959 1.00 51.03 716 SER A CA 1
ATOM 5790 C C . SER A 1 716 ? 3.580 30.835 38.916 1.00 51.03 716 SER A C 1
ATOM 5792 O O . SER A 1 716 ? 4.273 30.072 39.594 1.00 51.03 716 SER A O 1
ATOM 5794 N N . ALA A 1 717 ? 3.652 32.161 39.036 1.00 54.75 717 ALA A N 1
ATOM 5795 C CA . ALA A 1 717 ? 4.678 32.852 39.813 1.00 54.75 717 ALA A CA 1
ATOM 5796 C C . ALA A 1 717 ? 4.671 32.479 41.308 1.00 54.75 717 ALA A C 1
ATOM 5798 O O . ALA A 1 717 ? 5.720 32.501 41.949 1.00 54.75 717 ALA A O 1
ATOM 5799 N N . SER A 1 718 ? 3.525 32.045 41.845 1.00 52.22 718 SER A N 1
ATOM 5800 C CA . SER A 1 718 ? 3.387 31.531 43.215 1.00 52.22 718 SER A CA 1
ATOM 5801 C C . SER A 1 718 ? 4.266 30.312 43.536 1.00 52.22 718 SER A C 1
ATOM 5803 O O . SER A 1 718 ? 4.691 30.177 44.680 1.00 52.22 718 SER A O 1
ATOM 5805 N N . MET A 1 719 ? 4.576 29.445 42.561 1.00 52.53 719 MET A N 1
ATOM 5806 C CA . MET A 1 719 ? 5.380 28.233 42.800 1.00 52.53 719 MET A CA 1
ATOM 5807 C C . MET A 1 719 ? 6.871 28.518 43.025 1.00 52.53 719 MET A C 1
ATOM 5809 O O . MET A 1 719 ? 7.535 27.729 43.688 1.00 52.53 719 MET A O 1
ATOM 5813 N N . ASN A 1 720 ? 7.389 29.636 42.503 1.00 54.44 720 ASN A N 1
ATOM 5814 C CA . ASN A 1 720 ? 8.808 30.010 42.582 1.00 54.44 720 ASN A CA 1
ATOM 5815 C C . ASN A 1 720 ? 9.052 31.241 43.480 1.00 54.44 720 ASN A C 1
ATOM 5817 O O . ASN A 1 720 ? 10.068 31.923 43.338 1.00 54.44 720 ASN A O 1
ATOM 5821 N N . VAL A 1 721 ? 8.145 31.526 44.425 1.00 54.00 721 VAL A N 1
ATOM 5822 C CA . VAL A 1 721 ? 8.350 32.570 45.442 1.00 54.00 721 VAL A CA 1
ATOM 5823 C C . VAL A 1 721 ? 9.499 32.164 46.365 1.00 54.00 721 VAL A C 1
ATOM 5825 O O . VAL A 1 721 ? 9.315 31.399 47.310 1.00 54.00 721 VAL A O 1
ATOM 5828 N N . MET A 1 722 ? 10.691 32.701 46.103 1.00 54.00 722 MET A N 1
ATOM 5829 C CA . MET A 1 722 ? 11.822 32.618 47.024 1.00 54.00 722 MET A CA 1
ATOM 5830 C C . MET A 1 722 ? 11.516 33.472 48.261 1.00 54.00 722 MET A C 1
ATOM 5832 O O . MET A 1 722 ? 11.634 34.696 48.234 1.00 54.00 722 MET A O 1
ATOM 5836 N N . THR A 1 723 ? 11.098 32.811 49.343 1.00 50.66 723 THR A N 1
ATOM 5837 C CA . THR A 1 723 ? 10.690 33.421 50.624 1.00 50.66 723 THR A CA 1
ATOM 5838 C C . THR A 1 723 ? 11.837 34.076 51.401 1.00 50.66 723 THR A C 1
ATOM 5840 O O . THR A 1 723 ? 11.597 34.742 52.405 1.00 50.66 723 THR A O 1
ATOM 5843 N N . SER A 1 724 ? 13.074 33.921 50.932 1.00 53.22 724 SER A N 1
ATOM 5844 C CA . SER A 1 724 ? 14.296 34.495 51.492 1.00 53.22 724 SER A CA 1
ATOM 5845 C C . SER A 1 724 ? 15.268 34.902 50.370 1.00 53.22 724 SER A C 1
ATOM 5847 O O . SER A 1 724 ? 15.153 34.388 49.250 1.00 53.22 724 SER A O 1
ATOM 5849 N N . PRO A 1 725 ? 16.217 35.826 50.628 1.00 56.19 725 PRO A N 1
ATOM 5850 C CA . PRO A 1 725 ? 17.280 36.141 49.676 1.00 56.19 725 PRO A CA 1
ATOM 5851 C C . PRO A 1 725 ? 18.133 34.906 49.352 1.00 56.19 725 PRO A C 1
ATOM 5853 O O . PRO A 1 725 ? 18.306 34.043 50.221 1.00 56.19 725 PRO A O 1
ATOM 5856 N N . PRO A 1 726 ? 18.738 34.818 48.153 1.00 57.75 726 PRO A N 1
ATOM 5857 C CA . PRO A 1 726 ? 19.811 33.866 47.903 1.00 57.75 726 PRO A CA 1
ATOM 5858 C C . PRO A 1 726 ? 21.005 34.223 48.801 1.00 57.75 726 PRO A C 1
ATOM 5860 O O . PRO A 1 726 ? 21.782 35.125 48.505 1.00 57.75 726 PRO A O 1
ATOM 5863 N N . SER A 1 727 ? 21.138 33.533 49.935 1.00 48.78 727 SER A N 1
ATOM 5864 C CA . SER A 1 727 ? 22.264 33.741 50.847 1.00 48.78 727 SER A CA 1
ATOM 5865 C C . SER A 1 727 ? 23.578 33.414 50.139 1.00 48.78 727 SER A C 1
ATOM 5867 O O . SER A 1 727 ? 23.722 32.317 49.597 1.00 48.78 727 SER A O 1
ATOM 5869 N N . THR A 1 728 ? 24.566 34.297 50.235 1.00 45.28 728 THR A N 1
ATOM 5870 C CA . THR A 1 728 ? 25.899 34.140 49.627 1.00 45.28 728 THR A CA 1
ATOM 5871 C C . THR A 1 728 ? 26.773 33.057 50.285 1.00 45.28 728 THR A C 1
ATOM 5873 O O . THR A 1 728 ? 27.942 32.917 49.938 1.00 45.28 728 THR A O 1
ATOM 5876 N N . SER A 1 729 ? 26.226 32.276 51.227 1.00 41.22 729 SER A N 1
ATOM 5877 C CA . SER A 1 729 ? 26.972 31.332 52.072 1.00 41.22 729 SER A CA 1
ATOM 5878 C C . SER A 1 729 ? 26.369 29.925 52.217 1.00 41.22 729 SER A C 1
ATOM 5880 O O . SER A 1 729 ? 27.120 29.001 52.531 1.00 41.22 729 SER A O 1
ATOM 5882 N N . SER A 1 730 ? 25.068 29.700 51.968 1.00 41.06 730 SER A N 1
ATOM 5883 C CA . SER A 1 730 ? 24.481 28.348 52.046 1.00 41.06 730 SER A CA 1
ATOM 5884 C C . SER A 1 730 ? 24.397 27.675 50.669 1.00 41.06 730 SER A C 1
ATOM 5886 O O . SER A 1 730 ? 23.627 28.057 49.786 1.00 41.06 730 SER A O 1
ATOM 5888 N N . LYS A 1 731 ? 25.207 26.626 50.470 1.00 51.34 731 LYS A N 1
ATOM 5889 C CA . LYS A 1 731 ? 25.062 25.724 49.319 1.00 51.34 731 LYS A CA 1
ATOM 5890 C C . LYS A 1 731 ? 23.684 25.056 49.410 1.00 51.34 731 LYS A C 1
ATOM 5892 O O . LYS A 1 731 ? 23.430 24.342 50.374 1.00 51.34 731 LYS A O 1
ATOM 5897 N N . ARG A 1 732 ? 22.823 25.215 48.396 1.00 57.19 732 ARG A N 1
ATOM 5898 C CA . ARG A 1 732 ? 21.542 24.482 48.277 1.00 57.19 732 ARG A CA 1
ATOM 5899 C C . ARG A 1 732 ? 21.795 22.997 47.957 1.00 57.19 732 ARG A C 1
ATOM 5901 O O . ARG A 1 732 ? 21.591 22.554 46.823 1.00 57.19 732 ARG A O 1
ATOM 5908 N N . VAL A 1 733 ? 22.296 22.238 48.937 1.00 64.81 733 VAL A N 1
ATOM 5909 C CA . VAL A 1 733 ? 22.694 20.830 48.780 1.00 64.81 733 VAL A CA 1
ATOM 5910 C C . VAL A 1 733 ? 21.469 19.974 48.468 1.00 64.81 733 VAL A C 1
ATOM 5912 O O . VAL A 1 733 ? 20.666 19.634 49.334 1.00 64.81 733 VAL A O 1
ATOM 5915 N N . SER A 1 734 ? 21.336 19.604 47.197 1.00 79.50 734 SER A N 1
ATOM 5916 C CA . SER A 1 734 ? 20.391 18.569 46.786 1.00 79.50 734 SER A CA 1
ATOM 5917 C C . SER A 1 734 ? 20.961 17.203 47.168 1.00 79.50 734 SER A C 1
ATOM 5919 O O . SER A 1 734 ? 22.160 16.967 47.020 1.00 79.50 734 SER A O 1
ATOM 5921 N N . LYS A 1 735 ? 20.106 16.305 47.644 1.00 87.31 735 LYS A N 1
ATOM 5922 C CA . LYS A 1 735 ? 20.449 14.932 48.014 1.00 87.31 735 LYS A CA 1
ATOM 5923 C C . LYS A 1 735 ? 19.921 13.941 46.977 1.00 87.31 735 LYS A C 1
ATOM 5925 O O . LYS A 1 735 ? 19.029 14.264 46.189 1.00 87.31 735 LYS A O 1
ATOM 5930 N N . THR A 1 736 ? 20.439 12.721 46.999 1.00 90.00 736 THR A N 1
ATOM 5931 C CA . THR A 1 736 ? 19.866 11.573 46.286 1.00 90.00 736 THR A CA 1
ATOM 5932 C C . THR A 1 736 ? 20.026 10.295 47.110 1.00 90.00 736 THR A C 1
ATOM 5934 O O . THR A 1 736 ? 20.736 10.288 48.117 1.00 90.00 736 THR A O 1
ATOM 5937 N N . VAL A 1 737 ? 19.338 9.224 46.719 1.00 89.75 737 VAL A N 1
ATOM 5938 C CA . VAL A 1 737 ? 19.426 7.917 47.387 1.00 89.75 737 VAL A CA 1
ATOM 5939 C C . VAL A 1 737 ? 20.614 7.138 46.816 1.00 89.75 737 VAL A C 1
ATOM 5941 O O . VAL A 1 737 ? 20.733 6.986 45.603 1.00 89.75 737 VAL A O 1
ATOM 5944 N N . ALA A 1 738 ? 21.496 6.627 47.678 1.00 86.44 738 ALA A N 1
ATOM 5945 C CA . ALA A 1 738 ? 22.740 5.966 47.265 1.00 86.44 738 ALA A CA 1
ATOM 5946 C C . ALA A 1 738 ? 22.523 4.612 46.561 1.00 86.44 738 ALA A C 1
ATOM 5948 O O . ALA A 1 738 ? 23.412 4.135 45.865 1.00 86.44 738 ALA A O 1
ATOM 5949 N N . THR A 1 739 ? 21.335 4.017 46.691 1.00 84.62 739 THR A N 1
ATOM 5950 C CA . THR A 1 739 ? 20.883 2.832 45.934 1.00 84.62 739 THR A CA 1
ATOM 5951 C C . THR A 1 739 ? 19.933 3.195 44.783 1.00 84.62 739 THR A C 1
ATOM 5953 O O . THR A 1 739 ? 19.174 2.352 44.304 1.00 84.62 739 THR A O 1
ATOM 5956 N N . GLY A 1 740 ? 19.905 4.465 44.375 1.00 88.56 740 GLY A N 1
ATOM 5957 C CA . GLY A 1 740 ? 19.009 4.970 43.343 1.00 88.56 740 GLY A CA 1
ATOM 5958 C C . GLY A 1 740 ? 17.647 5.423 43.860 1.00 88.56 740 GLY A C 1
ATOM 5959 O O . GLY A 1 740 ? 17.045 4.808 44.742 1.00 88.56 740 GLY A O 1
ATOM 5960 N N . MET A 1 741 ? 17.108 6.481 43.264 1.00 90.38 741 MET A N 1
ATOM 5961 C CA . MET A 1 741 ? 15.806 7.068 43.588 1.00 90.38 741 MET A CA 1
ATOM 5962 C C . MET A 1 741 ? 14.639 6.102 43.331 1.00 90.38 741 MET A C 1
ATOM 5964 O O . MET A 1 741 ? 13.601 6.210 43.988 1.00 90.38 741 MET A O 1
ATOM 5968 N N . ASN A 1 742 ? 14.798 5.107 42.449 1.00 91.38 742 ASN A N 1
ATOM 5969 C CA . ASN A 1 742 ? 13.802 4.046 42.280 1.00 91.38 742 ASN A CA 1
ATOM 5970 C C . ASN A 1 742 ? 13.738 3.062 43.468 1.00 91.38 742 ASN A C 1
ATOM 5972 O O . ASN A 1 742 ? 12.762 2.325 43.594 1.00 91.38 742 ASN A O 1
ATOM 5976 N N . SER A 1 743 ? 14.709 3.086 44.391 1.00 90.12 743 SER A N 1
ATOM 5977 C CA . SER A 1 743 ? 14.624 2.325 45.647 1.00 90.12 743 SER A CA 1
ATOM 5978 C C . SER A 1 743 ? 13.459 2.773 46.537 1.00 90.12 743 SER A C 1
ATOM 5980 O O . SER A 1 743 ? 12.936 1.961 47.292 1.00 90.12 743 SER A O 1
ATOM 5982 N N . ILE A 1 744 ? 13.008 4.031 46.447 1.00 91.69 744 ILE A N 1
ATOM 5983 C CA . ILE A 1 744 ? 11.949 4.587 47.309 1.00 91.69 744 ILE A CA 1
ATOM 5984 C C . ILE A 1 744 ? 10.589 3.880 47.099 1.00 91.69 744 ILE A C 1
ATOM 5986 O O . ILE A 1 744 ? 10.047 3.346 48.070 1.00 91.69 744 ILE A O 1
ATOM 5990 N N . PRO A 1 745 ? 10.020 3.804 45.874 1.00 92.69 745 PRO A N 1
ATOM 5991 C CA . PRO A 1 745 ? 8.772 3.072 45.637 1.00 92.69 745 PRO A CA 1
ATOM 5992 C C . PRO A 1 745 ? 8.917 1.561 45.870 1.00 92.69 745 PRO A C 1
ATOM 5994 O O . PRO A 1 745 ? 7.978 0.927 46.349 1.00 92.69 745 PRO A O 1
ATOM 5997 N N . ILE A 1 746 ? 10.097 0.987 45.600 1.00 88.25 746 ILE A N 1
ATOM 5998 C CA . ILE A 1 746 ? 10.390 -0.431 45.862 1.00 88.25 746 ILE A CA 1
ATOM 5999 C C . ILE A 1 746 ? 10.387 -0.723 47.373 1.00 88.25 746 ILE A C 1
ATOM 6001 O O . ILE A 1 746 ? 9.801 -1.717 47.798 1.00 88.25 746 ILE A O 1
ATOM 6005 N N . ALA A 1 747 ? 10.972 0.150 48.198 1.00 87.31 747 ALA A N 1
ATOM 6006 C CA . ALA A 1 747 ? 10.976 0.015 49.654 1.00 87.31 747 ALA A CA 1
ATOM 6007 C C . ALA A 1 747 ? 9.569 0.182 50.255 1.00 87.31 747 ALA A C 1
ATOM 6009 O O . ALA A 1 747 ? 9.165 -0.632 51.082 1.00 87.31 747 ALA A O 1
ATOM 6010 N N . LEU A 1 748 ? 8.777 1.154 49.784 1.00 90.50 748 LEU A N 1
ATOM 6011 C CA . LEU A 1 748 ? 7.368 1.308 50.186 1.00 90.50 748 LEU A CA 1
ATOM 6012 C C . LEU A 1 748 ? 6.537 0.055 49.874 1.00 90.50 748 LEU A C 1
ATOM 6014 O O . LEU A 1 748 ? 5.774 -0.414 50.720 1.00 90.50 748 LEU A O 1
ATOM 6018 N N . LEU A 1 749 ? 6.715 -0.515 48.676 1.00 85.62 749 LEU A N 1
ATOM 6019 C CA . LEU A 1 749 ? 6.059 -1.760 48.281 1.00 85.62 749 LEU A CA 1
ATOM 6020 C C . LEU A 1 749 ? 6.525 -2.947 49.137 1.00 85.62 749 LEU A C 1
ATOM 6022 O O . LEU A 1 749 ? 5.704 -3.766 49.546 1.00 85.62 749 LEU A O 1
ATOM 6026 N N . ARG A 1 750 ? 7.824 -3.032 49.444 1.00 82.88 750 ARG A N 1
ATOM 6027 C CA . ARG A 1 750 ? 8.394 -4.066 50.319 1.00 82.88 750 ARG A CA 1
ATOM 6028 C C . ARG A 1 750 ? 7.792 -4.003 51.722 1.00 82.88 750 ARG A C 1
ATOM 6030 O O . ARG A 1 750 ? 7.355 -5.033 52.221 1.00 82.88 750 ARG A O 1
ATOM 6037 N N . GLU A 1 751 ? 7.700 -2.821 52.322 1.00 82.50 751 GLU A N 1
ATOM 6038 C CA . GLU A 1 751 ? 7.112 -2.626 53.654 1.00 82.50 751 GLU A CA 1
ATOM 6039 C C . GLU A 1 751 ? 5.603 -2.925 53.691 1.00 82.50 751 GLU A C 1
ATOM 6041 O O . GLU A 1 751 ? 5.107 -3.540 54.638 1.00 82.50 751 GLU A O 1
ATOM 6046 N N . PHE A 1 752 ? 4.866 -2.564 52.636 1.00 81.38 752 PHE A N 1
ATOM 6047 C CA . PHE A 1 752 ? 3.471 -2.980 52.450 1.00 81.38 752 PHE A CA 1
ATOM 6048 C C . PHE A 1 752 ? 3.341 -4.514 52.399 1.00 81.38 752 PHE A C 1
ATOM 6050 O O . PHE A 1 752 ? 2.549 -5.102 53.136 1.00 81.38 752 PHE A O 1
ATOM 6057 N N . LEU A 1 753 ? 4.172 -5.188 51.597 1.00 73.62 753 LEU A N 1
ATOM 6058 C CA . LEU A 1 753 ? 4.149 -6.648 51.481 1.00 73.62 753 LEU A CA 1
ATOM 6059 C C . LEU A 1 753 ? 4.566 -7.347 52.786 1.00 73.62 753 LEU A C 1
ATOM 6061 O O . LEU A 1 753 ? 3.925 -8.325 53.169 1.00 73.62 753 LEU A O 1
ATOM 6065 N N . LEU A 1 754 ? 5.580 -6.845 53.497 1.00 70.12 754 LEU A N 1
ATOM 6066 C CA . LEU A 1 754 ? 6.061 -7.414 54.765 1.00 70.12 754 LEU A CA 1
ATOM 6067 C C . LEU A 1 754 ? 5.032 -7.321 55.901 1.00 70.12 754 LEU A C 1
ATOM 6069 O O . LEU A 1 754 ? 4.971 -8.223 56.736 1.00 70.12 754 LEU A O 1
ATOM 6073 N N . THR A 1 755 ? 4.213 -6.266 55.921 1.00 63.34 755 THR A N 1
ATOM 6074 C CA . THR A 1 755 ? 3.168 -6.061 56.942 1.00 63.34 755 THR A CA 1
ATOM 6075 C C . THR A 1 755 ? 1.833 -6.732 56.596 1.00 63.34 755 THR A C 1
ATOM 6077 O O . THR A 1 755 ? 1.079 -7.079 57.505 1.00 63.34 755 THR A O 1
ATOM 6080 N N . SER A 1 756 ? 1.550 -6.992 55.312 1.00 57.22 756 SER A N 1
ATOM 6081 C CA . SER A 1 756 ? 0.321 -7.666 54.856 1.00 57.22 756 SER A CA 1
ATOM 6082 C C . SER A 1 756 ? 0.243 -9.149 55.291 1.00 57.22 756 SER A C 1
ATOM 6084 O O . SER A 1 756 ? 0.779 -10.072 54.664 1.00 57.22 756 SER A O 1
ATOM 6086 N N . SER A 1 757 ? -0.457 -9.401 56.399 1.00 52.19 757 SER A N 1
ATOM 6087 C CA . SER A 1 757 ? -0.411 -10.643 57.184 1.00 52.19 757 SER A CA 1
ATOM 6088 C C . SER A 1 757 ? -1.203 -11.836 56.614 1.00 52.19 757 SER A C 1
ATOM 6090 O O . SER A 1 757 ? -1.918 -12.526 57.340 1.00 52.19 757 SER A O 1
ATOM 6092 N N . ARG A 1 758 ? -1.017 -12.161 55.322 1.00 46.66 758 ARG A N 1
ATOM 6093 C CA . ARG A 1 758 ? -1.338 -13.505 54.781 1.00 46.66 758 ARG A CA 1
ATOM 6094 C C . ARG A 1 758 ? -0.581 -13.928 53.516 1.00 46.66 758 ARG A C 1
ATOM 6096 O O . ARG A 1 758 ? -0.320 -15.119 53.377 1.00 46.66 758 ARG A O 1
ATOM 6103 N N . CYS A 1 759 ? -0.194 -13.008 52.624 1.00 45.84 759 CYS A N 1
ATOM 6104 C CA . CYS A 1 759 ? 0.369 -13.375 51.308 1.00 45.84 759 CYS A CA 1
ATOM 6105 C C . CYS A 1 759 ? 1.820 -12.913 51.045 1.00 45.84 759 CYS A C 1
ATOM 6107 O O . CYS A 1 759 ? 2.512 -13.517 50.220 1.00 45.84 759 CYS A O 1
ATOM 6109 N N . GLY A 1 760 ? 2.325 -11.897 51.760 1.00 44.03 760 GLY A N 1
ATOM 6110 C CA . GLY A 1 760 ? 3.575 -11.196 51.416 1.00 44.03 760 GLY A CA 1
ATOM 6111 C C . GLY A 1 760 ? 4.837 -12.057 51.238 1.00 44.03 760 GLY A C 1
ATOM 6112 O O . GLY A 1 760 ? 5.718 -11.707 50.454 1.00 44.03 760 GLY A O 1
ATOM 6113 N N . ARG A 1 761 ? 4.921 -13.224 51.895 1.00 39.06 761 ARG A N 1
ATOM 6114 C CA . ARG A 1 761 ? 6.103 -14.106 51.829 1.00 39.06 761 ARG A CA 1
ATOM 6115 C C . ARG A 1 761 ? 6.298 -14.823 50.484 1.00 39.06 761 ARG A C 1
ATOM 6117 O O . ARG A 1 761 ? 7.408 -15.277 50.233 1.00 39.06 761 ARG A O 1
ATOM 6124 N N . LYS A 1 762 ? 5.274 -14.939 49.622 1.00 42.06 762 LYS A N 1
ATOM 6125 C CA . LYS A 1 762 ? 5.419 -15.607 48.308 1.00 42.06 762 LYS A CA 1
ATOM 6126 C C . LYS A 1 762 ? 5.967 -14.691 47.210 1.00 42.06 762 LYS A C 1
ATOM 6128 O O . LYS A 1 762 ? 6.802 -15.136 46.434 1.00 42.06 762 LYS A O 1
ATOM 6133 N N . CYS A 1 763 ? 5.549 -13.427 47.151 1.00 44.97 763 CYS A N 1
ATOM 6134 C CA . CYS A 1 763 ? 5.957 -12.516 46.070 1.00 44.97 763 CYS A CA 1
ATOM 6135 C C . CYS A 1 763 ? 7.419 -12.045 46.185 1.00 44.97 763 CYS A C 1
ATOM 6137 O O . CYS A 1 763 ? 8.031 -11.654 45.192 1.00 44.97 763 CYS A O 1
ATOM 6139 N N . MET A 1 764 ? 7.997 -12.094 47.390 1.00 38.47 764 MET A N 1
ATOM 6140 C CA . MET A 1 764 ? 9.320 -11.527 47.675 1.00 38.47 764 MET A CA 1
ATOM 6141 C C . MET A 1 764 ? 10.495 -12.314 47.056 1.00 38.47 764 MET A C 1
ATOM 6143 O O . MET A 1 764 ? 11.599 -11.784 46.976 1.00 38.47 764 MET A O 1
ATOM 6147 N N . SER A 1 765 ? 10.279 -13.552 46.592 1.00 39.88 765 SER A N 1
ATOM 6148 C CA . SER A 1 765 ? 11.329 -14.396 45.998 1.00 39.88 765 SER A CA 1
ATOM 6149 C C . SER A 1 765 ? 11.634 -14.096 44.525 1.00 39.88 765 SER A C 1
ATOM 6151 O O . SER A 1 765 ? 12.716 -14.439 44.063 1.00 39.88 765 SER A O 1
ATOM 6153 N N . HIS A 1 766 ? 10.716 -13.462 43.785 1.00 41.78 766 HIS A N 1
ATOM 6154 C CA . HIS A 1 766 ? 10.859 -13.268 42.333 1.00 41.78 766 HIS A CA 1
ATOM 6155 C C . HIS A 1 766 ? 11.414 -11.886 41.936 1.00 41.78 766 HIS A C 1
ATOM 6157 O O . HIS A 1 766 ? 11.990 -11.739 40.864 1.00 41.78 766 HIS A O 1
ATOM 6163 N N . PHE A 1 767 ? 11.271 -10.873 42.799 1.00 38.22 767 PHE A N 1
ATOM 6164 C CA . PHE A 1 767 ? 11.578 -9.471 42.466 1.00 38.22 767 PHE A CA 1
ATOM 6165 C C . PHE A 1 767 ? 12.989 -8.983 42.845 1.00 38.22 767 PHE A C 1
ATOM 6167 O O . PHE A 1 767 ? 13.373 -7.892 42.435 1.00 38.22 767 PHE A O 1
ATOM 6174 N N . LEU A 1 768 ? 13.763 -9.745 43.627 1.00 36.97 768 LEU A N 1
ATOM 6175 C CA . LEU A 1 768 ? 15.018 -9.269 44.244 1.00 36.97 768 LEU A CA 1
ATOM 6176 C C . LEU A 1 768 ? 16.312 -9.861 43.646 1.00 36.97 768 LEU A C 1
ATOM 6178 O O . LEU A 1 768 ? 17.376 -9.675 44.229 1.00 36.97 768 LEU A O 1
ATOM 6182 N N . GLN A 1 769 ? 16.253 -10.583 42.517 1.00 31.94 769 GLN A N 1
ATOM 6183 C CA . GLN A 1 769 ? 17.394 -11.378 42.016 1.00 31.94 769 GLN A CA 1
ATOM 6184 C C . GLN A 1 769 ? 17.899 -11.061 40.592 1.00 31.94 769 GLN A C 1
ATOM 6186 O O . GLN A 1 769 ? 18.742 -11.802 40.092 1.00 31.94 769 GLN A O 1
ATOM 6191 N N . GLN A 1 770 ? 17.460 -9.981 39.927 1.00 30.03 770 GLN A N 1
ATOM 6192 C CA . GLN A 1 770 ? 17.994 -9.613 38.598 1.00 30.03 770 GLN A CA 1
ATOM 6193 C C . GLN A 1 770 ? 18.367 -8.121 38.469 1.00 30.03 770 GLN A C 1
ATOM 6195 O O . GLN A 1 770 ? 17.484 -7.266 38.553 1.00 30.03 770 GLN A O 1
ATOM 6200 N N . PRO A 1 771 ? 19.652 -7.783 38.220 1.00 27.95 771 PRO A N 1
ATOM 6201 C CA . PRO A 1 771 ? 20.087 -6.414 37.944 1.00 27.95 771 PRO A CA 1
ATOM 6202 C C . PRO A 1 771 ? 19.863 -6.056 36.464 1.00 27.95 771 PRO A C 1
ATOM 6204 O O . PRO A 1 771 ? 20.603 -6.495 35.581 1.00 27.95 771 PRO A O 1
ATOM 6207 N N . LEU A 1 772 ? 18.841 -5.244 36.184 1.00 28.97 772 LEU A N 1
ATOM 6208 C CA . LEU A 1 772 ? 18.474 -4.842 34.822 1.00 28.97 772 LEU A CA 1
ATOM 6209 C C . LEU A 1 772 ? 19.234 -3.597 34.332 1.00 28.97 772 LEU A C 1
ATOM 6211 O O . LEU A 1 772 ? 19.429 -2.620 35.056 1.00 28.97 772 LEU A O 1
ATOM 6215 N N . ARG A 1 773 ? 19.635 -3.643 33.057 1.00 23.75 773 ARG A N 1
ATOM 6216 C CA . ARG A 1 773 ? 20.320 -2.573 32.314 1.00 23.75 773 ARG A CA 1
ATOM 6217 C C . ARG A 1 773 ? 19.337 -1.914 31.324 1.00 23.75 773 ARG A C 1
ATOM 6219 O O . ARG A 1 773 ? 18.455 -2.594 30.818 1.00 23.75 773 ARG A O 1
ATOM 6226 N N . PHE A 1 774 ? 19.536 -0.616 31.065 1.00 24.45 774 PHE A N 1
ATOM 6227 C CA . PHE A 1 774 ? 19.157 0.225 29.897 1.00 24.45 774 PHE A CA 1
ATOM 6228 C C . PHE A 1 774 ? 18.417 -0.440 28.703 1.00 24.45 774 PHE A C 1
ATOM 6230 O O . PHE A 1 774 ? 18.827 -1.509 28.271 1.00 24.45 774 PHE A O 1
ATOM 6237 N N . GLN A 1 775 ? 17.405 0.158 28.035 1.00 24.25 775 GLN A N 1
ATOM 6238 C CA . GLN A 1 775 ? 17.047 1.587 27.769 1.00 24.25 775 GLN A CA 1
ATOM 6239 C C . GLN A 1 775 ? 15.518 1.713 27.375 1.00 24.25 775 GLN A C 1
ATOM 6241 O O . GLN A 1 775 ? 14.838 0.698 27.454 1.00 24.25 775 GLN A O 1
ATOM 6246 N N . ILE A 1 776 ? 14.834 2.817 26.970 1.00 26.98 776 ILE A N 1
ATOM 6247 C CA . ILE A 1 776 ? 15.176 4.242 26.696 1.00 26.98 776 ILE A CA 1
ATOM 6248 C C . ILE A 1 776 ? 14.138 5.317 27.179 1.00 26.98 776 ILE A C 1
ATOM 6250 O O . ILE A 1 776 ? 14.287 5.794 28.300 1.00 26.98 776 ILE A O 1
ATOM 6254 N N . LYS A 1 777 ? 13.166 5.777 26.358 1.00 24.05 777 LYS A N 1
ATOM 6255 C CA . LYS A 1 777 ? 12.290 6.980 26.526 1.00 24.05 777 LYS A CA 1
ATOM 6256 C C . LYS A 1 777 ? 10.867 6.760 25.956 1.00 24.05 777 LYS A C 1
ATOM 6258 O O . LYS A 1 777 ? 10.742 6.001 25.003 1.00 24.05 777 LYS A O 1
ATOM 6263 N N . ASN A 1 778 ? 9.884 7.552 26.418 1.00 25.77 778 ASN A N 1
ATOM 6264 C CA . ASN A 1 778 ? 8.600 7.838 25.737 1.00 25.77 778 ASN A CA 1
ATOM 6265 C C . ASN A 1 778 ? 8.406 9.366 25.544 1.00 25.77 778 ASN A C 1
ATOM 6267 O O . ASN A 1 778 ? 8.651 10.102 26.495 1.00 25.77 778 ASN A O 1
ATOM 6271 N N . ASP A 1 779 ? 7.946 9.779 24.352 1.00 41.06 779 ASP A N 1
ATOM 6272 C CA . ASP A 1 779 ? 6.801 10.661 23.980 1.00 41.06 779 ASP A CA 1
ATOM 6273 C C . ASP A 1 779 ? 6.363 11.923 24.789 1.00 41.06 779 ASP A C 1
ATOM 6275 O O . ASP A 1 779 ? 6.897 12.249 25.843 1.00 41.06 779 ASP A O 1
ATOM 6279 N N . VAL A 1 780 ? 5.273 12.560 24.289 1.00 27.64 780 VAL A N 1
ATOM 6280 C CA . VAL A 1 780 ? 4.359 13.559 24.928 1.00 27.64 780 VAL A CA 1
ATOM 6281 C C . VAL A 1 780 ? 4.821 15.040 24.803 1.00 27.64 780 VAL A C 1
ATOM 6283 O O . VAL A 1 780 ? 5.956 15.350 25.136 1.00 27.64 780 VAL A O 1
ATOM 6286 N N . MET A 1 781 ? 4.032 16.043 24.346 1.00 24.81 781 MET A N 1
ATOM 6287 C CA . MET A 1 781 ? 2.599 16.155 23.955 1.00 24.81 781 MET A CA 1
ATOM 6288 C C . MET A 1 781 ? 2.325 17.367 23.022 1.00 24.81 781 MET A C 1
ATOM 6290 O O . MET A 1 781 ? 3.020 18.367 23.164 1.00 24.81 781 MET A O 1
ATOM 6294 N N . ILE A 1 782 ? 1.260 17.322 22.194 1.00 25.08 782 ILE A N 1
ATOM 6295 C CA . ILE A 1 782 ? 0.453 18.430 21.584 1.00 25.08 782 ILE A CA 1
ATOM 6296 C C . ILE A 1 782 ? -0.571 17.753 20.624 1.00 25.08 782 ILE A C 1
ATOM 6298 O O . ILE A 1 782 ? -0.207 16.753 20.018 1.00 25.08 782 ILE A O 1
ATOM 6302 N N . LEU A 1 783 ? -1.850 18.129 20.432 1.00 25.94 783 LEU A N 1
ATOM 6303 C CA . LEU A 1 783 ? -2.721 19.205 20.953 1.00 25.94 783 LEU A CA 1
ATOM 6304 C C . LEU A 1 783 ? -4.177 18.683 21.163 1.00 25.94 783 LEU A C 1
ATOM 6306 O O . LEU A 1 783 ? -4.448 17.494 21.014 1.00 25.94 783 LEU A O 1
ATOM 6310 N N . LEU A 1 784 ? -5.123 19.564 21.515 1.00 31.44 784 LEU A N 1
ATOM 6311 C CA . LEU A 1 784 ? -6.511 19.243 21.891 1.00 31.44 784 LEU A CA 1
ATOM 6312 C C . LEU A 1 784 ? -7.542 19.463 20.765 1.00 31.44 784 LEU A C 1
ATOM 6314 O O . LEU A 1 784 ? -7.708 20.580 20.293 1.00 31.44 784 LEU A O 1
ATOM 6318 N N . THR A 1 785 ? -8.347 18.440 20.465 1.00 30.75 785 THR A N 1
ATOM 6319 C CA . THR A 1 785 ? -9.788 18.527 20.112 1.00 30.75 785 THR A CA 1
ATOM 6320 C C . THR A 1 785 ? -10.428 17.152 20.352 1.00 30.75 785 THR A C 1
ATOM 6322 O O . THR A 1 785 ? -9.752 16.127 20.257 1.00 30.75 785 THR A O 1
ATOM 6325 N N . LYS A 1 786 ? -11.724 17.083 20.698 1.00 33.84 786 LYS A N 1
ATOM 6326 C CA . LYS A 1 786 ? -12.405 15.812 21.040 1.00 33.84 786 LYS A CA 1
ATOM 6327 C C . LYS A 1 786 ? -12.782 14.981 19.802 1.00 33.84 786 LYS A C 1
ATOM 6329 O O . LYS A 1 786 ? -13.956 14.788 19.501 1.00 33.84 786 LYS A O 1
ATOM 6334 N N . ARG A 1 787 ? -11.773 14.438 19.118 1.00 30.62 787 ARG A N 1
ATOM 6335 C CA . ARG A 1 787 ? -11.940 13.393 18.098 1.00 30.62 787 ARG A CA 1
ATOM 6336 C C . ARG A 1 787 ? -12.348 12.077 18.773 1.00 30.62 787 ARG A C 1
ATOM 6338 O O . ARG A 1 787 ? -11.584 11.522 19.560 1.00 30.62 787 ARG A O 1
ATOM 6345 N N . THR A 1 788 ? -13.544 11.568 18.481 1.00 34.44 788 THR 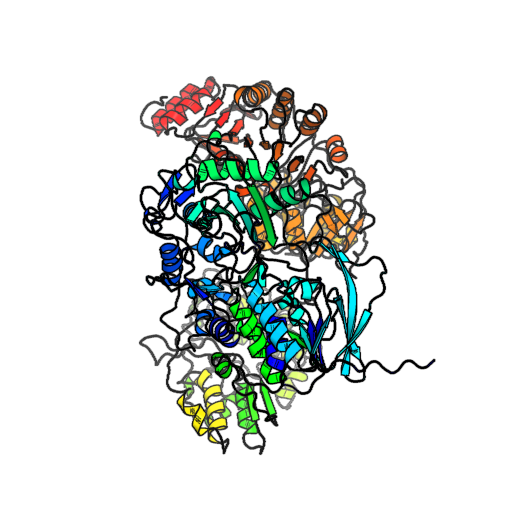A N 1
ATOM 6346 C CA . THR A 1 788 ? -13.904 10.175 18.801 1.00 34.44 788 THR A CA 1
ATOM 6347 C C . THR A 1 788 ? -13.322 9.233 17.742 1.00 34.44 788 THR A C 1
ATOM 6349 O O . THR A 1 788 ? -13.002 9.655 16.632 1.00 34.44 788 THR A O 1
ATOM 6352 N N . PHE A 1 789 ? -13.205 7.942 18.069 1.00 43.03 789 PHE A N 1
ATOM 6353 C CA . PHE A 1 789 ? -12.529 6.915 17.253 1.00 43.03 789 PHE A CA 1
ATOM 6354 C C . PHE A 1 789 ? -13.062 6.753 15.810 1.00 43.03 789 PHE A C 1
ATOM 6356 O O . PHE A 1 789 ? -12.402 6.133 14.986 1.00 43.03 789 PHE A O 1
ATOM 6363 N N . TYR A 1 790 ? -14.228 7.327 15.491 1.00 45.25 790 TYR A N 1
ATOM 6364 C CA . TYR A 1 790 ? -14.874 7.253 14.173 1.00 45.25 790 TYR A CA 1
ATOM 6365 C C . TYR A 1 790 ? -15.040 8.617 13.468 1.00 45.25 790 TYR A C 1
ATOM 6367 O O . TYR A 1 790 ? -15.636 8.661 12.401 1.00 45.25 790 TYR A O 1
ATOM 6375 N N . LEU A 1 791 ? -14.530 9.722 14.035 1.00 43.00 791 LEU A N 1
ATOM 6376 C CA . LEU A 1 791 ? -14.687 11.089 13.493 1.00 43.00 791 LEU A CA 1
ATOM 6377 C C . LEU A 1 791 ? -13.349 11.788 13.177 1.00 43.00 791 LEU A C 1
ATOM 6379 O O . LEU A 1 791 ? -13.295 13.010 13.090 1.00 43.00 791 LEU A O 1
ATOM 6383 N N . TYR A 1 792 ? -12.247 11.040 13.049 1.00 58.06 792 TYR A N 1
ATOM 6384 C CA . TYR A 1 792 ? -10.907 11.618 12.852 1.00 58.06 792 TYR A CA 1
ATOM 6385 C C . TYR A 1 792 ? -10.364 11.532 11.418 1.00 58.06 792 TYR A C 1
ATOM 6387 O O . TYR A 1 792 ? -9.213 11.913 11.211 1.00 58.06 792 TYR A O 1
ATOM 6395 N N . SER A 1 793 ? -11.146 11.006 10.465 1.00 67.00 793 SER A N 1
ATOM 6396 C CA . SER A 1 793 ? -10.669 10.661 9.119 1.00 67.00 793 SER A CA 1
ATOM 6397 C C . SER A 1 793 ? -9.986 11.851 8.427 1.00 67.00 793 SER A C 1
ATOM 6399 O O . SER A 1 793 ? -10.667 12.838 8.154 1.00 67.00 793 SER A O 1
ATOM 6401 N N . PRO A 1 794 ? -8.678 11.771 8.111 1.00 72.75 794 PRO A N 1
ATOM 6402 C CA . PRO A 1 794 ? -7.982 12.793 7.331 1.00 72.75 794 PRO A CA 1
ATOM 6403 C C . PRO A 1 794 ? -8.214 12.627 5.821 1.00 72.75 794 PRO A C 1
ATOM 6405 O O . PRO A 1 794 ? -7.657 13.382 5.037 1.00 72.75 794 PRO A O 1
ATOM 6408 N N . GLU A 1 795 ? -8.980 11.613 5.400 1.00 91.38 795 GLU A N 1
ATOM 6409 C CA . GLU A 1 795 ? -9.297 11.352 3.996 1.00 91.38 795 GLU A CA 1
ATOM 6410 C C . GLU A 1 795 ? -10.326 12.379 3.481 1.00 91.38 795 GLU A C 1
ATOM 6412 O O . GLU A 1 795 ? -11.486 12.297 3.905 1.00 91.38 795 GLU A O 1
ATOM 6417 N N . PRO A 1 796 ? -9.960 13.307 2.567 1.00 90.06 796 PRO A N 1
ATOM 6418 C CA . PRO A 1 796 ? -10.847 14.393 2.135 1.00 90.06 796 PRO A CA 1
ATOM 6419 C C . PRO A 1 796 ? -12.116 13.903 1.421 1.00 90.06 796 PRO A C 1
ATOM 6421 O O . PRO A 1 796 ? -13.128 14.602 1.402 1.00 90.06 796 PRO A O 1
ATOM 6424 N N . PHE A 1 797 ? -12.094 12.683 0.873 1.00 91.50 797 PHE A N 1
ATOM 6425 C CA . PHE A 1 797 ? -13.249 12.045 0.240 1.00 91.50 797 PHE A CA 1
ATOM 6426 C C . PHE A 1 797 ? -14.301 11.526 1.247 1.00 91.50 797 PHE A C 1
ATOM 6428 O O . PHE A 1 797 ? -15.413 11.170 0.862 1.00 91.50 797 PHE A O 1
ATOM 6435 N N . HIS A 1 798 ? -13.986 11.445 2.545 1.00 90.31 798 HIS A N 1
ATOM 6436 C CA . HIS A 1 798 ? -14.917 10.932 3.556 1.00 90.31 798 HIS A CA 1
ATOM 6437 C C . HIS A 1 798 ? -15.753 12.062 4.192 1.00 90.31 798 HIS A C 1
ATOM 6439 O O . HIS A 1 798 ? -15.172 12.889 4.895 1.00 90.31 798 HIS A O 1
ATOM 6445 N N . PRO A 1 799 ? -17.090 12.107 4.032 1.00 90.25 799 PRO A N 1
ATOM 6446 C CA . PRO A 1 799 ? -17.916 13.170 4.608 1.00 90.25 799 PRO A CA 1
ATOM 6447 C C . PRO A 1 799 ? -17.930 13.128 6.146 1.00 90.25 799 PRO A C 1
ATOM 6449 O O . PRO A 1 799 ? -18.261 12.111 6.756 1.00 90.25 799 PRO A O 1
ATOM 6452 N N . ILE A 1 800 ? -17.618 14.256 6.788 1.00 86.94 800 ILE A N 1
ATOM 6453 C CA . ILE A 1 800 ? -17.637 14.407 8.249 1.00 86.94 800 ILE A CA 1
ATOM 6454 C C . ILE A 1 800 ? -19.048 14.813 8.685 1.00 86.94 800 ILE A C 1
ATOM 6456 O O . ILE A 1 800 ? -19.407 15.990 8.682 1.00 86.94 800 ILE A O 1
ATOM 6460 N N . HIS A 1 801 ? -19.857 13.832 9.087 1.00 80.06 801 HIS A N 1
ATOM 6461 C CA . HIS A 1 801 ? -21.219 14.078 9.568 1.00 80.06 801 HIS A CA 1
ATOM 6462 C C . HIS A 1 801 ? -21.258 15.100 10.718 1.00 80.06 801 HIS A C 1
ATOM 6464 O O . HIS A 1 801 ? -20.700 14.867 11.791 1.00 80.06 801 HIS A O 1
ATOM 6470 N N . GLY A 1 802 ? -21.977 16.207 10.506 1.00 80.56 802 GLY A N 1
ATOM 6471 C CA . GLY A 1 802 ? -22.178 17.256 11.509 1.00 80.56 802 GLY A CA 1
ATOM 6472 C C . GLY A 1 802 ? -21.114 18.359 11.537 1.00 80.56 802 GLY A C 1
ATOM 6473 O O . GLY A 1 802 ? -21.190 19.211 12.422 1.00 80.56 802 GLY A O 1
ATOM 6474 N N . LYS A 1 803 ? -20.159 18.383 10.594 1.00 86.56 803 LYS A N 1
ATOM 6475 C CA . LYS A 1 803 ? -19.355 19.579 10.291 1.00 86.56 803 LYS A CA 1
ATOM 6476 C C . LYS A 1 803 ? -19.780 20.140 8.933 1.00 86.56 803 LYS A C 1
ATOM 6478 O O . LYS A 1 803 ? -19.707 19.439 7.933 1.00 86.56 803 LYS A O 1
ATOM 6483 N N . GLU A 1 804 ? -20.149 21.414 8.918 1.00 89.12 804 GLU A N 1
ATOM 6484 C CA . GLU A 1 804 ? -20.330 22.229 7.712 1.00 89.12 804 GLU A CA 1
ATOM 6485 C C . GLU A 1 804 ? -19.328 23.396 7.761 1.00 89.12 804 GLU A C 1
ATOM 6487 O O . GLU A 1 804 ? -18.994 23.846 8.866 1.00 89.12 804 GLU A O 1
ATOM 6492 N N . PRO A 1 805 ? -18.833 23.896 6.617 1.00 92.94 805 PRO A N 1
ATOM 6493 C CA . PRO A 1 805 ? -17.921 25.034 6.593 1.00 92.94 805 PRO A CA 1
ATOM 6494 C C . PRO A 1 805 ? -18.628 26.353 6.935 1.00 92.94 805 PRO A C 1
ATOM 6496 O O . PRO A 1 805 ? -19.796 26.565 6.600 1.00 92.94 805 PRO A O 1
ATOM 6499 N N . VAL A 1 806 ? -17.898 27.285 7.551 1.00 95.75 806 VAL A N 1
ATOM 6500 C CA . VAL A 1 806 ? -18.403 28.638 7.833 1.00 95.75 806 VAL A CA 1
ATOM 6501 C C . VAL A 1 806 ? -18.146 29.547 6.633 1.00 95.75 806 VAL A C 1
ATOM 6503 O O . VAL A 1 806 ? -17.003 29.718 6.219 1.00 95.75 806 VAL A O 1
ATOM 6506 N N . TRP A 1 807 ? -19.188 30.169 6.087 1.00 97.50 807 TRP A N 1
ATOM 6507 C CA . TRP A 1 807 ? -19.049 31.123 4.982 1.00 97.50 807 TRP A CA 1
ATOM 6508 C C . TRP A 1 807 ? -18.625 32.510 5.484 1.00 97.50 807 TRP A C 1
ATOM 6510 O O . TRP A 1 807 ? -19.153 32.994 6.487 1.00 97.50 807 TRP A O 1
ATOM 6520 N N . LYS A 1 808 ? -17.664 33.136 4.796 1.00 97.44 808 LYS A N 1
ATOM 6521 C CA . LYS A 1 808 ? -17.047 34.427 5.152 1.00 97.44 808 LYS A CA 1
ATOM 6522 C C . LYS A 1 808 ? -16.622 35.222 3.911 1.00 97.44 808 LYS A C 1
ATOM 6524 O O . LYS A 1 808 ? -16.523 34.668 2.818 1.00 97.44 808 LYS A O 1
ATOM 6529 N N . SER A 1 809 ? -16.287 36.501 4.093 1.00 97.44 809 SER A N 1
ATOM 6530 C CA . SER A 1 809 ? -15.450 37.234 3.128 1.00 97.44 809 SER A CA 1
ATOM 6531 C C . SER A 1 809 ? -13.990 36.746 3.145 1.00 97.44 809 SER A C 1
ATOM 6533 O O . SER A 1 809 ? -13.535 36.133 4.115 1.00 97.44 809 SER A O 1
ATOM 6535 N N . ALA A 1 810 ? -13.223 37.053 2.093 1.00 96.06 810 ALA A N 1
ATOM 6536 C CA . ALA A 1 810 ? -11.792 36.733 2.028 1.00 96.06 810 ALA A CA 1
ATOM 6537 C C . ALA A 1 810 ? -11.005 37.402 3.171 1.00 96.06 810 ALA A C 1
ATOM 6539 O O . ALA A 1 810 ? -10.142 36.783 3.792 1.00 96.06 810 ALA A O 1
ATOM 6540 N N . GLU A 1 811 ? -11.357 38.647 3.489 1.00 96.88 811 GLU A N 1
ATOM 6541 C CA . GLU A 1 811 ? -10.768 39.470 4.546 1.00 96.88 811 GLU A CA 1
ATOM 6542 C C . GLU A 1 811 ? -11.027 38.900 5.949 1.00 96.88 811 GLU A C 1
ATOM 6544 O O . GLU A 1 811 ? -10.166 39.009 6.817 1.00 96.88 811 GLU A O 1
ATOM 6549 N N . GLU A 1 812 ? -12.188 38.277 6.176 1.00 96.94 812 GLU A N 1
ATOM 6550 C CA . GLU A 1 812 ? -12.552 37.617 7.440 1.00 96.94 812 GLU A CA 1
ATOM 6551 C C . GLU A 1 812 ? -12.037 36.176 7.545 1.00 96.94 812 GLU A C 1
ATOM 6553 O O . GLU A 1 812 ? -11.952 35.623 8.648 1.00 96.94 812 GLU A O 1
ATOM 6558 N N . ALA A 1 813 ? -11.755 35.527 6.415 1.00 96.81 813 ALA A N 1
ATOM 6559 C CA . ALA A 1 813 ? -11.251 34.161 6.374 1.00 96.81 813 ALA A CA 1
ATOM 6560 C C . ALA A 1 813 ? -9.789 34.097 6.830 1.00 96.81 813 ALA A C 1
ATOM 6562 O O . ALA A 1 813 ? -9.444 33.302 7.704 1.00 96.81 813 ALA A O 1
ATOM 6563 N N . VAL A 1 814 ? -8.947 34.986 6.295 1.00 97.00 814 VAL A N 1
ATOM 6564 C CA . VAL A 1 814 ? -7.498 35.008 6.558 1.00 97.00 814 VAL A CA 1
ATOM 6565 C C . VAL A 1 814 ? -7.124 35.430 7.983 1.00 97.00 814 VAL A C 1
ATOM 6567 O O . VAL A 1 814 ? -5.978 35.243 8.384 1.00 97.00 814 VAL A O 1
ATOM 6570 N N . THR A 1 815 ? -8.067 35.938 8.790 1.00 96.75 815 THR A N 1
ATOM 6571 C CA . THR A 1 815 ? -7.777 36.436 10.152 1.00 96.75 815 THR A CA 1
ATOM 6572 C C . THR A 1 815 ? -7.392 35.353 11.163 1.00 96.75 815 THR A C 1
ATOM 6574 O O . THR A 1 815 ? -7.115 35.672 12.316 1.00 96.75 815 THR A O 1
ATOM 6577 N N . VAL A 1 816 ? -7.429 34.081 10.762 1.00 96.19 816 VAL A N 1
ATOM 6578 C CA . VAL A 1 816 ? -6.932 32.935 11.539 1.00 96.19 816 VAL A CA 1
ATOM 6579 C C . VAL A 1 816 ? -5.404 32.783 11.454 1.00 96.19 816 VAL A C 1
ATOM 6581 O O . VAL A 1 816 ? -4.815 32.092 12.283 1.00 96.19 816 VAL A O 1
ATOM 6584 N N . VAL A 1 817 ? -4.756 33.420 10.469 1.00 97.19 817 VAL A N 1
ATOM 6585 C CA . VAL A 1 817 ? -3.304 33.331 10.273 1.00 97.19 817 VAL A CA 1
ATOM 6586 C C . VAL A 1 817 ? -2.574 34.219 11.280 1.00 97.19 817 VAL A C 1
ATOM 6588 O O . VAL A 1 817 ? -2.777 35.432 11.333 1.00 97.19 817 VAL A O 1
ATOM 6591 N N . GLU A 1 818 ? -1.668 33.618 12.047 1.00 97.12 818 GLU A N 1
ATOM 6592 C CA . GLU A 1 818 ? -0.819 34.309 13.021 1.00 97.12 818 GLU A CA 1
ATOM 6593 C C . GLU A 1 818 ? 0.641 34.402 12.547 1.00 97.12 818 GLU A C 1
ATOM 6595 O O . GLU A 1 818 ? 1.090 33.702 11.639 1.00 97.12 818 GLU A O 1
ATOM 6600 N N . SER A 1 819 ? 1.425 35.255 13.210 1.00 97.38 819 SER A N 1
ATOM 6601 C CA . SER A 1 819 ? 2.871 35.352 12.970 1.00 97.38 819 SER A CA 1
ATOM 6602 C C . SER A 1 819 ? 3.581 34.017 13.228 1.00 97.38 819 SER A C 1
ATOM 6604 O O . SER A 1 819 ? 3.300 33.353 14.224 1.00 97.38 819 SER A O 1
ATOM 6606 N N . LYS A 1 820 ? 4.573 33.678 12.393 1.00 96.38 820 LYS A N 1
ATOM 6607 C CA . LYS A 1 820 ? 5.375 32.435 12.456 1.00 96.38 820 LYS A CA 1
ATOM 6608 C C . LYS A 1 820 ? 4.619 31.125 12.184 1.00 96.38 820 LYS A C 1
ATOM 6610 O O . LYS A 1 820 ? 5.187 30.057 12.404 1.00 96.38 820 LYS A O 1
ATOM 6615 N N . GLN A 1 821 ? 3.377 31.189 11.704 1.00 97.56 821 GLN A N 1
ATOM 6616 C CA . GLN A 1 821 ? 2.667 30.018 11.187 1.00 97.56 821 GLN A CA 1
ATOM 6617 C C . GLN A 1 821 ? 3.158 29.621 9.784 1.00 97.56 821 GLN A C 1
ATOM 6619 O O . GLN A 1 821 ? 3.719 30.438 9.046 1.00 97.56 821 GLN A O 1
ATOM 6624 N N . ARG A 1 822 ? 2.902 28.364 9.409 1.00 98.12 822 ARG A N 1
ATOM 6625 C CA . ARG A 1 822 ? 3.094 27.813 8.062 1.00 98.12 822 ARG A CA 1
ATOM 6626 C C . ARG A 1 822 ? 1.787 27.814 7.285 1.00 98.12 822 ARG A C 1
ATOM 6628 O O . ARG A 1 822 ? 0.860 27.078 7.631 1.00 98.12 822 ARG A O 1
ATOM 6635 N N . VAL A 1 823 ? 1.738 28.604 6.217 1.00 97.88 823 VAL A N 1
ATOM 6636 C CA . VAL A 1 823 ? 0.587 28.695 5.313 1.00 97.88 823 VAL A CA 1
ATOM 6637 C C . VAL A 1 823 ? 0.922 27.968 4.017 1.00 97.88 823 VAL A C 1
ATOM 6639 O O . VAL A 1 823 ? 1.844 28.366 3.312 1.00 97.88 823 VAL A O 1
ATOM 6642 N N . TYR A 1 824 ? 0.181 26.910 3.695 1.00 98.00 824 TYR A N 1
ATOM 6643 C CA . TYR A 1 824 ? 0.242 26.280 2.379 1.00 98.00 824 TYR A CA 1
ATOM 6644 C C . TYR A 1 824 ? -0.631 27.036 1.375 1.00 98.00 824 TYR A C 1
ATOM 6646 O O . TYR A 1 824 ? -1.753 27.427 1.702 1.00 98.00 824 TYR A O 1
ATOM 6654 N N . VAL A 1 825 ? -0.135 27.191 0.148 1.00 95.75 825 VAL A N 1
ATOM 6655 C CA . VAL A 1 825 ? -0.859 27.798 -0.975 1.00 95.75 825 VAL A CA 1
ATOM 6656 C C . VAL A 1 825 ? -0.870 26.825 -2.155 1.00 95.75 825 VAL A C 1
ATOM 6658 O O . VAL A 1 825 ? 0.187 26.370 -2.594 1.00 95.75 825 VAL A O 1
ATOM 6661 N N . GLN A 1 826 ? -2.065 26.517 -2.667 1.00 94.75 826 GLN A N 1
ATOM 6662 C CA . GLN A 1 826 ? -2.259 25.667 -3.847 1.00 94.75 826 GLN A CA 1
ATOM 6663 C C . GLN A 1 826 ? -1.573 26.246 -5.099 1.00 94.75 826 GLN A C 1
ATOM 6665 O O . GLN A 1 826 ? -1.537 27.463 -5.294 1.00 94.75 826 GLN A O 1
ATOM 6670 N N . GLY A 1 827 ? -1.021 25.370 -5.942 1.00 89.50 827 GLY A N 1
ATOM 6671 C CA . GLY A 1 827 ? -0.292 25.737 -7.162 1.00 89.50 827 GLY A CA 1
ATOM 6672 C C . GLY A 1 827 ? -1.159 25.926 -8.416 1.00 89.50 827 GLY A C 1
ATOM 6673 O O . GLY A 1 827 ? -2.388 25.819 -8.390 1.00 89.50 827 GLY A O 1
ATOM 6674 N N . GLY A 1 828 ? -0.477 26.178 -9.536 1.00 88.50 828 GLY A N 1
ATOM 6675 C CA . GLY A 1 828 ? -1.059 26.260 -10.876 1.00 88.50 828 GLY A CA 1
ATOM 6676 C C . GLY A 1 828 ? -2.109 27.363 -11.035 1.00 88.50 828 GLY A C 1
ATOM 6677 O O . GLY A 1 828 ? -2.103 28.366 -10.325 1.00 88.50 828 GLY A O 1
ATOM 6678 N N . ALA A 1 829 ? -3.058 27.157 -11.951 1.00 89.81 829 ALA A N 1
ATOM 6679 C CA . ALA A 1 829 ? -4.217 28.041 -12.118 1.00 89.81 829 ALA A CA 1
ATOM 6680 C C . ALA A 1 829 ? -5.246 27.938 -10.968 1.00 89.81 829 ALA A C 1
ATOM 6682 O O . ALA A 1 829 ? -6.269 28.616 -11.004 1.00 89.81 829 ALA A O 1
ATOM 6683 N N . ALA A 1 830 ? -4.987 27.108 -9.950 1.00 93.25 830 ALA A N 1
ATOM 6684 C CA . ALA A 1 830 ? -5.799 27.010 -8.740 1.00 93.25 830 ALA A CA 1
ATOM 6685 C C . ALA A 1 830 ? -5.215 27.787 -7.544 1.00 93.25 830 ALA A C 1
ATOM 6687 O O . ALA A 1 830 ? -5.783 27.729 -6.452 1.00 93.25 830 ALA A O 1
ATOM 6688 N N . SER A 1 831 ? -4.132 28.552 -7.724 1.00 92.00 831 SER A N 1
ATOM 6689 C CA . SER A 1 831 ? -3.650 29.496 -6.709 1.00 92.00 831 SER A CA 1
ATOM 6690 C C . SER A 1 831 ? -4.744 30.525 -6.354 1.00 92.00 831 SER A C 1
ATOM 6692 O O . SER A 1 831 ? -5.180 31.271 -7.232 1.00 92.00 831 SER A O 1
ATOM 6694 N N . PRO A 1 832 ? -5.221 30.595 -5.091 1.00 92.81 832 PRO A N 1
ATOM 6695 C CA . PRO A 1 832 ? -6.384 31.405 -4.721 1.00 92.81 832 PRO A CA 1
ATOM 6696 C C . PRO A 1 832 ? -6.016 32.891 -4.572 1.00 92.81 832 PRO A C 1
ATOM 6698 O O . PRO A 1 832 ? -5.876 33.400 -3.457 1.00 92.81 832 PRO A O 1
ATOM 6701 N N . LEU A 1 833 ? -5.844 33.591 -5.699 1.00 89.94 833 LEU A N 1
ATOM 6702 C CA . LEU A 1 833 ? -5.297 34.957 -5.776 1.00 89.94 833 LEU A CA 1
ATOM 6703 C C . LEU A 1 833 ? -5.982 35.944 -4.817 1.00 89.94 833 LEU A C 1
ATOM 6705 O O . LEU A 1 833 ? -5.304 36.673 -4.092 1.00 89.94 833 LEU A O 1
ATOM 6709 N N . LYS A 1 834 ? -7.316 35.910 -4.719 1.00 92.38 834 LYS A N 1
ATOM 6710 C CA . LYS A 1 834 ? -8.074 36.754 -3.785 1.00 92.38 834 LYS A CA 1
ATOM 6711 C C . LYS A 1 834 ? -7.752 36.471 -2.309 1.00 92.38 834 LYS A C 1
ATOM 6713 O O . LYS A 1 834 ? -7.573 37.418 -1.545 1.00 92.38 834 LYS A O 1
ATOM 6718 N N . LEU A 1 835 ? -7.611 35.204 -1.896 1.00 94.69 835 LEU A N 1
ATOM 6719 C CA . LEU A 1 835 ? -7.172 34.863 -0.530 1.00 94.69 835 LEU A CA 1
ATOM 6720 C C . LEU A 1 835 ? -5.715 35.272 -0.285 1.00 94.69 835 LEU A C 1
ATOM 6722 O O . LEU A 1 835 ? -5.392 35.754 0.798 1.00 94.69 835 LEU A O 1
ATOM 6726 N N . ILE A 1 836 ? -4.849 35.105 -1.288 1.00 93.31 836 ILE A N 1
ATOM 6727 C CA . ILE A 1 836 ? -3.436 35.498 -1.233 1.00 93.31 836 ILE A CA 1
ATOM 6728 C C . ILE A 1 836 ? -3.309 37.015 -1.012 1.00 93.31 836 ILE A C 1
ATOM 6730 O O . ILE A 1 836 ? -2.589 37.440 -0.108 1.00 93.31 836 ILE A O 1
ATOM 6734 N N . GLN A 1 837 ? -4.050 37.826 -1.772 1.00 92.88 837 GLN A N 1
ATOM 6735 C CA . GLN A 1 837 ? -4.066 39.284 -1.631 1.00 92.88 837 GLN A CA 1
ATOM 6736 C C . GLN A 1 837 ? -4.647 39.721 -0.277 1.00 92.88 837 GLN A C 1
ATOM 6738 O O . GLN A 1 837 ? -4.017 40.503 0.437 1.00 92.88 837 GLN A O 1
ATOM 6743 N N . SER A 1 838 ? -5.803 39.178 0.130 1.00 95.31 838 SER A N 1
ATOM 6744 C CA . SER A 1 838 ? -6.411 39.514 1.425 1.00 95.31 838 SER A CA 1
ATOM 6745 C C . SER A 1 838 ? -5.513 39.104 2.606 1.00 95.31 838 SER A C 1
ATOM 6747 O O . SER A 1 838 ? -5.426 39.853 3.579 1.00 95.31 838 SER A O 1
ATOM 6749 N N . LEU A 1 839 ? -4.780 37.982 2.521 1.00 95.94 839 LEU A N 1
ATOM 6750 C CA . LEU A 1 839 ? -3.761 37.601 3.511 1.00 95.94 839 LEU A CA 1
ATOM 6751 C C . LEU A 1 839 ? -2.592 38.594 3.524 1.00 95.94 839 LEU A C 1
ATOM 6753 O O . LEU A 1 839 ? -2.140 38.992 4.599 1.00 95.94 839 LEU A O 1
ATOM 6757 N N . ALA A 1 840 ? -2.110 39.015 2.354 1.00 93.94 840 ALA A N 1
ATOM 6758 C CA . ALA A 1 840 ? -0.995 39.947 2.246 1.00 93.94 840 ALA A CA 1
ATOM 6759 C C . ALA A 1 840 ? -1.318 41.302 2.908 1.00 93.94 840 ALA A C 1
ATOM 6761 O O . ALA A 1 840 ? -0.543 41.806 3.729 1.00 93.94 840 ALA A O 1
ATOM 6762 N N . ASP A 1 841 ? -2.507 41.845 2.639 1.00 94.44 841 ASP A N 1
ATOM 6763 C CA . ASP A 1 841 ? -2.974 43.103 3.229 1.00 94.44 841 ASP A CA 1
ATOM 6764 C C . ASP A 1 841 ? -3.314 42.962 4.722 1.00 94.44 841 ASP A C 1
ATOM 6766 O O . ASP A 1 841 ? -2.999 43.855 5.516 1.00 94.44 841 ASP A O 1
ATOM 6770 N N . PHE A 1 842 ? -3.874 41.820 5.145 1.00 96.06 842 PHE A N 1
ATOM 6771 C CA . PHE A 1 842 ? -4.050 41.485 6.563 1.00 96.06 842 PHE A CA 1
ATOM 6772 C C . PHE A 1 842 ? -2.700 41.437 7.302 1.00 96.06 842 PHE A C 1
ATOM 6774 O O . PHE A 1 842 ? -2.593 41.955 8.419 1.00 96.06 842 PHE A O 1
ATOM 6781 N N . GLY A 1 843 ? -1.658 40.900 6.658 1.00 94.81 843 GLY A N 1
ATOM 6782 C CA . GLY A 1 843 ? -0.288 40.837 7.167 1.00 94.81 843 GLY A CA 1
ATOM 6783 C C . GLY A 1 843 ? 0.340 42.211 7.411 1.00 94.81 843 GLY A C 1
ATOM 6784 O O . GLY A 1 843 ? 0.918 42.429 8.478 1.00 94.81 843 GLY A O 1
ATOM 6785 N N . ILE A 1 844 ? 0.169 43.164 6.484 1.00 94.19 844 ILE A N 1
ATOM 6786 C CA . ILE A 1 844 ? 0.576 44.567 6.695 1.00 94.19 844 ILE A CA 1
ATOM 6787 C C . ILE A 1 844 ? -0.252 45.199 7.819 1.00 94.19 844 ILE A C 1
ATOM 6789 O O . ILE A 1 844 ? 0.314 45.692 8.796 1.00 94.19 844 ILE A O 1
ATOM 6793 N N . LYS A 1 845 ? -1.586 45.161 7.705 1.00 95.81 845 LYS A N 1
ATOM 6794 C CA . LYS A 1 845 ? -2.522 45.860 8.603 1.00 95.81 845 LYS A CA 1
ATOM 6795 C C . LYS A 1 845 ? -2.350 45.467 10.072 1.00 95.81 845 LYS A C 1
ATOM 6797 O O . LYS A 1 845 ? -2.436 46.327 10.945 1.00 95.81 845 LYS A O 1
ATOM 6802 N N . ASN A 1 846 ? -2.086 44.189 10.338 1.00 95.31 846 ASN A N 1
ATOM 6803 C CA . ASN A 1 846 ? -1.915 43.641 11.688 1.00 95.31 846 ASN A CA 1
ATOM 6804 C C . ASN A 1 846 ? -0.440 43.410 12.058 1.00 95.31 846 ASN A C 1
ATOM 6806 O O . ASN A 1 846 ? -0.151 42.818 13.093 1.00 95.31 846 ASN A O 1
ATOM 6810 N N . GLN A 1 847 ? 0.491 43.890 11.225 1.00 93.69 847 GLN A N 1
ATOM 6811 C CA . GLN A 1 847 ? 1.938 43.841 11.451 1.00 93.69 847 GLN A CA 1
ATOM 6812 C C . GLN A 1 847 ? 2.476 42.426 11.741 1.00 93.69 847 GLN A C 1
ATOM 6814 O O . GLN A 1 847 ? 3.384 42.252 12.556 1.00 93.69 847 GLN A O 1
ATOM 6819 N N . LEU A 1 848 ? 1.941 41.413 11.050 1.00 96.81 848 LEU A N 1
ATOM 6820 C CA . LEU A 1 848 ? 2.372 40.022 11.207 1.00 96.81 848 LEU A CA 1
ATOM 6821 C C . LEU A 1 848 ? 3.833 39.843 10.772 1.00 96.81 848 LEU A C 1
ATOM 6823 O O . LEU A 1 848 ? 4.351 40.630 9.976 1.00 96.81 848 LEU A O 1
ATOM 6827 N N . ARG A 1 849 ? 4.521 38.830 11.310 1.00 96.44 849 ARG A N 1
ATOM 6828 C CA . ARG A 1 849 ? 5.948 38.587 11.046 1.00 96.44 849 ARG A CA 1
ATOM 6829 C C . ARG A 1 849 ? 6.283 37.111 10.845 1.00 96.44 849 ARG A C 1
ATOM 6831 O O . ARG A 1 849 ? 5.799 36.251 11.581 1.00 96.44 849 ARG A O 1
ATOM 6838 N N . GLY A 1 850 ? 7.191 36.848 9.909 1.00 95.81 850 GLY A N 1
ATOM 6839 C CA . GLY A 1 850 ? 7.817 35.544 9.682 1.00 95.81 850 GLY A CA 1
ATOM 6840 C C . GLY A 1 850 ? 6.860 34.409 9.315 1.00 95.81 850 GLY A C 1
ATOM 6841 O O . GLY A 1 850 ? 7.129 33.277 9.699 1.00 95.81 850 GLY A O 1
ATOM 6842 N N . ILE A 1 851 ? 5.746 34.693 8.635 1.00 97.81 851 ILE A N 1
ATOM 6843 C CA . ILE A 1 851 ? 4.842 33.659 8.110 1.00 97.81 851 ILE A CA 1
ATOM 6844 C C . ILE A 1 851 ? 5.567 32.905 6.991 1.00 97.81 851 ILE A C 1
ATOM 6846 O O . ILE A 1 851 ? 5.997 33.514 6.011 1.00 97.81 851 ILE A O 1
ATOM 6850 N N . GLU A 1 852 ? 5.708 31.590 7.132 1.00 97.81 852 GLU A N 1
ATOM 6851 C CA . GLU A 1 852 ? 6.380 30.740 6.147 1.00 97.81 852 GLU A CA 1
ATOM 6852 C C . GLU A 1 852 ? 5.345 30.263 5.116 1.00 97.81 852 GLU A C 1
ATOM 6854 O O . GLU A 1 852 ? 4.413 29.528 5.454 1.00 97.81 852 GLU A O 1
ATOM 6859 N N . VAL A 1 853 ? 5.472 30.719 3.868 1.00 96.50 853 VAL A N 1
ATOM 6860 C CA . VAL A 1 853 ? 4.516 30.427 2.789 1.00 96.50 853 VAL A CA 1
ATOM 6861 C C . VAL A 1 853 ? 5.031 29.246 1.975 1.00 96.50 853 VAL A C 1
ATOM 6863 O O . VAL A 1 853 ? 5.957 29.389 1.176 1.00 96.50 853 VAL A O 1
ATOM 6866 N N . ILE A 1 854 ? 4.435 28.078 2.206 1.00 96.12 854 ILE A N 1
ATOM 6867 C CA . ILE A 1 854 ? 4.802 26.797 1.599 1.00 96.12 854 ILE A CA 1
ATOM 6868 C C . ILE A 1 854 ? 4.049 26.619 0.282 1.00 96.12 854 ILE A C 1
ATOM 6870 O O . ILE A 1 854 ? 2.817 26.610 0.278 1.00 96.12 854 ILE A O 1
ATOM 6874 N N . HIS A 1 855 ? 4.758 26.411 -0.827 1.00 92.88 855 HIS A N 1
ATOM 6875 C CA . HIS A 1 855 ? 4.106 26.120 -2.105 1.00 92.88 855 HIS A CA 1
ATOM 6876 C C . HIS A 1 855 ? 4.979 25.325 -3.087 1.00 92.88 855 HIS A C 1
ATOM 6878 O O . HIS A 1 855 ? 6.210 25.327 -3.020 1.00 92.88 855 HIS A O 1
ATOM 6884 N N . ALA A 1 856 ? 4.311 24.646 -4.020 1.00 85.88 856 ALA A N 1
ATOM 6885 C CA . ALA A 1 856 ? 4.914 24.013 -5.194 1.00 85.88 856 ALA A CA 1
ATOM 6886 C C . ALA A 1 856 ? 4.836 25.010 -6.393 1.00 85.88 856 ALA A C 1
ATOM 6888 O O . ALA A 1 856 ? 5.057 26.199 -6.125 1.00 85.88 856 ALA A O 1
ATOM 6889 N N . PRO A 1 857 ? 4.576 24.646 -7.673 1.00 79.25 857 PRO A N 1
ATOM 6890 C CA . PRO A 1 857 ? 4.617 25.622 -8.765 1.00 79.25 857 PRO A CA 1
ATOM 6891 C C . PRO A 1 857 ? 3.431 26.597 -8.702 1.00 79.25 857 PRO A C 1
ATOM 6893 O O . PRO A 1 857 ? 2.351 26.329 -9.224 1.00 79.25 857 PRO A O 1
ATOM 6896 N N . THR A 1 858 ? 3.627 27.757 -8.079 1.00 70.56 858 THR A N 1
ATOM 6897 C CA . THR A 1 858 ? 2.685 28.880 -8.150 1.00 70.56 858 THR A CA 1
ATOM 6898 C C . THR A 1 858 ? 2.925 29.688 -9.414 1.00 70.56 858 THR A C 1
ATOM 6900 O O . THR A 1 858 ? 4.066 29.921 -9.827 1.00 70.56 858 THR A O 1
ATOM 6903 N N . GLN A 1 859 ? 1.847 30.143 -10.034 1.00 65.06 859 GLN A N 1
ATOM 6904 C CA . GLN A 1 859 ? 1.906 31.150 -11.082 1.00 65.06 859 GLN A CA 1
ATOM 6905 C C . GLN A 1 859 ? 1.041 32.346 -10.679 1.00 65.06 859 GLN A C 1
ATOM 6907 O O . GLN A 1 859 ? 0.184 32.236 -9.808 1.00 65.06 859 GLN A O 1
ATOM 6912 N N . LEU A 1 860 ? 1.261 33.454 -11.386 1.00 60.59 860 LEU A N 1
ATOM 6913 C CA . LEU A 1 860 ? 0.481 34.691 -11.341 1.00 60.59 860 LEU A CA 1
ATOM 6914 C C . LEU A 1 860 ? 0.578 35.476 -10.035 1.00 60.59 860 LEU A C 1
ATOM 6916 O O . LEU A 1 860 ? -0.283 35.423 -9.165 1.00 60.59 860 LEU A O 1
ATOM 6920 N N . ASP A 1 861 ? 1.611 36.310 -10.009 1.00 70.75 861 ASP A N 1
ATOM 6921 C CA . ASP A 1 861 ? 1.759 37.441 -9.106 1.00 70.75 861 ASP A CA 1
ATOM 6922 C C . ASP A 1 861 ? 1.701 37.045 -7.626 1.00 70.75 861 ASP A C 1
ATOM 6924 O O . ASP A 1 861 ? 0.812 37.432 -6.868 1.00 70.75 861 ASP A O 1
ATOM 6928 N N . CYS A 1 862 ? 2.691 36.254 -7.204 1.00 81.69 862 CYS A N 1
ATOM 6929 C CA . CYS A 1 862 ? 2.875 35.835 -5.813 1.00 81.69 862 CYS A CA 1
ATOM 6930 C C . CYS A 1 862 ? 3.235 37.024 -4.896 1.00 81.69 862 CYS A C 1
ATOM 6932 O O . CYS A 1 862 ? 4.370 37.126 -4.422 1.00 81.69 862 CYS A O 1
ATOM 6934 N N . VAL A 1 863 ? 2.279 37.924 -4.632 1.00 88.75 863 VAL A N 1
ATOM 6935 C CA . VAL A 1 863 ? 2.487 39.227 -3.970 1.00 88.75 863 VAL A CA 1
ATOM 6936 C C . VAL A 1 863 ? 3.196 39.130 -2.621 1.00 88.75 863 VAL A C 1
ATOM 6938 O O . VAL A 1 863 ? 3.994 40.006 -2.312 1.00 88.75 863 VAL A O 1
ATOM 6941 N N . PHE A 1 864 ? 3.029 38.041 -1.859 1.00 88.94 864 PHE A N 1
ATOM 6942 C CA . PHE A 1 864 ? 3.776 37.790 -0.613 1.00 88.94 864 PHE A CA 1
ATOM 6943 C C . PHE A 1 864 ? 5.309 37.746 -0.791 1.00 88.94 864 PHE A C 1
ATOM 6945 O O . PHE A 1 864 ? 6.038 37.820 0.194 1.00 88.94 864 PHE A O 1
ATOM 6952 N N . SER A 1 865 ? 5.803 37.634 -2.029 1.00 91.44 865 SER A N 1
ATOM 6953 C CA . SER A 1 865 ? 7.230 37.679 -2.380 1.00 91.44 865 SER A CA 1
ATOM 6954 C C . SER A 1 865 ? 7.732 39.084 -2.747 1.00 91.44 865 SER A C 1
ATOM 6956 O O . SER A 1 865 ? 8.940 39.263 -2.928 1.00 91.44 865 SER A O 1
ATOM 6958 N N . ASP A 1 866 ? 6.859 40.096 -2.835 1.00 91.81 866 ASP A N 1
ATOM 6959 C CA . ASP A 1 866 ? 7.275 41.489 -3.040 1.00 91.81 866 ASP A CA 1
ATOM 6960 C C . ASP A 1 866 ? 8.077 42.011 -1.842 1.00 91.81 866 ASP A C 1
ATOM 6962 O O . ASP A 1 866 ? 7.742 41.760 -0.684 1.00 91.81 866 ASP A O 1
ATOM 6966 N N . GLN A 1 867 ? 9.097 42.829 -2.114 1.00 90.69 867 GLN A N 1
ATOM 6967 C CA . GLN A 1 867 ? 9.974 43.402 -1.084 1.00 90.69 867 GLN A CA 1
ATOM 6968 C C . GLN A 1 867 ? 9.209 44.192 -0.001 1.00 90.69 867 GLN A C 1
ATOM 6970 O O . GLN A 1 867 ? 9.610 44.204 1.158 1.00 90.69 867 GLN A O 1
ATOM 6975 N N . LYS A 1 868 ? 8.052 44.784 -0.337 1.00 91.25 868 LYS A N 1
ATOM 6976 C CA . LYS A 1 868 ? 7.182 45.501 0.618 1.00 91.25 868 LYS A CA 1
ATOM 6977 C C . LYS A 1 868 ? 6.588 44.616 1.731 1.00 91.25 868 LYS A C 1
ATOM 6979 O O . LYS A 1 868 ? 6.090 45.160 2.713 1.00 91.25 868 LYS A O 1
ATOM 6984 N N . TYR A 1 869 ? 6.635 43.286 1.594 1.00 92.50 869 TYR A N 1
ATOM 6985 C CA . TYR A 1 869 ? 6.227 42.330 2.632 1.00 92.50 869 TYR A CA 1
ATOM 6986 C C . TYR A 1 869 ? 7.410 41.580 3.274 1.00 92.50 869 TYR A C 1
ATOM 6988 O O . TYR A 1 869 ? 7.202 40.597 3.991 1.00 92.50 869 TYR A O 1
ATOM 6996 N N . GLU A 1 870 ? 8.652 42.018 3.045 1.00 92.44 870 GLU A N 1
ATOM 6997 C CA . GLU A 1 870 ? 9.831 41.413 3.667 1.00 92.44 870 GLU A CA 1
ATOM 6998 C C . GLU A 1 870 ? 9.712 41.413 5.203 1.00 92.44 870 GLU A C 1
ATOM 7000 O O . GLU A 1 870 ? 9.291 42.387 5.830 1.00 92.44 870 GLU A O 1
ATOM 7005 N N . GLY A 1 871 ? 10.012 40.270 5.824 1.00 90.25 871 GLY A N 1
ATOM 7006 C CA . GLY A 1 871 ? 9.832 40.059 7.262 1.00 90.25 871 GLY A CA 1
ATOM 7007 C C . GLY A 1 871 ? 8.380 39.821 7.707 1.00 90.25 871 GLY A C 1
ATOM 7008 O O . GLY A 1 871 ? 8.186 39.342 8.825 1.00 90.25 871 GLY A O 1
ATOM 7009 N N . ILE A 1 872 ? 7.372 40.079 6.862 1.00 96.56 872 ILE A N 1
ATOM 7010 C CA . ILE A 1 872 ? 5.974 39.653 7.069 1.00 96.56 872 ILE A CA 1
ATOM 7011 C C . ILE A 1 872 ? 5.823 38.203 6.615 1.00 96.56 872 ILE A C 1
ATOM 7013 O O . ILE A 1 872 ? 5.497 37.338 7.431 1.00 96.56 872 ILE A O 1
ATOM 7017 N N . PHE A 1 873 ? 6.143 37.943 5.347 1.00 96.38 873 PHE A N 1
ATOM 7018 C CA . PHE A 1 873 ? 6.165 36.610 4.750 1.00 96.38 873 PHE A CA 1
ATOM 7019 C C . PHE A 1 873 ? 7.592 36.202 4.380 1.00 96.38 873 PHE A C 1
ATOM 7021 O O . PHE A 1 873 ? 8.454 37.040 4.108 1.00 96.38 873 PHE A O 1
ATOM 7028 N N . ARG A 1 874 ? 7.819 34.891 4.336 1.00 96.12 874 ARG A N 1
ATOM 7029 C CA . ARG A 1 874 ? 8.973 34.254 3.706 1.00 96.12 874 ARG A CA 1
ATOM 7030 C C . ARG A 1 874 ? 8.452 33.117 2.836 1.00 96.12 874 ARG A C 1
ATOM 7032 O O . ARG A 1 874 ? 7.911 32.145 3.358 1.00 96.12 874 ARG A O 1
ATOM 7039 N N . THR A 1 875 ? 8.565 33.264 1.517 1.00 93.94 875 THR A N 1
ATOM 7040 C CA . THR A 1 875 ? 8.293 32.162 0.580 1.00 93.94 875 THR A CA 1
ATOM 7041 C C . THR A 1 875 ? 9.293 31.036 0.825 1.00 93.94 875 THR A C 1
ATOM 7043 O O . THR A 1 875 ? 10.484 31.305 0.985 1.00 93.94 875 THR A O 1
ATOM 7046 N N . ASN A 1 876 ? 8.810 29.798 0.880 1.00 95.06 876 ASN A N 1
ATOM 7047 C CA . ASN A 1 876 ? 9.631 28.597 0.907 1.00 95.06 876 ASN A CA 1
ATOM 7048 C C . ASN A 1 876 ? 9.078 27.621 -0.140 1.00 95.06 876 ASN A C 1
ATOM 7050 O O . ASN A 1 876 ? 8.029 26.998 0.056 1.00 95.06 876 ASN A O 1
ATOM 7054 N N . SER A 1 877 ? 9.745 27.566 -1.292 1.00 94.31 877 SER A N 1
ATOM 7055 C CA . SER A 1 877 ? 9.209 26.933 -2.497 1.00 94.31 877 SER A CA 1
ATOM 7056 C C . SER A 1 877 ? 9.851 25.577 -2.787 1.00 94.31 877 SER A C 1
ATOM 7058 O O . SER A 1 877 ? 11.071 25.430 -2.735 1.00 94.31 877 SER A O 1
ATOM 7060 N N . PHE A 1 878 ? 9.034 24.599 -3.178 1.00 94.81 878 PHE A N 1
ATOM 7061 C CA . PHE A 1 878 ? 9.511 23.335 -3.753 1.00 94.81 878 PHE A CA 1
ATOM 7062 C C . PHE A 1 878 ? 9.730 23.415 -5.277 1.00 94.81 878 PHE A C 1
ATOM 7064 O O . PHE A 1 878 ? 10.395 22.553 -5.851 1.00 94.81 878 PHE A O 1
ATOM 7071 N N . TYR A 1 879 ? 9.161 24.425 -5.951 1.00 92.94 879 TYR A N 1
ATOM 7072 C CA . TYR A 1 879 ? 9.322 24.642 -7.391 1.00 92.94 879 TYR A CA 1
ATOM 7073 C C . TYR A 1 879 ? 9.028 26.100 -7.780 1.00 92.94 879 TYR A C 1
ATOM 7075 O O . TYR A 1 879 ? 7.901 26.578 -7.648 1.00 92.94 879 TYR A O 1
ATOM 7083 N N . ILE A 1 880 ? 10.026 26.805 -8.316 1.00 91.44 880 ILE A N 1
ATOM 7084 C CA . ILE A 1 880 ? 9.939 28.233 -8.643 1.00 91.44 880 ILE A CA 1
ATOM 7085 C C . ILE A 1 880 ? 9.430 28.452 -10.078 1.00 91.44 880 ILE A C 1
ATOM 7087 O O . ILE A 1 880 ? 10.204 28.477 -11.034 1.00 91.44 880 ILE A O 1
ATOM 7091 N N . SER A 1 881 ? 8.132 28.693 -10.248 1.00 85.00 881 SER A N 1
ATOM 7092 C CA . SER A 1 881 ? 7.570 29.158 -11.530 1.00 85.00 881 SER A CA 1
ATOM 7093 C C . SER A 1 881 ? 7.421 30.685 -11.619 1.00 85.00 881 SER A C 1
ATOM 7095 O O . SER A 1 881 ? 7.652 31.254 -12.688 1.00 85.00 881 SER A O 1
ATOM 7097 N N . ASP A 1 882 ? 7.108 31.366 -10.513 1.00 87.94 882 ASP A N 1
ATOM 7098 C CA . ASP A 1 882 ? 6.877 32.817 -10.476 1.00 87.94 882 ASP A CA 1
ATOM 7099 C C . ASP A 1 882 ? 8.196 33.645 -10.445 1.00 87.94 882 ASP A C 1
ATOM 7101 O O . ASP A 1 882 ? 9.092 33.360 -9.637 1.00 87.94 882 ASP A O 1
ATOM 7105 N N . PRO A 1 883 ? 8.352 34.695 -11.285 1.00 89.00 883 PRO A N 1
ATOM 7106 C CA . PRO A 1 883 ? 9.522 35.580 -11.268 1.00 89.00 883 PRO A CA 1
ATOM 7107 C C . PRO A 1 883 ? 9.781 36.311 -9.940 1.00 89.00 883 PRO A C 1
ATOM 7109 O O . PRO A 1 883 ? 10.947 36.497 -9.593 1.00 89.00 883 PRO A O 1
ATOM 7112 N N . LYS A 1 884 ? 8.744 36.700 -9.185 1.00 90.81 884 LYS A N 1
ATOM 7113 C CA . LYS A 1 884 ? 8.872 37.356 -7.872 1.00 90.81 884 LYS A CA 1
ATOM 7114 C C . LYS A 1 884 ? 9.418 36.397 -6.821 1.00 90.81 884 LYS A C 1
ATOM 7116 O O . LYS A 1 884 ? 10.278 36.788 -6.035 1.00 90.81 884 LYS A O 1
ATOM 7121 N N . VAL A 1 885 ? 8.981 35.134 -6.841 1.00 92.88 885 VAL A N 1
ATOM 7122 C CA . VAL A 1 885 ? 9.539 34.072 -5.981 1.00 92.88 885 VAL A CA 1
ATOM 7123 C C . VAL A 1 885 ? 11.012 33.847 -6.327 1.00 92.88 885 VAL A C 1
ATOM 7125 O O . VAL A 1 885 ? 11.858 33.841 -5.435 1.00 92.88 885 VAL A O 1
ATOM 7128 N N . ARG A 1 886 ? 11.348 33.754 -7.624 1.00 93.12 886 ARG A N 1
ATOM 7129 C CA . ARG A 1 886 ? 12.739 33.629 -8.095 1.00 93.12 886 ARG A CA 1
ATOM 7130 C C . ARG A 1 886 ? 13.617 34.775 -7.590 1.00 93.12 886 ARG A C 1
ATOM 7132 O O . ARG A 1 886 ? 14.682 34.527 -7.032 1.00 93.12 886 ARG A O 1
ATOM 7139 N N . GLN A 1 887 ? 13.151 36.013 -7.748 1.00 93.50 887 GLN A N 1
ATOM 7140 C CA . GLN A 1 887 ? 13.848 37.205 -7.269 1.00 93.50 887 GLN A CA 1
ATOM 7141 C C . GLN A 1 887 ? 14.008 37.192 -5.741 1.00 93.50 887 GLN A C 1
ATOM 7143 O O . GLN A 1 887 ? 15.107 37.425 -5.248 1.00 93.50 887 GLN A O 1
ATOM 7148 N N . ALA A 1 888 ? 12.959 36.850 -4.986 1.00 94.19 888 ALA A N 1
ATOM 7149 C CA . ALA A 1 888 ? 13.024 36.764 -3.529 1.00 94.19 888 ALA A CA 1
ATOM 7150 C C . ALA A 1 888 ? 14.047 35.721 -3.043 1.00 94.19 888 ALA A C 1
ATOM 7152 O O . ALA A 1 888 ? 14.769 35.989 -2.085 1.00 94.19 888 ALA A O 1
ATOM 7153 N N . VAL A 1 889 ? 14.159 34.566 -3.708 1.00 95.06 889 VAL A N 1
ATOM 7154 C CA . VAL A 1 889 ? 15.188 33.555 -3.401 1.00 95.06 889 VAL A CA 1
ATOM 7155 C C . VAL A 1 889 ? 16.594 34.063 -3.752 1.00 95.06 889 VAL A C 1
ATOM 7157 O O . VAL A 1 889 ? 17.517 33.887 -2.961 1.00 95.06 889 VAL A O 1
ATOM 7160 N N . HIS A 1 890 ? 16.778 34.749 -4.888 1.00 94.94 890 HIS A N 1
ATOM 7161 C CA . HIS A 1 890 ? 18.085 35.319 -5.280 1.00 94.94 890 HIS A CA 1
ATOM 7162 C C . HIS A 1 890 ? 18.547 36.454 -4.359 1.00 94.94 890 HIS A C 1
ATOM 7164 O O . HIS A 1 890 ? 19.742 36.607 -4.126 1.00 94.94 890 HIS A O 1
ATOM 7170 N N . GLU A 1 891 ? 17.607 37.215 -3.803 1.00 95.31 891 GLU A N 1
ATOM 7171 C CA . GLU A 1 891 ? 17.848 38.278 -2.820 1.00 95.31 891 GLU A CA 1
ATOM 7172 C C . GLU A 1 891 ? 17.921 37.749 -1.370 1.00 95.31 891 GLU A C 1
ATOM 7174 O O . GLU A 1 891 ? 18.069 38.530 -0.434 1.00 95.31 891 GLU A O 1
ATOM 7179 N N . GLY A 1 892 ? 17.795 36.432 -1.150 1.00 93.75 892 GLY A N 1
ATOM 7180 C CA . GLY A 1 892 ? 17.820 35.797 0.177 1.00 93.75 892 GLY A CA 1
ATOM 7181 C C . GLY A 1 892 ? 16.567 36.026 1.037 1.00 93.75 892 GLY A C 1
ATOM 7182 O O . GLY A 1 892 ? 16.478 35.516 2.159 1.00 93.75 892 GLY A O 1
ATOM 7183 N N . ARG A 1 893 ? 15.571 36.753 0.517 1.00 94.88 893 ARG A N 1
ATOM 7184 C CA . ARG A 1 893 ? 14.272 37.038 1.154 1.00 94.88 893 ARG A CA 1
ATOM 7185 C C . ARG A 1 893 ? 13.342 35.818 1.183 1.00 94.88 893 ARG A C 1
ATOM 7187 O O . ARG A 1 893 ? 12.464 35.759 2.041 1.00 94.88 893 ARG A O 1
ATOM 7194 N N . GLY A 1 894 ? 13.562 34.846 0.297 1.00 94.56 894 GLY A N 1
ATOM 7195 C CA . GLY A 1 894 ? 12.875 33.552 0.233 1.00 94.56 894 GLY A CA 1
ATOM 7196 C C . GLY A 1 894 ? 13.822 32.350 0.314 1.00 94.56 894 GLY A C 1
ATOM 7197 O O . GLY A 1 894 ? 15.037 32.506 0.210 1.00 94.56 894 GLY A O 1
ATOM 7198 N N . ASP A 1 895 ? 13.244 31.159 0.469 1.00 95.94 895 ASP A N 1
ATOM 7199 C CA . ASP A 1 895 ? 13.915 29.854 0.496 1.00 95.94 895 ASP A CA 1
ATOM 7200 C C . ASP A 1 895 ? 13.462 28.949 -0.667 1.00 95.94 895 ASP A C 1
ATOM 7202 O O . ASP A 1 895 ? 12.369 29.097 -1.222 1.00 95.94 895 ASP A O 1
ATOM 7206 N N . PHE A 1 896 ? 14.303 27.967 -0.999 1.00 95.50 896 PHE A N 1
ATOM 7207 C CA . PHE A 1 896 ? 14.006 26.891 -1.944 1.00 95.50 896 PHE A CA 1
ATOM 7208 C C . PHE A 1 896 ? 14.412 25.536 -1.351 1.00 95.50 896 PHE A C 1
ATOM 7210 O O . PHE A 1 896 ? 15.517 25.395 -0.820 1.00 95.50 896 PHE A O 1
ATOM 7217 N N . VAL A 1 897 ? 13.540 24.534 -1.469 1.00 96.12 897 VAL A N 1
ATOM 7218 C CA . VAL A 1 897 ? 13.768 23.167 -0.979 1.00 96.12 897 VAL A CA 1
ATOM 7219 C C . VAL A 1 897 ? 13.942 22.214 -2.169 1.00 96.12 897 VAL A C 1
ATOM 7221 O O . VAL A 1 897 ? 12.962 21.925 -2.857 1.00 96.12 897 VAL A O 1
ATOM 7224 N N . PRO A 1 898 ? 15.158 21.685 -2.417 1.00 93.69 898 PRO A N 1
ATOM 7225 C CA . PRO A 1 898 ? 15.391 20.705 -3.473 1.00 93.69 898 PRO A CA 1
ATOM 7226 C C . PRO A 1 898 ? 14.821 19.336 -3.075 1.00 93.69 898 PRO A C 1
ATOM 7228 O O . PRO A 1 898 ? 15.323 18.682 -2.161 1.00 93.69 898 PRO A O 1
ATOM 7231 N N . ILE A 1 899 ? 13.766 18.906 -3.768 1.00 95.38 899 ILE A N 1
ATOM 7232 C CA . ILE A 1 899 ? 13.073 17.628 -3.560 1.00 95.38 899 ILE A CA 1
ATOM 7233 C C . ILE A 1 899 ? 12.375 17.189 -4.861 1.00 95.38 899 ILE A C 1
ATOM 7235 O O . ILE A 1 899 ? 11.992 18.036 -5.671 1.00 95.38 899 ILE A O 1
ATOM 7239 N N . PHE A 1 900 ? 12.205 15.881 -5.077 1.00 95.31 900 PHE A N 1
ATOM 7240 C CA . PHE A 1 900 ? 11.401 15.360 -6.190 1.00 95.31 900 PHE A CA 1
ATOM 7241 C C . PHE A 1 900 ? 9.905 15.589 -5.945 1.00 95.31 900 PHE A C 1
ATOM 7243 O O . PHE A 1 900 ? 9.433 15.477 -4.810 1.00 95.31 900 PHE A O 1
ATOM 7250 N N . LEU A 1 901 ? 9.132 15.864 -7.001 1.00 93.25 901 LEU A N 1
ATOM 7251 C CA . LEU A 1 901 ? 7.692 16.113 -6.860 1.00 93.25 901 LEU A CA 1
ATOM 7252 C C . LEU A 1 901 ? 6.952 14.894 -6.272 1.00 93.25 901 LEU A C 1
ATOM 7254 O O . LEU A 1 901 ? 6.043 15.072 -5.461 1.00 93.25 901 LEU A O 1
ATOM 7258 N N . SER A 1 902 ? 7.389 13.669 -6.590 1.00 95.38 902 SER A N 1
ATOM 7259 C CA . SER A 1 902 ? 6.885 12.424 -5.988 1.00 95.38 902 SER A CA 1
ATOM 7260 C C . SER A 1 902 ? 7.034 12.350 -4.456 1.00 95.38 902 SER A C 1
ATOM 7262 O O . SER A 1 902 ? 6.242 11.672 -3.793 1.00 95.38 902 SER A O 1
ATOM 7264 N N . GLU A 1 903 ? 8.008 13.060 -3.873 1.00 96.12 903 GLU A N 1
ATOM 7265 C CA . GLU A 1 903 ? 8.345 13.002 -2.446 1.00 96.12 903 GLU A CA 1
ATOM 7266 C C . GLU A 1 903 ? 7.750 14.143 -1.604 1.00 96.12 903 GLU A C 1
ATOM 7268 O O . GLU A 1 903 ? 7.634 13.982 -0.387 1.00 96.12 903 GLU A O 1
ATOM 7273 N N . ILE A 1 904 ? 7.305 15.260 -2.199 1.00 96.00 904 ILE A N 1
ATOM 7274 C CA . ILE A 1 904 ? 6.699 16.387 -1.452 1.00 96.00 904 ILE A CA 1
ATOM 7275 C C . ILE A 1 904 ? 5.551 15.932 -0.524 1.00 96.00 904 ILE A C 1
ATOM 7277 O O . ILE A 1 904 ? 5.551 16.334 0.644 1.00 96.00 904 ILE A O 1
ATOM 7281 N N . PRO A 1 905 ? 4.628 15.033 -0.933 1.00 96.25 905 PRO A N 1
ATOM 7282 C CA . PRO A 1 905 ? 3.584 14.524 -0.041 1.00 96.25 905 PRO A CA 1
ATOM 7283 C C . PRO A 1 905 ? 4.098 13.816 1.220 1.00 96.25 905 PRO A C 1
ATOM 7285 O O . PRO A 1 905 ? 3.383 13.739 2.222 1.00 96.25 905 PRO A O 1
ATOM 7288 N N . LEU A 1 906 ? 5.336 13.308 1.213 1.00 95.00 906 LEU A N 1
ATOM 7289 C CA . LEU A 1 906 ? 5.964 12.710 2.392 1.00 95.00 906 LEU A CA 1
ATOM 7290 C C . LEU A 1 906 ? 6.351 13.766 3.433 1.00 95.00 906 LEU A C 1
ATOM 7292 O O . LEU A 1 906 ? 6.348 13.447 4.620 1.00 95.00 906 LEU A O 1
ATOM 7296 N N . LEU A 1 907 ? 6.642 15.010 3.033 1.00 95.50 907 LEU A N 1
ATOM 7297 C CA . LEU A 1 907 ? 6.959 16.095 3.970 1.00 95.50 907 LEU A CA 1
ATOM 7298 C C . LEU A 1 907 ? 5.766 16.416 4.875 1.00 95.50 907 LEU A C 1
ATOM 7300 O O . LEU A 1 907 ? 5.936 16.558 6.089 1.00 95.50 907 LEU A O 1
ATOM 7304 N N . PHE A 1 908 ? 4.565 16.478 4.295 1.00 94.12 908 PHE A N 1
ATOM 7305 C CA . PHE A 1 908 ? 3.325 16.731 5.027 1.00 94.12 908 PHE A CA 1
ATOM 7306 C C . PHE A 1 908 ? 2.878 15.482 5.799 1.00 94.12 908 PHE A C 1
ATOM 7308 O O . PHE A 1 908 ? 2.748 15.534 7.020 1.00 94.12 908 PHE A O 1
ATOM 7315 N N . ARG A 1 909 ? 2.750 14.323 5.130 1.00 91.69 909 ARG A N 1
ATOM 7316 C CA . ARG A 1 909 ? 2.253 13.072 5.745 1.00 91.69 909 ARG A CA 1
ATOM 7317 C C . ARG A 1 909 ? 3.164 12.488 6.836 1.00 91.69 909 ARG A C 1
ATOM 7319 O O . ARG A 1 909 ? 2.713 11.640 7.601 1.00 91.69 909 ARG A O 1
ATOM 7326 N N . ARG A 1 910 ? 4.438 12.899 6.913 1.00 87.88 910 ARG A N 1
ATOM 7327 C CA . ARG A 1 910 ? 5.372 12.534 8.002 1.00 87.88 910 ARG A CA 1
ATOM 7328 C C . ARG A 1 910 ? 5.547 13.638 9.057 1.00 87.88 910 ARG A C 1
ATOM 7330 O O . ARG A 1 910 ? 6.357 13.464 9.962 1.00 87.88 910 ARG A O 1
ATOM 7337 N N . GLY A 1 911 ? 4.839 14.767 8.949 1.00 83.75 911 GLY A N 1
ATOM 7338 C CA . GLY A 1 911 ? 4.945 15.881 9.901 1.00 83.75 911 GLY A CA 1
ATOM 7339 C C . GLY A 1 911 ? 6.301 16.602 9.898 1.00 83.75 911 GLY A C 1
ATOM 7340 O O . GLY A 1 911 ? 6.660 17.235 10.890 1.00 83.75 911 GLY A O 1
ATOM 7341 N N . LEU A 1 912 ? 7.069 16.517 8.804 1.00 90.56 912 LEU A N 1
ATOM 7342 C CA . LEU A 1 912 ? 8.314 17.280 8.625 1.00 90.56 912 LEU A CA 1
ATOM 7343 C C . LEU A 1 912 ? 7.985 18.753 8.329 1.00 90.56 912 LEU A C 1
ATOM 7345 O O . LEU A 1 912 ? 8.558 19.673 8.914 1.00 90.56 912 LEU A O 1
ATOM 7349 N N . PHE A 1 913 ? 6.985 18.962 7.474 1.00 90.25 913 PHE A N 1
ATOM 7350 C CA . PHE A 1 913 ? 6.356 20.250 7.209 1.00 90.25 913 PHE A CA 1
ATOM 7351 C C . PHE A 1 913 ? 4.941 20.230 7.793 1.00 90.25 913 PHE A C 1
ATOM 7353 O O . PHE A 1 913 ? 3.965 19.967 7.100 1.00 90.25 913 PHE A O 1
ATOM 7360 N N . ASN A 1 914 ? 4.834 20.478 9.101 1.00 90.38 914 ASN A N 1
ATOM 7361 C CA . ASN A 1 914 ? 3.539 20.707 9.745 1.00 90.38 914 ASN A CA 1
ATOM 7362 C C . ASN A 1 914 ? 2.933 22.011 9.211 1.00 90.38 914 ASN A C 1
ATOM 7364 O O . ASN A 1 914 ? 3.587 23.051 9.288 1.00 90.38 914 ASN A O 1
ATOM 7368 N N . LEU A 1 915 ? 1.708 21.946 8.690 1.00 95.50 915 LEU A N 1
ATOM 7369 C CA . LEU A 1 915 ? 0.989 23.082 8.111 1.00 95.50 915 LEU A CA 1
ATOM 7370 C C . LEU A 1 915 ? -0.046 23.607 9.111 1.00 95.50 915 LEU A C 1
ATOM 7372 O O . LEU A 1 915 ? -0.802 22.827 9.694 1.00 95.50 915 LEU A O 1
ATOM 7376 N N . ASP A 1 916 ? -0.093 24.921 9.316 1.00 97.75 916 ASP A N 1
ATOM 7377 C CA . ASP A 1 916 ? -1.083 25.551 10.191 1.00 97.75 916 ASP A CA 1
ATOM 7378 C C . ASP A 1 916 ? -2.370 25.854 9.424 1.00 97.75 916 ASP A C 1
ATOM 7380 O O . ASP A 1 916 ? -3.449 25.445 9.849 1.00 97.75 916 ASP A O 1
ATOM 7384 N N . VAL A 1 917 ? -2.248 26.488 8.256 1.00 97.94 917 VAL A N 1
ATOM 7385 C CA . VAL A 1 917 ? -3.378 26.854 7.392 1.00 97.94 917 VAL A CA 1
ATOM 7386 C C . VAL A 1 917 ? -3.099 26.407 5.958 1.00 97.94 917 VAL A C 1
ATOM 7388 O O . VAL A 1 917 ? -1.975 26.546 5.481 1.00 97.94 917 VAL A O 1
ATOM 7391 N N . ALA A 1 918 ? -4.108 25.896 5.254 1.00 98.00 918 ALA A N 1
ATOM 7392 C CA . ALA A 1 918 ? -4.067 25.683 3.807 1.00 98.00 918 ALA A CA 1
ATOM 7393 C C . ALA A 1 918 ? -5.063 26.613 3.099 1.00 98.00 918 ALA A C 1
ATOM 7395 O O . ALA A 1 918 ? -6.239 26.652 3.463 1.00 98.00 918 ALA A O 1
ATOM 7396 N N . LEU A 1 919 ? -4.585 27.337 2.083 1.00 97.69 919 LEU A N 1
ATOM 7397 C CA . LEU A 1 919 ? -5.396 28.127 1.158 1.00 97.69 919 LEU A CA 1
ATOM 7398 C C . LEU A 1 919 ? -5.552 27.341 -0.149 1.00 97.69 919 LEU A C 1
ATOM 7400 O O . LEU A 1 919 ? -4.560 27.082 -0.837 1.00 97.69 919 LEU A O 1
ATOM 7404 N N . ILE A 1 920 ? -6.789 26.974 -0.480 1.00 97.38 920 ILE A N 1
ATOM 7405 C CA . ILE A 1 920 ? -7.134 26.196 -1.678 1.00 97.38 920 ILE A CA 1
ATOM 7406 C C . ILE A 1 920 ? -8.270 26.869 -2.455 1.00 97.38 920 ILE A C 1
ATOM 7408 O O . ILE A 1 920 ? -9.123 27.531 -1.866 1.00 97.38 920 ILE A O 1
ATOM 7412 N N . SER A 1 921 ? -8.299 26.674 -3.768 1.00 96.00 921 SER A N 1
ATOM 7413 C CA . SER A 1 921 ? -9.445 26.959 -4.633 1.00 96.00 921 SER A CA 1
ATOM 7414 C C . SER A 1 921 ? -10.271 25.691 -4.839 1.00 96.00 921 SER A C 1
ATOM 7416 O O . SER A 1 921 ? -9.732 24.585 -4.852 1.00 96.00 921 SER A O 1
ATOM 7418 N N . LEU A 1 922 ? -11.583 25.846 -5.004 1.00 98.06 922 LEU A N 1
ATOM 7419 C CA . LEU A 1 922 ? -12.533 24.744 -5.122 1.00 98.06 922 LEU A CA 1
ATOM 7420 C C . LEU A 1 922 ? -13.584 25.018 -6.199 1.00 98.06 922 LEU A C 1
ATOM 7422 O O . LEU A 1 922 ? -14.051 26.149 -6.346 1.00 98.06 922 LEU A O 1
ATOM 7426 N N . SER A 1 923 ? -14.021 23.961 -6.888 1.00 98.25 923 SER A N 1
ATOM 7427 C CA . SER A 1 923 ? -15.300 23.983 -7.609 1.00 98.25 923 SER A CA 1
ATOM 7428 C C . SER A 1 923 ? -16.464 24.197 -6.624 1.00 98.25 923 SER A C 1
ATOM 7430 O O . SER A 1 923 ? -16.329 23.883 -5.433 1.00 98.25 923 SER A O 1
ATOM 7432 N N . PRO A 1 924 ? -17.649 24.633 -7.086 1.00 97.31 924 PRO A N 1
ATOM 7433 C CA . PRO A 1 924 ? -18.864 24.572 -6.279 1.00 97.31 924 PRO A CA 1
ATOM 7434 C C . PRO A 1 924 ? -19.108 23.153 -5.729 1.00 97.31 924 PRO A C 1
ATOM 7436 O O . PRO A 1 924 ? -18.778 22.174 -6.411 1.00 97.31 924 PRO A O 1
ATOM 7439 N N . PRO A 1 925 ? -19.659 23.016 -4.507 1.00 96.56 925 PRO A N 1
ATOM 7440 C CA . PRO A 1 925 ? -20.051 21.720 -3.971 1.00 96.56 925 PRO A CA 1
ATOM 7441 C C . PRO A 1 925 ? -21.242 21.162 -4.754 1.00 96.56 925 PRO A C 1
ATOM 7443 O O . PRO A 1 925 ? -22.225 21.862 -5.002 1.00 96.56 925 PRO A O 1
ATOM 7446 N N . ASP A 1 926 ? -21.172 19.887 -5.121 1.00 95.38 926 ASP A N 1
ATOM 7447 C CA . ASP A 1 926 ? -22.273 19.201 -5.787 1.00 95.38 926 ASP A CA 1
ATOM 7448 C C . ASP A 1 926 ? -23.449 18.881 -4.836 1.00 95.38 926 ASP A C 1
ATOM 7450 O O . ASP A 1 926 ? -23.424 19.141 -3.631 1.00 95.38 926 ASP A O 1
ATOM 7454 N N . LYS A 1 927 ? -24.496 18.242 -5.376 1.00 95.94 927 LYS A N 1
ATOM 7455 C CA . LYS A 1 927 ? -25.693 17.792 -4.632 1.00 95.94 927 LYS A CA 1
ATOM 7456 C C . LYS A 1 927 ? -25.421 16.792 -3.488 1.00 95.94 927 LYS A C 1
ATOM 7458 O O . LYS A 1 927 ? -26.357 16.388 -2.799 1.00 95.94 927 LYS A O 1
ATOM 7463 N N . HIS A 1 928 ? -24.181 16.333 -3.337 1.00 95.62 928 HIS A N 1
ATOM 7464 C CA . HIS A 1 928 ? -23.702 15.425 -2.300 1.00 95.62 928 HIS A CA 1
ATOM 7465 C C . HIS A 1 928 ? -22.619 16.068 -1.414 1.00 95.62 928 HIS A C 1
ATOM 7467 O O . HIS A 1 928 ? -22.038 15.365 -0.594 1.00 95.62 928 HIS A O 1
ATOM 7473 N N . GLY A 1 929 ? -22.367 17.376 -1.557 1.00 95.75 929 GLY A N 1
ATOM 7474 C CA . GLY A 1 929 ? -21.391 18.132 -0.773 1.00 95.75 929 GLY A CA 1
ATOM 7475 C C . GLY A 1 929 ? -19.951 18.046 -1.284 1.00 95.75 929 GLY A C 1
ATOM 7476 O O . GLY A 1 929 ? -19.048 18.520 -0.598 1.00 95.75 929 GLY A O 1
ATOM 7477 N N . PHE A 1 930 ? -19.694 17.461 -2.458 1.00 97.81 930 PHE A N 1
ATOM 7478 C CA . PHE A 1 930 ? -18.334 17.303 -2.982 1.00 97.81 930 PHE A CA 1
ATOM 7479 C C . PHE A 1 930 ? -17.914 18.453 -3.900 1.00 97.81 930 PHE A C 1
ATOM 7481 O O . PHE A 1 930 ? -18.536 18.701 -4.933 1.00 97.81 930 PHE A O 1
ATOM 7488 N N . CYS A 1 931 ? -16.810 19.100 -3.537 1.00 98.12 931 CYS A N 1
ATOM 7489 C CA . CYS A 1 931 ? -16.021 19.981 -4.391 1.00 98.12 931 CYS A CA 1
ATOM 7490 C C . CYS A 1 931 ? -14.880 19.187 -5.059 1.00 98.12 931 CYS A C 1
ATOM 7492 O O . CYS A 1 931 ? -14.517 18.094 -4.612 1.00 98.12 931 CYS A O 1
ATOM 7494 N N . SER A 1 932 ? -14.243 19.777 -6.069 1.00 98.19 932 SER A N 1
ATOM 7495 C CA . SER A 1 932 ? -12.907 19.383 -6.531 1.00 98.19 932 SER A CA 1
ATOM 7496 C C . SER A 1 932 ? -11.882 20.484 -6.253 1.00 98.19 932 SER A C 1
ATOM 7498 O O . SER A 1 932 ? -12.209 21.666 -6.347 1.00 98.19 932 SER A O 1
ATOM 7500 N N . LEU A 1 933 ? -10.632 20.089 -5.987 1.00 97.81 933 LEU A N 1
ATOM 7501 C CA . LEU A 1 933 ? -9.431 20.940 -6.037 1.00 97.81 933 LEU A CA 1
ATOM 7502 C C . LEU A 1 933 ? -9.150 21.502 -7.446 1.00 97.81 933 LEU A C 1
ATOM 7504 O O . LEU A 1 933 ? -8.286 22.365 -7.604 1.00 97.81 933 LEU A O 1
ATOM 7508 N N . GLY A 1 934 ? -9.861 21.022 -8.468 1.00 96.50 934 GLY A N 1
ATOM 7509 C CA . GLY A 1 934 ? -9.852 21.594 -9.806 1.00 96.50 934 GLY A CA 1
ATOM 7510 C C . GLY A 1 934 ? -8.562 21.322 -10.564 1.00 96.50 934 GLY A C 1
ATOM 7511 O O . GLY A 1 934 ? -8.146 20.171 -10.682 1.00 96.50 934 GLY A O 1
ATOM 7512 N N . THR A 1 935 ? -7.939 22.358 -11.124 1.00 95.38 935 THR A N 1
ATOM 7513 C CA . THR A 1 935 ? -6.825 22.216 -12.079 1.00 95.38 935 THR A CA 1
ATOM 7514 C C . THR A 1 935 ? -5.510 21.712 -11.471 1.00 95.38 935 THR A C 1
ATOM 7516 O O . THR A 1 935 ? -4.626 21.309 -12.226 1.00 95.38 935 THR A O 1
ATOM 7519 N N . ASN A 1 936 ? -5.355 21.693 -10.139 1.00 95.06 936 ASN A N 1
ATOM 7520 C CA . ASN A 1 936 ? -4.076 21.399 -9.480 1.00 95.06 936 ASN A CA 1
ATOM 7521 C C . ASN A 1 936 ? -4.237 20.527 -8.216 1.00 95.06 936 ASN A C 1
ATOM 7523 O O . ASN A 1 936 ? -4.584 21.046 -7.156 1.00 95.06 936 ASN A O 1
ATOM 7527 N N . VAL A 1 937 ? -3.976 19.215 -8.312 1.00 96.56 937 VAL A N 1
ATOM 7528 C CA . VAL A 1 937 ? -4.165 18.242 -7.209 1.00 96.56 937 VAL A CA 1
ATOM 7529 C C . VAL A 1 937 ? -2.850 17.891 -6.505 1.00 96.56 937 VAL A C 1
ATOM 7531 O O . VAL A 1 937 ? -2.821 17.828 -5.273 1.00 96.56 937 VAL A O 1
ATOM 7534 N N . ASP A 1 938 ? -1.795 17.673 -7.301 1.00 93.56 938 ASP A N 1
ATOM 7535 C CA . ASP A 1 938 ? -0.372 17.566 -6.937 1.00 93.56 938 ASP A CA 1
ATOM 7536 C C . ASP A 1 938 ? -0.059 17.100 -5.495 1.00 93.56 938 ASP A C 1
ATOM 7538 O O . ASP A 1 938 ? -0.409 15.983 -5.107 1.00 93.56 938 ASP A O 1
ATOM 7542 N N . CYS A 1 939 ? 0.636 17.918 -4.701 1.00 95.19 939 CYS A N 1
ATOM 7543 C CA . CYS A 1 939 ? 0.772 17.748 -3.263 1.00 95.19 939 CYS A CA 1
ATOM 7544 C C . CYS A 1 939 ? -0.356 18.447 -2.482 1.00 95.19 939 CYS A C 1
ATOM 7546 O O . CYS A 1 939 ? -0.460 18.228 -1.274 1.00 95.19 939 CYS A O 1
ATOM 7548 N N . THR A 1 940 ? -1.223 19.229 -3.137 1.00 97.00 940 THR A N 1
ATOM 7549 C CA . THR A 1 940 ? -2.369 19.941 -2.543 1.00 97.00 940 THR A CA 1
ATOM 7550 C C . THR A 1 940 ? -3.255 18.988 -1.746 1.00 97.00 940 THR A C 1
ATOM 7552 O O . THR A 1 940 ? -3.577 19.267 -0.590 1.00 97.00 940 THR A O 1
ATOM 7555 N N . ARG A 1 941 ? -3.571 17.806 -2.293 1.00 95.44 941 ARG A N 1
ATOM 7556 C CA . ARG A 1 941 ? -4.311 16.762 -1.561 1.00 95.44 941 ARG A CA 1
ATOM 7557 C C . ARG A 1 941 ? -3.628 16.395 -0.242 1.00 95.44 941 ARG A C 1
ATOM 7559 O O . ARG A 1 941 ? -4.275 16.325 0.801 1.00 95.44 941 ARG A O 1
ATOM 7566 N N . SER A 1 942 ? -2.316 16.180 -0.269 1.00 95.75 942 SER A N 1
ATOM 7567 C CA . SER A 1 942 ? -1.538 15.865 0.932 1.00 95.75 942 SER A CA 1
ATOM 7568 C C . SER A 1 942 ? -1.367 17.049 1.894 1.00 95.75 942 SER A C 1
ATOM 7570 O O . SER A 1 942 ? -1.203 16.821 3.092 1.00 95.75 942 SER A O 1
ATOM 7572 N N . ALA A 1 943 ? -1.468 18.295 1.420 1.00 95.94 943 ALA A N 1
ATOM 7573 C CA . ALA A 1 943 ? -1.526 19.476 2.277 1.00 95.94 943 ALA A CA 1
ATOM 7574 C C . ALA A 1 943 ? -2.868 19.537 3.027 1.00 95.94 943 ALA A C 1
ATOM 7576 O O . ALA A 1 943 ? -2.880 19.630 4.253 1.00 95.94 943 ALA A O 1
ATOM 7577 N N . VAL A 1 944 ? -3.988 19.362 2.315 1.00 95.38 944 VAL A N 1
ATOM 7578 C CA . VAL A 1 944 ? -5.345 19.260 2.889 1.00 95.38 944 VAL A CA 1
ATOM 7579 C C . VAL A 1 944 ? -5.437 18.139 3.933 1.00 95.38 944 VAL A C 1
ATOM 7581 O O . VAL A 1 944 ? -5.987 18.352 5.007 1.00 95.38 944 VAL A O 1
ATOM 7584 N N . GLN A 1 945 ? -4.834 16.972 3.673 1.00 94.62 945 GLN A N 1
ATOM 7585 C CA . GLN A 1 945 ? -4.785 15.845 4.620 1.00 94.62 945 GLN A CA 1
ATOM 7586 C C . GLN A 1 945 ? -4.086 16.162 5.963 1.00 94.62 945 GLN A C 1
ATOM 7588 O O . GLN A 1 945 ? -4.280 15.417 6.926 1.00 94.62 945 GLN A O 1
ATOM 7593 N N . ASN A 1 946 ? -3.238 17.200 6.036 1.00 94.75 946 ASN A N 1
ATOM 7594 C CA . ASN A 1 946 ? -2.332 17.444 7.172 1.00 94.75 946 ASN A CA 1
ATOM 7595 C C . ASN A 1 946 ? -2.367 18.879 7.743 1.00 94.75 946 ASN A C 1
ATOM 7597 O O . ASN A 1 946 ? -1.739 19.128 8.774 1.00 94.75 946 ASN A O 1
ATOM 7601 N N . ALA A 1 947 ? -3.079 19.819 7.116 1.00 95.75 947 ALA A N 1
ATOM 7602 C CA . ALA A 1 947 ? -3.271 21.168 7.645 1.00 95.75 947 ALA A CA 1
ATOM 7603 C C . ALA A 1 947 ? -4.180 21.175 8.887 1.00 95.75 947 ALA A C 1
ATOM 7605 O O . ALA A 1 947 ? -5.111 20.376 9.004 1.00 95.75 947 ALA A O 1
ATOM 7606 N N . LYS A 1 948 ? -3.925 22.095 9.826 1.00 94.50 948 LYS A N 1
ATOM 7607 C CA . LYS A 1 948 ? -4.768 22.264 11.028 1.00 94.50 948 LYS A CA 1
ATOM 7608 C C . LYS A 1 948 ? -6.059 23.037 10.743 1.00 94.50 948 LYS A C 1
ATOM 7610 O O . LYS A 1 948 ? -7.010 22.891 11.507 1.00 94.50 948 LYS A O 1
ATOM 7615 N N . TYR A 1 949 ? -6.064 23.854 9.690 1.00 96.44 949 TYR A N 1
ATOM 7616 C CA . TYR A 1 949 ? -7.186 24.685 9.260 1.00 96.44 949 TYR A CA 1
ATOM 7617 C C . TYR A 1 949 ? -7.208 24.804 7.731 1.00 96.44 949 TYR A C 1
ATOM 7619 O O . TYR A 1 949 ? -6.159 25.003 7.114 1.00 96.44 949 TYR A O 1
ATOM 7627 N N . ILE A 1 950 ? -8.384 24.703 7.112 1.00 97.94 950 ILE A N 1
ATOM 7628 C CA . ILE A 1 950 ? -8.544 24.753 5.650 1.00 97.94 950 ILE A CA 1
ATOM 7629 C C . ILE A 1 950 ? -9.482 25.902 5.267 1.00 97.94 950 ILE A C 1
ATOM 7631 O O . ILE A 1 950 ? -10.635 25.946 5.705 1.00 97.94 950 ILE A O 1
ATOM 7635 N N . ILE A 1 951 ? -8.998 26.803 4.407 1.00 98.50 951 ILE A N 1
ATOM 7636 C CA . ILE A 1 951 ? -9.782 27.884 3.800 1.00 98.50 951 ILE A CA 1
ATOM 7637 C C . ILE A 1 951 ? -9.970 27.570 2.313 1.00 98.50 951 ILE A C 1
ATOM 7639 O O . ILE A 1 951 ? -9.000 27.548 1.554 1.00 98.50 951 ILE A O 1
ATOM 7643 N N . GLY A 1 952 ? -11.218 27.324 1.914 1.00 97.94 952 GLY A N 1
ATOM 7644 C CA . GLY A 1 952 ? -11.609 27.034 0.537 1.00 97.94 952 GLY A CA 1
ATOM 7645 C C . GLY A 1 952 ? -12.205 28.253 -0.163 1.00 97.94 952 GLY A C 1
ATOM 7646 O O . GLY A 1 952 ? -13.189 28.824 0.304 1.00 97.94 952 GLY A O 1
ATOM 7647 N N . MET A 1 953 ? -11.633 28.639 -1.299 1.00 97.56 953 MET A N 1
ATOM 7648 C CA . MET A 1 953 ? -12.181 29.654 -2.194 1.00 97.56 953 MET A CA 1
ATOM 7649 C C . MET A 1 953 ? -13.030 28.976 -3.274 1.00 97.56 953 MET A C 1
ATOM 7651 O O . MET A 1 953 ? -12.488 28.395 -4.212 1.00 97.56 953 MET A O 1
ATOM 7655 N N . VAL A 1 954 ? -14.353 29.031 -3.141 1.00 98.19 954 VAL A N 1
ATOM 7656 C CA . VAL A 1 954 ? -15.288 28.482 -4.128 1.00 98.19 954 VAL A CA 1
ATOM 7657 C C . VAL A 1 954 ? -15.377 29.427 -5.321 1.00 98.19 954 VAL A C 1
ATOM 7659 O O . VAL A 1 954 ? -15.695 30.606 -5.162 1.00 98.19 954 VAL A O 1
ATOM 7662 N N . ASN A 1 955 ? -15.109 28.894 -6.510 1.00 96.69 955 ASN A N 1
ATOM 7663 C CA . ASN A 1 955 ? -15.127 29.622 -7.771 1.00 96.69 955 ASN A CA 1
ATOM 7664 C C . ASN A 1 955 ? -15.907 28.812 -8.814 1.00 96.69 955 ASN A C 1
ATOM 7666 O O . ASN A 1 955 ? -15.515 27.697 -9.148 1.00 96.69 955 ASN A O 1
ATOM 7670 N N . GLU A 1 956 ? -16.988 29.375 -9.355 1.00 96.19 956 GLU A N 1
ATOM 7671 C CA . GLU A 1 956 ? -17.798 28.740 -10.410 1.00 96.19 956 GLU A CA 1
ATOM 7672 C C . GLU A 1 956 ? -17.026 28.462 -11.712 1.00 96.19 956 GLU A C 1
ATOM 7674 O O . GLU A 1 956 ? -17.430 27.591 -12.474 1.00 96.19 956 GLU A O 1
ATOM 7679 N N . ASN A 1 957 ? -15.892 29.132 -11.950 1.00 95.38 957 ASN A N 1
ATOM 7680 C CA . ASN A 1 957 ? -15.012 28.860 -13.092 1.00 95.38 957 ASN A CA 1
ATOM 7681 C C . ASN A 1 957 ? -14.012 27.712 -12.834 1.00 95.38 957 ASN A C 1
ATOM 7683 O O . ASN A 1 957 ? -13.237 27.379 -13.728 1.00 95.38 957 ASN A O 1
ATOM 7687 N N . MET A 1 958 ? -13.968 27.133 -11.625 1.00 97.38 958 MET A N 1
ATOM 7688 C CA . MET A 1 958 ? -13.044 26.045 -11.289 1.00 97.38 958 MET A CA 1
ATOM 7689 C C . MET A 1 958 ? -13.633 24.682 -11.698 1.00 97.38 958 MET A C 1
ATOM 7691 O O . MET A 1 958 ? -14.609 24.253 -11.076 1.00 97.38 958 MET A O 1
ATOM 7695 N N . PRO A 1 959 ? -13.054 23.972 -12.692 1.00 97.50 959 PRO A N 1
ATOM 7696 C CA . PRO A 1 959 ? -13.644 22.752 -13.236 1.00 97.50 959 PRO A CA 1
ATOM 7697 C C . PRO A 1 959 ? -13.691 21.621 -12.207 1.00 97.50 959 PRO A C 1
ATOM 7699 O O . PRO A 1 959 ? -12.751 21.404 -11.437 1.00 97.50 959 PRO A O 1
ATOM 7702 N N . ARG A 1 960 ? -14.771 20.841 -12.228 1.00 97.62 960 ARG A N 1
ATOM 7703 C CA . ARG A 1 960 ? -15.001 19.671 -11.376 1.00 97.62 960 ARG A CA 1
ATOM 7704 C C . ARG A 1 960 ? -14.224 18.456 -11.896 1.00 97.62 960 ARG A C 1
ATOM 7706 O O . ARG A 1 960 ? -14.788 17.489 -12.400 1.00 97.62 960 ARG A O 1
ATOM 7713 N N . THR A 1 961 ? -12.902 18.508 -11.765 1.00 97.06 961 THR A N 1
ATOM 7714 C CA . THR A 1 961 ? -11.995 17.433 -12.193 1.00 97.06 961 THR A CA 1
ATOM 7715 C C . THR A 1 961 ? -12.163 16.167 -11.351 1.00 97.06 961 THR A C 1
ATOM 7717 O O . THR A 1 961 ? -12.256 16.229 -10.123 1.00 97.06 961 THR A O 1
ATOM 7720 N N . PHE A 1 962 ? -12.160 15.000 -12.002 1.00 95.88 962 PHE A N 1
ATOM 7721 C CA . PHE A 1 962 ? -12.134 13.696 -11.331 1.00 95.88 962 PHE A CA 1
ATOM 7722 C C . PHE A 1 962 ? -10.717 13.281 -10.916 1.00 95.88 962 PHE A C 1
ATOM 7724 O O . PHE A 1 962 ? -9.725 13.833 -11.385 1.00 95.88 962 PHE A O 1
ATOM 7731 N N . GLY A 1 963 ? -10.630 12.241 -10.084 1.00 95.00 963 GLY A N 1
ATOM 7732 C CA . GLY A 1 963 ? -9.383 11.682 -9.565 1.00 95.00 963 GLY A CA 1
ATOM 7733 C C . GLY A 1 963 ? -9.280 11.896 -8.059 1.00 95.00 963 GLY A C 1
ATOM 7734 O O . GLY A 1 963 ? -10.293 11.884 -7.358 1.00 95.00 963 GLY A O 1
ATOM 7735 N N . ASP A 1 964 ? -8.067 12.117 -7.563 1.00 95.56 964 ASP A N 1
ATOM 7736 C CA . ASP A 1 964 ? -7.818 12.319 -6.133 1.00 95.56 964 ASP A CA 1
ATOM 7737 C C . ASP A 1 964 ? -8.101 13.768 -5.677 1.00 95.56 964 ASP A C 1
ATOM 7739 O O . ASP A 1 964 ? -7.998 14.078 -4.488 1.00 95.56 964 ASP A O 1
ATOM 7743 N N . GLY A 1 965 ? -8.476 14.659 -6.604 1.00 93.75 965 GLY A N 1
ATOM 7744 C CA . GLY A 1 965 ? -8.843 16.053 -6.331 1.00 93.75 965 GLY A CA 1
ATOM 7745 C C . GLY A 1 965 ? -10.171 16.256 -5.591 1.00 93.75 965 GLY A C 1
ATOM 7746 O O . GLY A 1 965 ? -10.440 17.362 -5.131 1.00 93.75 965 GLY A O 1
ATOM 7747 N N . ILE A 1 966 ? -10.998 15.216 -5.456 1.00 97.00 966 ILE A N 1
ATOM 7748 C CA . ILE A 1 966 ? -12.334 15.313 -4.851 1.00 97.00 966 ILE A CA 1
ATOM 7749 C C . ILE A 1 966 ? -12.262 15.425 -3.315 1.00 97.00 966 ILE A C 1
ATOM 7751 O O . ILE A 1 966 ? -11.613 14.618 -2.643 1.00 97.00 966 ILE A O 1
ATOM 7755 N N . ILE A 1 967 ? -12.987 16.402 -2.762 1.00 96.81 967 ILE A N 1
ATOM 7756 C CA . ILE A 1 967 ? -13.044 16.751 -1.335 1.00 96.81 967 ILE A CA 1
ATOM 7757 C C . ILE A 1 967 ? -14.487 17.070 -0.916 1.00 96.81 967 ILE A C 1
ATOM 7759 O O . ILE A 1 967 ? -15.175 17.851 -1.567 1.00 96.81 967 ILE A O 1
ATOM 7763 N N . HIS A 1 968 ? -14.954 16.501 0.197 1.00 97.00 968 HIS A N 1
ATOM 7764 C CA . HIS A 1 968 ? -16.255 16.860 0.771 1.00 97.00 968 HIS A CA 1
ATOM 7765 C C . HIS A 1 968 ? -16.167 18.174 1.569 1.00 97.00 968 HIS A C 1
ATOM 7767 O O . HIS A 1 968 ? -15.255 18.348 2.383 1.00 97.00 968 HIS A O 1
ATOM 7773 N N . SER A 1 969 ? -17.139 19.072 1.384 1.00 96.62 969 SER A N 1
ATOM 7774 C CA . SER A 1 969 ? -17.210 20.425 1.968 1.00 96.62 969 SER A CA 1
ATOM 7775 C C . SER A 1 969 ? -16.946 20.459 3.475 1.00 96.62 969 SER A C 1
ATOM 7777 O O . SER A 1 969 ? -16.258 21.352 3.962 1.00 96.62 969 SER A O 1
ATOM 7779 N N . SER A 1 970 ? -17.416 19.441 4.202 1.00 94.38 970 SER A N 1
ATOM 7780 C CA . SER A 1 970 ? -17.221 19.255 5.646 1.00 94.38 970 SER A CA 1
ATOM 7781 C C . SER A 1 970 ? -15.760 19.228 6.111 1.00 94.38 970 SER A C 1
ATOM 7783 O O . SER A 1 970 ? -15.509 19.326 7.308 1.00 94.38 970 SER A O 1
ATOM 7785 N N . HIS A 1 971 ? -14.784 19.000 5.227 1.00 94.19 971 HIS A N 1
ATOM 7786 C CA . HIS A 1 971 ? -13.363 19.092 5.594 1.00 94.19 971 HIS A CA 1
ATOM 7787 C C . HIS A 1 971 ? -12.909 20.539 5.739 1.00 94.19 971 HIS A C 1
ATOM 7789 O O . HIS A 1 971 ? -12.143 20.845 6.649 1.00 94.19 971 HIS A O 1
ATOM 7795 N N . VAL A 1 972 ? -13.438 21.434 4.908 1.00 96.50 972 VAL A N 1
ATOM 7796 C CA . VAL A 1 972 ? -13.125 22.864 4.923 1.00 96.50 972 VAL A CA 1
ATOM 7797 C C . VAL A 1 972 ? -13.648 23.502 6.216 1.00 96.50 972 VAL A C 1
ATOM 7799 O O . VAL A 1 972 ? -14.717 23.144 6.709 1.00 96.50 972 VAL A O 1
ATOM 7802 N N . ASP A 1 973 ? -12.884 24.417 6.811 1.00 96.31 973 ASP A N 1
ATOM 7803 C CA . ASP A 1 973 ? -13.298 25.155 8.012 1.00 96.31 973 ASP A CA 1
ATOM 7804 C C . ASP A 1 973 ? -13.986 26.475 7.645 1.00 96.31 973 ASP A C 1
ATOM 7806 O O . ASP A 1 973 ? -15.003 26.834 8.246 1.00 96.31 973 ASP A O 1
ATOM 7810 N N . VAL A 1 974 ? -13.469 27.168 6.623 1.00 97.88 974 VAL A N 1
ATOM 7811 C CA . VAL A 1 974 ? -14.045 28.406 6.078 1.00 97.88 974 VAL A CA 1
ATOM 7812 C C . VAL A 1 974 ? -14.175 28.336 4.561 1.00 97.88 974 VAL A C 1
ATOM 7814 O O . VAL A 1 974 ? -13.191 28.071 3.874 1.00 97.88 974 VAL A O 1
ATOM 7817 N N . MET A 1 975 ? -15.365 28.643 4.045 1.00 98.00 975 MET A N 1
ATOM 7818 C CA . MET A 1 975 ? -15.612 28.850 2.615 1.00 98.00 975 MET A CA 1
ATOM 7819 C C . MET A 1 975 ? -15.716 30.345 2.289 1.00 98.00 975 MET A C 1
ATOM 7821 O O . MET A 1 975 ? -16.287 31.125 3.055 1.00 98.00 975 MET A O 1
ATOM 7825 N N . VAL A 1 976 ? -15.192 30.735 1.130 1.00 98.00 976 VAL A N 1
ATOM 7826 C CA . VAL A 1 976 ? -15.258 32.093 0.574 1.00 98.00 976 VAL A CA 1
ATOM 7827 C C . VAL A 1 976 ? -15.699 31.991 -0.882 1.00 98.00 976 VAL A C 1
ATOM 7829 O O . VAL A 1 976 ? -15.062 31.277 -1.649 1.00 98.00 976 VAL A O 1
ATOM 7832 N N . GLN A 1 977 ? -16.756 32.699 -1.287 1.00 97.12 977 GLN A N 1
ATOM 7833 C CA . GLN A 1 977 ? -17.173 32.742 -2.694 1.00 97.12 977 GLN A CA 1
ATOM 7834 C C . GLN A 1 977 ? -16.345 33.781 -3.463 1.00 97.12 977 GLN A C 1
ATOM 7836 O O . GLN A 1 977 ? -16.260 34.931 -3.033 1.00 97.12 977 GLN A O 1
ATOM 7841 N N . ASN A 1 978 ? -15.767 33.398 -4.603 1.00 94.94 978 ASN A N 1
ATOM 7842 C CA . ASN A 1 978 ? -15.018 34.298 -5.480 1.00 94.94 978 ASN A CA 1
ATOM 7843 C C . ASN A 1 978 ? -14.970 33.763 -6.926 1.00 94.94 978 ASN A C 1
ATOM 7845 O O . ASN A 1 978 ? -14.120 32.942 -7.268 1.00 94.94 978 ASN A O 1
ATOM 7849 N N . ASN A 1 979 ? -15.875 34.246 -7.783 1.00 91.88 979 ASN A N 1
ATOM 7850 C CA . ASN A 1 979 ? -16.052 33.767 -9.162 1.00 91.88 979 ASN A CA 1
ATOM 7851 C C . ASN A 1 979 ? -15.141 34.487 -10.181 1.00 91.88 979 ASN A C 1
ATOM 7853 O O . ASN A 1 979 ? -15.603 34.937 -11.230 1.00 91.88 979 ASN A O 1
ATOM 7857 N N . GLU A 1 980 ? -13.854 34.638 -9.869 1.00 86.88 980 GLU A N 1
ATOM 7858 C CA . GLU A 1 980 ? -12.866 35.198 -10.805 1.00 86.88 980 GLU A CA 1
ATOM 7859 C C . GLU A 1 980 ? -12.542 34.196 -11.930 1.00 86.88 980 GLU A C 1
ATOM 7861 O O . GLU A 1 980 ? -12.574 32.981 -11.722 1.00 86.88 980 GLU A O 1
ATOM 7866 N N . LEU A 1 981 ? -12.225 34.681 -13.136 1.00 89.94 981 LEU A N 1
ATOM 7867 C CA . LEU A 1 981 ? -11.803 33.805 -14.236 1.00 89.94 981 LEU A CA 1
ATOM 7868 C C . LEU A 1 981 ? -10.513 33.063 -13.865 1.00 89.94 981 LEU A C 1
ATOM 7870 O O . LEU A 1 981 ? -9.610 33.651 -13.264 1.00 89.94 981 LEU A O 1
ATOM 7874 N N . LEU A 1 982 ? -10.410 31.786 -14.246 1.00 90.56 982 LEU A N 1
ATOM 7875 C CA . LEU A 1 982 ? -9.166 31.052 -14.037 1.00 90.56 982 LEU A CA 1
ATOM 7876 C C . LEU A 1 982 ? -8.034 31.649 -14.880 1.00 90.56 982 LEU A C 1
ATOM 7878 O O . LEU A 1 982 ? -8.240 31.942 -16.059 1.00 90.56 982 LEU A O 1
ATOM 7882 N N . PRO A 1 983 ? -6.825 31.770 -14.315 1.00 87.88 983 PRO A N 1
ATOM 7883 C CA . PRO A 1 983 ? -5.665 32.219 -15.059 1.00 87.88 983 PRO A CA 1
ATOM 7884 C C . PRO A 1 983 ? -5.314 31.356 -16.274 1.00 87.88 983 PRO A C 1
ATOM 7886 O O . PRO A 1 983 ? -5.148 30.140 -16.166 1.00 87.88 983 PRO A O 1
ATOM 7889 N N . GLU A 1 984 ? -5.127 31.999 -17.425 1.00 87.81 984 GLU A N 1
ATOM 7890 C CA . GLU A 1 984 ? -4.791 31.328 -18.681 1.00 87.81 984 GLU A CA 1
ATOM 7891 C C . GLU A 1 984 ? -3.292 31.405 -19.007 1.00 87.81 984 GLU A C 1
ATOM 7893 O O . GLU A 1 984 ? -2.668 32.465 -18.926 1.00 87.81 984 GLU A O 1
ATOM 7898 N N . PHE A 1 985 ? -2.722 30.282 -19.445 1.00 81.94 985 PHE A N 1
ATOM 7899 C CA . PHE A 1 985 ? -1.366 30.189 -19.980 1.00 81.94 985 PHE A CA 1
ATOM 7900 C C . PHE A 1 985 ? -1.421 29.969 -21.494 1.00 81.94 985 PHE A C 1
ATOM 7902 O O . PHE A 1 985 ? -1.691 28.866 -21.967 1.00 81.94 985 PHE A O 1
ATOM 7909 N N . THR A 1 986 ? -1.144 31.018 -22.270 1.00 72.00 986 THR A N 1
ATOM 7910 C CA . THR A 1 986 ? -1.022 30.919 -23.731 1.00 72.00 986 THR A CA 1
ATOM 7911 C C . THR A 1 986 ? 0.408 30.553 -24.142 1.00 72.00 986 THR A C 1
ATOM 7913 O O . THR A 1 986 ? 1.391 31.004 -23.552 1.00 72.00 986 THR A O 1
ATOM 7916 N N . GLY A 1 987 ? 0.534 29.687 -25.152 1.00 63.03 987 GLY A N 1
ATOM 7917 C CA . GLY A 1 987 ? 1.818 29.113 -25.562 1.00 63.03 987 GLY A CA 1
ATOM 7918 C C . GLY A 1 987 ? 2.829 30.142 -26.087 1.00 63.03 987 GLY A C 1
ATOM 7919 O O . GLY A 1 987 ? 2.486 31.075 -26.814 1.00 63.03 987 GLY A O 1
ATOM 7920 N N . MET A 1 988 ? 4.108 29.939 -25.762 1.00 67.81 988 MET A N 1
ATOM 7921 C CA . MET A 1 988 ? 5.208 30.736 -26.319 1.00 67.81 988 MET A CA 1
ATOM 7922 C C . MET A 1 988 ? 5.378 30.474 -27.822 1.00 67.81 988 MET A C 1
ATOM 7924 O O . MET A 1 988 ? 5.190 29.348 -28.283 1.00 67.81 988 MET A O 1
ATOM 7928 N N . LYS A 1 989 ? 5.810 31.498 -28.576 1.00 74.12 989 LYS A N 1
ATOM 7929 C CA . LYS A 1 989 ? 6.129 31.362 -30.007 1.00 74.12 989 LYS A CA 1
ATOM 7930 C C . LYS A 1 989 ? 7.129 30.226 -30.242 1.00 74.12 989 LYS A C 1
ATOM 7932 O O . LYS A 1 989 ? 8.156 30.144 -29.568 1.00 74.12 989 LYS A O 1
ATOM 7937 N N . LEU A 1 990 ? 6.826 29.387 -31.227 1.00 81.56 990 LEU A N 1
ATOM 7938 C CA . LEU A 1 990 ? 7.713 28.326 -31.690 1.00 81.56 990 LEU A CA 1
ATOM 7939 C C . LEU A 1 990 ? 8.854 28.924 -32.525 1.00 81.56 990 LEU A C 1
ATOM 7941 O O . LEU A 1 990 ? 8.679 29.945 -33.194 1.00 81.56 990 LEU A O 1
ATOM 7945 N N . THR A 1 991 ? 10.024 28.292 -32.472 1.00 89.00 991 THR A N 1
ATOM 7946 C CA . THR A 1 991 ? 11.206 28.658 -33.266 1.00 89.00 991 THR A CA 1
ATOM 7947 C C . THR A 1 991 ? 11.576 27.501 -34.205 1.00 89.00 991 THR A C 1
ATOM 7949 O O . THR A 1 991 ? 11.133 26.371 -33.963 1.00 89.00 991 THR A O 1
ATOM 7952 N N . PRO A 1 992 ? 12.363 27.726 -35.276 1.00 92.06 992 PRO A N 1
ATOM 7953 C CA . PRO A 1 992 ? 12.751 26.660 -36.205 1.00 92.06 992 PRO A CA 1
ATOM 7954 C C . PRO A 1 992 ? 13.452 25.482 -35.514 1.00 92.06 992 PRO A C 1
ATOM 7956 O O . PRO A 1 992 ? 13.175 24.327 -35.828 1.00 92.06 992 PRO A O 1
ATOM 7959 N N . GLU A 1 993 ? 14.290 25.769 -34.517 1.00 94.19 993 GLU A N 1
ATOM 7960 C CA . GLU A 1 993 ? 15.019 24.772 -33.728 1.00 94.19 993 GLU A CA 1
ATOM 7961 C C . GLU A 1 993 ? 14.045 23.902 -32.922 1.00 94.19 993 GLU A C 1
ATOM 7963 O O . GLU A 1 993 ? 14.159 22.680 -32.904 1.00 94.19 993 GLU A O 1
ATOM 7968 N N . ILE A 1 994 ? 13.038 24.523 -32.298 1.00 94.12 994 ILE A N 1
ATOM 7969 C CA . ILE A 1 994 ? 12.006 23.818 -31.527 1.00 94.12 994 ILE A CA 1
ATOM 7970 C C . ILE A 1 994 ? 11.124 22.958 -32.440 1.00 94.12 994 ILE A C 1
ATOM 7972 O O . ILE A 1 994 ? 10.771 21.845 -32.056 1.00 94.12 994 ILE A O 1
ATOM 7976 N N . HIS A 1 995 ? 10.802 23.431 -33.647 1.00 94.69 995 HIS A N 1
ATOM 7977 C CA . HIS A 1 995 ? 10.067 22.634 -34.630 1.00 94.69 995 HIS A CA 1
ATOM 7978 C C . HIS A 1 995 ? 10.841 21.390 -35.084 1.00 94.69 995 HIS A C 1
ATOM 7980 O O . HIS A 1 995 ? 10.224 20.334 -35.216 1.00 94.69 995 HIS A O 1
ATOM 7986 N N . GLU A 1 996 ? 12.157 21.487 -35.297 1.00 97.31 996 GLU A N 1
ATOM 7987 C CA . GLU A 1 996 ? 12.973 20.333 -35.696 1.00 97.31 996 GLU A CA 1
ATOM 7988 C C . GLU A 1 996 ? 13.209 19.362 -34.531 1.00 97.31 996 GLU A C 1
ATOM 7990 O O . GLU A 1 996 ? 13.073 18.157 -34.716 1.00 97.31 996 GLU A O 1
ATOM 7995 N N . ILE A 1 997 ? 13.441 19.853 -33.306 1.00 97.81 997 ILE A N 1
ATOM 7996 C CA . ILE A 1 997 ? 13.500 19.002 -32.101 1.00 97.81 997 ILE A CA 1
ATOM 7997 C C . ILE A 1 997 ? 12.179 18.247 -31.907 1.00 97.81 997 ILE A C 1
ATOM 7999 O O . ILE A 1 997 ? 12.183 17.047 -31.636 1.00 97.81 997 ILE A O 1
ATOM 8003 N N . ALA A 1 998 ? 11.042 18.929 -32.062 1.00 96.31 998 ALA A N 1
ATOM 8004 C CA . ALA A 1 998 ? 9.731 18.303 -31.960 1.00 96.31 998 ALA A CA 1
ATOM 8005 C C . ALA A 1 998 ? 9.494 17.253 -33.053 1.00 96.31 998 ALA A C 1
ATOM 8007 O O . ALA A 1 998 ? 8.952 16.188 -32.763 1.00 96.31 998 ALA A O 1
ATOM 8008 N N . ARG A 1 999 ? 9.933 17.536 -34.288 1.00 97.19 999 ARG A N 1
ATOM 8009 C CA . ARG A 1 999 ? 9.882 16.591 -35.408 1.00 97.19 999 ARG A CA 1
ATOM 8010 C C . ARG A 1 999 ? 10.725 15.345 -35.114 1.00 97.19 999 ARG A C 1
ATOM 8012 O O . ARG A 1 999 ? 10.193 14.247 -35.169 1.00 97.19 999 ARG A O 1
ATOM 8019 N N . LEU A 1 1000 ? 11.988 15.514 -34.719 1.00 98.31 1000 LEU A N 1
ATOM 8020 C CA . LEU A 1 1000 ? 12.894 14.425 -34.328 1.00 98.31 1000 LEU A CA 1
ATOM 8021 C C . LEU A 1 1000 ? 12.298 13.541 -33.218 1.00 98.31 1000 LEU A C 1
ATOM 8023 O O . LEU A 1 1000 ? 12.384 12.320 -33.272 1.00 98.31 1000 LEU A O 1
ATOM 8027 N N . ILE A 1 1001 ? 11.665 14.134 -32.203 1.00 98.19 1001 ILE A N 1
ATOM 8028 C CA . ILE A 1 1001 ? 11.056 13.356 -31.114 1.00 98.19 1001 ILE A CA 1
ATOM 8029 C C . ILE A 1 1001 ? 9.813 12.590 -31.595 1.00 98.19 1001 ILE A C 1
ATOM 8031 O O . ILE A 1 1001 ? 9.636 11.429 -31.229 1.00 98.19 1001 ILE A O 1
ATOM 8035 N N . ALA A 1 1002 ? 8.954 13.206 -32.407 1.00 96.81 1002 ALA A N 1
ATOM 8036 C CA . ALA A 1 1002 ? 7.727 12.571 -32.884 1.00 96.81 1002 ALA A CA 1
ATOM 8037 C C . ALA A 1 1002 ? 7.978 11.487 -33.947 1.00 96.81 1002 ALA A C 1
ATOM 8039 O O . ALA A 1 1002 ? 7.405 10.403 -33.845 1.00 96.81 1002 ALA A O 1
ATOM 8040 N N . ASP A 1 1003 ? 8.830 11.768 -34.935 1.00 96.44 1003 ASP A N 1
ATOM 8041 C CA . ASP A 1 1003 ? 9.087 10.891 -36.082 1.00 96.44 1003 ASP A CA 1
ATOM 8042 C C . ASP A 1 1003 ? 10.006 9.712 -35.710 1.00 96.44 1003 ASP A C 1
ATOM 8044 O O . ASP A 1 1003 ? 9.757 8.580 -36.122 1.00 96.44 1003 ASP A O 1
ATOM 8048 N N . ASP A 1 1004 ? 11.071 9.972 -34.937 1.00 96.94 1004 ASP A N 1
ATOM 8049 C CA . ASP A 1 1004 ? 12.172 9.021 -34.727 1.00 96.94 1004 ASP A CA 1
ATOM 8050 C C . ASP A 1 1004 ? 12.164 8.342 -33.334 1.00 96.94 1004 ASP A C 1
ATOM 8052 O O . ASP A 1 1004 ? 12.900 7.373 -33.125 1.00 96.94 1004 ASP A O 1
ATOM 8056 N N . LEU A 1 1005 ? 11.364 8.822 -32.362 1.00 97.50 1005 LEU A N 1
ATOM 8057 C CA . LEU A 1 1005 ? 11.368 8.320 -30.969 1.00 97.50 1005 LEU A CA 1
ATOM 8058 C C . LEU A 1 1005 ? 10.001 7.913 -30.386 1.00 97.50 1005 LEU A C 1
ATOM 8060 O O . LEU A 1 1005 ? 9.978 7.089 -29.468 1.00 97.50 1005 LEU A O 1
ATOM 8064 N N . VAL A 1 1006 ? 8.873 8.448 -30.867 1.00 98.00 1006 VAL A N 1
ATOM 8065 C CA . VAL A 1 1006 ? 7.529 8.072 -30.382 1.00 98.00 1006 VAL A CA 1
ATOM 8066 C C . VAL A 1 1006 ? 6.898 7.011 -31.286 1.00 98.00 1006 VAL A C 1
ATOM 8068 O O . VAL A 1 1006 ? 6.898 7.134 -32.507 1.00 98.00 1006 VAL A O 1
ATOM 8071 N N . GLN A 1 1007 ? 6.316 5.972 -30.679 1.00 96.12 1007 GLN A N 1
ATOM 8072 C CA . GLN A 1 1007 ? 5.636 4.878 -31.384 1.00 96.12 1007 GLN A CA 1
ATOM 8073 C C . GLN A 1 1007 ? 4.122 4.873 -31.130 1.00 96.12 1007 GLN A C 1
ATOM 8075 O O . GLN A 1 1007 ? 3.650 5.349 -30.097 1.00 96.12 1007 GLN A O 1
ATOM 8080 N N . ASP A 1 1008 ? 3.362 4.240 -32.028 1.00 97.69 1008 ASP A N 1
ATOM 8081 C CA . ASP A 1 1008 ? 1.962 3.880 -31.769 1.00 97.69 1008 ASP A CA 1
ATOM 8082 C C . ASP A 1 1008 ? 1.838 3.085 -30.454 1.00 97.69 1008 ASP A C 1
ATOM 8084 O O . ASP A 1 1008 ? 2.643 2.195 -30.146 1.00 97.69 1008 ASP A O 1
ATOM 8088 N N . GLY A 1 1009 ? 0.815 3.421 -29.667 1.00 96.88 1009 GLY A N 1
ATOM 8089 C CA . GLY A 1 1009 ? 0.578 2.853 -28.341 1.00 96.88 1009 GLY A CA 1
ATOM 8090 C C . GLY A 1 1009 ? 1.445 3.410 -27.205 1.00 96.88 1009 GLY A C 1
ATOM 8091 O O . GLY A 1 1009 ? 1.322 2.908 -26.088 1.00 96.88 1009 GLY A O 1
ATOM 8092 N N . ALA A 1 1010 ? 2.310 4.402 -27.455 1.00 98.25 1010 ALA A N 1
ATOM 8093 C CA . ALA A 1 1010 ? 3.175 4.992 -26.432 1.00 98.25 1010 ALA A CA 1
ATOM 8094 C C . ALA A 1 1010 ? 2.413 5.755 -25.339 1.00 98.25 1010 ALA A C 1
ATOM 8096 O O . ALA A 1 1010 ? 1.412 6.429 -25.599 1.00 98.25 1010 ALA A O 1
ATOM 8097 N N . THR A 1 1011 ? 2.925 5.684 -24.108 1.00 98.62 1011 THR A N 1
ATOM 8098 C CA . THR A 1 1011 ? 2.413 6.466 -22.976 1.00 98.62 1011 THR A CA 1
ATOM 8099 C C . THR A 1 1011 ? 3.284 7.701 -22.786 1.00 98.62 1011 THR A C 1
ATOM 8101 O O . THR A 1 1011 ? 4.405 7.613 -22.290 1.00 98.62 1011 THR A O 1
ATOM 8104 N N . ILE A 1 1012 ? 2.780 8.861 -23.194 1.00 98.00 1012 ILE A N 1
ATOM 8105 C CA . ILE A 1 1012 ? 3.538 10.110 -23.222 1.00 98.00 1012 ILE A CA 1
ATOM 8106 C C . ILE A 1 1012 ? 3.485 10.809 -21.857 1.00 98.00 1012 ILE A C 1
ATOM 8108 O O . ILE A 1 1012 ? 2.409 11.007 -21.281 1.00 98.00 1012 ILE A O 1
ATOM 8112 N N . GLN A 1 1013 ? 4.654 11.248 -21.389 1.00 97.38 1013 GLN A N 1
ATOM 8113 C CA . GLN A 1 1013 ? 4.810 12.335 -20.424 1.00 97.38 1013 GLN A CA 1
ATOM 8114 C C . GLN A 1 1013 ? 5.543 13.494 -21.094 1.00 97.38 1013 GLN A C 1
ATOM 8116 O O . GLN A 1 1013 ? 6.526 13.296 -21.806 1.00 97.38 1013 GLN A O 1
ATOM 8121 N N . THR A 1 1014 ? 5.107 14.719 -20.809 1.00 89.94 1014 THR A N 1
ATOM 8122 C CA . THR A 1 1014 ? 5.885 15.921 -21.113 1.00 89.94 1014 THR A CA 1
ATOM 8123 C C . THR A 1 1014 ? 5.576 17.039 -20.106 1.00 89.94 1014 THR A C 1
ATOM 8125 O O . THR A 1 1014 ? 4.978 16.776 -19.061 1.00 89.94 1014 THR A O 1
ATOM 8128 N N . GLY A 1 1015 ? 6.054 18.257 -20.362 1.00 82.06 1015 GLY A N 1
ATOM 8129 C CA . GLY A 1 1015 ? 5.799 19.448 -19.548 1.00 82.06 1015 GLY A CA 1
ATOM 8130 C C . GLY A 1 1015 ? 4.898 20.470 -20.253 1.00 82.06 1015 GLY A C 1
ATOM 8131 O O . GLY A 1 1015 ? 4.141 20.133 -21.159 1.00 82.06 1015 GLY A O 1
ATOM 8132 N N . ILE A 1 1016 ? 5.035 21.743 -19.876 1.00 78.12 1016 ILE A N 1
ATOM 8133 C CA . ILE A 1 1016 ? 4.457 22.899 -20.582 1.00 78.12 1016 ILE A CA 1
ATOM 8134 C C . ILE A 1 1016 ? 5.528 23.683 -21.346 1.00 78.12 1016 ILE A C 1
ATOM 8136 O O . ILE A 1 1016 ? 6.709 23.667 -20.996 1.00 78.12 1016 ILE A O 1
ATOM 8140 N N . GLY A 1 1017 ? 5.097 24.430 -22.362 1.00 78.50 1017 GLY A N 1
ATOM 8141 C CA . GLY A 1 1017 ? 5.931 25.375 -23.105 1.00 78.50 1017 GLY A CA 1
ATOM 8142 C C . GLY A 1 1017 ? 5.940 25.106 -24.606 1.00 78.50 1017 GLY A C 1
ATOM 8143 O O . GLY A 1 1017 ? 5.192 24.277 -25.117 1.00 78.50 1017 GLY A O 1
ATOM 8144 N N . SER A 1 1018 ? 6.809 25.817 -25.322 1.00 84.12 1018 SER A N 1
ATOM 8145 C CA . SER A 1 1018 ? 6.897 25.746 -26.783 1.00 84.12 1018 SER A CA 1
ATOM 8146 C C . SER A 1 1018 ? 7.291 24.357 -27.300 1.00 84.12 1018 SER A C 1
ATOM 8148 O O . SER A 1 1018 ? 6.680 23.888 -28.255 1.00 84.12 1018 SER A O 1
ATOM 8150 N N . LEU A 1 1019 ? 8.249 23.660 -26.671 1.00 88.75 1019 LEU A N 1
ATOM 8151 C CA . LEU A 1 1019 ? 8.634 22.317 -27.129 1.00 88.75 1019 LEU A CA 1
ATOM 8152 C C . LEU A 1 1019 ? 7.547 21.246 -26.890 1.00 88.75 1019 LEU A C 1
ATOM 8154 O O . LEU A 1 1019 ? 7.213 20.566 -27.857 1.00 88.75 1019 LEU A O 1
ATOM 8158 N N . PRO A 1 1020 ? 6.955 21.091 -25.687 1.00 87.00 1020 PRO A N 1
ATOM 8159 C CA . PRO A 1 1020 ? 5.853 20.146 -25.478 1.00 87.00 1020 PRO A CA 1
ATOM 8160 C C . PRO A 1 1020 ? 4.678 20.340 -26.444 1.00 87.00 1020 PRO A C 1
ATOM 8162 O O . PRO A 1 1020 ? 4.192 19.369 -27.020 1.00 87.00 1020 PRO A O 1
ATOM 8165 N N . ASN A 1 1021 ? 4.274 21.591 -26.694 1.00 83.62 1021 ASN A N 1
ATOM 8166 C CA . ASN A 1 1021 ? 3.198 21.889 -27.641 1.00 83.62 1021 ASN A CA 1
ATOM 8167 C C . ASN A 1 1021 ? 3.593 21.508 -29.079 1.00 83.62 1021 ASN A C 1
ATOM 8169 O O . ASN A 1 1021 ? 2.842 20.801 -29.745 1.00 83.62 1021 ASN A O 1
ATOM 8173 N N . ALA A 1 1022 ? 4.801 21.878 -29.522 1.00 90.31 1022 ALA A N 1
ATOM 8174 C CA . ALA A 1 1022 ? 5.299 21.511 -30.848 1.00 90.31 1022 ALA A CA 1
ATOM 8175 C C . ALA A 1 1022 ? 5.427 19.988 -31.043 1.00 90.31 1022 ALA A C 1
ATOM 8177 O O . ALA A 1 1022 ? 5.239 19.503 -32.157 1.00 90.31 1022 ALA A O 1
ATOM 8178 N N . VAL A 1 1023 ? 5.732 19.222 -29.985 1.00 93.19 1023 VAL A N 1
ATOM 8179 C CA . VAL A 1 1023 ? 5.697 17.750 -30.027 1.00 93.19 1023 VAL A CA 1
ATOM 8180 C C . VAL A 1 1023 ? 4.265 17.263 -30.242 1.00 93.19 1023 VAL A C 1
ATOM 8182 O O . VAL A 1 1023 ? 4.037 16.468 -31.152 1.00 93.19 1023 VAL A O 1
ATOM 8185 N N . PHE A 1 1024 ? 3.289 17.751 -29.466 1.00 91.00 1024 PHE A N 1
ATOM 8186 C CA . PHE A 1 1024 ? 1.890 17.346 -29.638 1.00 91.00 1024 PHE A CA 1
ATOM 8187 C C . PHE A 1 1024 ? 1.356 17.650 -31.050 1.00 91.00 1024 PHE A C 1
ATOM 8189 O O . PHE A 1 1024 ? 0.689 16.792 -31.626 1.00 91.00 1024 PHE A O 1
ATOM 8196 N N . ASP A 1 1025 ? 1.722 18.781 -31.664 1.00 89.12 1025 ASP A N 1
ATOM 8197 C CA . ASP A 1 1025 ? 1.367 19.086 -33.063 1.00 89.12 1025 ASP A CA 1
ATOM 8198 C C . ASP A 1 1025 ? 1.792 17.962 -34.034 1.00 89.12 1025 ASP A C 1
ATOM 8200 O O . ASP A 1 1025 ? 1.043 17.580 -34.943 1.00 89.12 1025 ASP A O 1
ATOM 8204 N N . LYS A 1 1026 ? 2.995 17.406 -33.827 1.00 94.38 1026 LYS A N 1
ATOM 8205 C CA . LYS A 1 1026 ? 3.594 16.355 -34.666 1.00 94.38 1026 LYS A CA 1
ATOM 8206 C C . LYS A 1 1026 ? 3.043 14.955 -34.392 1.00 94.38 1026 LYS A C 1
ATOM 8208 O O . LYS A 1 1026 ? 2.995 14.148 -35.314 1.00 94.38 1026 LYS A O 1
ATOM 8213 N N . LEU A 1 1027 ? 2.542 14.682 -33.186 1.00 95.75 1027 LEU A N 1
ATOM 8214 C CA . LEU A 1 1027 ? 1.954 13.383 -32.820 1.00 95.75 1027 LEU A CA 1
ATOM 8215 C C . LEU A 1 1027 ? 0.562 13.116 -33.428 1.00 95.75 1027 LEU A C 1
ATOM 8217 O O . LEU A 1 1027 ? -0.058 12.092 -33.150 1.00 95.75 1027 LEU A O 1
ATOM 8221 N N . SER A 1 1028 ? 0.053 14.011 -34.279 1.00 92.38 1028 SER A N 1
ATOM 8222 C CA . SER A 1 1028 ? -1.300 13.924 -34.850 1.00 92.38 1028 SER A CA 1
ATOM 8223 C C . SER A 1 1028 ? -1.506 12.846 -35.928 1.00 92.38 1028 SER A C 1
ATOM 8225 O O . SER A 1 1028 ? -2.624 12.690 -36.422 1.00 92.38 1028 SER A O 1
ATOM 8227 N N . HIS A 1 1029 ? -0.467 12.071 -36.258 1.00 92.88 1029 HIS A N 1
ATOM 8228 C CA . HIS A 1 1029 ? -0.546 10.890 -37.130 1.00 92.88 1029 HIS A CA 1
ATOM 8229 C C . HIS A 1 1029 ? -0.399 9.548 -36.385 1.00 92.88 1029 HIS A C 1
ATOM 8231 O O . HIS A 1 1029 ? -0.725 8.502 -36.955 1.00 92.88 1029 HIS A O 1
ATOM 8237 N N . HIS A 1 1030 ? 0.051 9.575 -35.126 1.00 97.25 1030 HIS A N 1
ATOM 8238 C CA . HIS A 1 1030 ? 0.186 8.406 -34.251 1.00 97.25 1030 HIS A CA 1
ATOM 8239 C C . HIS A 1 1030 ? -1.174 7.930 -33.722 1.00 97.25 1030 HIS A C 1
ATOM 8241 O O . HIS A 1 1030 ? -2.174 8.649 -33.765 1.00 97.25 1030 HIS A O 1
ATOM 8247 N N . LYS A 1 1031 ? -1.223 6.696 -33.215 1.00 96.06 1031 LYS A N 1
ATOM 8248 C CA . LYS A 1 1031 ? -2.459 6.016 -32.798 1.00 96.06 1031 LYS A CA 1
ATOM 8249 C C . LYS A 1 1031 ? -2.340 5.386 -31.420 1.00 96.06 1031 LYS A C 1
ATOM 8251 O O . LYS A 1 1031 ? -1.291 4.874 -31.028 1.00 96.06 1031 LYS A O 1
ATOM 8256 N N . ASN A 1 1032 ? -3.476 5.329 -30.727 1.00 97.00 1032 ASN A N 1
ATOM 8257 C CA . ASN A 1 1032 ? -3.642 4.686 -29.422 1.00 97.00 1032 ASN A CA 1
ATOM 8258 C C . ASN A 1 1032 ? -2.672 5.172 -28.334 1.00 97.00 1032 ASN A C 1
ATOM 8260 O O . ASN A 1 1032 ? -2.369 4.432 -27.396 1.00 97.00 1032 ASN A O 1
ATOM 8264 N N . LEU A 1 1033 ? -2.205 6.418 -28.445 1.00 98.56 1033 LEU A N 1
ATOM 8265 C CA . LEU A 1 1033 ? -1.364 7.043 -27.437 1.00 98.56 1033 LEU A CA 1
ATOM 8266 C C . LEU A 1 1033 ? -2.106 7.131 -26.097 1.00 98.56 1033 LEU A C 1
ATOM 8268 O O . LEU A 1 1033 ? -3.331 7.303 -26.036 1.00 98.56 1033 LEU A O 1
ATOM 8272 N N . GLY A 1 1034 ? -1.347 7.029 -25.013 1.00 98.38 1034 GLY A N 1
ATOM 8273 C CA . GLY A 1 1034 ? -1.804 7.297 -23.657 1.00 98.38 1034 GLY A CA 1
ATOM 8274 C C . GLY A 1 1034 ? -1.113 8.519 -23.063 1.00 98.38 1034 GLY A C 1
ATOM 8275 O O . GLY A 1 1034 ? 0.003 8.847 -23.445 1.00 98.38 1034 GLY A O 1
ATOM 8276 N N . ILE A 1 1035 ? -1.750 9.160 -22.085 1.00 98.44 1035 ILE A N 1
ATOM 8277 C CA . ILE A 1 1035 ? -1.154 10.219 -21.266 1.00 98.44 1035 ILE A CA 1
ATOM 8278 C C . ILE A 1 1035 ? -1.084 9.746 -19.815 1.00 98.44 1035 ILE A C 1
ATOM 8280 O O . ILE A 1 1035 ? -2.108 9.488 -19.173 1.00 98.44 1035 ILE A O 1
ATOM 8284 N N . HIS A 1 1036 ? 0.131 9.645 -19.285 1.00 98.56 1036 HIS A N 1
ATOM 8285 C CA . HIS A 1 1036 ? 0.402 9.521 -17.851 1.00 98.56 1036 HIS A CA 1
ATOM 8286 C C . HIS A 1 1036 ? 1.566 10.459 -17.559 1.00 98.56 1036 HIS A C 1
ATOM 8288 O O . HIS A 1 1036 ? 2.709 10.138 -17.866 1.00 98.56 1036 HIS A O 1
ATOM 8294 N N . THR A 1 1037 ? 1.258 11.638 -17.032 1.00 97.00 1037 THR A N 1
ATOM 8295 C CA . THR A 1 1037 ? 2.169 12.787 -16.992 1.00 97.00 1037 THR A CA 1
ATOM 8296 C C . THR A 1 1037 ? 2.162 13.459 -15.615 1.00 97.00 1037 THR A C 1
ATOM 8298 O O . THR A 1 1037 ? 1.380 13.104 -14.735 1.00 97.00 1037 THR A O 1
ATOM 8301 N N . GLU A 1 1038 ? 3.048 14.430 -15.421 1.00 94.12 1038 GLU A N 1
ATOM 8302 C CA . GLU A 1 1038 ? 2.996 15.375 -14.300 1.00 94.12 1038 GLU A CA 1
ATOM 8303 C C . GLU A 1 1038 ? 1.953 16.472 -14.563 1.00 94.12 1038 GLU A C 1
ATOM 8305 O O . GLU A 1 1038 ? 1.123 16.788 -13.711 1.00 94.12 1038 GLU A O 1
ATOM 8310 N N . MET A 1 1039 ? 1.996 17.022 -15.776 1.00 92.12 1039 MET A N 1
ATOM 8311 C CA . MET A 1 1039 ? 1.186 18.140 -16.252 1.00 92.12 1039 MET A CA 1
ATOM 8312 C C . MET A 1 1039 ? 0.859 17.980 -17.742 1.00 92.12 1039 MET A C 1
ATOM 8314 O O . MET A 1 1039 ? 1.580 17.293 -18.472 1.00 92.12 1039 MET A O 1
ATOM 8318 N N . PHE A 1 1040 ? -0.204 18.637 -18.208 1.00 92.25 1040 PHE A N 1
ATOM 8319 C CA . PHE A 1 1040 ? -0.475 18.830 -19.635 1.00 92.25 1040 PHE A CA 1
ATOM 8320 C C . PHE A 1 1040 ? -1.167 20.171 -19.922 1.00 92.25 1040 PHE A C 1
ATOM 8322 O O . PHE A 1 1040 ? -1.574 20.887 -19.003 1.00 92.25 1040 PHE A O 1
ATOM 8329 N N . SER A 1 1041 ? -1.259 20.493 -21.215 1.00 89.44 1041 SER A N 1
ATOM 8330 C CA . SER A 1 1041 ? -1.794 21.739 -21.771 1.00 89.44 1041 SER A CA 1
ATOM 8331 C C . SER A 1 1041 ? -2.674 21.459 -23.001 1.00 89.44 1041 SER A C 1
ATOM 8333 O O . SER A 1 1041 ? -2.850 20.299 -23.384 1.00 89.44 1041 SER A O 1
ATOM 8335 N N . ASP A 1 1042 ? -3.210 22.505 -23.636 1.00 89.56 1042 ASP A N 1
ATOM 8336 C CA . ASP A 1 1042 ? -4.239 22.445 -24.689 1.00 89.56 1042 ASP A CA 1
ATOM 8337 C C . ASP A 1 1042 ? -3.938 21.481 -25.855 1.00 89.56 1042 ASP A C 1
ATOM 8339 O O . ASP A 1 1042 ? -4.861 20.871 -26.387 1.00 89.56 1042 ASP A O 1
ATOM 8343 N N . GLY A 1 1043 ? -2.666 21.284 -26.227 1.00 86.75 1043 GLY A N 1
ATOM 8344 C CA . GLY A 1 1043 ? -2.267 20.415 -27.350 1.00 86.75 1043 GLY A CA 1
ATOM 8345 C C . GLY A 1 1043 ? -2.656 18.934 -27.203 1.00 86.75 1043 GLY A C 1
ATOM 8346 O O . GLY A 1 1043 ? -2.730 18.213 -28.195 1.00 86.75 1043 GLY A O 1
ATOM 8347 N N . VAL A 1 1044 ? -2.972 18.472 -25.986 1.00 92.44 1044 VAL A N 1
ATOM 8348 C CA . VAL A 1 1044 ? -3.560 17.136 -25.771 1.00 92.44 1044 VAL A CA 1
ATOM 8349 C C . VAL A 1 1044 ? -4.972 17.041 -26.357 1.00 92.44 1044 VAL A C 1
ATOM 8351 O O . VAL A 1 1044 ? -5.347 15.988 -26.866 1.00 92.44 1044 VAL A O 1
ATOM 8354 N N . ILE A 1 1045 ? -5.751 18.126 -26.322 1.00 94.06 1045 ILE A N 1
ATOM 8355 C CA . ILE A 1 1045 ? -7.165 18.137 -26.723 1.00 94.06 1045 ILE A CA 1
ATOM 8356 C C . ILE A 1 1045 ? -7.288 17.841 -28.222 1.00 94.06 1045 ILE A C 1
ATOM 8358 O O . ILE A 1 1045 ? -8.031 16.942 -28.609 1.00 94.06 1045 ILE A O 1
ATOM 8362 N N . ASP A 1 1046 ? -6.475 18.495 -29.058 1.00 91.81 1046 ASP A N 1
ATOM 8363 C CA . ASP A 1 1046 ? -6.466 18.280 -30.513 1.00 91.81 1046 ASP A CA 1
ATOM 8364 C C . ASP A 1 1046 ? -6.085 16.841 -30.903 1.00 91.81 1046 ASP A C 1
ATOM 8366 O O . ASP A 1 1046 ? -6.477 16.358 -31.964 1.00 91.81 1046 ASP A O 1
ATOM 8370 N N . LEU A 1 1047 ? -5.317 16.140 -30.064 1.00 95.44 1047 LEU A N 1
ATOM 8371 C CA . LEU A 1 1047 ? -4.948 14.737 -30.267 1.00 95.44 1047 LEU A CA 1
ATOM 8372 C C . LEU A 1 1047 ? -6.017 13.757 -29.765 1.00 95.44 1047 LEU A C 1
ATOM 8374 O O . LEU A 1 1047 ? -6.124 12.654 -30.301 1.00 95.44 1047 LEU A O 1
ATOM 8378 N N . VAL A 1 1048 ? -6.822 14.148 -28.776 1.00 96.94 1048 VAL A N 1
ATOM 8379 C CA . VAL A 1 1048 ? -8.014 13.400 -28.344 1.00 96.94 1048 VAL A CA 1
ATOM 8380 C C . VAL A 1 1048 ? -9.126 13.537 -29.386 1.00 96.94 1048 VAL A C 1
ATOM 8382 O O . VAL A 1 1048 ? -9.682 12.530 -29.813 1.00 96.94 1048 VAL A O 1
ATOM 8385 N N . GLU A 1 1049 ? -9.391 14.753 -29.872 1.00 95.06 1049 GLU A N 1
ATOM 8386 C CA . GLU A 1 1049 ? -10.378 15.032 -30.929 1.00 95.06 1049 GLU A CA 1
ATOM 8387 C C . GLU A 1 1049 ? -10.063 14.287 -32.241 1.00 95.06 1049 GLU A C 1
ATOM 8389 O O . GLU A 1 1049 ? -10.971 13.805 -32.916 1.00 95.06 1049 GLU A O 1
ATOM 8394 N N . LYS A 1 1050 ? -8.775 14.127 -32.582 1.00 95.44 1050 LYS A N 1
ATOM 8395 C CA . LYS A 1 1050 ? -8.310 13.333 -33.739 1.00 95.44 1050 LYS A CA 1
ATOM 8396 C C . LYS A 1 1050 ? -8.267 11.817 -33.486 1.00 95.44 1050 LYS A C 1
ATOM 8398 O O . LYS A 1 1050 ? -7.977 11.065 -34.412 1.00 95.44 1050 LYS A O 1
ATOM 8403 N N . GLY A 1 1051 ? -8.508 11.353 -32.256 1.00 94.12 1051 GLY A N 1
ATOM 8404 C CA . GLY A 1 1051 ? -8.414 9.937 -31.876 1.00 94.12 1051 GLY A CA 1
ATOM 8405 C C . GLY A 1 1051 ? -6.986 9.370 -31.809 1.00 94.12 1051 GLY A C 1
ATOM 8406 O O . GLY A 1 1051 ? -6.818 8.154 -31.719 1.00 94.12 1051 GLY A O 1
ATOM 8407 N N . ALA A 1 1052 ? -5.957 10.223 -31.837 1.00 97.00 1052 ALA A N 1
ATOM 8408 C CA . ALA A 1 1052 ? -4.561 9.817 -31.662 1.00 97.00 1052 ALA A CA 1
ATOM 8409 C C . ALA A 1 1052 ? -4.294 9.380 -30.210 1.00 97.00 1052 ALA A C 1
ATOM 8411 O O . ALA A 1 1052 ? -3.671 8.341 -29.975 1.00 97.00 1052 ALA A O 1
ATOM 8412 N N . ILE A 1 1053 ? -4.831 10.128 -29.237 1.00 98.19 1053 ILE A N 1
ATOM 8413 C CA . ILE A 1 1053 ? -4.848 9.758 -27.815 1.00 98.19 1053 ILE A CA 1
ATOM 8414 C C . ILE A 1 1053 ? -6.157 9.033 -27.499 1.00 98.19 1053 ILE A C 1
ATOM 8416 O O . ILE A 1 1053 ? -7.230 9.632 -27.517 1.00 98.19 1053 ILE A O 1
ATOM 8420 N N . THR A 1 1054 ? -6.060 7.753 -27.137 1.00 97.50 1054 THR A N 1
ATOM 8421 C CA . THR A 1 1054 ? -7.206 6.935 -26.691 1.00 97.50 1054 THR A CA 1
ATOM 8422 C C . THR A 1 1054 ? -7.041 6.412 -25.267 1.00 97.50 1054 THR A C 1
ATOM 8424 O O . THR A 1 1054 ? -8.018 5.998 -24.648 1.00 97.50 1054 THR A O 1
ATOM 8427 N N . ASN A 1 1055 ? -5.812 6.409 -24.731 1.00 98.25 1055 ASN A N 1
ATOM 8428 C CA . ASN A 1 1055 ? -5.437 5.764 -23.467 1.00 98.25 1055 ASN A CA 1
ATOM 8429 C C . ASN A 1 1055 ? -5.755 4.252 -23.392 1.00 98.25 1055 ASN A C 1
ATOM 8431 O O . ASN A 1 1055 ? -5.618 3.660 -22.319 1.00 98.25 1055 ASN A O 1
ATOM 8435 N N . ALA A 1 1056 ? -6.157 3.613 -24.497 1.00 96.88 1056 ALA A N 1
ATOM 8436 C CA . ALA A 1 1056 ? -6.643 2.231 -24.511 1.00 96.88 1056 ALA A CA 1
ATOM 8437 C C . ALA A 1 1056 ? -5.555 1.202 -24.161 1.00 96.88 1056 ALA A C 1
ATOM 8439 O O . ALA A 1 1056 ? -5.853 0.180 -23.550 1.00 96.88 1056 ALA A O 1
ATOM 8440 N N . ASN A 1 1057 ? -4.295 1.497 -24.493 1.00 96.00 1057 ASN A N 1
ATOM 8441 C CA . ASN A 1 1057 ? -3.162 0.606 -24.236 1.00 96.00 1057 ASN A CA 1
ATOM 8442 C C . ASN A 1 1057 ? -2.572 0.754 -22.818 1.00 96.00 1057 ASN A C 1
ATOM 8444 O O . ASN A 1 1057 ? -1.733 -0.052 -22.425 1.00 96.00 1057 ASN A O 1
ATOM 8448 N N . LYS A 1 1058 ? -2.967 1.773 -22.039 1.00 97.75 1058 LYS A N 1
ATOM 8449 C CA . LYS A 1 1058 ? -2.387 2.026 -20.709 1.00 97.75 1058 LYS A CA 1
ATOM 8450 C C . LYS A 1 1058 ? -2.771 0.955 -19.688 1.00 97.75 1058 LYS A C 1
ATOM 8452 O O . LYS A 1 1058 ? -3.937 0.585 -19.578 1.00 97.75 1058 LYS A O 1
ATOM 8457 N N . THR A 1 1059 ? -1.819 0.584 -18.838 1.00 93.38 1059 THR A N 1
ATOM 8458 C CA . THR A 1 1059 ? -2.033 -0.323 -17.696 1.00 93.38 1059 THR A CA 1
ATOM 8459 C C . THR A 1 1059 ? -2.600 0.408 -16.475 1.00 93.38 1059 THR A C 1
ATOM 8461 O O . THR A 1 1059 ? -3.443 -0.128 -15.761 1.00 93.38 1059 THR A O 1
ATOM 8464 N N . ILE A 1 1060 ? -2.153 1.643 -16.219 1.00 94.69 1060 ILE A N 1
ATOM 8465 C CA . ILE A 1 1060 ? -2.568 2.443 -15.059 1.00 94.69 1060 ILE A CA 1
ATOM 8466 C C . ILE A 1 1060 ? -3.657 3.432 -15.482 1.00 94.69 1060 ILE A C 1
ATOM 8468 O O . ILE A 1 1060 ? -3.392 4.349 -16.258 1.00 94.69 1060 ILE A O 1
ATOM 8472 N N . GLN A 1 1061 ? -4.875 3.265 -14.950 1.00 94.06 1061 GLN A N 1
ATOM 8473 C CA . GLN A 1 1061 ? -6.072 4.024 -15.359 1.00 94.06 1061 GLN A CA 1
ATOM 8474 C C . GLN A 1 1061 ? -6.296 3.943 -16.887 1.00 94.06 1061 GLN A C 1
ATOM 8476 O O . GLN A 1 1061 ? -6.281 4.951 -17.599 1.00 94.06 1061 GLN A O 1
ATOM 8481 N N . THR A 1 1062 ? -6.460 2.718 -17.396 1.00 97.38 1062 THR A N 1
ATOM 8482 C CA . THR A 1 1062 ? -6.793 2.426 -18.800 1.00 97.38 1062 THR A CA 1
ATOM 8483 C C . THR A 1 1062 ? -7.974 3.270 -19.279 1.00 97.38 1062 THR A C 1
ATOM 8485 O O . THR A 1 1062 ? -8.959 3.438 -18.559 1.00 97.38 1062 THR A O 1
ATOM 8488 N N . GLY A 1 1063 ? -7.880 3.815 -20.492 1.00 96.25 1063 GLY A N 1
ATOM 8489 C CA . GLY A 1 1063 ? -8.927 4.665 -21.064 1.00 96.25 1063 GLY A CA 1
ATOM 8490 C C . GLY A 1 1063 ? -9.030 6.069 -20.453 1.00 96.25 1063 GLY A C 1
ATOM 8491 O O . GLY A 1 1063 ? -9.992 6.766 -20.759 1.00 96.25 1063 GLY A O 1
ATOM 8492 N N . LYS A 1 1064 ? -8.070 6.507 -19.619 1.00 98.19 1064 LYS A N 1
ATOM 8493 C CA . LYS A 1 1064 ? -8.035 7.868 -19.053 1.00 98.19 1064 LYS A CA 1
ATOM 8494 C C . LYS A 1 1064 ? -6.689 8.568 -19.194 1.00 98.19 1064 LYS A C 1
ATOM 8496 O O . LYS A 1 1064 ? -5.636 7.952 -19.019 1.00 98.19 1064 LYS A O 1
ATOM 8501 N N . ILE A 1 1065 ? -6.737 9.882 -19.399 1.00 98.50 1065 ILE A N 1
ATOM 8502 C CA . ILE A 1 1065 ? -5.620 10.804 -19.167 1.00 98.50 1065 ILE A CA 1
ATOM 8503 C C . ILE A 1 1065 ? -5.338 10.834 -17.659 1.00 98.50 1065 ILE A C 1
ATOM 8505 O O . ILE A 1 1065 ? -6.260 11.004 -16.865 1.00 98.50 1065 ILE A O 1
ATOM 8509 N N . VAL A 1 1066 ? -4.072 10.682 -17.261 1.00 98.44 1066 VAL A N 1
ATOM 8510 C CA . VAL A 1 1066 ? -3.622 10.822 -15.863 1.00 98.44 1066 VAL A CA 1
ATOM 8511 C C . VAL A 1 1066 ? -2.598 11.942 -15.773 1.00 98.44 1066 VAL A C 1
ATOM 8513 O O . VAL A 1 1066 ? -1.618 11.929 -16.518 1.00 98.44 1066 VAL A O 1
ATOM 8516 N N . SER A 1 1067 ? -2.813 12.877 -14.849 1.00 97.31 1067 SER A N 1
ATOM 8517 C CA . SER A 1 1067 ? -1.912 14.001 -14.568 1.00 97.31 1067 SER A CA 1
ATOM 8518 C C . SER A 1 1067 ? -1.971 14.388 -13.085 1.00 97.31 1067 SER A C 1
ATOM 8520 O O . SER A 1 1067 ? -2.903 13.979 -12.395 1.00 97.31 1067 SER A O 1
ATOM 8522 N N . ALA A 1 1068 ? -1.015 15.162 -12.565 1.00 95.94 1068 ALA A N 1
ATOM 8523 C CA . ALA A 1 1068 ? -1.106 15.735 -11.211 1.00 95.94 1068 ALA A CA 1
ATOM 8524 C C . ALA A 1 1068 ? -1.786 17.114 -11.216 1.00 95.94 1068 ALA A C 1
ATOM 8526 O O . ALA A 1 1068 ? -2.464 17.499 -10.260 1.00 95.94 1068 ALA A O 1
ATOM 8527 N N . PHE A 1 1069 ? -1.606 17.857 -12.308 1.00 94.38 1069 PHE A N 1
ATOM 8528 C CA . PHE A 1 1069 ? -2.222 19.157 -12.554 1.00 94.38 1069 PHE A CA 1
ATOM 8529 C C . PHE A 1 1069 ? -2.346 19.431 -14.062 1.00 94.38 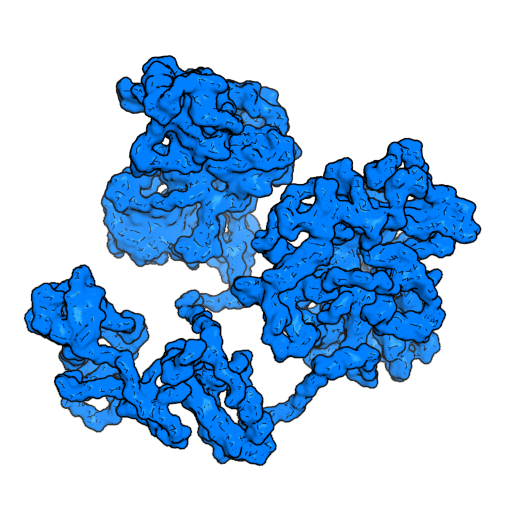1069 PHE A C 1
ATOM 8531 O O . PHE A 1 1069 ? -1.920 18.622 -14.890 1.00 94.38 1069 PHE A O 1
ATOM 8538 N N . ALA A 1 1070 ? -2.977 20.539 -14.437 1.00 93.50 1070 ALA A N 1
ATOM 8539 C CA . ALA A 1 1070 ? -3.159 20.962 -15.822 1.00 93.50 1070 ALA A CA 1
ATOM 8540 C C . ALA A 1 1070 ? -3.148 22.496 -15.922 1.00 93.50 1070 ALA A C 1
ATOM 8542 O O . ALA A 1 1070 ? -3.605 23.186 -15.010 1.00 93.50 1070 ALA A O 1
ATOM 8543 N N . LEU A 1 1071 ? -2.605 23.031 -17.018 1.00 90.56 1071 LEU A N 1
ATOM 8544 C CA . LEU A 1 1071 ? -2.424 24.472 -17.215 1.00 90.56 1071 LEU A CA 1
ATOM 8545 C C . LEU A 1 1071 ? -2.494 24.825 -18.706 1.00 90.56 1071 LEU A C 1
ATOM 8547 O O . LEU A 1 1071 ? -1.793 24.221 -19.519 1.00 90.56 1071 LEU A O 1
ATOM 8551 N N . GLY A 1 1072 ? -3.302 25.821 -19.065 1.00 90.31 1072 GLY A N 1
ATOM 8552 C CA . GLY A 1 1072 ? -3.544 26.168 -20.464 1.00 90.31 1072 GLY A CA 1
ATOM 8553 C C . GLY A 1 1072 ? -4.525 27.320 -20.624 1.00 90.31 1072 GLY A C 1
ATOM 8554 O O . GLY A 1 1072 ? -4.614 28.181 -19.749 1.00 90.31 1072 GLY A O 1
ATOM 8555 N N . THR A 1 1073 ? -5.258 27.340 -21.733 1.00 92.06 1073 THR A N 1
ATOM 8556 C CA . THR A 1 1073 ? -6.343 28.308 -21.967 1.00 92.06 1073 THR A CA 1
ATOM 8557 C C . THR A 1 1073 ? -7.654 27.868 -21.311 1.00 92.06 1073 THR A C 1
ATOM 8559 O O . THR A 1 1073 ? -7.779 26.741 -20.822 1.00 92.06 1073 THR A O 1
ATOM 8562 N N . LYS A 1 1074 ? -8.691 28.713 -21.374 1.00 94.06 1074 LYS A N 1
ATOM 8563 C CA . LYS A 1 1074 ? -10.055 28.343 -20.975 1.00 94.06 1074 LYS A CA 1
ATOM 8564 C C . LYS A 1 1074 ? -10.545 27.069 -21.684 1.00 94.06 1074 LYS A C 1
ATOM 8566 O O . LYS A 1 1074 ? -11.256 26.289 -21.060 1.00 94.06 1074 LYS A O 1
ATOM 8571 N N . ARG A 1 1075 ? -10.114 26.789 -22.928 1.00 95.12 1075 ARG A N 1
ATOM 8572 C CA . ARG A 1 1075 ? -10.454 25.540 -23.649 1.00 95.12 1075 ARG A CA 1
ATOM 8573 C C . ARG A 1 1075 ? -10.033 24.299 -22.857 1.00 95.12 1075 ARG A C 1
ATOM 8575 O O . ARG A 1 1075 ? -10.776 23.323 -22.823 1.00 95.12 1075 ARG A O 1
ATOM 8582 N N . LEU A 1 1076 ? -8.870 24.337 -22.205 1.00 95.06 1076 LEU A N 1
ATOM 8583 C CA . LEU A 1 1076 ? -8.405 23.245 -21.353 1.00 95.06 1076 LEU A CA 1
ATOM 8584 C C . LEU A 1 1076 ? -9.248 23.107 -20.087 1.00 95.06 1076 LEU A C 1
ATOM 8586 O O . LEU A 1 1076 ? -9.572 21.989 -19.701 1.00 95.06 1076 LEU A O 1
ATOM 8590 N N . TYR A 1 1077 ? -9.621 24.215 -19.451 1.00 96.69 1077 TYR A N 1
ATOM 8591 C CA . TYR A 1 1077 ? -10.443 24.179 -18.240 1.00 96.69 1077 TYR A CA 1
ATOM 8592 C C . TYR A 1 1077 ? -11.870 23.693 -18.540 1.00 96.69 1077 TYR A C 1
ATOM 8594 O O . TYR A 1 1077 ? -12.384 22.854 -17.807 1.00 96.69 1077 TYR A O 1
ATOM 8602 N N . ASP A 1 1078 ? -12.439 24.088 -19.680 1.00 96.94 1078 ASP A N 1
ATOM 8603 C CA . ASP A 1 1078 ? -13.725 23.588 -20.179 1.00 96.94 1078 ASP A CA 1
ATOM 8604 C C . ASP A 1 1078 ? -13.659 22.093 -20.560 1.00 96.94 1078 ASP A C 1
ATOM 8606 O O . ASP A 1 1078 ? -14.610 21.353 -20.332 1.00 96.94 1078 ASP A O 1
ATOM 8610 N N . PHE A 1 1079 ? -12.525 21.612 -21.090 1.00 97.69 1079 PHE A N 1
ATOM 8611 C CA . PHE A 1 1079 ? -12.292 20.183 -21.360 1.00 97.69 1079 PHE A CA 1
ATOM 8612 C C . PHE A 1 1079 ? -12.099 19.344 -20.081 1.00 97.69 1079 PHE A C 1
ATOM 8614 O O . PHE A 1 1079 ? -12.295 18.128 -20.104 1.00 97.69 1079 PHE A O 1
ATOM 8621 N N . LEU A 1 1080 ? -11.690 19.966 -18.974 1.00 97.94 1080 LEU A N 1
ATOM 8622 C CA . LEU A 1 1080 ? -11.480 19.314 -17.679 1.00 97.94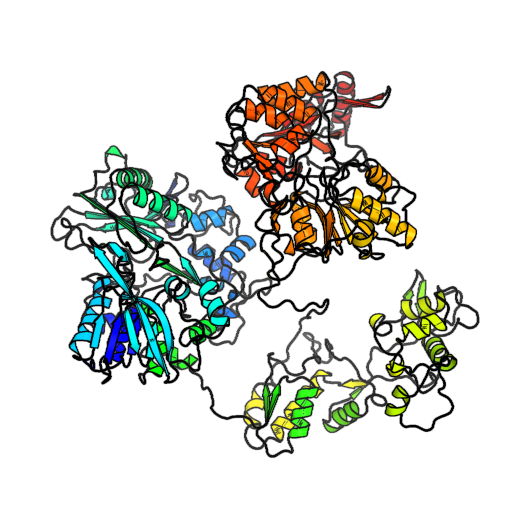 1080 LEU A CA 1
ATOM 8623 C C . LEU A 1 1080 ? -12.764 19.182 -16.846 1.00 97.94 1080 LEU A C 1
ATOM 8625 O O . LEU A 1 1080 ? -12.809 18.325 -15.958 1.00 97.94 1080 LEU A O 1
ATOM 8629 N N . ASP A 1 1081 ? -13.773 20.021 -17.093 1.00 97.88 1081 ASP A N 1
ATOM 8630 C CA . ASP A 1 1081 ? -14.989 20.078 -16.279 1.00 97.88 1081 ASP A CA 1
ATOM 8631 C C . ASP A 1 1081 ? -15.891 18.851 -16.481 1.00 97.88 1081 ASP A C 1
ATOM 8633 O O . ASP A 1 1081 ? -16.192 18.457 -17.606 1.00 97.88 1081 ASP A O 1
ATOM 8637 N N . ASP A 1 1082 ? -16.260 18.209 -15.368 1.00 97.25 1082 ASP A N 1
ATOM 8638 C CA . ASP A 1 1082 ? -17.023 16.952 -15.272 1.00 97.25 1082 ASP A CA 1
ATOM 8639 C C . ASP A 1 1082 ? -16.623 15.847 -16.285 1.00 97.25 1082 ASP A C 1
ATOM 8641 O O . ASP A 1 1082 ? -17.403 14.948 -16.619 1.00 97.25 1082 ASP A O 1
ATOM 8645 N N . ASN A 1 1083 ? -15.367 15.853 -16.753 1.00 97.44 1083 ASN A N 1
ATOM 8646 C CA . ASN A 1 1083 ? -14.894 14.958 -17.806 1.00 97.44 1083 ASN A CA 1
ATOM 8647 C C . ASN A 1 1083 ? -14.229 13.689 -17.244 1.00 97.44 1083 ASN A C 1
ATOM 8649 O O . ASN A 1 1083 ? -13.043 13.662 -16.911 1.00 97.44 1083 ASN A O 1
ATOM 8653 N N . SER A 1 1084 ? -14.983 12.586 -17.202 1.00 95.31 1084 SER A N 1
ATOM 8654 C CA . SER A 1 1084 ? -14.508 11.281 -16.702 1.00 95.31 1084 SER A CA 1
ATOM 8655 C C . SER A 1 1084 ? -13.357 10.635 -17.500 1.00 95.31 1084 SER A C 1
ATOM 8657 O O . SER A 1 1084 ? -12.792 9.641 -17.027 1.00 95.31 1084 SER A O 1
ATOM 8659 N N . PHE A 1 1085 ? -12.990 11.174 -18.671 1.00 97.50 1085 PHE A N 1
ATOM 8660 C CA . PHE A 1 1085 ? -11.802 10.766 -19.437 1.00 97.50 1085 PHE A CA 1
ATOM 8661 C C . PHE A 1 1085 ? -10.489 11.292 -18.828 1.00 97.50 1085 PHE A C 1
ATOM 8663 O O . PHE A 1 1085 ? -9.416 10.792 -19.166 1.00 97.50 1085 PHE A O 1
ATOM 8670 N N . VAL A 1 1086 ? -10.548 12.259 -17.906 1.00 98.06 1086 VAL A N 1
ATOM 8671 C CA . VAL A 1 1086 ? -9.382 12.791 -17.188 1.00 98.06 1086 VAL A CA 1
ATOM 8672 C C . VAL A 1 1086 ? -9.432 12.389 -15.713 1.00 98.06 1086 VAL A C 1
ATOM 8674 O O . VAL A 1 1086 ? -10.489 12.377 -15.086 1.00 98.06 1086 VAL A O 1
ATOM 8677 N N . ALA A 1 1087 ? -8.274 12.059 -15.144 1.00 97.62 1087 ALA A N 1
ATOM 8678 C CA . ALA A 1 1087 ? -8.070 11.912 -13.710 1.00 97.62 1087 ALA A CA 1
ATOM 8679 C C . ALA A 1 1087 ? -6.866 12.758 -13.268 1.00 97.62 1087 ALA A C 1
ATOM 8681 O O . ALA A 1 1087 ? -5.736 12.513 -13.701 1.00 97.62 1087 ALA A O 1
ATOM 8682 N N . LEU A 1 1088 ? -7.113 13.741 -12.400 1.00 98.00 1088 LEU A N 1
ATOM 8683 C CA . LEU A 1 1088 ? -6.077 14.500 -11.710 1.00 98.00 1088 LEU A CA 1
ATOM 8684 C C . LEU A 1 1088 ? -5.822 13.884 -10.330 1.00 98.00 1088 LEU A C 1
ATOM 8686 O O . LEU A 1 1088 ? -6.729 13.751 -9.506 1.00 98.00 1088 LEU A O 1
ATOM 8690 N N . CYS A 1 1089 ? -4.585 13.457 -10.108 1.00 97.44 1089 CYS A N 1
ATOM 8691 C CA . CYS A 1 1089 ? -4.194 12.578 -9.012 1.00 97.44 1089 CYS A CA 1
ATOM 8692 C C . CYS A 1 1089 ? -3.116 13.195 -8.114 1.00 97.44 1089 CYS A C 1
ATOM 8694 O O . CYS A 1 1089 ? -2.469 14.182 -8.459 1.00 97.44 1089 CYS A O 1
ATOM 8696 N N . ASP A 1 1090 ? -2.912 12.585 -6.949 1.00 95.56 1090 ASP A N 1
ATOM 8697 C CA . ASP A 1 1090 ? -1.829 12.951 -6.034 1.00 95.56 1090 ASP A CA 1
ATOM 8698 C C . ASP A 1 1090 ? -0.461 12.730 -6.696 1.00 95.56 1090 ASP A C 1
ATOM 8700 O O . ASP A 1 1090 ? -0.232 11.698 -7.336 1.00 95.56 1090 ASP A O 1
ATOM 8704 N N . CYS A 1 1091 ? 0.493 13.643 -6.511 1.00 95.62 1091 CYS A N 1
ATOM 8705 C CA . CYS A 1 1091 ? 1.781 13.517 -7.191 1.00 95.62 1091 CYS A CA 1
ATOM 8706 C C . CYS A 1 1091 ? 2.612 12.306 -6.722 1.00 95.62 1091 CYS A C 1
ATOM 8708 O O . CYS A 1 1091 ? 3.425 11.791 -7.487 1.00 95.62 1091 CYS A O 1
ATOM 8710 N N . SER A 1 1092 ? 2.353 11.758 -5.525 1.00 96.12 1092 SER A N 1
ATOM 8711 C CA . SER A 1 1092 ? 2.961 10.485 -5.090 1.00 96.12 1092 SER A CA 1
ATOM 8712 C C . SER A 1 1092 ? 2.341 9.230 -5.739 1.00 96.12 1092 SER A C 1
ATOM 8714 O O . SER A 1 1092 ? 2.856 8.121 -5.556 1.00 96.12 1092 SER A O 1
ATOM 8716 N N . PHE A 1 1093 ? 1.273 9.398 -6.531 1.00 97.25 1093 PHE A N 1
ATOM 8717 C CA . PHE A 1 1093 ? 0.728 8.406 -7.462 1.00 97.25 1093 PHE A CA 1
ATOM 8718 C C . PHE A 1 1093 ? 1.227 8.655 -8.894 1.00 97.25 1093 PHE A C 1
ATOM 8720 O O . PHE A 1 1093 ? 1.798 7.751 -9.505 1.00 97.25 1093 PHE A O 1
ATOM 8727 N N . THR A 1 1094 ? 1.062 9.867 -9.435 1.00 97.06 1094 THR A N 1
ATOM 8728 C CA . THR A 1 1094 ? 1.396 10.164 -10.845 1.00 97.06 1094 THR A CA 1
ATOM 8729 C C . THR A 1 1094 ? 2.883 10.003 -11.126 1.00 97.06 1094 THR A C 1
ATOM 8731 O O . THR A 1 1094 ? 3.257 9.313 -12.073 1.00 97.06 1094 THR A O 1
ATOM 8734 N N . ASN A 1 1095 ? 3.724 10.563 -10.256 1.00 97.62 1095 ASN A N 1
ATOM 8735 C CA . ASN A 1 1095 ? 5.174 10.570 -10.390 1.00 97.62 1095 ASN A CA 1
ATOM 8736 C C . ASN A 1 1095 ? 5.812 9.325 -9.742 1.00 97.62 1095 ASN A C 1
ATOM 8738 O O . ASN A 1 1095 ? 7.017 9.267 -9.515 1.00 97.62 1095 ASN A O 1
ATOM 8742 N N . ASN A 1 1096 ? 5.022 8.302 -9.406 1.00 97.50 1096 ASN A N 1
ATOM 8743 C CA . ASN A 1 1096 ? 5.558 7.089 -8.811 1.00 97.50 1096 ASN A CA 1
ATOM 8744 C C . ASN A 1 1096 ? 6.257 6.242 -9.879 1.00 97.50 1096 ASN A C 1
ATOM 8746 O O . ASN A 1 1096 ? 5.592 5.616 -10.705 1.00 97.50 1096 ASN A O 1
ATOM 8750 N N . ILE A 1 1097 ? 7.589 6.161 -9.823 1.00 97.75 1097 ILE A N 1
ATOM 8751 C CA . ILE A 1 1097 ? 8.428 5.359 -10.737 1.00 97.75 1097 ILE A CA 1
ATOM 8752 C C . ILE A 1 1097 ? 7.869 3.936 -10.925 1.00 97.75 1097 ILE A C 1
ATOM 8754 O O . ILE A 1 1097 ? 7.857 3.426 -12.043 1.00 97.75 1097 ILE A O 1
ATOM 8758 N N . SER A 1 1098 ? 7.348 3.324 -9.852 1.00 93.94 1098 SER A N 1
ATOM 8759 C CA . SER A 1 1098 ? 6.817 1.951 -9.849 1.00 93.94 1098 SER A CA 1
ATOM 8760 C C . SER A 1 1098 ? 5.439 1.807 -10.503 1.00 93.94 1098 SER A C 1
ATOM 8762 O O . SER A 1 1098 ? 5.001 0.682 -10.734 1.00 93.94 1098 SER A O 1
ATOM 8764 N N . LEU A 1 1099 ? 4.730 2.911 -10.758 1.00 95.44 1099 LEU A N 1
ATOM 8765 C CA . LEU A 1 1099 ? 3.472 2.950 -11.512 1.00 95.44 1099 LEU A CA 1
ATOM 8766 C C . LEU A 1 1099 ? 3.713 3.421 -12.948 1.00 95.44 1099 LEU A C 1
ATOM 8768 O O . LEU A 1 1099 ? 3.169 2.823 -13.871 1.00 95.44 1099 LEU A O 1
ATOM 8772 N N . ILE A 1 1100 ? 4.575 4.428 -13.141 1.00 98.12 1100 ILE A N 1
ATOM 8773 C CA . ILE A 1 1100 ? 4.974 4.925 -14.465 1.00 98.12 1100 ILE A CA 1
ATOM 8774 C C . ILE A 1 1100 ? 5.436 3.758 -15.343 1.00 98.12 1100 ILE A C 1
ATOM 8776 O O . ILE A 1 1100 ? 4.880 3.560 -16.419 1.00 98.12 1100 ILE A O 1
ATOM 8780 N N . CYS A 1 1101 ? 6.378 2.940 -14.857 1.00 96.69 1101 CYS A N 1
ATOM 8781 C CA . CYS A 1 1101 ? 6.968 1.846 -15.632 1.00 96.69 1101 CYS A CA 1
ATOM 8782 C C . CYS A 1 1101 ? 6.011 0.691 -15.982 1.00 96.69 1101 CYS A C 1
ATOM 8784 O O . CYS A 1 1101 ? 6.378 -0.171 -16.778 1.00 96.69 1101 CYS A O 1
ATOM 8786 N N . GLN A 1 1102 ? 4.809 0.637 -15.392 1.00 96.50 1102 GLN A N 1
ATOM 8787 C CA . GLN A 1 1102 ? 3.808 -0.386 -15.718 1.00 96.50 1102 GLN A CA 1
ATOM 8788 C C . GLN A 1 1102 ? 3.006 -0.052 -16.977 1.00 96.50 1102 GLN A C 1
ATOM 8790 O O . GLN A 1 1102 ? 2.406 -0.953 -17.560 1.00 96.50 1102 GLN A O 1
ATOM 8795 N N . ASN A 1 1103 ? 2.958 1.217 -17.389 1.00 97.25 1103 ASN A N 1
ATOM 8796 C CA . ASN A 1 1103 ? 2.382 1.597 -18.675 1.00 97.25 1103 ASN A CA 1
ATOM 8797 C C . ASN A 1 1103 ? 3.331 1.193 -19.819 1.00 97.25 1103 ASN A C 1
ATOM 8799 O O . ASN A 1 1103 ? 4.544 1.215 -19.616 1.00 97.25 1103 ASN A O 1
ATOM 8803 N N . PRO A 1 1104 ? 2.821 0.847 -21.014 1.00 93.69 1104 PRO A N 1
ATOM 8804 C CA . PRO A 1 1104 ? 3.679 0.497 -22.137 1.00 93.69 1104 PRO A CA 1
ATOM 8805 C C . PRO A 1 1104 ? 4.361 1.732 -22.727 1.00 93.69 1104 PRO A C 1
ATOM 8807 O O . PRO A 1 1104 ? 3.782 2.827 -22.735 1.00 93.69 1104 PRO A O 1
ATOM 8810 N N . ARG A 1 1105 ? 5.552 1.517 -23.299 1.00 96.81 1105 ARG A N 1
ATOM 8811 C CA . ARG A 1 1105 ? 6.249 2.435 -24.209 1.00 96.81 1105 ARG A CA 1
ATOM 8812 C C . ARG A 1 1105 ? 6.278 3.853 -23.648 1.00 96.81 1105 ARG A C 1
ATOM 8814 O O . ARG A 1 1105 ? 5.823 4.801 -24.287 1.00 96.81 1105 ARG A O 1
ATOM 8821 N N . VAL A 1 1106 ? 6.715 3.988 -22.394 1.00 98.44 1106 VAL A N 1
ATOM 8822 C CA . VAL A 1 1106 ? 6.687 5.278 -21.696 1.00 98.44 1106 VAL A CA 1
ATOM 8823 C C . VAL A 1 1106 ? 7.690 6.225 -22.343 1.00 98.44 1106 VAL A C 1
ATOM 8825 O O . VAL A 1 1106 ? 8.898 6.033 -22.199 1.00 98.44 1106 VAL A O 1
ATOM 8828 N N . THR A 1 1107 ? 7.209 7.260 -23.025 1.00 98.25 1107 THR A N 1
ATOM 8829 C CA . THR A 1 1107 ? 8.057 8.286 -23.641 1.00 98.25 1107 THR A CA 1
ATOM 8830 C C . THR A 1 1107 ? 8.027 9.542 -22.776 1.00 98.25 1107 THR A C 1
ATOM 8832 O O . THR A 1 1107 ? 7.039 10.274 -22.757 1.00 98.25 1107 THR A O 1
ATOM 8835 N N . ALA A 1 1108 ? 9.104 9.766 -22.022 1.00 98.06 1108 ALA A N 1
ATOM 8836 C CA . ALA A 1 1108 ? 9.219 10.835 -21.031 1.00 98.06 1108 ALA A CA 1
ATOM 8837 C C . ALA A 1 1108 ? 10.049 12.000 -21.585 1.00 98.06 1108 ALA A C 1
ATOM 8839 O O . ALA A 1 1108 ? 11.279 11.924 -21.613 1.00 98.06 1108 ALA A O 1
ATOM 8840 N N . ILE A 1 1109 ? 9.384 13.068 -22.034 1.00 97.38 1109 ILE A N 1
ATOM 8841 C CA . ILE A 1 1109 ? 9.983 14.160 -22.814 1.00 97.38 1109 ILE A CA 1
ATOM 8842 C C . ILE A 1 1109 ? 10.149 15.412 -21.951 1.00 97.38 1109 ILE A C 1
ATOM 8844 O O . ILE A 1 1109 ? 9.185 16.128 -21.673 1.00 97.38 1109 ILE A O 1
ATOM 8848 N N . ASN A 1 1110 ? 11.391 15.697 -21.556 1.00 95.62 1110 ASN A N 1
ATOM 8849 C CA . ASN A 1 1110 ? 11.730 16.739 -20.586 1.00 95.62 1110 ASN A CA 1
ATOM 8850 C C . ASN A 1 1110 ? 12.753 17.744 -21.142 1.00 95.62 1110 ASN A C 1
ATOM 8852 O O . ASN A 1 1110 ? 13.514 17.434 -22.054 1.00 95.62 1110 ASN A O 1
ATOM 8856 N N . THR A 1 1111 ? 12.796 18.955 -20.579 1.00 93.25 1111 THR A N 1
ATOM 8857 C CA . THR A 1 1111 ? 13.686 20.045 -21.029 1.00 93.25 1111 THR A CA 1
ATOM 8858 C C . THR A 1 1111 ? 14.799 20.377 -20.036 1.00 93.25 1111 THR A C 1
ATOM 8860 O O . THR A 1 1111 ? 14.684 20.096 -18.842 1.00 93.25 1111 THR A O 1
ATOM 8863 N N . CYS A 1 1112 ? 15.862 21.036 -20.507 1.00 94.50 1112 CYS A N 1
ATOM 8864 C CA . CYS A 1 1112 ? 16.995 21.447 -19.673 1.00 94.50 1112 CYS A CA 1
ATOM 8865 C C . CYS A 1 1112 ? 17.583 22.827 -20.019 1.00 94.50 1112 CYS A C 1
ATOM 8867 O O . CYS A 1 1112 ? 17.331 23.412 -21.079 1.00 94.50 1112 CYS A O 1
ATOM 8869 N N . LEU A 1 1113 ? 18.402 23.342 -19.101 1.00 94.38 1113 LEU A N 1
ATOM 8870 C CA . LEU A 1 1113 ? 19.117 24.612 -19.213 1.00 94.38 1113 LEU A CA 1
ATOM 8871 C C . LEU A 1 1113 ? 20.541 24.412 -19.753 1.00 94.38 1113 LEU A C 1
ATOM 8873 O O . LEU A 1 1113 ? 20.933 25.129 -20.669 1.00 94.38 1113 LEU A O 1
ATOM 8877 N N . GLU A 1 1114 ? 21.279 23.421 -19.242 1.00 96.00 1114 GLU A N 1
ATOM 8878 C CA . GLU A 1 1114 ? 22.644 23.082 -19.683 1.00 96.00 1114 GLU A CA 1
ATOM 8879 C C . GLU A 1 1114 ? 22.889 21.565 -19.656 1.00 96.00 1114 GLU A C 1
ATOM 8881 O O . GLU A 1 1114 ? 22.362 20.862 -18.791 1.00 96.00 1114 GLU A O 1
ATOM 8886 N N . ILE A 1 1115 ? 23.737 21.067 -20.562 1.00 98.50 1115 ILE A N 1
ATOM 8887 C CA . ILE A 1 1115 ? 24.215 19.677 -20.596 1.00 98.50 1115 ILE A CA 1
ATOM 8888 C C . ILE A 1 1115 ? 25.745 19.679 -20.674 1.00 98.50 1115 ILE A C 1
ATOM 8890 O O . ILE A 1 1115 ? 26.306 20.294 -21.581 1.00 98.50 1115 ILE A O 1
ATOM 8894 N N . ASP A 1 1116 ? 26.445 18.983 -19.771 1.00 98.19 1116 ASP A N 1
ATOM 8895 C CA . ASP A 1 1116 ? 27.904 18.843 -19.885 1.00 98.19 1116 ASP A CA 1
ATOM 8896 C C . ASP A 1 1116 ? 28.353 17.659 -20.751 1.00 98.19 1116 ASP A C 1
ATOM 8898 O O . ASP A 1 1116 ? 27.632 16.675 -20.901 1.00 98.19 1116 ASP A O 1
ATOM 8902 N N . LEU A 1 1117 ? 29.588 17.712 -21.264 1.00 98.19 1117 LEU A N 1
ATOM 8903 C CA . LEU A 1 1117 ? 30.210 16.657 -22.088 1.00 98.19 1117 LEU A CA 1
ATOM 8904 C C . LEU A 1 1117 ? 30.300 15.259 -21.434 1.00 98.19 1117 LEU A C 1
ATOM 8906 O O . LEU A 1 1117 ? 30.738 14.306 -22.077 1.00 98.19 1117 LEU A O 1
ATOM 8910 N N . THR A 1 1118 ? 29.903 15.099 -20.169 1.00 97.31 1118 THR A N 1
ATOM 8911 C CA . THR A 1 1118 ? 29.797 13.793 -19.494 1.00 97.31 1118 THR A CA 1
ATOM 8912 C C . THR A 1 1118 ? 28.355 13.276 -19.398 1.00 97.31 1118 THR A C 1
ATOM 8914 O O . THR A 1 1118 ? 28.122 12.166 -18.904 1.00 97.31 1118 THR A O 1
ATOM 8917 N N . GLY A 1 1119 ? 27.389 14.048 -19.901 1.00 96.94 1119 GLY A N 1
ATOM 8918 C CA . GLY A 1 1119 ? 25.957 13.779 -19.829 1.00 96.94 1119 GLY A CA 1
ATOM 8919 C C . GLY A 1 1119 ? 25.335 14.155 -18.484 1.00 96.94 1119 GLY A C 1
ATOM 8920 O O . GLY A 1 1119 ? 24.418 13.469 -18.048 1.00 96.94 1119 GLY A O 1
ATOM 8921 N N . GLN A 1 1120 ? 25.841 15.178 -17.784 1.00 98.19 1120 GLN A N 1
ATOM 8922 C CA . GLN A 1 1120 ? 25.092 15.795 -16.677 1.00 98.19 1120 GLN A CA 1
ATOM 8923 C C . GLN A 1 1120 ? 24.125 16.831 -17.221 1.00 98.19 1120 GLN A C 1
ATOM 8925 O O . GLN A 1 1120 ? 24.525 17.637 -18.054 1.00 98.19 1120 GLN A O 1
ATOM 8930 N N . VAL A 1 1121 ? 22.902 16.847 -16.702 1.00 98.38 1121 VAL A N 1
ATOM 8931 C CA . VAL A 1 1121 ? 21.851 17.780 -17.111 1.00 98.38 1121 VAL A CA 1
ATOM 8932 C C . VAL A 1 1121 ? 21.502 18.695 -15.942 1.00 98.38 1121 VAL A C 1
ATOM 8934 O O . VAL A 1 1121 ? 21.086 18.224 -14.880 1.00 98.38 1121 VAL A O 1
ATOM 8937 N N . CYS A 1 1122 ? 21.635 20.001 -16.162 1.00 97.69 1122 CYS A N 1
ATOM 8938 C CA . CYS A 1 1122 ? 21.073 21.035 -15.302 1.00 97.69 1122 CYS A CA 1
ATOM 8939 C C . CYS A 1 1122 ? 19.730 21.499 -15.873 1.00 97.69 1122 CYS A C 1
ATOM 8941 O O . CYS A 1 1122 ? 19.640 21.835 -17.058 1.00 97.69 1122 CYS A O 1
ATOM 8943 N N . ALA A 1 1123 ? 18.690 21.525 -15.041 1.00 95.12 1123 ALA A N 1
ATOM 8944 C CA . ALA A 1 1123 ? 17.342 21.943 -15.437 1.00 95.12 1123 ALA A CA 1
ATOM 8945 C C . ALA A 1 1123 ? 16.661 22.878 -14.422 1.00 95.12 1123 ALA A C 1
ATOM 8947 O O . ALA A 1 1123 ? 15.688 23.536 -14.784 1.00 95.12 1123 ALA A O 1
ATOM 8948 N N . ASP A 1 1124 ? 17.179 22.970 -13.194 1.00 94.38 1124 ASP A N 1
ATOM 8949 C CA . ASP A 1 1124 ? 16.626 23.766 -12.099 1.00 94.38 1124 ASP A CA 1
ATOM 8950 C C . ASP A 1 1124 ? 17.341 25.106 -11.880 1.00 94.38 1124 ASP A C 1
ATOM 8952 O O . ASP A 1 1124 ? 16.744 25.991 -11.272 1.00 94.38 1124 ASP A O 1
ATOM 8956 N N . SER A 1 1125 ? 18.587 25.293 -12.337 1.00 95.25 1125 SER A N 1
ATOM 8957 C CA . SER A 1 1125 ? 19.397 26.479 -12.012 1.00 95.25 1125 SER A CA 1
ATOM 8958 C C . SER A 1 1125 ? 20.289 26.996 -13.157 1.00 95.25 1125 SER A C 1
ATOM 8960 O O . SER A 1 1125 ? 20.486 26.353 -14.187 1.00 95.25 1125 SER A O 1
ATOM 8962 N N . ILE A 1 1126 ? 20.853 28.197 -12.987 1.00 93.69 1126 ILE A N 1
ATOM 8963 C CA . ILE A 1 1126 ? 21.866 28.778 -13.882 1.00 93.69 1126 ILE A CA 1
ATOM 8964 C C . ILE A 1 1126 ? 23.098 29.123 -13.039 1.00 93.69 1126 ILE A C 1
ATOM 8966 O O . ILE A 1 1126 ? 23.202 30.214 -12.476 1.00 93.69 1126 ILE A O 1
ATOM 8970 N N . GLY A 1 1127 ? 24.019 28.164 -12.904 1.00 93.88 1127 GLY A N 1
ATOM 8971 C CA . GLY A 1 1127 ? 25.006 28.200 -11.819 1.00 93.88 1127 GLY A CA 1
ATOM 8972 C C . GLY A 1 1127 ? 24.292 28.163 -10.462 1.00 93.88 1127 GLY A C 1
ATOM 8973 O O . GLY A 1 1127 ? 23.262 27.507 -10.330 1.00 93.88 1127 GLY A O 1
ATOM 8974 N N . SER A 1 1128 ? 24.777 28.910 -9.473 1.00 92.69 1128 SER A N 1
ATOM 8975 C CA . SER A 1 1128 ? 24.147 29.003 -8.145 1.00 92.69 1128 SER A CA 1
ATOM 8976 C C . SER A 1 1128 ? 22.765 29.683 -8.107 1.00 92.69 1128 SER A C 1
ATOM 8978 O O . SER A 1 1128 ? 22.113 29.663 -7.066 1.00 92.69 1128 SER A O 1
ATOM 8980 N N . MET A 1 1129 ? 22.291 30.291 -9.202 1.00 93.62 1129 MET A N 1
ATOM 8981 C CA . MET A 1 1129 ? 20.975 30.941 -9.251 1.00 93.62 1129 MET A CA 1
ATOM 8982 C C . MET A 1 1129 ? 19.870 29.924 -9.562 1.00 93.62 1129 MET A C 1
ATOM 8984 O O . MET A 1 1129 ? 19.705 29.533 -10.720 1.00 93.62 1129 MET A O 1
ATOM 8988 N N . ILE A 1 1130 ? 19.086 29.522 -8.556 1.00 94.44 1130 ILE A N 1
ATOM 8989 C CA . ILE A 1 1130 ? 17.928 28.626 -8.743 1.00 94.44 1130 ILE A CA 1
ATOM 8990 C C . ILE A 1 1130 ? 16.894 29.295 -9.655 1.00 94.44 1130 ILE A C 1
ATOM 8992 O O . ILE A 1 1130 ? 16.435 30.404 -9.392 1.00 94.44 1130 ILE A O 1
ATOM 8996 N N . TYR A 1 1131 ? 16.542 28.643 -10.753 1.00 92.25 1131 TYR A N 1
ATOM 8997 C CA . TYR A 1 1131 ? 15.643 29.155 -11.779 1.00 92.25 1131 TYR A CA 1
ATOM 8998 C C . TYR A 1 1131 ? 14.242 28.533 -11.692 1.00 92.25 1131 TYR A C 1
ATOM 9000 O O . TYR A 1 1131 ? 13.263 29.255 -11.880 1.00 92.25 1131 TYR A O 1
ATOM 9008 N N . THR A 1 1132 ? 14.143 27.238 -11.382 1.00 90.81 1132 THR A N 1
ATOM 9009 C CA . THR A 1 1132 ? 12.884 26.481 -11.269 1.00 90.81 1132 THR A CA 1
ATOM 9010 C C . THR A 1 1132 ? 12.923 25.478 -10.112 1.00 90.81 1132 THR A C 1
ATOM 9012 O O . THR A 1 1132 ? 12.620 25.841 -8.979 1.00 90.81 1132 THR A O 1
ATOM 9015 N N . GLY A 1 1133 ? 13.261 24.217 -10.376 1.00 89.88 1133 GLY A N 1
ATOM 9016 C CA . GLY A 1 1133 ? 13.237 23.124 -9.408 1.00 89.88 1133 GLY A CA 1
ATOM 9017 C C . GLY A 1 1133 ? 13.325 21.758 -10.091 1.00 89.88 1133 GLY A C 1
ATOM 9018 O O . GLY A 1 1133 ? 13.277 21.667 -11.317 1.00 89.88 1133 GLY A O 1
ATOM 9019 N N . PHE A 1 1134 ? 13.448 20.690 -9.299 1.00 88.88 1134 PHE A N 1
ATOM 9020 C CA . PHE A 1 1134 ? 13.619 19.321 -9.810 1.00 88.88 1134 PHE A CA 1
ATOM 9021 C C . PHE A 1 1134 ? 12.359 18.785 -10.512 1.00 88.88 1134 PHE A C 1
ATOM 9023 O O . PHE A 1 1134 ? 12.466 18.110 -11.539 1.00 88.88 1134 PHE A O 1
ATOM 9030 N N . GLY A 1 1135 ? 11.174 19.085 -9.962 1.00 89.94 1135 GLY A N 1
ATOM 9031 C CA . GLY A 1 1135 ? 9.899 18.534 -10.432 1.00 89.94 1135 GLY A CA 1
ATOM 9032 C C . GLY A 1 1135 ? 9.915 17.002 -10.445 1.00 89.94 1135 GLY A C 1
ATOM 9033 O O . GLY A 1 1135 ? 10.581 16.370 -9.621 1.00 89.94 1135 GLY A O 1
ATOM 9034 N N . GLY A 1 1136 ? 9.210 16.407 -11.403 1.00 91.19 1136 GLY A N 1
ATOM 9035 C CA . GLY A 1 1136 ? 9.236 14.977 -11.704 1.00 91.19 1136 GLY A CA 1
ATOM 9036 C C . GLY A 1 1136 ? 10.136 14.566 -12.860 1.00 91.19 1136 GLY A C 1
ATOM 9037 O O . GLY A 1 1136 ? 10.011 13.439 -13.335 1.00 91.19 1136 GLY A O 1
ATOM 9038 N N . GLN A 1 1137 ? 11.047 15.428 -13.333 1.00 94.69 1137 GLN A N 1
ATOM 9039 C CA . GLN A 1 1137 ? 11.916 15.094 -14.472 1.00 94.69 1137 GLN A CA 1
ATOM 9040 C C . GLN A 1 1137 ? 12.646 13.759 -14.250 1.00 94.69 1137 GLN A C 1
ATOM 9042 O O . GLN A 1 1137 ? 12.683 12.907 -15.137 1.00 94.69 1137 GLN A O 1
ATOM 9047 N N . VAL A 1 1138 ? 13.197 13.556 -13.050 1.00 96.06 1138 VAL A N 1
ATOM 9048 C CA . VAL A 1 1138 ? 13.912 12.321 -12.697 1.00 96.06 1138 VAL A CA 1
ATOM 9049 C C . VAL A 1 1138 ? 12.952 11.154 -12.470 1.00 96.06 1138 VAL A C 1
ATOM 9051 O O . VAL A 1 1138 ? 13.273 10.046 -12.895 1.00 96.06 1138 VAL A O 1
ATOM 9054 N N . ASP A 1 1139 ? 11.777 11.391 -11.874 1.00 97.50 1139 ASP A N 1
ATOM 9055 C CA . ASP A 1 1139 ? 10.734 10.372 -11.693 1.00 97.50 1139 ASP A CA 1
ATOM 9056 C C . ASP A 1 1139 ? 10.344 9.748 -13.046 1.00 97.50 1139 ASP A C 1
ATOM 9058 O O . ASP A 1 1139 ? 10.359 8.527 -13.214 1.00 97.50 1139 ASP A O 1
ATOM 9062 N N . PHE A 1 1140 ? 10.069 10.587 -14.048 1.00 98.19 1140 PHE A N 1
ATOM 9063 C CA . PHE A 1 1140 ? 9.628 10.145 -15.369 1.00 98.19 1140 PHE A CA 1
ATOM 9064 C C . PHE A 1 1140 ? 10.755 9.617 -16.255 1.00 98.19 1140 PHE A C 1
ATOM 9066 O O . PHE A 1 1140 ? 10.576 8.573 -16.883 1.00 98.19 1140 PHE A O 1
ATOM 9073 N N . ILE A 1 1141 ? 11.940 10.239 -16.254 1.00 97.25 1141 ILE A N 1
ATOM 9074 C CA . ILE A 1 1141 ? 13.116 9.680 -16.944 1.00 97.25 1141 ILE A CA 1
ATOM 9075 C C . ILE A 1 1141 ? 13.456 8.296 -16.377 1.00 97.25 1141 ILE A C 1
ATOM 9077 O O . ILE A 1 1141 ? 13.743 7.368 -17.135 1.00 97.25 1141 ILE A O 1
ATOM 9081 N N . ARG A 1 1142 ? 13.380 8.117 -15.050 1.00 97.50 1142 ARG A N 1
ATOM 9082 C CA . ARG A 1 1142 ? 13.657 6.824 -14.419 1.00 97.50 1142 ARG A CA 1
ATOM 9083 C C . ARG A 1 1142 ? 12.530 5.814 -14.628 1.00 97.50 1142 ARG A C 1
ATOM 9085 O O . ARG A 1 1142 ? 12.835 4.642 -14.826 1.00 97.50 1142 ARG A O 1
ATOM 9092 N N . GLY A 1 1143 ? 11.271 6.250 -14.626 1.00 97.56 1143 GLY A N 1
ATOM 9093 C CA . GLY A 1 1143 ? 10.111 5.419 -14.953 1.00 97.56 1143 GLY A CA 1
ATOM 9094 C C . GLY A 1 1143 ? 10.159 4.889 -16.388 1.00 97.56 1143 GLY A C 1
ATOM 9095 O O . GLY A 1 1143 ? 9.998 3.690 -16.593 1.00 97.56 1143 GLY A O 1
ATOM 9096 N N . ALA A 1 1144 ? 10.490 5.744 -17.361 1.00 98.12 1144 ALA A N 1
ATOM 9097 C CA . ALA A 1 1144 ? 10.714 5.346 -18.750 1.00 98.12 1144 ALA A CA 1
ATOM 9098 C C . ALA A 1 1144 ? 11.907 4.388 -18.897 1.00 98.12 1144 ALA A C 1
ATOM 9100 O O . ALA A 1 1144 ? 11.788 3.346 -19.535 1.00 98.12 1144 ALA A O 1
ATOM 9101 N N . ALA A 1 1145 ? 13.035 4.674 -18.236 1.00 97.12 1145 ALA A N 1
ATOM 9102 C CA . ALA A 1 1145 ? 14.227 3.817 -18.270 1.00 97.12 1145 ALA A CA 1
ATOM 9103 C C . ALA A 1 1145 ? 14.039 2.452 -17.570 1.00 97.12 1145 ALA A C 1
ATOM 9105 O O . ALA A 1 1145 ? 14.939 1.613 -17.613 1.00 97.12 1145 ALA A O 1
ATOM 9106 N N . LEU A 1 1146 ? 12.903 2.246 -16.894 1.00 96.06 1146 LEU A N 1
ATOM 9107 C CA . LEU A 1 1146 ? 12.513 1.008 -16.218 1.00 96.06 1146 LEU A CA 1
ATOM 9108 C C . LEU A 1 1146 ? 11.199 0.414 -16.763 1.00 96.06 1146 LEU A C 1
ATOM 9110 O O . LEU A 1 1146 ? 10.679 -0.514 -16.142 1.00 96.06 1146 LEU A O 1
ATOM 9114 N N . SER A 1 1147 ? 10.666 0.935 -17.880 1.00 92.81 1147 SER A N 1
ATOM 9115 C CA . SER A 1 1147 ? 9.429 0.464 -18.531 1.00 92.81 1147 SER A CA 1
ATOM 9116 C C . SER A 1 1147 ? 9.440 -1.059 -18.683 1.00 92.81 1147 SER A C 1
ATOM 9118 O O . SER A 1 1147 ? 10.404 -1.621 -19.204 1.00 92.81 1147 SER A O 1
ATOM 9120 N N . LEU A 1 1148 ? 8.402 -1.738 -18.183 1.00 86.62 1148 LEU A N 1
ATOM 9121 C CA . LEU A 1 1148 ? 8.421 -3.195 -17.977 1.00 86.62 1148 LEU A CA 1
ATOM 9122 C C . LEU A 1 1148 ? 8.379 -4.019 -19.275 1.00 86.62 1148 LEU A C 1
ATOM 9124 O O . LEU A 1 1148 ? 8.656 -5.216 -19.241 1.00 86.62 1148 LEU A O 1
ATOM 9128 N N . ASP A 1 1149 ? 8.064 -3.383 -20.401 1.00 90.50 1149 ASP A N 1
ATOM 9129 C CA . ASP A 1 1149 ? 8.182 -3.934 -21.756 1.00 90.50 1149 ASP A CA 1
ATOM 9130 C C . ASP A 1 1149 ? 9.596 -3.811 -22.355 1.00 90.50 1149 ASP A C 1
ATOM 9132 O O . ASP A 1 1149 ? 9.913 -4.488 -23.331 1.00 90.50 1149 ASP A O 1
ATOM 9136 N N . GLY A 1 1150 ? 10.459 -2.974 -21.772 1.00 90.50 1150 GLY A N 1
ATOM 9137 C CA . GLY A 1 1150 ? 11.777 -2.635 -22.310 1.00 90.50 1150 GLY A CA 1
ATOM 9138 C C . GLY A 1 1150 ? 11.762 -1.605 -23.448 1.00 90.50 1150 GLY A C 1
ATOM 9139 O O . GLY A 1 1150 ? 12.828 -1.292 -23.975 1.00 90.50 1150 GLY A O 1
ATOM 9140 N N . GLU A 1 1151 ? 10.601 -1.050 -23.811 1.00 94.75 1151 GLU A N 1
ATOM 9141 C CA . GLU A 1 1151 ? 10.424 -0.130 -24.951 1.00 94.75 1151 GLU A CA 1
ATOM 9142 C C . GLU A 1 1151 ? 10.293 1.351 -24.528 1.00 94.75 1151 GLU A C 1
ATOM 9144 O O . GLU A 1 1151 ? 9.9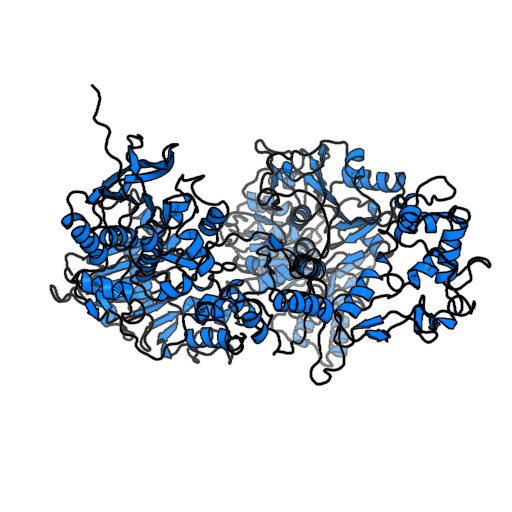36 2.211 -25.333 1.00 94.75 1151 GLU A O 1
ATOM 9149 N N . GLY A 1 1152 ? 10.573 1.671 -23.261 1.00 96.75 1152 GLY A N 1
ATOM 9150 C CA . GLY A 1 1152 ? 10.511 3.035 -22.726 1.00 96.75 1152 GLY A CA 1
ATOM 9151 C C . GLY A 1 1152 ? 11.626 3.961 -23.235 1.00 96.75 1152 GLY A C 1
ATOM 9152 O O . GLY A 1 1152 ? 12.777 3.558 -23.417 1.00 96.75 1152 GLY A O 1
ATOM 9153 N N . VAL A 1 1153 ? 11.288 5.238 -23.431 1.00 98.12 1153 VAL A N 1
ATOM 9154 C CA . VAL A 1 1153 ? 12.124 6.243 -24.107 1.00 98.12 1153 VAL A CA 1
ATOM 9155 C C . VAL A 1 1153 ? 12.306 7.484 -23.213 1.00 98.12 1153 VAL A C 1
ATOM 9157 O O . VAL A 1 1153 ? 11.447 8.369 -23.196 1.00 98.12 1153 VAL A O 1
ATOM 9160 N N . PRO A 1 1154 ? 13.413 7.587 -22.450 1.00 97.94 1154 PRO A N 1
ATOM 9161 C CA . PRO A 1 1154 ? 13.710 8.754 -21.616 1.00 97.94 1154 PRO A CA 1
ATOM 9162 C C . PRO A 1 1154 ? 14.441 9.826 -22.430 1.00 97.94 1154 PRO A C 1
ATOM 9164 O O . PRO A 1 1154 ? 15.582 9.603 -22.849 1.00 97.94 1154 PRO A O 1
ATOM 9167 N N . VAL A 1 1155 ? 13.806 10.984 -22.629 1.00 98.25 1155 VAL A N 1
ATOM 9168 C CA . VAL A 1 1155 ? 14.293 12.066 -23.497 1.00 98.25 1155 VAL A CA 1
ATOM 9169 C C . VAL A 1 1155 ? 14.538 13.349 -22.701 1.00 98.25 1155 VAL A C 1
ATOM 9171 O O . VAL A 1 1155 ? 13.646 13.859 -22.020 1.00 98.25 1155 VAL A O 1
ATOM 9174 N N . VAL A 1 1156 ? 15.736 13.915 -22.851 1.00 97.94 1156 VAL A N 1
ATOM 9175 C CA . VAL A 1 1156 ? 16.048 15.300 -22.471 1.00 97.94 1156 VAL A CA 1
ATOM 9176 C C . VAL A 1 1156 ? 16.334 16.099 -23.739 1.00 97.94 1156 VAL A C 1
ATOM 9178 O O . VAL A 1 1156 ? 17.185 15.718 -24.538 1.00 97.94 1156 VAL A O 1
ATOM 9181 N N . ALA A 1 1157 ? 15.632 17.211 -23.933 1.00 97.00 1157 ALA A N 1
ATOM 9182 C CA . ALA A 1 1157 ? 15.694 17.990 -25.162 1.00 97.00 1157 ALA A CA 1
ATOM 9183 C C . ALA A 1 1157 ? 15.849 19.494 -24.904 1.00 97.00 1157 ALA A C 1
ATOM 9185 O O . ALA A 1 1157 ? 15.216 20.070 -24.014 1.00 97.00 1157 ALA A O 1
ATOM 9186 N N . CYS A 1 1158 ? 16.675 20.156 -25.710 1.00 95.25 1158 CYS A N 1
ATOM 9187 C CA . CYS A 1 1158 ? 16.793 21.612 -25.724 1.00 95.25 1158 CYS A CA 1
ATOM 9188 C C . CYS A 1 1158 ? 17.358 22.105 -27.063 1.00 95.25 1158 CYS A C 1
ATOM 9190 O O . CYS A 1 1158 ? 18.121 21.375 -27.694 1.00 95.25 1158 CYS A O 1
ATOM 9192 N N . PRO A 1 1159 ? 17.087 23.360 -27.468 1.00 95.75 1159 PRO A N 1
ATOM 9193 C CA . PRO A 1 1159 ? 17.906 24.025 -28.475 1.00 95.75 1159 PRO A CA 1
ATOM 9194 C C . PRO A 1 1159 ? 19.381 23.976 -28.066 1.00 95.75 1159 PRO A C 1
ATOM 9196 O O . PRO A 1 1159 ? 19.698 24.133 -26.885 1.00 95.75 1159 PRO A O 1
ATOM 9199 N N . SER A 1 1160 ? 20.298 23.779 -29.007 1.00 97.06 1160 SER A N 1
ATOM 9200 C CA . SER A 1 1160 ? 21.726 23.651 -28.696 1.00 97.06 1160 SER A CA 1
ATOM 9201 C C . SER A 1 1160 ? 22.346 24.956 -28.169 1.00 97.06 1160 SER A C 1
ATOM 9203 O O . SER A 1 1160 ? 23.437 24.937 -27.594 1.00 97.06 1160 SER A O 1
ATOM 9205 N N . THR A 1 1161 ? 21.633 26.082 -28.299 1.00 95.38 1161 THR A N 1
ATOM 9206 C CA . THR A 1 1161 ? 22.022 27.409 -27.804 1.00 95.38 1161 THR A CA 1
ATOM 9207 C C . THR A 1 1161 ? 20.948 28.079 -26.926 1.00 95.38 1161 THR A C 1
ATOM 9209 O O . THR A 1 1161 ? 19.825 27.598 -26.740 1.00 95.38 1161 THR A O 1
ATOM 9212 N N . ALA A 1 1162 ? 21.319 29.200 -26.315 1.00 91.19 1162 ALA A N 1
ATOM 9213 C CA . ALA A 1 1162 ? 20.450 30.116 -25.596 1.00 91.19 1162 ALA A CA 1
ATOM 9214 C C . ALA A 1 1162 ? 20.855 31.564 -25.907 1.00 91.19 1162 ALA A C 1
ATOM 9216 O O . ALA A 1 1162 ? 22.027 31.929 -25.769 1.00 91.19 1162 ALA A O 1
ATOM 9217 N N . THR A 1 1163 ? 19.870 32.380 -26.280 1.00 86.00 1163 THR A N 1
ATOM 9218 C CA . THR A 1 1163 ? 20.032 33.796 -26.641 1.00 86.00 1163 THR A CA 1
ATOM 9219 C C . THR A 1 1163 ? 19.554 34.690 -25.498 1.00 86.00 1163 THR A C 1
ATOM 9221 O O . THR A 1 1163 ? 18.456 34.490 -24.973 1.00 86.00 1163 THR A O 1
ATOM 9224 N N . ARG A 1 1164 ? 20.356 35.683 -25.097 1.00 76.19 1164 ARG A N 1
ATOM 9225 C CA . ARG A 1 1164 ? 20.005 36.669 -24.059 1.00 76.19 1164 ARG A CA 1
ATOM 9226 C C . ARG A 1 1164 ? 20.504 38.058 -24.460 1.00 76.19 1164 ARG A C 1
ATOM 9228 O O . ARG A 1 1164 ? 21.667 38.394 -24.236 1.00 76.19 1164 ARG A O 1
ATOM 9235 N N . GLY A 1 1165 ? 19.612 38.861 -25.042 1.00 76.94 1165 GLY A N 1
ATOM 9236 C CA . GLY A 1 1165 ? 20.029 40.021 -25.837 1.00 76.94 1165 GLY A CA 1
ATOM 9237 C C . GLY A 1 1165 ? 20.853 39.544 -27.034 1.00 76.94 1165 GLY A C 1
ATOM 9238 O O . GLY A 1 1165 ? 20.605 38.455 -27.547 1.00 76.94 1165 GLY A O 1
ATOM 9239 N N 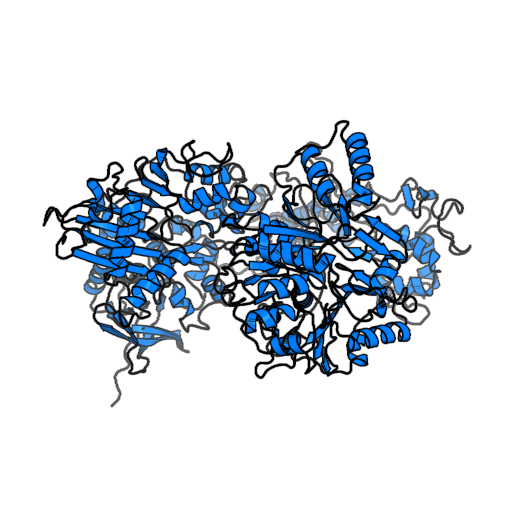. ASP A 1 1166 ? 21.881 40.296 -27.411 1.00 78.38 1166 ASP A N 1
ATOM 9240 C CA . ASP A 1 1166 ? 22.762 39.952 -28.538 1.00 78.38 1166 ASP A CA 1
ATOM 9241 C C . ASP A 1 1166 ? 23.720 38.776 -28.242 1.00 78.38 1166 ASP A C 1
ATOM 9243 O O . ASP A 1 1166 ? 24.404 38.275 -29.133 1.00 78.38 1166 ASP A O 1
ATOM 9247 N N . ASN A 1 1167 ? 23.779 38.304 -26.989 1.00 82.31 1167 ASN A N 1
ATOM 9248 C CA . ASN A 1 1167 ? 24.646 37.195 -26.592 1.00 82.31 1167 ASN A CA 1
ATOM 9249 C C . ASN A 1 1167 ? 23.986 35.836 -26.857 1.00 82.31 1167 ASN A C 1
ATOM 9251 O O . ASN A 1 1167 ? 23.029 35.455 -26.177 1.00 82.31 1167 ASN A O 1
ATOM 9255 N N . ILE A 1 1168 ? 24.569 35.071 -27.782 1.00 90.75 1168 ILE A N 1
ATOM 9256 C CA . ILE A 1 1168 ? 24.277 33.648 -27.999 1.00 90.75 1168 ILE A CA 1
ATOM 9257 C C . ILE A 1 1168 ? 25.302 32.810 -27.223 1.00 90.75 1168 ILE A C 1
ATOM 9259 O O . ILE A 1 1168 ? 26.509 33.058 -27.276 1.00 90.75 1168 ILE A O 1
ATOM 9263 N N . THR A 1 1169 ? 24.829 31.800 -26.495 1.00 93.50 1169 THR A N 1
ATOM 9264 C CA . THR A 1 1169 ? 25.660 30.881 -25.699 1.00 93.50 1169 THR A CA 1
ATOM 9265 C C . THR A 1 1169 ? 25.253 29.431 -25.948 1.00 93.50 1169 THR A C 1
ATOM 9267 O O . THR A 1 1169 ? 24.073 29.155 -26.131 1.00 93.50 1169 THR A O 1
ATOM 9270 N N . SER A 1 1170 ? 26.201 28.490 -25.965 1.00 96.31 1170 SER A N 1
ATOM 9271 C CA . SER A 1 1170 ? 25.887 27.056 -26.093 1.00 96.31 1170 SER A CA 1
ATOM 9272 C C . SER A 1 1170 ? 25.239 26.510 -24.815 1.00 96.31 1170 SER A C 1
ATOM 9274 O O . SER A 1 1170 ? 25.692 26.834 -23.717 1.00 96.31 1170 SER A O 1
ATOM 9276 N N . ARG A 1 1171 ? 24.230 25.639 -24.951 1.00 96.88 1171 ARG A N 1
ATOM 9277 C CA . ARG A 1 1171 ? 23.700 24.824 -23.840 1.00 96.88 1171 ARG A CA 1
ATOM 9278 C C . ARG A 1 1171 ? 24.504 23.549 -23.611 1.00 96.88 1171 ARG A C 1
ATOM 9280 O O . ARG A 1 1171 ? 24.492 23.024 -22.501 1.00 96.88 1171 ARG A O 1
ATOM 9287 N N . ILE A 1 1172 ? 25.216 23.063 -24.630 1.00 98.19 1172 ILE A N 1
ATOM 9288 C CA . ILE A 1 1172 ? 26.181 21.967 -24.479 1.00 98.19 1172 ILE A CA 1
ATOM 9289 C C . ILE A 1 1172 ? 27.530 22.574 -24.080 1.00 98.19 1172 ILE A C 1
ATOM 9291 O O . ILE A 1 1172 ? 28.078 23.403 -24.809 1.00 98.19 1172 ILE A O 1
ATOM 9295 N N . VAL A 1 1173 ? 28.041 22.199 -22.906 1.00 98.06 1173 VAL A N 1
ATOM 9296 C CA . VAL A 1 1173 ? 29.162 22.876 -22.226 1.00 98.06 1173 VAL A CA 1
ATOM 9297 C C . VAL A 1 1173 ? 30.267 21.898 -21.783 1.00 98.06 1173 VAL A C 1
ATOM 9299 O O . VAL A 1 1173 ? 29.984 20.733 -21.503 1.00 98.06 1173 VAL A O 1
ATOM 9302 N N . PRO A 1 1174 ? 31.542 22.324 -21.647 1.00 97.12 1174 PRO A N 1
ATOM 9303 C CA . PRO A 1 1174 ? 32.623 21.444 -21.169 1.00 97.12 1174 PRO A CA 1
ATOM 9304 C C . PRO A 1 1174 ? 32.395 20.867 -19.760 1.00 97.12 1174 PRO A C 1
ATOM 9306 O O . PRO A 1 1174 ? 32.796 19.743 -19.434 1.00 97.12 1174 PRO A O 1
ATOM 9309 N N . SER A 1 1175 ? 31.742 21.671 -18.926 1.00 96.75 1175 SER A N 1
ATOM 9310 C CA . SER A 1 1175 ? 31.313 21.410 -17.555 1.00 96.75 1175 SER A CA 1
ATOM 9311 C C . SER A 1 1175 ? 30.152 22.351 -17.249 1.00 96.75 1175 SER A C 1
ATOM 9313 O O . SER A 1 1175 ? 30.184 23.497 -17.698 1.00 96.75 1175 SER A O 1
ATOM 9315 N N . LEU A 1 1176 ? 29.171 21.902 -16.463 1.00 97.69 1176 LEU A N 1
ATOM 9316 C CA . LEU A 1 1176 ? 28.113 22.780 -15.948 1.00 97.69 1176 LEU A CA 1
ATOM 9317 C C . LEU A 1 1176 ? 28.714 23.966 -15.172 1.00 97.69 1176 LEU A C 1
ATOM 9319 O O . LEU A 1 1176 ? 29.804 23.848 -14.597 1.00 97.69 1176 LEU A O 1
ATOM 9323 N N . LYS A 1 1177 ? 28.005 25.100 -15.136 1.00 95.56 1177 LYS A N 1
ATOM 9324 C CA . LYS A 1 1177 ? 28.441 26.292 -14.389 1.00 95.56 1177 LYS A CA 1
ATOM 9325 C C . LYS A 1 1177 ? 28.687 25.977 -12.899 1.00 95.56 1177 LYS A C 1
ATOM 9327 O O . LYS A 1 1177 ? 27.948 25.181 -12.319 1.00 95.56 1177 LYS A O 1
ATOM 9332 N N . PRO A 1 1178 ? 29.675 26.612 -12.234 1.00 96.75 1178 PRO A N 1
ATOM 9333 C CA . PRO A 1 1178 ? 29.870 26.460 -10.793 1.00 96.75 1178 PRO A CA 1
ATOM 9334 C C . PRO A 1 1178 ? 28.578 26.730 -10.005 1.00 96.75 1178 PRO A C 1
ATOM 9336 O O . PRO A 1 1178 ? 27.906 27.738 -10.222 1.00 96.75 1178 PRO A O 1
ATOM 9339 N N . GLY A 1 1179 ? 28.224 25.803 -9.112 1.00 92.62 1179 GLY A N 1
ATOM 9340 C CA . GLY A 1 1179 ? 26.982 25.849 -8.333 1.00 92.62 1179 GLY A CA 1
ATOM 9341 C C . GLY A 1 1179 ? 25.715 25.376 -9.059 1.00 92.62 1179 GLY A C 1
ATOM 9342 O O . GLY A 1 1179 ? 24.653 25.441 -8.454 1.00 92.62 1179 GLY A O 1
ATOM 9343 N N . ALA A 1 1180 ? 25.793 24.913 -10.315 1.00 96.19 1180 ALA A N 1
ATOM 9344 C CA . ALA A 1 1180 ? 24.632 24.407 -11.051 1.00 96.19 1180 ALA A CA 1
ATOM 9345 C C . ALA A 1 1180 ? 24.054 23.112 -10.448 1.00 96.19 1180 ALA A C 1
ATOM 9347 O O . ALA A 1 1180 ? 24.806 22.190 -10.113 1.00 96.19 1180 ALA A O 1
ATOM 9348 N N . GLY A 1 1181 ? 22.725 23.026 -10.359 1.00 94.06 1181 GLY A N 1
ATOM 9349 C CA . GLY A 1 1181 ? 22.012 21.837 -9.900 1.00 94.06 1181 GLY A CA 1
ATOM 9350 C C . GLY A 1 1181 ? 22.063 20.707 -10.930 1.00 94.06 1181 GLY A C 1
ATOM 9351 O O . GLY A 1 1181 ? 21.713 20.876 -12.095 1.00 94.06 1181 GLY A O 1
ATOM 9352 N N . VAL A 1 1182 ? 22.517 19.518 -10.525 1.00 97.19 1182 VAL A N 1
ATOM 9353 C CA . VAL A 1 1182 ? 22.447 18.321 -11.380 1.00 97.19 1182 VAL A CA 1
ATOM 9354 C C . VAL A 1 1182 ? 21.111 17.633 -11.125 1.00 97.19 1182 VAL A C 1
ATOM 9356 O O . VAL A 1 1182 ? 21.015 16.780 -10.245 1.00 97.19 1182 VAL A O 1
ATOM 9359 N N . VAL A 1 1183 ? 20.091 18.001 -11.903 1.00 96.75 1183 VAL A N 1
ATOM 9360 C CA . VAL A 1 1183 ? 18.763 17.371 -11.840 1.00 96.75 1183 VAL A CA 1
ATOM 9361 C C . VAL A 1 1183 ? 18.851 15.943 -12.371 1.00 96.75 1183 VAL A C 1
ATOM 9363 O O . VAL A 1 1183 ? 18.672 14.985 -11.621 1.00 96.75 1183 VAL A O 1
ATOM 9366 N N . THR A 1 1184 ? 19.217 15.774 -13.645 1.00 97.62 1184 THR A N 1
ATOM 9367 C CA . THR A 1 1184 ? 19.354 14.442 -14.250 1.00 97.62 1184 THR A CA 1
ATOM 9368 C C . THR A 1 1184 ? 20.831 14.055 -14.341 1.00 97.62 1184 THR A C 1
ATOM 9370 O O . THR A 1 1184 ? 21.639 14.669 -15.043 1.00 97.62 1184 THR A O 1
ATOM 9373 N N . THR A 1 1185 ? 21.203 13.024 -13.576 1.00 97.94 1185 THR A N 1
ATOM 9374 C CA . THR A 1 1185 ? 22.593 12.566 -13.453 1.00 97.94 1185 THR A CA 1
ATOM 9375 C C . THR A 1 1185 ? 23.080 11.824 -14.701 1.00 97.94 1185 THR A C 1
ATOM 9377 O O . THR A 1 1185 ? 22.294 11.261 -15.465 1.00 97.94 1185 THR A O 1
ATOM 9380 N N . ARG A 1 1186 ? 24.409 11.711 -14.839 1.00 96.81 1186 ARG A N 1
ATOM 9381 C CA . ARG A 1 1186 ? 25.099 10.959 -15.909 1.00 96.81 1186 ARG A CA 1
ATOM 9382 C C . ARG A 1 1186 ? 24.519 9.559 -16.129 1.00 96.81 1186 ARG A C 1
ATOM 9384 O O . ARG A 1 1186 ? 24.452 9.107 -17.269 1.00 96.81 1186 ARG A O 1
ATOM 9391 N N . ALA A 1 1187 ? 24.131 8.885 -15.046 1.00 96.12 1187 ALA A N 1
ATOM 9392 C CA . ALA A 1 1187 ? 23.633 7.512 -15.049 1.00 96.12 1187 ALA A CA 1
ATOM 9393 C C . ALA A 1 1187 ? 22.136 7.393 -15.396 1.00 96.12 1187 ALA A C 1
ATOM 9395 O O . ALA A 1 1187 ? 21.672 6.289 -15.662 1.00 96.12 1187 ALA A O 1
ATOM 9396 N N . HIS A 1 1188 ? 21.387 8.500 -15.391 1.00 97.31 1188 HIS A N 1
ATOM 9397 C CA . HIS A 1 1188 ? 19.968 8.537 -15.763 1.00 97.31 1188 HIS A CA 1
ATOM 9398 C C . HIS A 1 1188 ? 19.741 8.939 -17.229 1.00 97.31 1188 HIS A C 1
ATOM 9400 O O . HIS A 1 1188 ? 18.723 8.570 -17.806 1.00 97.31 1188 HIS A O 1
ATOM 9406 N N . VAL A 1 1189 ? 20.671 9.677 -17.847 1.00 97.50 1189 VAL A N 1
ATOM 9407 C CA . VAL A 1 1189 ? 20.522 10.133 -19.239 1.00 97.50 1189 VAL A CA 1
ATOM 9408 C C . VAL A 1 1189 ? 20.614 8.973 -20.234 1.00 97.50 1189 VAL A C 1
ATOM 9410 O O . VAL A 1 1189 ? 21.660 8.328 -20.351 1.00 97.50 1189 VAL A O 1
ATOM 9413 N N . HIS A 1 1190 ? 19.529 8.777 -20.990 1.00 97.75 1190 HIS A N 1
ATOM 9414 C CA . HIS A 1 1190 ? 19.480 7.960 -22.203 1.00 97.75 1190 HIS A CA 1
ATOM 9415 C C . HIS A 1 1190 ? 19.539 8.871 -23.438 1.00 97.75 1190 HIS A C 1
ATOM 9417 O O . HIS A 1 1190 ? 20.638 9.122 -23.929 1.00 97.75 1190 HIS A O 1
ATOM 9423 N N . TYR A 1 1191 ? 18.408 9.399 -23.920 1.00 98.56 1191 TYR A N 1
ATOM 9424 C CA . TYR A 1 1191 ? 18.361 10.201 -25.147 1.00 98.56 1191 TYR A CA 1
ATOM 9425 C C . TYR A 1 1191 ? 18.536 11.700 -24.877 1.00 98.56 1191 TYR A C 1
ATOM 9427 O O . TYR A 1 1191 ? 17.834 12.270 -24.040 1.00 98.56 1191 TYR A O 1
ATOM 9435 N N . ILE A 1 1192 ? 19.439 12.336 -25.629 1.00 98.62 1192 ILE A N 1
ATOM 9436 C CA . ILE A 1 1192 ? 19.541 13.793 -25.779 1.00 98.62 1192 ILE A CA 1
ATOM 9437 C C . ILE A 1 1192 ? 19.085 14.179 -27.189 1.00 98.62 1192 ILE A C 1
ATOM 9439 O O . ILE A 1 1192 ? 19.450 13.498 -28.150 1.00 98.62 1192 ILE A O 1
ATOM 9443 N N . VAL A 1 1193 ? 18.322 15.269 -27.317 1.00 98.62 1193 VAL A N 1
ATOM 9444 C CA . VAL A 1 1193 ? 17.878 15.815 -28.613 1.00 98.62 1193 VAL A CA 1
ATOM 9445 C C . VAL A 1 1193 ? 18.134 17.319 -28.700 1.00 98.62 1193 VAL A C 1
ATOM 9447 O O . VAL A 1 1193 ? 17.803 18.069 -27.779 1.00 98.62 1193 VAL A O 1
ATOM 9450 N N . THR A 1 1194 ? 18.689 17.750 -29.831 1.00 98.38 1194 THR A N 1
ATOM 9451 C CA . THR A 1 1194 ? 18.786 19.155 -30.255 1.00 98.38 1194 THR A CA 1
ATOM 9452 C C . THR A 1 1194 ? 18.354 19.269 -31.720 1.00 98.38 1194 THR A C 1
ATOM 9454 O O . THR A 1 1194 ? 18.102 18.269 -32.387 1.00 98.38 1194 THR A O 1
ATOM 9457 N N . GLU A 1 1195 ? 18.304 20.482 -32.262 1.00 97.88 1195 GLU A N 1
ATOM 9458 C CA . GLU A 1 1195 ? 18.049 20.758 -33.681 1.00 97.88 1195 GLU A CA 1
ATOM 9459 C C . GLU A 1 1195 ? 19.117 20.177 -34.633 1.00 97.88 1195 GLU A C 1
ATOM 9461 O O . GLU A 1 1195 ? 18.953 20.217 -35.849 1.00 97.88 1195 GLU A O 1
ATOM 9466 N N . TYR A 1 1196 ? 20.201 19.611 -34.088 1.00 98.12 1196 TYR A N 1
ATOM 9467 C CA . TYR A 1 1196 ? 21.238 18.886 -34.827 1.00 98.12 1196 TYR A CA 1
ATOM 9468 C C . TYR A 1 1196 ? 21.110 17.355 -34.733 1.00 98.12 1196 TYR A C 1
ATOM 9470 O O . TYR A 1 1196 ? 21.986 16.644 -35.230 1.00 98.12 1196 TYR A O 1
ATOM 9478 N N . GLY A 1 1197 ? 20.035 16.840 -34.124 1.00 98.00 1197 GLY A N 1
ATOM 9479 C CA . GLY A 1 1197 ? 19.683 15.420 -34.122 1.00 98.00 1197 GLY A CA 1
ATOM 9480 C C . GLY A 1 1197 ? 19.482 14.810 -32.733 1.00 98.00 1197 GLY A C 1
ATOM 9481 O O . GLY A 1 1197 ? 19.306 15.495 -31.725 1.00 98.00 1197 GLY A O 1
ATOM 9482 N N . ILE A 1 1198 ? 19.530 13.479 -32.695 1.00 98.50 1198 ILE A N 1
ATOM 9483 C CA . ILE A 1 1198 ? 19.323 12.645 -31.505 1.00 98.50 1198 ILE A CA 1
ATOM 9484 C C . ILE A 1 1198 ? 20.619 11.893 -31.187 1.00 98.50 1198 ILE A C 1
ATOM 9486 O O . ILE A 1 1198 ? 21.285 11.387 -32.093 1.00 98.50 1198 ILE A O 1
ATOM 9490 N N . CYS A 1 1199 ? 20.957 11.728 -29.907 1.00 97.12 1199 CYS A N 1
ATOM 9491 C CA . CYS A 1 1199 ? 21.945 10.736 -29.490 1.00 97.12 1199 CYS A CA 1
ATOM 9492 C C . CYS A 1 1199 ? 21.512 9.984 -28.224 1.00 97.12 1199 CYS A C 1
ATOM 9494 O O . CYS A 1 1199 ? 20.914 10.551 -27.315 1.00 97.12 1199 CYS A O 1
ATOM 9496 N N . ASN A 1 1200 ? 21.824 8.686 -28.159 1.00 97.38 1200 ASN A N 1
ATOM 9497 C CA . ASN A 1 1200 ? 21.640 7.870 -26.957 1.00 97.38 1200 ASN A CA 1
ATOM 9498 C C . ASN A 1 1200 ? 22.983 7.724 -26.224 1.00 97.38 1200 ASN A C 1
ATOM 9500 O O . ASN A 1 1200 ? 23.975 7.326 -26.842 1.00 97.38 1200 ASN A O 1
ATOM 9504 N N . LEU A 1 1201 ? 23.018 8.044 -24.928 1.00 97.81 1201 LEU A N 1
ATOM 9505 C CA . LEU A 1 1201 ? 24.189 7.993 -24.047 1.00 97.81 1201 LEU A CA 1
ATOM 9506 C C . LEU A 1 1201 ? 24.197 6.780 -23.098 1.00 97.81 1201 LEU A C 1
ATOM 9508 O O . LEU A 1 1201 ? 25.153 6.612 -22.328 1.00 97.81 1201 LEU A O 1
ATOM 9512 N N . PHE A 1 1202 ? 23.169 5.929 -23.128 1.00 96.69 1202 PHE A N 1
ATOM 9513 C CA . PHE A 1 1202 ? 23.139 4.683 -22.362 1.00 96.69 1202 PHE A CA 1
ATOM 9514 C C . PHE A 1 1202 ? 24.290 3.756 -22.793 1.00 96.69 1202 PHE A C 1
ATOM 9516 O O . PHE A 1 1202 ? 24.638 3.679 -23.970 1.00 96.69 1202 PHE A O 1
ATOM 9523 N N . GLY A 1 1203 ? 24.952 3.113 -21.827 1.00 95.06 1203 GLY A N 1
ATOM 9524 C CA . GLY A 1 1203 ? 26.138 2.267 -22.049 1.00 95.06 1203 GLY A CA 1
ATOM 9525 C C . GLY A 1 1203 ? 27.429 2.983 -22.497 1.00 95.06 1203 GLY A C 1
ATOM 9526 O O . GLY A 1 1203 ? 28.510 2.424 -22.331 1.00 95.06 1203 GLY A O 1
ATOM 9527 N N . LYS A 1 1204 ? 27.361 4.214 -23.024 1.00 98.06 1204 LYS A N 1
ATOM 9528 C CA . LYS A 1 1204 ? 28.520 4.930 -23.591 1.00 98.06 1204 LYS A CA 1
ATOM 9529 C C . LYS A 1 1204 ? 29.478 5.475 -22.532 1.00 98.06 1204 LYS A C 1
ATOM 9531 O O . LYS A 1 1204 ? 29.059 6.104 -21.557 1.00 98.06 1204 LYS A O 1
ATOM 9536 N N . ASN A 1 1205 ? 30.779 5.295 -22.773 1.00 97.12 1205 ASN A N 1
ATOM 9537 C CA . ASN A 1 1205 ? 31.851 5.831 -21.930 1.00 97.12 1205 ASN A CA 1
ATOM 9538 C C . ASN A 1 1205 ? 32.040 7.355 -22.122 1.00 97.12 1205 ASN A C 1
ATOM 9540 O O . ASN A 1 1205 ? 31.440 7.962 -23.006 1.00 97.12 1205 ASN A O 1
ATOM 9544 N N . LEU A 1 1206 ? 32.883 7.999 -21.306 1.00 97.50 1206 LEU A N 1
ATOM 9545 C CA . LEU A 1 1206 ? 33.039 9.464 -21.318 1.00 97.50 1206 LEU A CA 1
ATOM 9546 C C . LEU A 1 1206 ? 33.568 10.050 -22.644 1.00 97.50 1206 LEU A C 1
ATOM 9548 O O . LEU A 1 1206 ? 33.182 11.164 -22.988 1.00 97.50 1206 LEU A O 1
ATOM 9552 N N . ARG A 1 1207 ? 34.397 9.323 -23.409 1.00 97.56 1207 ARG A N 1
ATOM 9553 C CA . ARG A 1 1207 ? 34.873 9.769 -24.736 1.00 97.56 1207 ARG A CA 1
ATOM 9554 C C . ARG A 1 1207 ? 33.751 9.721 -25.771 1.00 97.56 1207 ARG A C 1
ATOM 9556 O O . ARG A 1 1207 ? 33.599 10.661 -26.545 1.00 97.56 1207 ARG A O 1
ATOM 9563 N N . GLN A 1 1208 ? 32.948 8.659 -25.718 1.00 98.38 1208 GLN A N 1
ATOM 9564 C CA . GLN A 1 1208 ? 31.777 8.446 -26.574 1.00 98.38 1208 GLN A CA 1
ATOM 9565 C C . GLN A 1 1208 ? 30.667 9.452 -26.273 1.00 98.38 1208 GLN A C 1
ATOM 9567 O O . GLN A 1 1208 ? 30.072 10.016 -27.184 1.00 98.38 1208 GLN A O 1
ATOM 9572 N N . ARG A 1 1209 ? 30.426 9.743 -24.991 1.00 98.50 1209 ARG A N 1
ATOM 9573 C CA . ARG A 1 1209 ? 29.482 10.781 -24.557 1.00 98.50 1209 ARG A CA 1
ATOM 9574 C C . ARG A 1 1209 ? 29.897 12.166 -25.038 1.00 98.50 1209 ARG A C 1
ATOM 9576 O O . ARG A 1 1209 ? 29.065 12.865 -25.603 1.00 98.50 1209 ARG A O 1
ATOM 9583 N N . ALA A 1 1210 ? 31.171 12.531 -24.884 1.00 98.31 1210 ALA A N 1
ATOM 9584 C CA . ALA A 1 1210 ? 31.680 13.797 -25.400 1.00 98.31 1210 ALA A CA 1
ATOM 9585 C C . ALA A 1 1210 ? 31.527 13.885 -26.930 1.00 98.31 1210 ALA A C 1
ATOM 9587 O O . ALA A 1 1210 ? 31.002 14.876 -27.424 1.00 98.31 1210 ALA A O 1
ATOM 9588 N N . TYR A 1 1211 ? 31.909 12.835 -27.667 1.00 98.25 1211 TYR A N 1
ATOM 9589 C CA . TYR A 1 1211 ? 31.796 12.774 -29.130 1.00 98.25 1211 TYR A CA 1
ATOM 9590 C C . TYR A 1 1211 ? 30.349 12.971 -29.618 1.00 98.25 1211 TYR A C 1
ATOM 9592 O O . TYR A 1 1211 ? 30.086 13.793 -30.495 1.00 98.25 1211 TYR A O 1
ATOM 9600 N N . GLU A 1 1212 ? 29.396 12.268 -29.005 1.00 98.38 1212 GLU A N 1
ATOM 9601 C CA . GLU A 1 1212 ? 27.981 12.344 -29.381 1.00 98.38 1212 GLU A CA 1
ATOM 9602 C C . GLU A 1 1212 ? 27.328 13.676 -28.991 1.00 98.38 1212 GLU A C 1
ATOM 9604 O O . GLU A 1 1212 ? 26.518 14.205 -29.748 1.00 98.38 1212 GLU A O 1
ATOM 9609 N N . LEU A 1 1213 ? 27.695 14.260 -27.847 1.00 98.56 1213 LEU A N 1
ATOM 9610 C CA . LEU A 1 1213 ? 27.188 15.571 -27.425 1.00 98.56 1213 LEU A CA 1
ATOM 9611 C C . LEU A 1 1213 ? 27.754 16.717 -28.275 1.00 98.56 1213 LEU A C 1
ATOM 9613 O O . LEU A 1 1213 ? 27.035 17.664 -28.578 1.00 98.56 1213 LEU A O 1
ATOM 9617 N N . ILE A 1 1214 ? 29.009 16.623 -28.723 1.00 98.50 1214 ILE A N 1
ATOM 9618 C CA . ILE A 1 1214 ? 29.621 17.610 -29.628 1.00 98.50 1214 ILE A CA 1
ATOM 9619 C C . ILE A 1 1214 ? 28.897 17.639 -30.980 1.00 98.50 1214 ILE A C 1
ATOM 9621 O O . ILE A 1 1214 ? 28.644 18.718 -31.515 1.00 98.50 1214 ILE A O 1
ATOM 9625 N N . LYS A 1 1215 ? 28.475 16.479 -31.504 1.00 97.88 1215 LYS A N 1
ATOM 9626 C CA . LYS A 1 1215 ? 27.648 16.401 -32.722 1.00 97.88 1215 LYS A CA 1
ATOM 9627 C C . LYS A 1 1215 ? 26.297 17.115 -32.581 1.00 97.88 1215 LYS A C 1
ATOM 9629 O O . LYS A 1 1215 ? 25.808 17.644 -33.575 1.00 97.88 1215 LYS A O 1
ATOM 9634 N N . LEU A 1 1216 ? 25.727 17.162 -31.374 1.00 98.06 1216 LEU A N 1
ATOM 9635 C CA . LEU A 1 1216 ? 24.468 17.859 -31.081 1.00 98.06 1216 LEU A CA 1
ATOM 9636 C C . LEU A 1 1216 ? 24.636 19.358 -30.770 1.00 98.06 1216 LEU A C 1
ATOM 9638 O O . LEU A 1 1216 ? 23.641 20.079 -30.682 1.00 98.06 1216 LEU A O 1
ATOM 9642 N N . ALA A 1 1217 ? 25.865 19.853 -30.605 1.00 98.12 1217 ALA A N 1
ATOM 9643 C CA . ALA A 1 1217 ? 26.126 21.269 -30.356 1.00 98.12 1217 ALA A CA 1
ATOM 9644 C C . ALA A 1 1217 ? 26.063 22.093 -31.655 1.00 98.12 1217 ALA A C 1
ATOM 9646 O O . ALA A 1 1217 ? 26.396 21.593 -32.734 1.00 98.12 1217 ALA A O 1
ATOM 9647 N N . HIS A 1 1218 ? 25.716 23.379 -31.557 1.00 97.44 1218 HIS A N 1
ATOM 9648 C CA . HIS A 1 1218 ? 25.792 24.309 -32.686 1.00 97.44 1218 HIS A CA 1
ATOM 9649 C C . HIS A 1 1218 ? 27.230 24.376 -33.249 1.00 97.44 1218 HIS A C 1
ATOM 9651 O O . HIS A 1 1218 ? 28.169 24.510 -32.455 1.00 97.44 1218 HIS A O 1
ATOM 9657 N N . PRO A 1 1219 ? 27.436 24.319 -34.586 1.00 97.25 1219 PRO A N 1
ATOM 9658 C CA . PRO A 1 1219 ? 28.755 24.220 -35.222 1.00 97.25 1219 PRO A CA 1
ATOM 9659 C C . PRO A 1 1219 ? 29.830 25.146 -34.640 1.00 97.25 1219 PRO A C 1
ATOM 9661 O O . PRO A 1 1219 ? 30.908 24.673 -34.289 1.00 97.25 1219 PRO A O 1
ATOM 9664 N N . ASN A 1 1220 ? 29.503 26.427 -34.431 1.00 96.38 1220 ASN A N 1
ATOM 9665 C CA . ASN A 1 1220 ? 30.417 27.457 -33.909 1.00 96.38 1220 ASN A CA 1
ATOM 9666 C C . ASN A 1 1220 ? 31.050 27.147 -32.533 1.00 96.38 1220 ASN A C 1
ATOM 9668 O O . ASN A 1 1220 ? 32.006 27.817 -32.158 1.00 96.38 1220 ASN A O 1
ATOM 9672 N N . TYR A 1 1221 ? 30.534 26.177 -31.769 1.00 97.12 1221 TYR A N 1
ATOM 9673 C CA . TYR A 1 1221 ? 31.080 25.797 -30.458 1.00 97.12 1221 TYR A CA 1
ATOM 9674 C C . TYR A 1 1221 ? 31.778 24.426 -30.458 1.00 97.12 1221 TYR A C 1
ATOM 9676 O O . TYR A 1 1221 ? 32.383 24.063 -29.448 1.00 97.12 1221 TYR A O 1
ATOM 9684 N N . ARG A 1 1222 ? 31.726 23.658 -31.560 1.00 97.94 1222 ARG A N 1
ATOM 9685 C CA . ARG A 1 1222 ? 32.228 22.270 -31.601 1.00 97.94 1222 ARG A CA 1
ATOM 9686 C C . ARG A 1 1222 ? 33.730 22.180 -31.349 1.00 97.94 1222 ARG A C 1
ATOM 9688 O O . ARG A 1 1222 ? 34.130 21.447 -30.455 1.00 97.94 1222 ARG A O 1
ATOM 9695 N N . GLU A 1 1223 ? 34.538 22.994 -32.028 1.00 97.56 1223 GLU A N 1
ATOM 9696 C CA . GLU A 1 1223 ? 35.999 23.050 -31.834 1.00 97.56 1223 GLU A CA 1
ATOM 9697 C C . GLU A 1 1223 ? 36.380 23.343 -30.368 1.00 97.56 1223 GLU A C 1
ATOM 9699 O O . GLU A 1 1223 ? 37.218 22.661 -29.775 1.00 97.56 1223 GLU A O 1
ATOM 9704 N N . GLY A 1 1224 ? 35.713 24.321 -29.742 1.00 97.44 1224 GLY A N 1
ATOM 9705 C CA . GLY A 1 1224 ? 35.939 24.669 -28.336 1.00 97.44 1224 GLY A CA 1
ATOM 9706 C C . GLY A 1 1224 ? 35.560 23.539 -27.372 1.00 97.44 1224 GLY A C 1
ATOM 9707 O O . GLY A 1 1224 ? 36.261 23.306 -26.385 1.00 97.44 1224 GLY A O 1
ATOM 9708 N N . LEU A 1 1225 ? 34.486 22.802 -27.674 1.00 98.31 1225 LEU A N 1
ATOM 9709 C CA . LEU A 1 1225 ? 34.078 21.621 -26.913 1.00 98.31 1225 LEU A CA 1
ATOM 9710 C C . LEU A 1 1225 ? 35.033 20.436 -27.127 1.00 98.31 1225 LEU A C 1
ATOM 9712 O O . LEU A 1 1225 ? 35.364 19.767 -26.153 1.00 98.31 1225 LEU A O 1
ATOM 9716 N N . GLU A 1 1226 ? 35.525 20.196 -28.345 1.00 97.88 1226 GLU A N 1
ATOM 9717 C CA . GLU A 1 1226 ? 36.526 19.160 -28.651 1.00 97.88 1226 GLU A CA 1
ATOM 9718 C C . GLU A 1 1226 ? 37.843 19.416 -27.918 1.00 97.88 1226 GLU A C 1
ATOM 9720 O O . GLU A 1 1226 ? 38.367 18.518 -27.251 1.00 97.88 1226 GLU A O 1
ATOM 9725 N N . LYS A 1 1227 ? 38.339 20.659 -27.960 1.00 97.88 1227 LYS A N 1
ATOM 9726 C CA . LYS A 1 1227 ? 39.527 21.083 -27.215 1.00 97.88 1227 LYS A CA 1
ATOM 9727 C C . LYS A 1 1227 ? 39.352 20.858 -25.714 1.00 97.88 1227 LYS A C 1
ATOM 9729 O O . LYS A 1 1227 ? 40.193 20.212 -25.090 1.00 97.88 1227 LYS A O 1
ATOM 9734 N N . ALA A 1 1228 ? 38.245 21.321 -25.135 1.00 97.75 1228 ALA A N 1
ATOM 9735 C CA . ALA A 1 1228 ? 37.988 21.147 -23.708 1.00 97.75 1228 ALA A CA 1
ATOM 9736 C C . ALA A 1 1228 ? 37.751 19.669 -23.323 1.00 97.75 1228 ALA A C 1
ATOM 9738 O O . ALA A 1 1228 ? 38.116 19.245 -22.223 1.00 97.75 1228 ALA A O 1
ATOM 9739 N N . ALA A 1 1229 ? 37.203 18.851 -24.230 1.00 97.75 1229 ALA A N 1
ATOM 9740 C CA . ALA A 1 1229 ? 37.104 17.405 -24.054 1.00 97.75 1229 ALA A CA 1
ATOM 9741 C C . ALA A 1 1229 ? 38.489 16.751 -24.010 1.00 97.75 1229 ALA A C 1
ATOM 9743 O O . ALA A 1 1229 ? 38.752 15.959 -23.107 1.00 97.75 1229 ALA A O 1
ATOM 9744 N N . PHE A 1 1230 ? 39.392 17.110 -24.928 1.00 97.56 1230 PHE A N 1
ATOM 9745 C CA . PHE A 1 1230 ? 40.775 16.632 -24.931 1.00 97.56 1230 PHE A CA 1
ATOM 9746 C C . PHE A 1 1230 ? 41.528 17.072 -23.666 1.00 97.56 1230 PHE A C 1
ATOM 9748 O O . PHE A 1 1230 ? 42.156 16.251 -22.997 1.00 97.56 1230 PHE A O 1
ATOM 9755 N N . GLU A 1 1231 ? 41.412 18.343 -23.274 1.00 97.25 1231 GLU A N 1
ATOM 9756 C CA . GLU A 1 1231 ? 42.016 18.876 -22.047 1.00 97.25 1231 GLU A CA 1
ATOM 9757 C C . GLU A 1 1231 ? 41.522 18.140 -20.790 1.00 97.25 1231 GLU A C 1
ATOM 9759 O O . GLU A 1 1231 ? 42.315 17.895 -19.874 1.00 97.25 1231 GLU A O 1
ATOM 9764 N N . ARG A 1 1232 ? 40.246 17.728 -20.758 1.00 95.50 1232 ARG A N 1
ATOM 9765 C CA . ARG A 1 1232 ? 39.629 16.979 -19.652 1.00 95.50 1232 ARG A CA 1
ATOM 9766 C C . ARG A 1 1232 ? 39.961 15.482 -19.658 1.00 95.50 1232 ARG A C 1
ATOM 9768 O O . ARG A 1 1232 ? 40.231 14.925 -18.598 1.00 95.50 1232 ARG A O 1
ATOM 9775 N N . LEU A 1 1233 ? 39.910 14.830 -20.819 1.00 94.56 1233 LEU A N 1
ATOM 9776 C CA . LEU A 1 1233 ? 40.010 13.369 -20.976 1.00 94.56 1233 LEU A CA 1
ATOM 9777 C C . LEU A 1 1233 ? 41.429 12.883 -21.325 1.00 94.56 1233 LEU A C 1
ATOM 9779 O O . LEU A 1 1233 ? 41.671 11.678 -21.335 1.00 94.56 1233 LEU A O 1
ATOM 9783 N N . LYS A 1 1234 ? 42.356 13.803 -21.626 1.00 96.50 1234 LYS A N 1
ATOM 9784 C CA . LYS A 1 1234 ? 43.743 13.553 -22.081 1.00 96.50 1234 LYS A CA 1
ATOM 9785 C C . LYS A 1 1234 ? 43.855 12.701 -23.355 1.00 96.50 1234 LYS A C 1
ATOM 9787 O O . LYS A 1 1234 ? 44.902 12.134 -23.648 1.00 96.50 1234 LYS A O 1
ATOM 9792 N N . CYS A 1 1235 ? 42.769 12.622 -24.116 1.00 94.56 1235 CYS A N 1
ATOM 9793 C CA . CYS A 1 1235 ? 42.651 11.931 -25.393 1.00 94.56 1235 CYS A CA 1
ATOM 9794 C C . CYS A 1 1235 ? 41.451 12.501 -26.163 1.00 94.56 1235 CYS A C 1
ATOM 9796 O O . CYS A 1 1235 ? 40.547 13.085 -25.561 1.00 94.56 1235 CYS A O 1
ATOM 9798 N N . MET A 1 1236 ? 41.428 12.341 -27.489 1.00 94.56 1236 MET A N 1
ATOM 9799 C CA . MET A 1 1236 ? 40.308 12.836 -28.299 1.00 94.56 1236 MET A CA 1
ATOM 9800 C C . MET A 1 1236 ? 39.008 12.078 -27.978 1.00 94.56 1236 MET A C 1
ATOM 9802 O O . MET A 1 1236 ? 39.058 10.859 -27.743 1.00 94.56 1236 MET A O 1
ATOM 9806 N N . PRO A 1 1237 ? 37.840 12.747 -28.021 1.00 94.12 1237 PRO A N 1
ATOM 9807 C CA . PRO A 1 1237 ? 36.552 12.077 -28.173 1.00 94.12 1237 PRO A CA 1
ATOM 9808 C C . PRO A 1 1237 ? 36.570 11.105 -29.360 1.00 94.12 1237 PRO A C 1
ATOM 9810 O O . PRO A 1 1237 ? 37.264 11.329 -30.350 1.00 94.12 1237 PRO A O 1
ATOM 9813 N N . SER A 1 1238 ? 35.823 10.012 -29.258 1.00 91.62 1238 SER A N 1
ATOM 9814 C CA . SER A 1 1238 ? 35.665 9.025 -30.330 1.00 91.62 1238 SER A CA 1
ATOM 9815 C C . SER A 1 1238 ? 34.290 8.369 -30.225 1.00 91.62 1238 SER A C 1
ATOM 9817 O O . SER A 1 1238 ? 33.756 8.340 -29.113 1.00 91.62 1238 SER A O 1
ATOM 9819 N N . PRO A 1 1239 ? 33.742 7.815 -31.321 1.00 88.69 1239 PRO A N 1
ATOM 9820 C CA . PRO A 1 1239 ? 32.639 6.858 -31.235 1.00 88.69 1239 PRO A CA 1
ATOM 9821 C C . PRO A 1 1239 ? 33.010 5.618 -30.398 1.00 88.69 1239 PRO A C 1
ATOM 9823 O O . PRO A 1 1239 ? 34.211 5.431 -30.075 1.00 88.69 1239 PRO A O 1
#

Organism: Mytilus galloprovincialis (NCBI:txid29158)

Sequence (1239 aa):
MFSKAKRCDDVAIIGAGIAGTYSGWRLRNLNQKITIYEYSDRVGGRCYTLQFPETPDINVELGALRFKPKSHKLLHDTIRKLGLRVEKFELGIGPSNDTIVAVRGTHLRHQDLGGFKTPYILHSNERKPVDQLKWELFRNNTDVLTTNVPEDVKKFYIKDVDGIEMYKQSITSLYNKFLTPEAQKYIRETSGFAEYDISAAVQVVEYPPSNEEAEVLTVTKGFQSIPTTLLERFLNESRRNQLKLNHHLKAIRKSKSGIYNLYFQPTVTTNGRTRISSDGLLIKKCAKKVILAVNRLSLERLDWQGLYQPHIREYLTKAVKDISAGKSYLSYNSPWWKSSPLYSDYAISDTPLKQTYDFGTSKANPPNSVLQTMYTDKTPYISYWKELVERENSDVTDGDIAFPMGKEMVDITNKYLSYIYQLPSNVIPQPTNGVISLWHAYPYGGAWQVWMPGYIWHEVEKQMTKPSKDDDVFLVSNAFNSRSFSYWTNGALQAVELAMPYFGLESRDKSIIILTLQLDSSCDDIAIIGAGIAGTYAAWRLREQNKQITIYEFSNRVGGRMYTLHFPGIPDINIELGAMRYRPEEQKLLNDTILQLGLPIIDFPLGIHKDTRRYVRGVHLREDELGMDRLKTPFNLSAEEFKPVDELRWEMFRNNTDVLTTTVPDVIKQLHVKTRDGVAMYKQSIQSVKHKSLSIEAQNYIEQTSAFRATETVTSASMNVMTSPPSTSSKRVSKTVATGMNSIPIALLREFLLTSSRCGRKCMSHFLQQPLRFQIKNDVMILLTKRTFYLYSPEPFHPIHGKEPVWKSAEEAVTVVESKQRVYVQGGAASPLKLIQSLADFGIKNQLRGIEVIHAPTQLDCVFSDQKYEGIFRTNSFYISDPKVRQAVHEGRGDFVPIFLSEIPLLFRRGLFNLDVALISLSPPDKHGFCSLGTNVDCTRSAVQNAKYIIGMVNENMPRTFGDGIIHSSHVDVMVQNNELLPEFTGMKLTPEIHEIARLIADDLVQDGATIQTGIGSLPNAVFDKLSHHKNLGIHTEMFSDGVIDLVEKGAITNANKTIQTGKIVSAFALGTKRLYDFLDDNSFVALCDCSFTNNISLICQNPRVTAINTCLEIDLTGQVCADSIGSMIYTGFGGQVDFIRGAALSLDGEGVPVVACPSTATRGDNITSRIVPSLKPGAGVVTTRAHVHYIVTEYGICNLFGKNLRQRAYELIKLAHPNYREGLEKAAFERLKCMPSP

Secondary structure (DSSP, 8-state):
--PPP-PPEEEEEE--BHHHHHHHHHHTTSSS-EEEE-SSS-SBTT--EEEETTEEEEEEESS---B-TTTTHHHHHHHHHHT--EEE-TT-SS--TT-EEEETTEEEEGGGTTSTT-SS---TTT-S-HHHHHHHHHHHTB-TTS--S-HHHHHHH-BBTTS-BTTTSBHHHHHHHHS-HHHHHHHHHHSS-SSGGGSBGGGGGG-----S----EEETT-TTHHHHHHHHHHHHH-TTEEEE-SEEEEEEEE-TTSPEEEEEEEEEEETTEEEE-TT---EEEEEEEEEE---HHHHHSSB-TTSS-TTHHHIIIIIEEEEPEEEEEEEESS-GGGGSTT--SEEEESSTT-EEEEEEE-SSSTT-EEEEEEEE-SHHHHHHHHHHHHHHSTT--TT---EE--HHHHHHHHHHHHHHTT--GGGSPPPS-EEEEEETSTTT--SEEEEPTT--HHHHHHHHHSS-TT--EEE--GGG--STTTTSHHHHHHHHHHHGGGGT---S-GGGGGGG-----PPPSEEEE--BHHHHHHHHHHTTSSS-EEEE-SSSSSBTT--EEEETTEEEEEEESS---B-TTT-HHHHHHHHHTT--EEE-S----TT-EEEETTEEEEGGGTTT-TTTS-S---TTT-S-HHHHHHHHHHHHB-TTS----HHHHHHHPBBTTS-BGGGSBHHHHHHHHS-HHHHHHHHHH-S-GGGTTSSBGGGG--SS---SS-----EEETT-TTHHHHHHHHHHHHHSTTTHHHHTTTSSS-------------------TTS----TTS--TT--PEE--HHHHGGG--TT-EEEE--BTT--HHHHHHHHHHHHHTT---EEEEESSB-S--GGGSGGGBTTEEEEESS--SHHHHHHHHTTSSEE----TTTHHHHHHTTSS-EEEEEEEEPPP-TTSEEE-TTB-TTHHHHHTTEEEEEEEE-TTS----BTTEEEGGG-SEEEE--PPPPP-PPPPP-HHHHHHHHHHHHHT--TT-EEE--SSHHHHHHHHHGGG--SBEEB-SEE-THHHHHHHTTSB--TT-SSSTTSEEESEE-S-HHHHHHHTT-TTEEE--HHHHT-HHHHTTSSSEEEEEE-SEEETTS-EE-SEETTEE-S--TTHHHHHHHHTT-TTS--EEEEE--SEEEETTEEEESEESSPPTT---SB-TTT--EEEETTEEEE-TT--HHHHHHHHHHHS-HHHHHHHHHHHHHHHSS----

Radius of gyration: 38.49 Å; chains: 1; bounding box: 102×98×97 Å